Protein 5IOJ (pdb70)

InterPro domains:
  IPR015943 WD40/YVTN repeat-like-containing domain superfamily [G3DSA:2.130.10.10] (159-367)

Nearest PDB structures (foldseek):
  5hrm-assembly2_C  TM=9.995E-01  e=5.748E-103  Sphingobium sp. TCM1
  7vph-assembly2_C  TM=6.617E-01  e=6.437E-05  Homo sapiens
  7vpg-assembly1_A  TM=4.295E-01  e=3.154E-05  Homo sapiens
  3mmy-assembly4_G  TM=4.631E-01  e=4.384E-05  Homo sapiens
  7f90-assembly2_C  TM=4.553E-01  e=5.169E-05  Homo sapiens

Secondary structure (DSSP, 8-state):
-----TT-B--SSSTT---HHHHHHSGGGS-EEESEEEEEEE-TTTT--EEEEEEETTEEEEEE--TT-TTS-GGG-GGGSSTT-SEEEEE-SSTTS-EEEEEE-STTTTT-TT-EEEEEETTEEEEEEE-TTTT-TT--GGGSEEEEEEE-SSTTS-EEEEEEEESS----EEE-TTSSEEEEEE-TTTGGG---EEEEEE-SSTTS-EEEEEE-EE-TTS-EE-EEEEEEEE-TTS-EEEEEEEEETTS-S-----TT--SS--PPP--EEEEEE-HHHHTT-SS---EEEEEEETS-SSEEEEEEETTEEEEEEE----STT----EEEE-SSTTS-EEEEE---GGGSHHHHHHT-SS-GGG-TTTTTS----GGGSS--BS-S--EES-TTS--EEEEE-BTT-EEEEE-SSTTS-EEEEEEE-----S-TTT-TT--SSS--TTT---B-S--EEETTTTEEEEEETTTEEEEEEE-HHHHHHTT---/-----TT-B--SSSTT---HHHHHHSGGGS-EEESEEEEEEE-TTTT--EEEEEEETTEEEEEE--TT-SSS-GGG-GGGSSTT-SEEEEE-SSTTS-EEEEEE-STTTTT-TT-EEEEEETTEEEEEEE-TTTT-TT--GGGSEEEEEEE-SSTTS-EEEEEEEES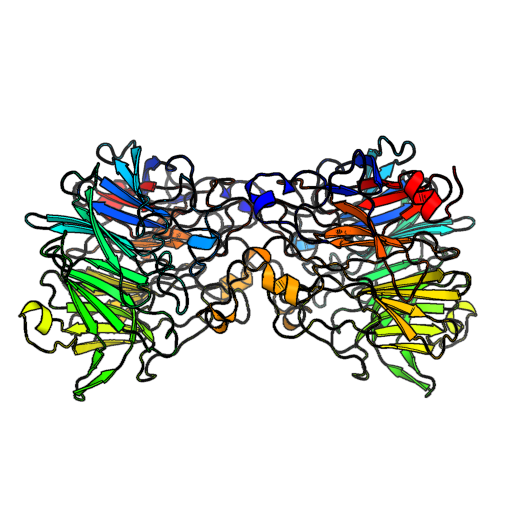S----EEE-TTSSEEEEEE-TTTGGG---EEEEEE-SSTTS-EEEEEE-EE-TTS-EE-EEEEEEEE-TTSSEEEEEEEEETTS-S---S-TT-SS-SSPPP--EEEEEE-HHHHTT-SS---EEEEEEETS-SSEEEEEEETTEEEEEEE----STT----EEEE-SSTTS-EEEEE---GGGSHHHHHHT-SS-GGG-TTTTTS----GGGSS--BS-S--EES-TTS--EEEEE-BTT-EEEEE-SSTTS-EEEEEEE-----S-TTT-TT--SSS--TTT---B-S--EEETTTTEEEEEETTTEEEEEEE-HHHHHHHTPPP-

Sequence (989 aa):
QVVIGPGDRPETGLQGQTTIEDVVSGRSKLPYHAGVRLVGRTDIWNRGGNLQLSWVDQCAYVSTFKQAGPITANSRSALFLREPAGVAVIDVRDPRAPKPVRLLRDRGSIDAVETMHAIAAPGRKVLVAGAYSGGIAGRGEEDAAWLSIYDASNCLNPKLQSEFKWPANIHMVTISPNGRRVYGTEVVVPGLGSGKGGLHVLDISDMKRPRYLGRFGVTRPNGLTAGFTPHEVSISHDERRIYAAVLASETGDVPVGASILASDGDVPVENGSVYILDNSDIVDGRSQPKMRLVGEAKQGGFHSVVPASINGVPHLVGAAELGACPGTWPRIINIADEKNPKIVGEFKLQMNIKENCDAIRFTPRKEDPYASFIPIPDITARLGAVGSHFNDVDDARNTRLGLFPFFAGGVRIVDLRDPTKPVEVGYYKPGANPDTPLSGNGLNWTGLNDQVTDGCMSHVRYVPESGHIWFACVTTGFHVVELNPDLRARLGFPTQVVIGPGDRPETGLQGQTTIEDVVSGRSKLPYHAGVRLVGRTDIWNRGGNLQLSWVDQCAYVSTFKQAGPITANSRSALFLREPAGVAVIDVRDPRAPKPVRLLRDRGSIDAVETMHAIAAPGRKVLVAGAYSGGIAGRGEEDAAWLSIYDASNCLNPKLQSEFKWPANIHMVTISPNGRRVYGTEVVPGLGSGKGGLHVLDISDMKRPRYLGRFGVTRPNGLTAGFTPHEVSISHDERRIYAAVLASETGDVPVGASILASDGDVPVENGSVYILDNSDIVDGRSQPKMRLVGEAKQGGFHSVVPASINGVPHLVGAAELGACPGTWPRIINIADEKNPKIVGEFKLQMNIKENCDAIRFTPRKEDPYASFIPIPDITARLGAVGSHFNDVDDARNTRLGLFPFFAGGVRIVDLRDPTKPVEVGYYKPGANPDTPLSGNGLNWTGLNDQVTDGCMSHVRYVPESGHIWFACVTTGFHVVELNPDLRARLGFPTV

Solvent-accessible surface area: 34000 Å² total; per-residue (Å²): 154,36,104,102,24,154,60,16,104,44,24,82,36,55,50,0,26,20,17,7,111,10,0,32,83,22,44,2,74,95,31,12,36,0,7,6,114,66,22,5,113,15,60,0,113,73,0,0,1,0,3,1,2,6,72,1,63,96,1,0,0,0,0,1,15,8,12,4,4,14,10,1,6,24,64,121,0,70,47,14,12,141,125,25,1,0,0,0,0,0,21,3,145,49,32,177,58,8,126,26,49,95,37,16,81,44,126,0,0,32,0,0,4,6,0,6,47,10,37,54,13,128,93,40,66,0,0,0,0,2,5,24,2,3,30,13,93,88,44,35,106,118,9,12,1,19,0,0,0,2,41,0,82,83,14,36,54,6,123,67,36,20,49,33,90,7,90,20,5,2,6,3,4,14,3,0,38,49,0,103,24,0,0,0,1,8,0,6,99,15,6,32,54,0,122,2,0,0,2,0,0,12,0,48,58,23,134,172,34,148,77,64,15,127,16,19,0,14,33,125,103,57,118,68,18,11,0,0,0,8,14,3,16,21,16,135,56,8,87,56,0,19,0,0,0,7,0,2,83,74,66,71,10,77,58,30,21,15,15,44,44,50,75,52,42,86,102,22,54,28,3,0,0,0,0,0,28,0,15,4,15,41,70,67,115,104,156,39,74,0,90,23,36,5,44,4,138,62,0,0,7,0,0,0,16,38,5,22,2,113,67,54,62,4,0,0,0,0,0,11,8,0,24,49,26,11,4,39,0,8,0,0,27,14,70,68,51,148,100,18,117,57,35,8,78,6,79,2,80,8,1,59,65,124,36,10,60,80,40,38,32,14,19,104,181,26,24,33,16,52,103,30,14,74,33,50,4,3,27,53,43,9,17,23,24,0,0,4,0,0,12,15,9,45,42,180,76,4,50,0,0,0,0,1,0,0,4,0,0,0,0,2,0,14,0,91,58,22,74,140,16,68,8,4,0,11,7,9,6,4,18,28,40,94,6,84,18,1,3,44,34,0,31,34,10,51,7,13,8,18,0,10,1,0,0,8,0,26,6,42,20,21,66,150,51,1,27,0,9,1,0,1,3,0,8,0,0,0,0,1,37,5,29,93,98,10,25,73,120,0,47,15,83,169,123,45,104,106,32,137,67,20,117,49,25,81,36,46,45,0,23,19,12,5,108,13,0,40,86,24,44,2,72,98,44,9,30,0,6,4,141,68,27,6,107,15,45,0,110,76,0,0,0,1,3,1,2,4,68,1,60,95,1,0,0,0,0,2,13,6,11,2,7,14,8,0,5,22,51,118,0,69,62,14,15,138,126,26,0,0,0,0,0,0,10,4,144,52,34,175,52,7,106,30,51,104,39,16,78,45,97,0,0,32,0,0,3,7,1,5,46,10,35,56,12,132,91,43,62,0,0,0,0,1,6,19,2,2,32,14,88,81,46,48,108,102,12,13,2,31,0,0,0,2,39,0,76,89,16,34,53,7,119,72,34,19,56,32,85,7,92,22,4,3,6,2,4,14,3,0,44,66,0,124,46,0,0,0,1,8,0,3,101,14,5,31,56,0,118,2,0,0,2,0,0,15,0,43,74,29,137,185,30,148,75,53,16,126,20,17,0,2,34,125,103,54,120,68,19,11,0,0,0,6,15,3,15,20,17,130,54,9,78,54,0,19,0,0,0,6,1,2,77,78,64,70,8,75,58,21,24,14,13,42,34,57,20,20,108,99,98,34,45,26,1,3,1,0,0,0,34,0,32,10,10,38,98,64,134,94,148,40,68,1,91,20,29,5,37,4,134,57,0,0,6,0,0,0,16,38,5,25,3,120,68,55,61,4,0,0,0,0,0,14,7,1,28,49,35,10,4,34,0,8,0,0,39,14,69,71,54,148,100,18,128,45,36,8,70,5,87,1,76,9,2,61,84,126,33,9,70,82,38,36,30,15,40,88,207,56,27,33,16,55,106,33,15,72,28,30,3,1,29,42,46,9,17,23,23,0,0,4,0,0,14,16,10,45,46,173,76,6,51,0,0,0,0,0,0,0,5,0,0,1,0,1,0,14,0,86,64,24,75,139,14,47,8,1,0,11,4,9,10,3,16,27,43,88,6,80,18,1,5,40,34,0,29,35,8,51,9,13,7,18,0,8,2,0,0,7,1,24,5,42,19,26,63,129,44,2,27,0,12,1,1,1,4,0,4,0,0,0,0,0,49,6,38,109,118,6,27,71,85,1,45,16,84,130,118

Structure (mmCIF, N/CA/C/O backbone):
data_5IOJ
#
_entry.id   5IOJ
#
_cell.length_a   88.309
_cell.length_b   93.923
_cell.length_c   112.494
_cell.angle_alpha   90.000
_cell.angle_beta   90.000
_cell.angle_gamma   90.000
#
_symmetry.space_group_name_H-M   'P 21 21 21'
#
loop_
_entity.id
_entity.type
_entity.pdbx_description
1 polymer 'Haloalkylphosphorus hydrolase'
2 water water
#
loop_
_atom_site.group_PDB
_atom_site.id
_atom_site.type_symbol
_atom_site.label_atom_id
_atom_site.label_alt_id
_atom_site.label_comp_id
_atom_site.label_asym_id
_atom_site.label_entity_id
_atom_site.label_seq_id
_atom_site.pdbx_PDB_ins_code
_atom_site.Cartn_x
_atom_site.Cartn_y
_atom_site.Cartn_z
_atom_site.occupancy
_atom_site.B_iso_or_equiv
_atom_site.auth_seq_id
_atom_site.auth_comp_id
_atom_site.auth_asym_id
_atom_site.auth_atom_id
_atom_site.pdbx_PDB_model_num
ATOM 1 N N . GLN A 1 88 ? 122.711 93.754 35.364 1.00 69.02 88 GLN A N 1
ATOM 2 C CA . GLN A 1 88 ? 122.307 93.032 34.164 1.00 65.92 88 GLN A CA 1
ATOM 3 C C . GLN A 1 88 ? 122.097 91.551 34.476 1.00 58.93 88 GLN A C 1
ATOM 4 O O . GLN A 1 88 ? 122.988 90.883 35.010 1.00 59.07 88 GLN A O 1
ATOM 10 N N . VAL A 1 89 ? 120.905 91.049 34.163 1.00 55.48 89 VAL A N 1
ATOM 11 C CA . VAL A 1 89 ? 120.609 89.631 34.319 1.00 52.23 89 VAL A CA 1
ATOM 12 C C . VAL A 1 89 ? 121.221 88.857 33.160 1.00 56.86 89 VAL A C 1
ATOM 13 O O . VAL A 1 89 ? 120.892 89.106 31.998 1.00 63.96 89 VAL A O 1
ATOM 17 N N . VAL A 1 90 ? 122.132 87.942 33.469 1.00 57.38 90 VAL A N 1
ATOM 18 C CA . VAL A 1 90 ? 122.655 87.033 32.451 1.00 56.86 90 VAL A CA 1
ATOM 19 C C . VAL A 1 90 ? 121.973 85.678 32.650 1.00 55.59 90 VAL A C 1
ATOM 20 O O . VAL A 1 90 ? 122.181 85.002 33.666 1.00 61.81 90 VAL A O 1
ATOM 24 N N . ILE A 1 91 ? 121.106 85.312 31.706 1.00 55.57 91 ILE A N 1
ATOM 25 C CA . ILE A 1 91 ? 120.251 84.140 31.897 1.00 55.19 91 ILE A CA 1
ATOM 26 C C . ILE A 1 91 ? 120.990 82.843 31.557 1.00 62.01 91 ILE A C 1
ATOM 27 O O . ILE A 1 91 ? 121.665 82.740 30.527 1.00 67.10 91 ILE A O 1
ATOM 32 N N . GLY A 1 92 ? 120.889 81.873 32.462 1.00 58.58 92 GLY A N 1
ATOM 33 C CA . GLY A 1 92 ? 121.604 80.620 32.330 1.00 58.81 92 GLY A CA 1
ATOM 34 C C . GLY A 1 92 ? 120.687 79.414 32.389 1.00 58.30 92 GLY A C 1
ATOM 35 O O . GLY A 1 92 ? 119.464 79.558 32.438 1.00 53.28 92 GLY A O 1
ATOM 36 N N . PRO A 1 93 ? 121.282 78.211 32.401 1.00 64.68 93 PRO A N 1
ATOM 37 C CA . PRO A 1 93 ? 120.589 76.922 32.275 1.00 65.71 93 PRO A CA 1
ATOM 38 C C . PRO A 1 93 ? 119.520 76.673 33.348 1.00 63.31 93 PRO A C 1
ATOM 39 O O . PRO A 1 93 ? 118.484 76.081 33.043 1.00 65.32 93 PRO A O 1
ATOM 43 N N . GLY A 1 94 ? 119.759 77.111 34.580 1.00 60.09 94 GLY A N 1
ATOM 44 C CA . GLY A 1 94 ? 118.781 76.900 35.634 1.00 60.74 94 GLY A CA 1
ATOM 45 C C . GLY A 1 94 ? 117.581 77.828 35.550 1.00 59.13 94 GLY A C 1
ATOM 46 O O . GLY A 1 94 ? 116.548 77.585 36.185 1.00 51.54 94 GLY A O 1
ATOM 47 N N . ASP A 1 95 ? 117.704 78.883 34.745 1.00 53.92 95 ASP A N 1
ATOM 48 C CA . ASP A 1 95 ? 116.745 79.989 34.792 1.00 47.80 95 ASP A CA 1
ATOM 49 C C . ASP A 1 95 ? 115.445 79.759 34.015 1.00 44.51 95 ASP A C 1
ATOM 50 O O . ASP A 1 95 ? 115.401 79.028 33.019 1.00 43.17 95 ASP A O 1
ATOM 55 N N . ARG A 1 96 ? 114.393 80.415 34.490 1.00 39.94 96 ARG A N 1
ATOM 56 C CA . ARG A 1 96 ? 113.098 80.416 33.839 1.00 38.74 96 ARG A CA 1
ATOM 57 C C . ARG A 1 96 ? 112.696 81.888 33.744 1.00 38.03 96 ARG A C 1
ATOM 58 O O . ARG A 1 96 ? 111.956 82.401 34.585 1.00 40.49 96 ARG A O 1
ATOM 66 N N . PRO A 1 97 ? 113.223 82.587 32.727 1.00 39.51 97 PRO A N 1
ATOM 67 C CA . PRO A 1 97 ? 113.158 84.053 32.692 1.00 42.22 97 PRO A CA 1
ATOM 68 C C . PRO A 1 97 ? 111.795 84.614 32.306 1.00 39.88 97 PRO A C 1
ATOM 69 O O . PRO A 1 97 ? 110.955 83.910 31.733 1.00 38.76 97 PRO A O 1
ATOM 73 N N . GLU A 1 98 ? 111.593 85.893 32.617 1.00 38.33 98 GLU A N 1
ATOM 74 C CA . GLU A 1 98 ? 110.411 86.631 32.177 1.00 35.88 98 GLU A CA 1
ATOM 75 C C . GLU A 1 98 ? 110.301 86.582 30.656 1.00 38.37 98 GLU A C 1
ATOM 76 O O . GLU A 1 98 ? 111.308 86.647 29.962 1.00 42.63 98 GLU A O 1
ATOM 82 N N . THR A 1 99 ? 109.079 86.450 30.144 1.00 36.12 99 THR A N 1
ATOM 83 C CA . THR A 1 99 ? 108.878 86.255 28.710 1.00 44.27 99 THR A CA 1
ATOM 84 C C . THR A 1 99 ? 108.466 87.541 27.989 1.00 43.65 99 THR A C 1
ATOM 85 O O . THR A 1 99 ? 108.437 87.581 26.749 1.00 40.55 99 THR A O 1
ATOM 89 N N . GLY A 1 100 ? 108.148 88.579 28.760 1.00 37.53 100 GLY A N 1
ATOM 90 C CA . GLY A 1 100 ? 107.741 89.857 28.195 1.00 37.66 100 GLY A CA 1
ATOM 91 C C . GLY A 1 100 ? 108.725 90.947 28.570 1.00 39.88 100 GLY A C 1
ATOM 92 O O . GLY A 1 100 ? 109.937 90.704 28.632 1.00 36.75 100 GLY A O 1
ATOM 93 N N . LEU A 1 101 ? 108.213 92.147 28.839 1.00 37.43 101 LEU A N 1
ATOM 94 C CA . LEU A 1 101 ? 109.059 93.231 29.325 1.00 33.08 101 LEU A CA 1
ATOM 95 C C . LEU A 1 101 ? 109.518 92.926 30.744 1.00 40.49 101 LEU A C 1
ATOM 96 O O . LEU A 1 101 ? 108.864 92.174 31.464 1.00 37.46 101 LEU A O 1
ATOM 101 N N . GLN A 1 102 ? 110.649 93.500 31.140 1.00 42.66 102 GLN A N 1
ATOM 102 C CA . GLN A 1 102 ? 111.140 93.346 32.508 1.00 38.42 102 GLN A CA 1
ATOM 103 C C . GLN A 1 102 ? 110.099 93.836 33.529 1.00 43.46 102 GLN A C 1
ATOM 104 O O . GLN A 1 102 ? 109.650 94.990 33.475 1.00 38.58 102 GLN A O 1
ATOM 110 N N . GLY A 1 103 ? 109.699 92.948 34.443 1.00 36.93 103 GLY A N 1
ATOM 111 C CA . GLY A 1 103 ? 108.660 93.252 35.411 1.00 36.49 103 GLY A CA 1
ATOM 112 C C . GLY A 1 103 ? 107.240 92.910 34.982 1.00 40.63 103 GLY A C 1
ATOM 113 O O . GLY A 1 103 ? 106.305 93.091 35.762 1.00 40.40 103 GLY A O 1
ATOM 114 N N . GLN A 1 104 ? 107.068 92.412 33.756 1.00 33.66 104 GLN A N 1
ATOM 115 C CA . GLN A 1 104 ? 105.726 92.195 33.204 1.00 38.20 104 GLN A CA 1
ATOM 116 C C . GLN A 1 104 ? 105.185 90.777 33.406 1.00 34.07 104 GLN A C 1
ATOM 117 O O . GLN A 1 104 ? 105.907 89.794 33.224 1.00 39.05 104 GLN A O 1
ATOM 123 N N . THR A 1 105 ? 103.900 90.683 33.749 1.00 31.97 105 THR A N 1
ATOM 124 C CA . THR A 1 105 ? 103.164 89.425 33.639 1.00 33.94 105 THR A CA 1
ATOM 125 C C . THR A 1 105 ? 102.339 89.504 32.356 1.00 34.22 105 THR A C 1
ATOM 126 O O . THR A 1 105 ? 101.436 90.332 32.251 1.00 36.81 105 THR A O 1
ATOM 130 N N . THR A 1 106 ? 102.663 88.685 31.360 1.00 33.00 106 THR A N 1
ATOM 131 C CA . THR A 1 106 ? 101.992 88.835 30.075 1.00 32.60 106 THR A CA 1
ATOM 132 C C . THR A 1 106 ? 100.624 88.172 30.072 1.00 34.62 106 THR A C 1
ATOM 133 O O . THR A 1 106 ? 100.428 87.122 30.692 1.00 34.79 106 THR A O 1
ATOM 137 N N . ILE A 1 107 ? 99.674 88.788 29.370 1.00 35.08 107 ILE A N 1
ATOM 138 C CA . ILE A 1 107 ? 98.352 88.184 29.197 1.00 33.33 107 ILE A CA 1
ATOM 139 C C . ILE A 1 107 ? 98.486 86.818 28.508 1.00 30.89 107 ILE A C 1
ATOM 140 O O . ILE A 1 107 ? 97.759 85.866 28.820 1.00 34.23 107 ILE A O 1
ATOM 145 N N . GLU A 1 108 ? 99.428 86.716 27.573 1.00 34.00 108 GLU A N 1
ATOM 146 C CA . GLU A 1 108 ? 99.748 85.444 26.943 1.00 35.98 108 GLU A CA 1
ATOM 147 C C . GLU A 1 108 ? 100.008 84.342 27.991 1.00 35.15 108 GLU A C 1
ATOM 148 O O . GLU A 1 108 ? 99.397 83.266 27.933 1.00 34.28 108 GLU A O 1
ATOM 154 N N . ASP A 1 109 ? 100.889 84.616 28.951 1.00 36.53 109 ASP A N 1
ATOM 155 C CA . ASP A 1 109 ? 101.187 83.646 30.016 1.00 35.49 109 ASP A CA 1
ATOM 156 C C . ASP A 1 109 ? 100.000 83.394 30.948 1.00 34.53 109 ASP A C 1
ATOM 157 O O . ASP A 1 109 ? 99.847 82.296 31.490 1.00 35.02 109 ASP A O 1
ATOM 162 N N . VAL A 1 110 ? 99.167 84.413 31.146 1.00 33.08 110 VAL A N 1
ATOM 163 C CA . VAL A 1 110 ? 97.971 84.266 31.978 1.00 32.67 110 VAL A CA 1
ATOM 164 C C . VAL A 1 110 ? 96.981 83.294 31.320 1.00 38.09 110 VAL A C 1
ATOM 165 O O . VAL A 1 110 ? 96.490 82.350 31.944 1.00 36.86 110 VAL A O 1
ATOM 169 N N . VAL A 1 111 ? 96.704 83.515 30.043 1.00 33.83 111 VAL A N 1
ATOM 170 C CA . VAL A 1 111 ? 95.780 82.651 29.315 1.00 36.71 111 VAL A CA 1
ATOM 171 C C . VAL A 1 111 ? 96.283 81.203 29.195 1.00 39.30 111 VAL A C 1
ATOM 172 O O . VAL A 1 111 ? 95.501 80.265 29.330 1.00 38.44 111 VAL A O 1
ATOM 176 N N . SER A 1 112 ? 97.585 81.020 28.966 1.00 34.29 112 SER A N 1
ATOM 177 C CA . SER A 1 112 ? 98.144 79.687 28.723 1.00 36.46 112 SER A CA 1
ATOM 178 C C . SER A 1 112 ? 98.318 78.899 30.006 1.00 35.89 112 SER A C 1
ATOM 179 O O . SER A 1 112 ? 98.433 77.672 29.974 1.00 38.45 112 SER A O 1
ATOM 182 N N . GLY A 1 113 ? 98.362 79.601 31.132 1.00 34.45 113 GLY A N 1
ATOM 183 C CA . GLY A 1 113 ? 98.614 78.949 32.408 1.00 35.51 113 GLY A CA 1
ATOM 184 C C . GLY A 1 113 ? 100.060 79.055 32.865 1.00 40.28 113 GLY A C 1
ATOM 185 O O . GLY A 1 113 ? 100.378 78.728 34.020 1.00 35.93 113 GLY A O 1
ATOM 186 N N . ARG A 1 114 ? 100.937 79.515 31.972 1.00 35.23 114 ARG A N 1
ATOM 187 C CA . ARG A 1 114 ? 102.356 79.687 32.309 1.00 35.56 114 ARG A CA 1
ATOM 188 C C . ARG A 1 114 ? 102.549 80.588 33.535 1.00 34.36 114 ARG A C 1
ATOM 189 O O . ARG A 1 114 ? 103.499 80.411 34.310 1.00 36.49 114 ARG A O 1
ATOM 197 N N . SER A 1 115 ? 101.636 81.540 33.736 1.00 34.31 115 SER A N 1
ATOM 198 C CA . SER A 1 115 ? 101.823 82.519 34.803 1.00 32.21 115 SER A CA 1
ATOM 199 C C . SER A 1 115 ? 101.698 81.896 36.194 1.00 35.42 115 SER A C 1
ATOM 200 O O . SER A 1 115 ? 102.080 82.516 37.186 1.00 35.03 115 SER A O 1
ATOM 203 N N . LYS A 1 116 ? 101.166 80.677 36.273 1.00 35.33 116 LYS A N 1
ATOM 204 C CA . LYS A 1 116 ? 100.971 80.030 37.576 1.00 35.37 116 LYS A CA 1
ATOM 205 C C . LYS A 1 116 ? 102.233 79.341 38.083 1.00 37.39 116 LYS A C 1
ATOM 206 O O . LYS A 1 116 ? 102.285 78.915 39.229 1.00 35.73 116 LYS A O 1
ATOM 212 N N . LEU A 1 117 ? 103.236 79.208 37.219 1.00 38.30 117 LEU A N 1
ATOM 213 C CA . LEU A 1 117 ? 104.515 78.602 37.600 1.00 37.52 117 LEU A CA 1
ATOM 214 C C . LEU A 1 117 ? 105.528 79.712 37.855 1.00 34.18 117 LEU A C 1
ATOM 215 O O . LEU A 1 117 ? 105.350 80.836 37.376 1.00 37.53 117 LEU A O 1
ATOM 220 N N . PRO A 1 118 ? 106.594 79.418 38.618 1.00 36.18 118 PRO A N 1
ATOM 221 C CA . PRO A 1 118 ? 107.555 80.478 38.940 1.00 34.24 118 PRO A CA 1
ATOM 222 C C . PRO A 1 118 ? 108.383 80.980 37.753 1.00 37.39 118 PRO A C 1
ATOM 223 O O . PRO A 1 118 ? 108.565 80.275 36.748 1.00 37.46 118 PRO A O 1
ATOM 227 N N . TYR A 1 119 ? 108.875 82.207 37.886 1.00 36.05 119 TYR A N 1
ATOM 228 C CA . TYR A 1 119 ? 109.855 82.744 36.960 1.00 38.42 119 TYR A CA 1
ATOM 229 C C . TYR A 1 119 ? 111.029 83.148 37.837 1.00 38.11 119 TYR A C 1
ATOM 230 O O . TYR A 1 119 ? 110.833 83.675 38.940 1.00 38.56 119 TYR A O 1
ATOM 239 N N . HIS A 1 120 ? 112.249 82.933 37.358 1.00 37.96 120 HIS A N 1
ATOM 240 C CA . HIS A 1 120 ? 113.412 83.240 38.191 1.00 37.50 120 HIS A CA 1
ATOM 241 C C . HIS A 1 120 ? 114.681 83.289 37.362 1.00 41.62 120 HIS A C 1
ATOM 242 O O . HIS A 1 120 ? 114.813 82.573 36.370 1.00 41.45 120 HIS A O 1
ATOM 249 N N . ALA A 1 121 ? 115.614 84.137 37.778 1.00 39.48 121 ALA A N 1
ATOM 250 C CA . ALA A 1 121 ? 116.917 84.230 37.132 1.00 40.73 121 ALA A CA 1
ATOM 251 C C . ALA A 1 121 ? 117.945 84.557 38.201 1.00 38.86 121 ALA A C 1
ATOM 252 O O . ALA A 1 121 ? 117.674 85.366 39.085 1.00 39.85 121 ALA A O 1
ATOM 254 N N . GLY A 1 122 ? 119.117 83.930 38.122 1.00 43.37 122 GLY A N 1
ATOM 255 C CA . GLY A 1 122 ? 120.208 84.246 39.032 1.00 42.28 122 GLY A CA 1
ATOM 256 C C . GLY A 1 122 ? 120.090 83.627 40.413 1.00 43.69 122 GLY A C 1
ATOM 257 O O . GLY A 1 122 ? 120.973 83.809 41.260 1.00 41.19 122 GLY A O 1
ATOM 258 N N . VAL A 1 123 ? 119.004 82.893 40.653 1.00 37.77 123 VAL A N 1
ATOM 259 C CA . VAL A 1 123 ? 118.745 82.366 41.990 1.00 42.52 123 VAL A CA 1
ATOM 260 C C . VAL A 1 123 ? 118.357 80.905 41.935 1.00 46.13 123 VAL A C 1
ATOM 261 O O . VAL A 1 123 ? 118.068 80.367 40.868 1.00 39.05 123 VAL A O 1
ATOM 265 N N . ARG A 1 124 ? 118.345 80.263 43.096 1.00 40.32 124 ARG A N 1
ATOM 266 C CA . ARG A 1 124 ? 117.713 78.956 43.196 1.00 39.71 124 ARG A CA 1
ATOM 267 C C . ARG A 1 124 ? 116.868 78.872 44.458 1.00 41.78 124 ARG A C 1
ATOM 268 O O . ARG A 1 124 ? 117.129 79.574 45.441 1.00 42.13 124 ARG A O 1
ATOM 276 N N . LEU A 1 125 ? 115.837 78.033 44.417 1.00 39.60 125 LEU A N 1
ATOM 277 C CA . LEU A 1 125 ? 114.948 77.890 45.569 1.00 35.46 125 LEU A CA 1
ATOM 278 C C . LEU A 1 125 ? 115.552 76.909 46.562 1.00 38.25 125 LEU A C 1
ATOM 279 O O . LEU A 1 125 ? 115.902 75.786 46.189 1.00 41.44 125 LEU A O 1
ATOM 284 N N . VAL A 1 126 ? 115.679 77.328 47.819 1.00 39.76 126 VAL A N 1
ATOM 285 C CA . VAL A 1 126 ? 116.192 76.448 48.868 1.00 39.51 126 VAL A CA 1
ATOM 286 C C . VAL A 1 126 ? 115.041 75.668 49.502 1.00 40.07 126 VAL A C 1
ATOM 287 O O . VAL A 1 126 ? 115.139 74.459 49.730 1.00 43.42 126 VAL A O 1
ATOM 291 N N . GLY A 1 127 ? 113.945 76.369 49.776 1.00 39.50 127 GLY A N 1
ATOM 292 C CA . GLY A 1 127 ? 112.797 75.752 50.420 1.00 40.70 127 GLY A CA 1
ATOM 293 C C . GLY A 1 127 ? 111.583 76.659 50.391 1.00 40.64 127 GLY A C 1
ATOM 294 O O . GLY A 1 127 ? 111.708 77.864 50.183 1.00 37.38 127 GLY A O 1
ATOM 295 N N . ARG A 1 128 ? 110.404 76.080 50.602 1.00 37.82 128 ARG A N 1
ATOM 296 C CA . ARG A 1 128 ? 109.158 76.833 50.511 1.00 35.08 128 ARG A CA 1
ATOM 297 C C . ARG A 1 128 ? 108.063 76.141 51.316 1.00 39.73 128 ARG A C 1
ATOM 298 O O . ARG A 1 128 ? 107.992 74.905 51.339 1.00 40.10 128 ARG A O 1
ATOM 306 N N . THR A 1 129 ? 107.209 76.933 51.965 1.00 38.41 129 THR A N 1
ATOM 307 C CA . THR A 1 129 ? 105.976 76.399 52.541 1.00 39.23 129 THR A CA 1
ATOM 308 C C . THR A 1 129 ? 104.792 77.308 52.247 1.00 40.63 129 THR A C 1
ATOM 309 O O . THR A 1 129 ? 104.885 78.539 52.406 1.00 37.62 129 THR A O 1
ATOM 313 N N . ASP A 1 130 ? 103.678 76.710 51.822 1.00 37.67 130 ASP A N 1
ATOM 314 C CA . ASP A 1 130 ? 102.470 77.498 51.574 1.00 36.53 130 ASP A CA 1
ATOM 315 C C . ASP A 1 130 ? 101.684 77.805 52.862 1.00 34.10 130 ASP A C 1
ATOM 316 O O . ASP A 1 130 ? 100.598 78.395 52.806 1.00 36.35 130 ASP A O 1
ATOM 321 N N . ILE A 1 131 ? 102.237 77.404 54.009 1.00 32.28 131 ILE A N 1
ATOM 322 C CA . ILE A 1 131 ? 101.682 77.756 55.323 1.00 33.40 131 ILE A CA 1
ATOM 323 C C . ILE A 1 131 ? 100.233 77.262 55.473 1.00 36.67 131 ILE A C 1
ATOM 324 O O . ILE A 1 131 ? 99.297 78.062 55.578 1.00 32.99 131 ILE A O 1
ATOM 329 N N . TRP A 1 132 ? 100.070 75.939 55.495 1.00 37.53 132 TRP A N 1
ATOM 330 C CA . TRP A 1 132 ? 98.753 75.300 55.483 1.00 35.97 132 TRP A CA 1
ATOM 331 C C . TRP A 1 132 ? 97.907 75.770 54.301 1.00 38.19 132 TRP A C 1
ATOM 332 O O . TRP A 1 132 ? 96.674 75.822 54.391 1.00 37.80 132 TRP A O 1
ATOM 343 N N . ASN A 1 133 ? 98.576 76.117 53.201 1.00 34.49 133 ASN A N 1
ATOM 344 C CA . ASN A 1 133 ? 97.904 76.521 51.962 1.00 35.48 133 ASN A CA 1
ATOM 345 C C . ASN A 1 133 ? 96.903 77.647 52.189 1.00 36.62 133 ASN A C 1
ATOM 346 O O . ASN A 1 133 ? 95.824 77.660 51.589 1.00 36.72 133 ASN A O 1
ATOM 351 N N . ARG A 1 134 ? 97.266 78.603 53.042 1.00 33.66 134 ARG A N 1
ATOM 352 C CA . ARG A 1 134 ? 96.277 79.519 53.597 1.00 33.03 134 ARG A CA 1
ATOM 353 C C . ARG A 1 134 ? 96.015 80.783 52.788 1.00 32.10 134 ARG A C 1
ATOM 354 O O . ARG A 1 134 ? 94.899 81.302 52.812 1.00 34.51 134 ARG A O 1
ATOM 362 N N . GLY A 1 135 ? 97.030 81.288 52.084 1.00 33.53 135 GLY A N 1
ATOM 363 C CA . GLY A 1 135 ? 96.906 82.576 51.411 1.00 31.92 135 GLY A CA 1
ATOM 364 C C . GLY A 1 135 ? 96.885 83.753 52.384 1.00 33.71 135 GLY A C 1
ATOM 365 O O . GLY A 1 135 ? 97.134 83.594 53.587 1.00 34.40 135 GLY A O 1
ATOM 366 N N . GLY A 1 136 ? 96.595 84.943 51.868 1.00 32.29 136 GLY A N 1
ATOM 367 C CA . GLY A 1 136 ? 96.481 86.137 52.695 1.00 31.59 136 GLY A CA 1
ATOM 368 C C . GLY A 1 136 ? 97.721 86.519 53.493 1.00 34.57 136 GLY A C 1
ATOM 369 O O . GLY A 1 136 ? 97.615 87.188 54.528 1.00 33.85 136 GLY A O 1
ATOM 370 N N . ASN A 1 137 ? 98.901 86.127 53.020 1.00 32.07 137 ASN A N 1
ATOM 371 C CA . ASN A 1 137 ? 100.127 86.409 53.782 1.00 30.69 137 ASN A CA 1
ATOM 372 C C . ASN A 1 137 ? 100.654 87.799 53.454 1.00 34.97 137 ASN A C 1
ATOM 373 O O . ASN A 1 137 ? 100.620 88.225 52.291 1.00 35.23 137 ASN A O 1
ATOM 378 N N . LEU A 1 138 ? 101.175 88.492 54.460 1.00 34.85 138 LEU A N 1
ATOM 379 C CA . LEU A 1 138 ? 101.706 89.835 54.223 1.00 33.22 138 LEU A CA 1
ATOM 380 C C . LEU A 1 138 ? 103.128 89.980 54.752 1.00 32.30 138 LEU A C 1
ATOM 381 O O . LEU A 1 138 ? 104.102 89.870 53.994 1.00 35.98 138 LEU A O 1
ATOM 386 N N . GLN A 1 139 ? 103.237 90.263 56.048 1.00 32.88 139 GLN A N 1
ATOM 387 C CA . GLN A 1 139 ? 104.507 90.675 56.652 1.00 36.55 139 GLN A CA 1
ATOM 388 C C . GLN A 1 139 ? 105.378 89.490 57.081 1.00 33.30 139 GLN A C 1
ATOM 389 O O . GLN A 1 139 ? 104.867 88.413 57.413 1.00 33.72 139 GLN A O 1
ATOM 395 N N . LEU A 1 140 ? 106.696 89.693 57.063 1.00 32.37 140 LEU A N 1
ATOM 396 C CA . LEU A 1 140 ? 107.642 88.692 57.559 1.00 35.15 140 LEU A CA 1
ATOM 397 C C . LEU A 1 140 ? 108.528 89.304 58.629 1.00 34.79 140 LEU A C 1
ATOM 398 O O . LEU A 1 140 ? 109.098 90.385 58.428 1.00 34.54 140 LEU A O 1
ATOM 403 N N . SER A 1 141 ? 108.646 88.605 59.755 1.00 34.80 141 SER A N 1
ATOM 404 C CA . SER A 1 141 ? 109.587 88.968 60.808 1.00 36.09 141 SER A CA 1
ATOM 405 C C . SER A 1 141 ? 110.326 87.702 61.214 1.00 39.11 141 SER A C 1
ATOM 406 O O . SER A 1 141 ? 109.943 86.600 60.811 1.00 37.64 141 SER A O 1
ATOM 409 N N . TRP A 1 142 ? 111.372 87.843 62.022 1.00 37.40 142 TRP A N 1
ATOM 410 C CA . TRP A 1 142 ? 112.202 86.687 62.335 1.00 37.15 142 TRP A CA 1
ATOM 411 C C . TRP A 1 142 ? 113.004 86.829 63.621 1.00 38.40 142 TRP A C 1
ATOM 412 O O . TRP A 1 142 ? 113.411 87.926 63.998 1.00 39.65 142 TRP A O 1
ATOM 423 N N . VAL A 1 143 ? 113.212 85.698 64.285 1.00 39.87 143 VAL A N 1
ATOM 424 C CA . VAL A 1 143 ? 114.099 85.596 65.438 1.00 37.75 143 VAL A CA 1
ATOM 425 C C . VAL A 1 143 ? 114.855 84.290 65.287 1.00 39.13 143 VAL A C 1
ATOM 426 O O . VAL A 1 143 ? 114.231 83.238 65.136 1.00 37.78 143 VAL A O 1
ATOM 430 N N . ASP A 1 144 ? 116.186 84.346 65.323 1.00 42.92 144 ASP A N 1
ATOM 431 C CA . ASP A 1 144 ? 117.002 83.138 65.145 1.00 42.59 144 ASP A CA 1
ATOM 432 C C . ASP A 1 144 ? 116.625 82.376 63.861 1.00 42.16 144 ASP A C 1
ATOM 433 O O . ASP A 1 144 ? 116.692 82.925 62.754 1.00 46.12 144 ASP A O 1
ATOM 438 N N . GLN A 1 145 ? 116.213 81.118 64.013 1.00 41.74 145 GLN A N 1
ATOM 439 C CA . GLN A 1 145 ? 115.816 80.317 62.860 1.00 47.59 145 GLN A CA 1
ATOM 440 C C . GLN A 1 145 ? 114.301 80.183 62.749 1.00 39.65 145 GLN A C 1
ATOM 441 O O . GLN A 1 145 ? 113.799 79.254 62.100 1.00 41.06 145 GLN A O 1
ATOM 447 N N . CYS A 1 146 ? 113.582 81.115 63.380 1.00 39.63 146 CYS A N 1
ATOM 448 C CA . CYS A 1 146 ? 112.118 81.187 63.275 1.00 39.05 146 CYS A CA 1
ATOM 449 C C . CYS A 1 146 ? 111.654 82.336 62.398 1.00 36.47 146 CYS A C 1
ATOM 450 O O . CYS A 1 146 ? 112.135 83.472 62.530 1.00 39.17 146 CYS A O 1
ATOM 453 N N . ALA A 1 147 ? 110.690 82.043 61.531 1.00 35.82 147 ALA A N 1
ATOM 454 C CA . ALA A 1 147 ? 110.043 83.069 60.725 1.00 40.32 147 ALA A CA 1
ATOM 455 C C . ALA A 1 147 ? 108.638 83.306 61.265 1.00 42.13 147 ALA A C 1
ATOM 456 O O . ALA A 1 147 ? 107.973 82.368 61.709 1.00 37.97 147 ALA A O 1
ATOM 458 N N . TYR A 1 148 ? 108.187 84.557 61.218 1.00 39.33 148 TYR A N 1
ATOM 459 C CA . TYR A 1 148 ? 106.811 84.885 61.565 1.00 36.75 148 TYR A CA 1
ATOM 460 C C . TYR A 1 148 ? 106.170 85.562 60.373 1.00 34.78 148 TYR A C 1
ATOM 461 O O . TYR A 1 148 ? 106.739 86.505 59.827 1.00 35.11 148 TYR A O 1
ATOM 470 N N . VAL A 1 149 ? 104.992 85.088 59.973 1.00 35.84 149 VAL A N 1
ATOM 471 C CA . VAL A 1 149 ? 104.321 85.631 58.784 1.00 34.02 149 VAL A CA 1
ATOM 472 C C . VAL A 1 149 ? 102.901 86.058 59.134 1.00 33.62 149 VAL A C 1
ATOM 473 O O . VAL A 1 149 ? 102.111 85.253 59.634 1.00 35.42 149 VAL A O 1
ATOM 477 N N . SER A 1 150 ? 102.563 87.316 58.868 1.00 32.55 150 SER A N 1
ATOM 478 C CA . SER A 1 150 ? 101.239 87.807 59.251 1.00 32.75 150 SER A CA 1
ATOM 479 C C . SER A 1 150 ? 100.224 87.552 58.139 1.00 36.31 150 SER A C 1
ATOM 480 O O . SER A 1 150 ? 100.574 87.182 57.013 1.00 33.79 150 SER A O 1
ATOM 483 N N . THR A 1 151 ? 98.953 87.755 58.468 1.00 31.39 151 THR A N 1
ATOM 484 C CA . THR A 1 151 ? 97.892 87.634 57.490 1.00 32.96 151 THR A CA 1
ATOM 485 C C . THR A 1 151 ? 97.138 88.962 57.437 1.00 32.86 151 THR A C 1
ATOM 486 O O . THR A 1 151 ? 97.237 89.773 58.364 1.00 36.42 151 THR A O 1
ATOM 490 N N . PHE A 1 152 ? 96.396 89.192 56.350 1.00 31.72 152 PHE A N 1
ATOM 491 C CA . PHE A 1 152 ? 95.533 90.374 56.268 1.00 37.03 152 PHE A CA 1
ATOM 492 C C . PHE A 1 152 ? 94.175 89.969 55.705 1.00 35.96 152 PHE A C 1
ATOM 493 O O . PHE A 1 152 ? 94.101 89.188 54.762 1.00 36.89 152 PHE A O 1
ATOM 501 N N . LYS A 1 153 ? 93.104 90.483 56.304 1.00 34.30 153 LYS A N 1
ATOM 502 C CA . LYS A 1 153 ? 91.760 89.994 55.994 1.00 34.50 153 LYS A CA 1
ATOM 503 C C . LYS A 1 153 ? 91.196 90.619 54.729 1.00 35.10 153 LYS A C 1
ATOM 504 O O . LYS A 1 153 ? 91.498 91.768 54.410 1.00 36.66 153 LYS A O 1
ATOM 510 N N . GLN A 1 154 ? 90.374 89.854 54.008 1.00 32.96 154 GLN A N 1
ATOM 511 C CA . GLN A 1 154 ? 89.775 90.340 52.768 1.00 36.96 154 GLN A CA 1
ATOM 512 C C . GLN A 1 154 ? 88.713 91.407 53.007 1.00 37.48 154 GLN A C 1
ATOM 513 O O . GLN A 1 154 ? 88.365 92.159 52.099 1.00 39.84 154 GLN A O 1
ATOM 519 N N . ALA A 1 155 ? 88.201 91.466 54.232 1.00 37.45 155 ALA A N 1
ATOM 520 C CA . ALA A 1 155 ? 87.120 92.393 54.579 1.00 37.65 155 ALA A CA 1
ATOM 521 C C . ALA A 1 155 ? 87.509 93.849 54.340 1.00 46.82 155 ALA A C 1
ATOM 522 O O . ALA A 1 155 ? 86.654 94.690 54.056 1.00 53.83 155 ALA A O 1
ATOM 524 N N . GLY A 1 156 ? 88.800 94.145 54.463 1.00 35.88 156 GLY A N 1
ATOM 525 C CA . GLY A 1 156 ? 89.298 95.481 54.163 1.00 35.92 156 GLY A CA 1
ATOM 526 C C . GLY A 1 156 ? 90.295 95.946 55.208 1.00 35.22 156 GLY A C 1
ATOM 527 O O . GLY A 1 156 ? 90.202 95.534 56.369 1.00 38.44 156 GLY A O 1
ATOM 528 N N . PRO A 1 157 ? 91.243 96.815 54.808 1.00 37.83 157 PRO A N 1
ATOM 529 C CA . PRO A 1 157 ? 92.366 97.194 55.683 1.00 38.55 157 PRO A CA 1
ATOM 530 C C . PRO A 1 157 ? 91.944 97.862 56.982 1.00 42.18 157 PRO A C 1
ATOM 531 O O . PRO A 1 157 ? 92.586 97.632 58.011 1.00 41.44 157 PRO A O 1
ATOM 535 N N . ILE A 1 158 ? 90.902 98.685 56.953 1.00 37.11 158 ILE A N 1
ATOM 536 C CA . ILE A 1 158 ? 90.479 99.342 58.200 1.00 39.06 158 ILE A CA 1
ATOM 537 C C . ILE A 1 158 ? 89.086 98.935 58.668 1.00 41.62 158 ILE A C 1
ATOM 538 O O . ILE A 1 158 ? 88.518 99.538 59.586 1.00 40.44 158 ILE A O 1
ATOM 543 N N . THR A 1 159 ? 88.543 97.906 58.029 1.00 39.41 159 THR A N 1
ATOM 544 C CA . THR A 1 159 ? 87.297 97.300 58.471 1.00 36.26 159 THR A CA 1
ATOM 545 C C . THR A 1 159 ? 87.454 96.740 59.880 1.00 37.68 159 THR A C 1
ATOM 546 O O . THR A 1 159 ? 88.495 96.166 60.214 1.00 38.35 159 THR A O 1
ATOM 550 N N . ALA A 1 160 ? 86.426 96.913 60.707 1.00 35.22 160 ALA A N 1
ATOM 551 C CA . ALA A 1 160 ? 86.459 96.424 62.085 1.00 40.09 160 ALA A CA 1
ATOM 552 C C . ALA A 1 160 ? 86.634 94.914 62.119 1.00 40.92 160 ALA A C 1
ATOM 553 O O . ALA A 1 160 ? 85.960 94.187 61.388 1.00 42.38 160 ALA A O 1
ATOM 555 N N . ASN A 1 161 ? 87.542 94.444 62.967 1.00 37.95 161 ASN A N 1
ATOM 556 C CA . ASN A 1 161 ? 87.742 93.012 63.130 1.00 38.16 161 ASN A CA 1
ATOM 557 C C . ASN A 1 161 ? 86.500 92.321 63.690 1.00 41.49 161 ASN A C 1
ATOM 558 O O . ASN A 1 161 ? 86.233 91.162 63.365 1.00 39.31 161 ASN A O 1
ATOM 563 N N . SER A 1 162 ? 85.736 93.038 64.520 1.00 38.70 162 SER A N 1
ATOM 564 C CA . SER A 1 162 ? 84.513 92.488 65.111 1.00 43.82 162 SER A CA 1
ATOM 565 C C . SER A 1 162 ? 83.441 92.169 64.066 1.00 41.77 162 SER A C 1
ATOM 566 O O . SER A 1 162 ? 82.508 91.410 64.339 1.00 46.24 162 SER A O 1
ATOM 569 N N . ARG A 1 163 ? 83.568 92.749 62.879 1.00 41.75 163 ARG A N 1
ATOM 570 C CA . ARG A 1 163 ? 82.614 92.479 61.812 1.00 43.52 163 ARG A CA 1
ATOM 571 C C . ARG A 1 163 ? 83.180 91.515 60.780 1.00 46.05 163 ARG A C 1
ATOM 572 O O . ARG A 1 163 ? 82.555 91.275 59.750 1.00 44.73 163 ARG A O 1
ATOM 580 N N . SER A 1 164 ? 84.362 90.973 61.051 1.00 42.81 164 SER A N 1
ATOM 581 C CA . SER A 1 164 ? 85.099 90.221 60.040 1.00 37.91 164 SER A CA 1
ATOM 582 C C . SER A 1 164 ? 85.339 88.781 60.479 1.00 38.49 164 SER A C 1
ATOM 583 O O . SER A 1 164 ? 86.295 88.136 60.037 1.00 36.47 164 SER A O 1
ATOM 586 N N . ALA A 1 165 ? 84.458 88.266 61.334 1.00 37.33 165 ALA A N 1
ATOM 587 C CA . ALA A 1 165 ? 84.637 86.922 61.877 1.00 37.66 165 ALA A CA 1
ATOM 588 C C . ALA A 1 165 ? 84.717 85.860 60.786 1.00 35.87 165 ALA A C 1
ATOM 589 O O . ALA A 1 165 ? 85.388 84.841 60.959 1.00 37.84 165 ALA A O 1
ATOM 591 N N . LEU A 1 166 ? 84.025 86.100 59.673 1.00 37.24 166 LEU A N 1
ATOM 592 C CA . LEU A 1 166 ? 84.050 85.187 58.535 1.00 38.56 166 LEU A CA 1
ATOM 593 C C . LEU A 1 166 ? 85.427 85.133 57.869 1.00 39.06 166 LEU A C 1
ATOM 594 O O . LEU A 1 166 ? 85.708 84.228 57.077 1.00 37.67 166 LEU A O 1
ATOM 599 N N . PHE A 1 167 ? 86.276 86.106 58.182 1.00 33.15 167 PHE A N 1
ATOM 600 C CA . PHE A 1 167 ? 87.579 86.225 57.537 1.00 33.42 167 PHE A CA 1
ATOM 601 C C . PHE A 1 167 ? 88.747 86.015 58.487 1.00 36.93 167 PHE A C 1
ATOM 602 O O . PHE A 1 167 ? 89.907 86.085 58.071 1.00 39.69 167 PHE A O 1
ATOM 610 N N . LEU A 1 168 ? 88.433 85.770 59.756 1.00 34.87 168 LEU A N 1
ATOM 611 C CA . LEU A 1 168 ? 89.445 85.672 60.811 1.00 35.60 168 LEU A CA 1
ATOM 612 C C . LEU A 1 168 ? 89.458 84.311 61.498 1.00 40.91 168 LEU A C 1
ATOM 613 O O . LEU A 1 168 ? 90.049 84.158 62.569 1.00 39.90 168 LEU A O 1
ATOM 618 N N . ARG A 1 169 ? 88.811 83.319 60.889 1.00 39.42 169 ARG A N 1
ATOM 619 C CA . ARG A 1 169 ? 88.919 81.948 61.390 1.00 37.40 169 ARG A CA 1
ATOM 620 C C . ARG A 1 169 ? 90.325 81.447 61.098 1.00 39.98 169 ARG A C 1
ATOM 621 O O . ARG A 1 169 ? 91.047 82.068 60.309 1.00 39.12 169 ARG A O 1
ATOM 629 N N . GLU A 1 170 ? 90.739 80.347 61.734 1.00 39.52 170 GLU A N 1
ATOM 630 C CA . GLU A 1 170 ? 91.949 79.682 61.261 1.00 39.12 170 GLU A CA 1
ATOM 631 C C . GLU A 1 170 ? 91.726 79.413 59.782 1.00 39.47 170 GLU A C 1
ATOM 632 O O . GLU A 1 170 ? 90.618 79.045 59.379 1.00 41.35 170 GLU A O 1
ATOM 638 N N . PRO A 1 171 ? 92.773 79.572 58.952 1.00 38.78 171 PRO A N 1
ATOM 639 C CA . PRO A 1 171 ? 94.190 79.775 59.290 1.00 42.33 171 PRO A CA 1
ATOM 640 C C . PRO A 1 171 ? 94.694 81.221 59.364 1.00 39.17 171 PRO A C 1
ATOM 641 O O . PRO A 1 171 ? 95.898 81.428 59.226 1.00 36.32 171 PRO A O 1
ATOM 645 N N . ALA A 1 172 ? 93.817 82.197 59.578 1.00 37.12 172 ALA A N 1
ATOM 646 C CA . ALA A 1 172 ? 94.273 83.572 59.806 1.00 36.15 172 ALA A CA 1
ATOM 647 C C . ALA A 1 172 ? 95.105 83.647 61.082 1.00 34.87 172 ALA A C 1
ATOM 648 O O . ALA A 1 172 ? 94.895 82.871 62.010 1.00 35.59 172 ALA A O 1
ATOM 650 N N . GLY A 1 173 ? 96.037 84.596 61.127 1.00 34.63 173 GLY A N 1
ATOM 651 C CA . GLY A 1 173 ? 96.853 84.826 62.308 1.00 35.66 173 GLY A CA 1
ATOM 652 C C . GLY A 1 173 ? 98.327 84.872 61.947 1.00 38.52 173 GLY A C 1
ATOM 653 O O . GLY A 1 173 ? 98.691 84.630 60.797 1.00 34.70 173 GLY A O 1
ATOM 654 N N . VAL A 1 174 ? 99.180 85.190 62.924 1.00 34.38 174 VAL A N 1
ATOM 655 C CA . VAL A 1 174 ? 100.628 85.164 62.694 1.00 33.63 174 VAL A CA 1
ATOM 656 C C . VAL A 1 174 ? 101.114 83.713 62.740 1.00 36.90 174 VAL A C 1
ATOM 657 O O . VAL A 1 174 ? 100.995 83.037 63.764 1.00 37.37 174 VAL A O 1
ATOM 661 N N . ALA A 1 175 ? 101.642 83.230 61.620 1.00 36.83 175 ALA A N 1
ATOM 662 C CA . ALA A 1 175 ? 102.167 81.868 61.550 1.00 33.70 175 ALA A CA 1
ATOM 663 C C . ALA A 1 175 ? 103.610 81.838 62.034 1.00 36.50 175 ALA A C 1
ATOM 664 O O . ALA A 1 175 ? 104.434 82.664 61.609 1.00 39.13 175 ALA A O 1
ATOM 666 N N . VAL A 1 176 ? 103.904 80.900 62.933 1.00 34.73 176 VAL A N 1
ATOM 667 C CA . VAL A 1 176 ? 105.267 80.653 63.385 1.00 35.28 176 VAL A CA 1
ATOM 668 C C . VAL A 1 176 ? 105.819 79.527 62.523 1.00 37.36 176 VAL A C 1
ATOM 669 O O . VAL A 1 176 ? 105.219 78.449 62.425 1.00 36.35 176 VAL A O 1
ATOM 673 N N . ILE A 1 177 ? 106.942 79.790 61.865 1.00 39.07 177 ILE A N 1
ATOM 674 C CA . ILE A 1 177 ? 107.510 78.830 60.930 1.00 41.27 177 ILE A CA 1
ATOM 675 C C . ILE A 1 177 ? 108.903 78.396 61.385 1.00 39.48 177 ILE A C 1
ATOM 676 O O . ILE A 1 177 ? 109.752 79.237 61.691 1.00 40.22 177 ILE A O 1
ATOM 681 N N . ASP A 1 178 ? 109.122 77.084 61.439 1.00 40.86 178 ASP A N 1
ATOM 682 C CA . ASP A 1 178 ? 110.409 76.515 61.840 1.00 40.16 178 ASP A CA 1
ATOM 683 C C . ASP A 1 178 ? 111.298 76.474 60.599 1.00 40.88 178 ASP A C 1
ATOM 684 O O . ASP A 1 178 ? 110.995 75.749 59.660 1.00 41.42 178 ASP A O 1
ATOM 689 N N . VAL A 1 179 ? 112.379 77.259 60.588 1.00 40.12 179 VAL A N 1
ATOM 690 C CA . VAL A 1 179 ? 113.305 77.292 59.452 1.00 41.39 179 VAL A CA 1
ATOM 691 C C . VAL A 1 179 ? 114.676 76.702 59.821 1.00 46.32 179 VAL A C 1
ATOM 692 O O . VAL A 1 179 ? 115.688 76.978 59.160 1.00 47.14 179 VAL A O 1
ATOM 696 N N . ARG A 1 180 ? 114.709 75.886 60.875 1.00 41.40 180 ARG A N 1
ATOM 697 C CA . ARG A 1 180 ? 115.950 75.217 61.272 1.00 43.91 180 ARG A CA 1
ATOM 698 C C . ARG A 1 180 ? 116.514 74.371 60.130 1.00 44.07 180 ARG A C 1
ATOM 699 O O . ARG A 1 180 ? 117.729 74.228 59.996 1.00 49.34 180 ARG A O 1
ATOM 707 N N . ASP A 1 181 ? 115.617 73.831 59.306 1.00 43.07 181 ASP A N 1
ATOM 708 C CA . ASP A 1 181 ? 115.988 73.214 58.032 1.00 38.66 181 ASP A CA 1
ATOM 709 C C . ASP A 1 181 ? 115.379 74.066 56.937 1.00 40.27 181 ASP A C 1
ATOM 710 O O . ASP A 1 181 ? 114.196 73.925 56.624 1.00 45.70 181 ASP A O 1
ATOM 715 N N . PRO A 1 182 ? 116.180 74.975 56.361 1.00 43.18 182 PRO A N 1
ATOM 716 C CA . PRO A 1 182 ? 115.646 75.882 55.343 1.00 43.24 182 PRO A CA 1
ATOM 717 C C . PRO A 1 182 ? 115.225 75.150 54.063 1.00 40.99 182 PRO A C 1
ATOM 718 O O . PRO A 1 182 ? 114.550 75.757 53.236 1.00 42.24 182 PRO A O 1
ATOM 722 N N . ARG A 1 183 ? 115.602 73.880 53.908 1.00 39.39 183 ARG A N 1
ATOM 723 C CA . ARG A 1 183 ? 115.136 73.079 52.770 1.00 43.16 183 ARG A CA 1
ATOM 724 C C . ARG A 1 183 ? 113.659 72.762 52.919 1.00 44.50 183 ARG A C 1
ATOM 725 O O . ARG A 1 183 ? 112.983 72.433 51.942 1.00 45.00 183 ARG A O 1
ATOM 733 N N . ALA A 1 184 ? 113.177 72.816 54.157 1.00 44.15 184 ALA A N 1
ATOM 734 C CA . ALA A 1 184 ? 111.813 72.402 54.463 1.00 41.26 184 ALA A CA 1
ATOM 735 C C . ALA A 1 184 ? 111.253 73.207 55.616 1.00 40.27 184 ALA A C 1
ATOM 736 O O . ALA A 1 184 ? 111.052 72.666 56.703 1.00 42.24 184 ALA A O 1
ATOM 738 N N . PRO A 1 185 ? 110.996 74.498 55.382 1.00 43.37 185 PRO A N 1
ATOM 739 C CA . PRO A 1 185 ? 110.403 75.314 56.448 1.00 43.09 185 PRO A CA 1
ATOM 740 C C . PRO A 1 185 ? 109.034 74.749 56.803 1.00 38.67 185 PRO A C 1
ATOM 741 O O . PRO A 1 185 ? 108.289 74.339 55.906 1.00 42.59 185 PRO A O 1
ATOM 745 N N . LYS A 1 186 ? 108.732 74.691 58.097 1.00 41.06 186 LYS A N 1
ATOM 746 C CA . LYS A 1 186 ? 107.540 73.999 58.579 1.00 42.17 186 LYS A CA 1
ATOM 747 C C . LYS A 1 186 ? 106.712 74.905 59.481 1.00 39.13 186 LYS A C 1
ATOM 748 O O . LYS A 1 186 ? 107.197 75.365 60.520 1.00 42.93 186 LYS A O 1
ATOM 754 N N . PRO A 1 187 ? 105.455 75.170 59.085 1.00 40.03 187 PRO A N 1
ATOM 755 C CA . PRO A 1 187 ? 104.548 75.937 59.948 1.00 42.04 187 PRO A CA 1
ATOM 756 C C . PRO A 1 187 ? 104.277 75.129 61.208 1.00 45.57 187 PRO A C 1
ATOM 757 O O . PRO A 1 187 ? 103.915 73.955 61.078 1.00 43.61 187 PRO A O 1
ATOM 761 N N . VAL A 1 188 ? 104.450 75.722 62.388 1.00 42.61 188 VAL A N 1
ATOM 762 C CA . VAL A 1 188 ? 104.241 74.991 63.643 1.00 42.11 188 VAL A CA 1
ATOM 763 C C . VAL A 1 188 ? 103.007 75.464 64.415 1.00 46.81 188 VAL A C 1
ATOM 764 O O . VAL A 1 188 ? 102.255 74.648 64.951 1.00 46.79 188 VAL A O 1
ATOM 768 N N . ARG A 1 189 ? 102.792 76.775 64.477 1.00 43.75 189 ARG A N 1
ATOM 769 C CA . ARG A 1 189 ? 101.612 77.281 65.177 1.00 39.31 189 ARG A CA 1
ATOM 770 C C . ARG A 1 189 ? 101.135 78.639 64.672 1.00 39.71 189 ARG A C 1
ATOM 771 O O . ARG A 1 189 ? 101.789 79.286 63.846 1.00 38.67 189 ARG A O 1
ATOM 779 N N . LEU A 1 190 ? 99.987 79.054 65.196 1.00 39.36 190 LEU A N 1
ATOM 780 C CA . LEU A 1 190 ? 99.288 80.239 64.735 1.00 38.70 190 LEU A CA 1
ATOM 781 C C . LEU A 1 190 ? 99.003 81.108 65.948 1.00 41.41 190 LEU A C 1
ATOM 782 O O . LEU A 1 190 ? 98.427 80.632 66.933 1.00 43.40 190 LEU A O 1
ATOM 787 N N . LEU A 1 191 ? 99.419 82.372 65.896 1.00 38.34 191 LEU A N 1
ATOM 788 C CA . LEU A 1 191 ? 99.156 83.292 66.998 1.00 37.25 191 LEU A CA 1
ATOM 789 C C . LEU A 1 191 ? 97.931 84.131 66.643 1.00 38.84 191 LEU A C 1
ATOM 790 O O . LEU A 1 191 ? 97.929 84.849 65.643 1.00 33.72 191 LEU A O 1
ATOM 795 N N . ARG A 1 192 ? 96.883 84.029 67.455 1.00 39.52 192 ARG A N 1
ATOM 796 C CA . ARG A 1 192 ? 95.605 84.634 67.098 1.00 35.88 192 ARG A CA 1
ATOM 797 C C . ARG A 1 192 ? 95.061 85.484 68.245 1.00 40.33 192 ARG A C 1
ATOM 798 O O . ARG A 1 192 ? 93.869 85.434 68.567 1.00 41.23 192 ARG A O 1
ATOM 806 N N . ASP A 1 193 ? 95.948 86.274 68.849 1.00 38.59 193 ASP A N 1
ATOM 807 C CA . ASP A 1 193 ? 95.556 87.190 69.909 1.00 37.26 193 ASP A CA 1
ATOM 808 C C . ASP A 1 193 ? 95.071 88.493 69.285 1.00 35.66 193 ASP A C 1
ATOM 809 O O . ASP A 1 193 ? 94.964 88.588 68.061 1.00 38.86 193 ASP A O 1
ATOM 814 N N . ARG A 1 194 ? 94.753 89.489 70.104 1.00 36.52 194 ARG A N 1
ATOM 815 C CA . ARG A 1 194 ? 94.106 90.687 69.563 1.00 34.59 194 ARG A CA 1
ATOM 816 C C . ARG A 1 194 ? 94.944 91.422 68.522 1.00 35.40 194 ARG A C 1
ATOM 817 O O . ARG A 1 194 ? 94.405 91.938 67.538 1.00 38.46 194 ARG A O 1
ATOM 825 N N . GLY A 1 195 ? 96.254 91.477 68.750 1.00 34.58 195 GLY A N 1
ATOM 826 C CA . GLY A 1 195 ? 97.166 92.110 67.812 1.00 35.93 195 GLY A CA 1
ATOM 827 C C . GLY A 1 195 ? 97.612 91.209 66.672 1.00 35.86 195 GLY A C 1
ATOM 828 O O . GLY A 1 195 ? 97.921 91.687 65.582 1.00 36.93 195 GLY A O 1
ATOM 829 N N . SER A 1 196 ? 97.644 89.903 66.908 1.00 36.73 196 SER A N 1
ATOM 830 C CA . SER A 1 196 ? 98.211 88.982 65.919 1.00 35.46 196 SER A CA 1
ATOM 831 C C . SER A 1 196 ? 97.206 88.336 64.962 1.00 35.99 196 SER A C 1
ATOM 832 O O . SER A 1 196 ? 97.597 87.805 63.921 1.00 35.52 196 SER A O 1
ATOM 835 N N . ILE A 1 197 ? 95.921 88.356 65.305 1.00 33.58 197 ILE A N 1
ATOM 836 C CA . ILE A 1 197 ? 94.906 87.752 64.435 1.00 34.51 197 ILE A CA 1
ATOM 837 C C . ILE A 1 197 ? 94.774 88.437 63.059 1.00 37.85 197 ILE A C 1
ATOM 838 O O . ILE A 1 197 ? 94.479 87.784 62.059 1.00 37.57 197 ILE A O 1
ATOM 843 N N . ASP A 1 198 ? 94.991 89.747 63.009 1.00 35.31 198 ASP A N 1
ATOM 844 C CA . ASP A 1 198 ? 94.963 90.478 61.743 1.00 36.35 198 ASP A CA 1
ATOM 845 C C . ASP A 1 198 ? 96.036 91.560 61.791 1.00 35.75 198 ASP A C 1
ATOM 846 O O . ASP A 1 198 ? 95.739 92.753 61.940 1.00 34.18 198 ASP A O 1
ATOM 851 N N . ALA A 1 199 ? 97.291 91.144 61.674 1.00 31.60 199 ALA A N 1
ATOM 852 C CA . ALA A 1 199 ? 98.391 92.076 61.897 1.00 32.75 199 ALA A CA 1
ATOM 853 C C . ALA A 1 199 ? 98.723 92.885 60.642 1.00 34.32 199 ALA A C 1
ATOM 854 O O . ALA A 1 199 ? 99.250 93.999 60.753 1.00 33.77 199 ALA A O 1
ATOM 856 N N . VAL A 1 200 ? 98.410 92.338 59.464 1.00 34.78 200 VAL A N 1
ATOM 857 C CA . VAL A 1 200 ? 98.691 93.022 58.196 1.00 36.05 200 VAL A CA 1
ATOM 858 C C . VAL A 1 200 ? 100.170 93.454 58.158 1.00 36.50 200 VAL A C 1
ATOM 859 O O . VAL A 1 200 ? 101.056 92.598 58.207 1.00 34.69 200 VAL A O 1
ATOM 863 N N . GLU A 1 201 ? 100.452 94.758 58.104 1.00 32.58 201 GLU A N 1
ATOM 864 C CA . GLU A 1 201 ? 101.842 95.207 58.063 1.00 33.89 201 GLU A CA 1
ATOM 865 C C . GLU A 1 201 ? 102.459 95.365 59.449 1.00 33.98 201 GLU A C 1
ATOM 866 O O . GLU A 1 201 ? 103.676 95.546 59.569 1.00 33.66 201 GLU A O 1
ATOM 872 N N . THR A 1 202 ? 101.619 95.313 60.479 1.00 32.98 202 THR A N 1
ATOM 873 C CA . THR A 1 202 ? 102.014 95.693 61.843 1.00 33.68 202 THR A CA 1
ATOM 874 C C . THR A 1 202 ? 102.612 94.531 62.631 1.00 35.66 202 THR A C 1
ATOM 875 O O . THR A 1 202 ? 101.941 93.897 63.448 1.00 33.86 202 THR A O 1
ATOM 879 N N . MET A 1 203 ? 103.885 94.254 62.386 1.00 35.87 203 MET A N 1
ATOM 880 C CA . MET A 1 203 ? 104.534 93.143 63.056 1.00 34.71 203 MET A CA 1
ATOM 881 C C . MET A 1 203 ? 106.025 93.353 62.962 1.00 36.32 203 MET A C 1
ATOM 882 O O . MET A 1 203 ? 106.535 93.726 61.899 1.00 32.23 203 MET A O 1
ATOM 887 N N . HIS A 1 204 ? 106.722 93.136 64.074 1.00 36.10 204 HIS A N 1
ATOM 888 C CA . HIS A 1 204 ? 108.177 93.221 64.072 1.00 36.79 204 HIS A CA 1
ATOM 889 C C . HIS A 1 204 ? 108.734 92.310 65.153 1.00 38.17 204 HIS A C 1
ATOM 890 O O . HIS A 1 204 ? 108.044 91.992 66.126 1.00 37.79 204 HIS A O 1
ATOM 897 N N . ALA A 1 205 ? 109.970 91.860 64.968 1.00 33.76 205 ALA A N 1
ATOM 898 C CA . ALA A 1 205 ? 110.624 91.044 65.992 1.00 38.05 205 ALA A CA 1
ATOM 899 C C . ALA A 1 205 ? 112.096 91.390 66.050 1.00 38.71 205 ALA A C 1
ATOM 900 O O . ALA A 1 205 ? 112.678 91.825 65.055 1.00 40.34 205 ALA A O 1
ATOM 902 N N . ILE A 1 206 ? 112.713 91.187 67.206 1.00 36.86 206 ILE A N 1
ATOM 903 C CA . ILE A 1 206 ? 114.135 91.460 67.311 1.00 40.43 206 ILE A CA 1
ATOM 904 C C . ILE A 1 206 ? 114.774 90.561 68.355 1.00 41.92 206 ILE A C 1
ATOM 905 O O . ILE A 1 206 ? 114.126 90.167 69.324 1.00 39.03 206 ILE A O 1
ATOM 910 N N . ALA A 1 207 ? 116.035 90.210 68.132 1.00 39.17 207 ALA A N 1
ATOM 911 C CA . ALA A 1 207 ? 116.812 89.517 69.148 1.00 44.38 207 ALA A CA 1
ATOM 912 C C . ALA A 1 207 ? 117.808 90.522 69.694 1.00 43.91 207 ALA A C 1
ATOM 913 O O . ALA A 1 207 ? 118.592 91.106 68.942 1.00 48.78 207 ALA A O 1
ATOM 915 N N . ALA A 1 208 ? 117.753 90.743 71.000 1.00 43.71 208 ALA A N 1
ATOM 916 C CA . ALA A 1 208 ? 118.582 91.739 71.657 1.00 43.58 208 ALA A CA 1
ATOM 917 C C . ALA A 1 208 ? 119.242 91.073 72.863 1.00 45.95 208 ALA A C 1
ATOM 918 O O . ALA A 1 208 ? 118.865 89.949 73.223 1.00 47.23 208 ALA A O 1
ATOM 920 N N . PRO A 1 209 ? 120.234 91.743 73.480 1.00 51.18 209 PRO A N 1
ATOM 921 C CA . PRO A 1 209 ? 120.840 91.175 74.689 1.00 47.94 209 PRO A CA 1
ATOM 922 C C . PRO A 1 209 ? 119.796 90.841 75.754 1.00 46.65 209 PRO A C 1
ATOM 923 O O . PRO A 1 209 ? 119.078 91.733 76.209 1.00 51.03 209 PRO A O 1
ATOM 927 N N . GLY A 1 210 ? 119.707 89.564 76.115 1.00 42.35 210 GLY A N 1
ATOM 928 C CA . GLY A 1 210 ? 118.795 89.105 77.148 1.00 46.83 210 GLY A CA 1
ATOM 929 C C . GLY A 1 210 ? 117.327 89.174 76.780 1.00 45.47 210 GLY A C 1
ATOM 930 O O . GLY A 1 210 ? 116.458 89.053 77.647 1.00 44.82 210 GLY A O 1
ATOM 931 N N . ARG A 1 211 ? 117.036 89.366 75.495 1.00 38.74 211 ARG A N 1
ATOM 932 C CA . ARG A 1 211 ? 115.665 89.611 75.089 1.00 42.50 211 ARG A CA 1
ATOM 933 C C . ARG A 1 211 ? 115.381 89.252 73.637 1.00 43.51 211 ARG A C 1
ATOM 934 O O . ARG A 1 211 ? 116.001 89.787 72.709 1.00 45.66 211 ARG A O 1
ATOM 942 N N . LYS A 1 212 ? 114.422 88.356 73.448 1.00 37.27 212 LYS A N 1
ATOM 943 C CA . LYS A 1 212 ? 113.894 88.084 72.115 1.00 34.85 212 LYS A CA 1
ATOM 944 C C . LYS A 1 212 ? 112.410 88.389 72.141 1.00 37.43 212 LYS A C 1
ATOM 945 O O . LYS A 1 212 ? 111.675 87.828 72.963 1.00 39.39 212 LYS A O 1
ATOM 951 N N . VAL A 1 213 ? 111.977 89.300 71.268 1.00 37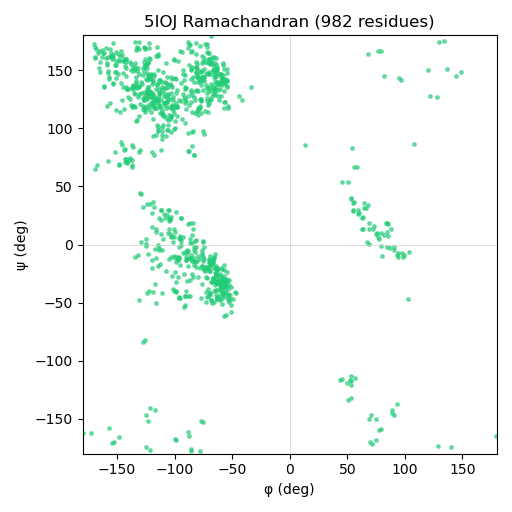.63 213 VAL A N 1
ATOM 952 C CA . VAL A 1 213 ? 110.625 89.840 71.364 1.00 34.41 213 VAL A CA 1
ATOM 953 C C . VAL A 1 213 ? 109.965 89.933 69.993 1.00 38.26 213 VAL A C 1
ATOM 954 O O . VAL A 1 213 ? 110.602 90.320 68.998 1.00 36.92 213 VAL A O 1
ATOM 958 N N . LEU A 1 214 ? 108.705 89.510 69.943 1.00 33.62 214 LEU A N 1
ATOM 959 C CA . LEU A 1 214 ? 107.873 89.638 68.753 1.00 35.19 214 LEU A CA 1
ATOM 960 C C . LEU A 1 214 ? 106.658 90.469 69.154 1.00 35.40 214 LEU A C 1
ATOM 961 O O . LEU A 1 214 ? 106.036 90.208 70.197 1.00 35.88 214 LEU A O 1
ATOM 966 N N . VAL A 1 215 ? 106.339 91.492 68.364 1.00 34.78 215 VAL A N 1
ATOM 967 C CA . VAL A 1 215 ? 105.095 92.232 68.578 1.00 31.92 215 VAL A CA 1
ATOM 968 C C . VAL A 1 215 ? 104.263 92.204 67.311 1.00 32.95 215 VAL A C 1
ATOM 969 O O . VAL A 1 215 ? 104.803 92.177 66.203 1.00 35.63 215 VAL A O 1
ATOM 973 N N . ALA A 1 216 ? 102.945 92.165 67.473 1.00 35.18 216 ALA A N 1
ATOM 974 C CA . ALA A 1 216 ? 102.037 92.206 66.325 1.00 32.78 216 ALA A CA 1
ATOM 975 C C . ALA A 1 216 ? 100.847 93.051 66.734 1.00 31.35 216 ALA A C 1
ATOM 976 O O . ALA A 1 216 ? 100.334 92.903 67.848 1.00 35.70 216 ALA A O 1
ATOM 978 N N . GLY A 1 217 ? 100.414 93.947 65.852 1.00 32.70 217 GLY A N 1
ATOM 979 C CA . GLY A 1 217 ? 99.332 94.851 66.206 1.00 35.23 217 GLY A CA 1
ATOM 980 C C . GLY A 1 217 ? 98.143 94.793 65.265 1.00 38.89 217 GLY A C 1
ATOM 981 O O . GLY A 1 217 ? 98.269 94.385 64.105 1.00 35.72 217 GLY A O 1
ATOM 982 N N . ALA A 1 218 ? 96.980 95.203 65.768 1.00 33.69 218 ALA A N 1
ATOM 983 C CA . ALA A 1 218 ? 95.782 95.304 64.939 1.00 34.37 218 ALA A CA 1
ATOM 984 C C . ALA A 1 218 ? 95.852 96.540 64.039 1.00 33.40 218 ALA A C 1
ATOM 985 O O . ALA A 1 218 ? 95.529 97.652 64.464 1.00 37.78 218 ALA A O 1
ATOM 987 N N . TYR A 1 219 ? 96.268 96.309 62.791 1.00 31.60 219 TYR A N 1
ATOM 988 C CA . TYR A 1 219 ? 96.420 97.315 61.749 1.00 35.03 219 TYR A CA 1
ATOM 989 C C . TYR A 1 219 ? 95.121 98.073 61.540 1.00 34.02 219 TYR A C 1
ATOM 990 O O . TYR A 1 219 ? 95.131 99.251 61.150 1.00 36.60 219 TYR A O 1
ATOM 999 N N . SER A 1 220 ? 94.011 97.379 61.798 1.00 34.72 220 SER A N 1
ATOM 1000 C CA . SER A 1 220 ? 92.664 97.923 61.635 1.00 40.52 220 SER A CA 1
ATOM 1001 C C . SER A 1 220 ? 92.114 98.614 62.874 1.00 40.43 220 SER A C 1
ATOM 1002 O O . SER A 1 220 ? 91.014 99.171 62.831 1.00 36.06 220 SER A O 1
ATOM 1005 N N . GLY A 1 221 ? 92.861 98.572 63.974 1.00 39.15 221 GLY A N 1
ATOM 1006 C CA . GLY A 1 221 ? 92.305 98.927 65.269 1.00 33.55 221 GLY A CA 1
ATOM 1007 C C . GLY A 1 221 ? 92.322 100.409 65.575 1.00 38.30 221 GLY A C 1
ATOM 1008 O O . GLY A 1 221 ? 93.158 101.157 65.058 1.00 37.39 221 GLY A O 1
ATOM 1009 N N . GLY A 1 222 ? 91.383 100.843 66.412 1.00 38.74 222 GLY A N 1
ATOM 1010 C CA . GLY A 1 222 ? 91.420 102.197 66.938 1.00 40.28 222 GLY A CA 1
ATOM 1011 C C . GLY A 1 222 ? 90.803 103.249 66.041 1.00 39.02 222 GLY A C 1
ATOM 1012 O O . GLY A 1 222 ? 91.087 104.439 66.208 1.00 41.02 222 GLY A O 1
ATOM 1013 N N . ILE A 1 223 ? 89.975 102.826 65.087 1.00 42.59 223 ILE A N 1
ATOM 1014 C CA . ILE A 1 223 ? 89.212 103.783 64.276 1.00 48.51 223 ILE A CA 1
ATOM 1015 C C . ILE A 1 223 ? 88.173 104.423 65.198 1.00 49.58 223 ILE A C 1
ATOM 1016 O O . ILE A 1 223 ? 87.539 103.725 65.996 1.00 49.23 223 ILE A O 1
ATOM 1021 N N . ALA A 1 224 ? 88.022 105.745 65.109 1.00 45.23 224 ALA A N 1
ATOM 1022 C CA . ALA A 1 224 ? 87.158 106.501 66.024 1.00 49.93 224 ALA A CA 1
ATOM 1023 C C . ALA A 1 224 ? 85.729 105.968 66.083 1.00 52.22 224 ALA A C 1
ATOM 1024 O O . ALA A 1 224 ? 85.138 105.657 65.050 1.00 48.91 224 ALA A O 1
ATOM 1026 N N . GLY A 1 225 ? 85.190 105.854 67.297 1.00 53.39 225 GLY A N 1
ATOM 1027 C CA . GLY A 1 225 ? 83.791 105.501 67.491 1.00 60.46 225 GLY A CA 1
ATOM 1028 C C . GLY A 1 225 ? 83.499 104.024 67.704 1.00 64.12 225 GLY A C 1
ATOM 1029 O O . GLY A 1 225 ? 82.377 103.653 68.058 1.00 66.24 225 GLY A O 1
ATOM 1030 N N . ARG A 1 226 ? 84.498 103.176 67.485 1.00 51.90 226 ARG A N 1
ATOM 1031 C CA . ARG A 1 226 ? 84.322 101.738 67.658 1.00 47.59 226 ARG A CA 1
ATOM 1032 C C . ARG A 1 226 ? 84.514 101.287 69.101 1.00 50.46 226 ARG A C 1
ATOM 1033 O O . ARG A 1 226 ? 85.023 102.038 69.927 1.00 51.81 226 ARG A O 1
ATOM 1041 N N . GLY A 1 227 ? 84.098 100.058 69.396 1.00 48.56 227 GLY A N 1
ATOM 1042 C CA . GLY A 1 227 ? 84.239 99.501 70.731 1.00 47.30 227 GLY A CA 1
ATOM 1043 C C . GLY A 1 227 ? 85.643 99.022 71.056 1.00 46.11 227 GLY A C 1
ATOM 1044 O O . GLY A 1 227 ? 86.506 98.933 70.184 1.00 42.32 227 GLY A O 1
ATOM 1045 N N . GLU A 1 228 ? 85.863 98.686 72.321 1.00 50.02 228 GLU A N 1
ATOM 1046 C CA . GLU A 1 228 ? 87.183 98.289 72.780 1.00 48.37 228 GLU A CA 1
ATOM 1047 C C . GLU A 1 228 ? 87.696 97.034 72.067 1.00 42.34 228 GLU A C 1
ATOM 1048 O O . GLU A 1 228 ? 88.903 96.877 71.872 1.00 45.93 228 GLU A O 1
ATOM 1054 N N . GLU A 1 229 ? 86.781 96.151 71.661 1.00 44.56 229 GLU A N 1
ATOM 1055 C CA . GLU A 1 229 ? 87.160 94.951 70.916 1.00 41.92 229 GLU A CA 1
ATOM 1056 C C . GLU A 1 229 ? 87.927 95.302 69.642 1.00 42.16 229 GLU A C 1
ATOM 1057 O O . GLU A 1 229 ? 88.776 94.530 69.180 1.00 47.58 229 GLU A O 1
ATOM 1063 N N . ASP A 1 230 ? 87.630 96.475 69.084 1.00 41.19 230 ASP A N 1
ATOM 1064 C CA . ASP A 1 230 ? 88.258 96.925 67.842 1.00 41.81 230 ASP A CA 1
ATOM 1065 C C . ASP A 1 230 ? 89.321 98.000 68.065 1.00 41.33 230 ASP A C 1
ATOM 1066 O O . ASP A 1 230 ? 89.655 98.754 67.153 1.00 38.20 230 ASP A O 1
ATOM 1071 N N . ALA A 1 231 ? 89.863 98.058 69.275 1.00 39.08 231 ALA A N 1
ATOM 1072 C CA . ALA A 1 231 ? 90.897 99.035 69.596 1.00 36.42 231 ALA A CA 1
ATOM 1073 C C . ALA A 1 231 ? 92.220 98.677 68.929 1.00 37.13 231 ALA A C 1
ATOM 1074 O O . ALA A 1 231 ? 92.373 97.595 68.349 1.00 37.22 231 ALA A O 1
ATOM 1076 N N . ALA A 1 232 ? 93.188 99.583 69.020 1.00 35.77 232 ALA A N 1
ATOM 1077 C CA . ALA A 1 232 ? 94.492 99.334 68.407 1.00 39.32 232 ALA A CA 1
ATOM 1078 C C . ALA A 1 232 ? 95.367 98.490 69.328 1.00 38.93 232 ALA A C 1
ATOM 1079 O O . ALA A 1 232 ? 96.277 99.003 69.980 1.00 35.34 232 ALA A O 1
ATOM 1081 N N . TRP A 1 233 ? 95.086 97.191 69.376 1.00 36.63 233 TRP A N 1
ATOM 1082 C CA . TRP A 1 233 ? 95.824 96.294 70.254 1.00 37.91 233 TRP A CA 1
ATOM 1083 C C . TRP A 1 233 ? 97.216 95.977 69.732 1.00 36.36 233 TRP A C 1
ATOM 1084 O O . TRP A 1 233 ? 97.423 95.852 68.524 1.00 37.72 233 TRP A O 1
ATOM 1095 N N . LEU A 1 234 ? 98.167 95.847 70.655 1.00 35.57 234 LEU A N 1
ATOM 1096 C CA . LEU A 1 234 ? 99.496 95.340 70.319 1.00 38.40 234 LEU A CA 1
ATOM 1097 C C . LEU A 1 234 ? 99.735 94.128 71.207 1.00 41.45 234 LEU A C 1
ATOM 1098 O O . LEU A 1 234 ? 99.760 94.252 72.428 1.00 36.38 234 LEU A O 1
ATOM 1103 N N . SER A 1 235 ? 99.875 92.954 70.595 1.00 36.51 235 SER A N 1
ATOM 1104 C CA . SER A 1 235 ? 100.226 91.750 71.336 1.00 36.66 235 SER A CA 1
ATOM 1105 C C . SER A 1 235 ? 101.741 91.630 71.427 1.00 36.19 235 SER A C 1
ATOM 1106 O O . SER A 1 235 ? 102.438 91.666 70.403 1.00 37.60 235 SER A O 1
ATOM 1109 N N . ILE A 1 236 ? 102.234 91.460 72.651 1.00 33.27 236 ILE A N 1
ATOM 1110 C CA . ILE A 1 236 ? 103.660 91.503 72.946 1.00 35.26 236 ILE A CA 1
ATOM 1111 C C . ILE A 1 236 ? 104.096 90.109 73.405 1.00 38.92 236 ILE A C 1
ATOM 1112 O O . ILE A 1 236 ? 103.562 89.576 74.377 1.00 37.66 236 ILE A O 1
ATOM 1117 N N . TYR A 1 237 ? 105.052 89.511 72.698 1.00 36.58 237 TYR A N 1
ATOM 1118 C CA . TYR A 1 237 ? 105.470 88.140 73.000 1.00 37.05 237 TYR A CA 1
ATOM 1119 C C . TYR A 1 237 ? 106.941 88.029 73.373 1.00 39.13 237 TYR A C 1
ATOM 1120 O O . TYR A 1 237 ? 107.805 88.658 72.742 1.00 38.91 237 TYR A O 1
ATOM 1129 N N . ASP A 1 238 ? 107.213 87.217 74.393 1.00 35.69 238 ASP A N 1
ATOM 1130 C CA . ASP A 1 238 ? 108.568 86.766 74.698 1.00 34.59 238 ASP A CA 1
ATOM 1131 C C . ASP A 1 238 ? 108.909 85.626 73.736 1.00 37.91 238 ASP A C 1
ATOM 1132 O O . ASP A 1 238 ? 108.335 84.532 73.824 1.00 40.53 238 ASP A O 1
ATOM 1137 N N . ALA A 1 239 ? 109.839 85.876 72.816 1.00 36.89 239 ALA A N 1
ATOM 1138 C CA . ALA A 1 239 ? 110.204 84.878 71.809 1.00 41.70 239 ALA A CA 1
ATOM 1139 C C . ALA A 1 239 ? 111.483 84.116 72.180 1.00 45.89 239 ALA A C 1
ATOM 1140 O O . ALA A 1 239 ? 112.207 83.637 71.296 1.00 40.19 239 ALA A O 1
ATOM 1142 N N . SER A 1 240 ? 111.746 84.010 73.484 1.00 44.57 240 SER A N 1
ATOM 1143 C CA . SER A 1 240 ? 112.923 83.309 74.006 1.00 46.41 240 SER A CA 1
ATOM 1144 C C . SER A 1 240 ? 113.073 81.930 73.376 1.00 43.64 240 SER A C 1
ATOM 1145 O O . SER A 1 240 ? 114.170 81.530 72.958 1.00 45.78 240 SER A O 1
ATOM 1148 N N . ASN A 1 241 ? 111.963 81.203 73.327 1.00 40.66 241 ASN A N 1
ATOM 1149 C CA . ASN A 1 241 ? 111.845 80.031 72.468 1.00 40.59 241 ASN A CA 1
ATOM 1150 C C . ASN A 1 241 ? 111.074 80.485 71.248 1.00 38.96 241 ASN A C 1
ATOM 1151 O O . ASN A 1 241 ? 109.842 80.584 71.288 1.00 39.75 241 ASN A O 1
ATOM 1156 N N . CYS A 1 242 ? 111.785 80.771 70.163 1.00 39.60 242 CYS A N 1
ATOM 1157 C CA . CYS A 1 242 ? 111.143 81.409 69.018 1.00 40.00 242 CYS A CA 1
ATOM 1158 C C . CYS A 1 242 ? 110.013 80.577 68.416 1.00 45.80 242 CYS A C 1
ATOM 1159 O O . CYS A 1 242 ? 109.093 81.132 67.805 1.00 39.33 242 CYS A O 1
ATOM 1162 N N . LEU A 1 243 ? 110.085 79.256 68.600 1.00 44.64 243 LEU A N 1
ATOM 1163 C CA . LEU A 1 243 ? 109.062 78.328 68.108 1.00 42.93 243 LEU A CA 1
ATOM 1164 C C . LEU A 1 243 ? 107.747 78.467 68.875 1.00 39.93 243 LEU A C 1
ATOM 1165 O O . LEU A 1 243 ? 106.699 78.022 68.411 1.00 42.83 243 LEU A O 1
ATOM 1170 N N . ASN A 1 244 ? 107.810 79.076 70.055 1.00 40.56 244 ASN A N 1
ATOM 1171 C CA . ASN A 1 244 ? 106.639 79.173 70.914 1.00 41.96 244 ASN A CA 1
ATOM 1172 C C . ASN A 1 244 ? 106.620 80.510 71.632 1.00 40.57 244 ASN A C 1
ATOM 1173 O O . ASN A 1 244 ? 106.856 80.568 72.843 1.00 40.04 244 ASN A O 1
ATOM 1178 N N . PRO A 1 245 ? 106.346 81.600 70.885 1.00 40.43 245 PRO A N 1
ATOM 1179 C CA . PRO A 1 245 ? 106.312 82.914 71.538 1.00 38.92 245 PRO A CA 1
ATOM 1180 C C . PRO A 1 245 ? 105.228 82.944 72.617 1.00 42.31 245 PRO A C 1
ATOM 1181 O O . PRO A 1 245 ? 104.139 82.406 72.394 1.00 41.75 245 PRO A O 1
ATOM 1185 N N . LYS A 1 246 ? 105.531 83.545 73.765 1.00 39.17 246 LYS A N 1
ATOM 1186 C CA . LYS A 1 246 ? 104.600 83.584 74.889 1.00 40.57 246 LYS A CA 1
ATOM 1187 C C . LYS A 1 246 ? 104.025 84.977 75.104 1.00 41.68 246 LYS A C 1
ATOM 1188 O O . LYS A 1 246 ? 104.772 85.923 75.368 1.00 40.36 246 LYS A O 1
ATOM 1194 N N . LEU A 1 247 ? 102.699 85.093 75.019 1.00 40.60 247 LEU A N 1
ATOM 1195 C CA . LEU A 1 247 ? 102.011 86.374 75.234 1.00 42.03 247 LEU A CA 1
ATOM 1196 C C . LEU A 1 247 ? 102.361 86.946 76.608 1.00 41.61 247 LEU A C 1
ATOM 1197 O O . LEU A 1 247 ? 102.156 86.290 77.632 1.00 43.48 247 LEU A O 1
ATOM 1202 N N . GLN A 1 248 ? 102.903 88.161 76.627 1.00 37.42 248 GLN A N 1
ATOM 1203 C CA . GLN A 1 248 ? 103.275 88.806 77.878 1.00 40.13 248 GLN A CA 1
ATOM 1204 C C . GLN A 1 248 ? 102.216 89.817 78.290 1.00 39.43 248 GLN A C 1
ATOM 1205 O O . GLN A 1 248 ? 101.877 89.930 79.469 1.00 46.02 248 GLN A O 1
ATOM 1211 N N . SER A 1 249 ? 101.691 90.545 77.309 1.00 39.97 249 SER A N 1
ATOM 1212 C CA . SER A 1 249 ? 100.675 91.557 77.570 1.00 39.97 249 SER A CA 1
ATOM 1213 C C . SER A 1 249 ? 100.042 91.981 76.263 1.00 42.90 249 SER A C 1
ATOM 1214 O O . SER A 1 249 ? 100.567 91.698 75.178 1.00 40.81 249 SER A O 1
ATOM 1217 N N . GLU A 1 250 ? 98.901 92.651 76.364 1.00 38.22 250 GLU A N 1
ATOM 1218 C CA . GLU A 1 250 ? 98.292 93.270 75.203 1.00 40.08 250 GLU A CA 1
ATOM 1219 C C . GLU A 1 250 ? 98.052 94.734 75.532 1.00 43.44 250 GLU A C 1
ATOM 1220 O O . GLU A 1 250 ? 97.288 95.057 76.444 1.00 42.80 250 GLU A O 1
ATOM 1226 N N . PHE A 1 251 ? 98.731 95.619 74.813 1.00 38.75 251 PHE A N 1
ATOM 1227 C CA . PHE A 1 251 ? 98.632 97.050 75.080 1.00 37.64 251 PHE A CA 1
ATOM 1228 C C . PHE A 1 251 ? 97.676 97.687 74.089 1.00 41.04 251 PHE A C 1
ATOM 1229 O O . PHE A 1 251 ? 97.634 97.295 72.920 1.00 42.80 251 PHE A O 1
ATOM 1237 N N . LYS A 1 252 ? 96.906 98.666 74.552 1.00 39.81 252 LYS A N 1
ATOM 1238 C CA . LYS A 1 252 ? 96.023 99.412 73.658 1.00 39.05 252 LYS A CA 1
ATOM 1239 C C . LYS A 1 252 ? 96.582 100.809 73.359 1.00 38.00 252 LYS A C 1
ATOM 1240 O O . LYS A 1 252 ? 96.624 101.670 74.259 1.00 38.77 252 LYS A O 1
ATOM 1246 N N . TRP A 1 253 ? 97.010 101.036 72.116 1.00 38.25 253 TRP A N 1
ATOM 1247 C CA . TRP A 1 253 ? 97.463 102.364 71.690 1.00 36.39 253 TRP A CA 1
ATOM 1248 C C . TRP A 1 253 ? 96.287 103.337 71.682 1.00 40.17 253 TRP A C 1
ATOM 1249 O O . TRP A 1 253 ? 95.156 102.932 71.420 1.00 38.67 253 TRP A O 1
ATOM 1260 N N . PRO A 1 254 ? 96.554 104.634 71.925 1.00 39.74 254 PRO A N 1
ATOM 1261 C CA . PRO A 1 254 ? 95.485 105.645 71.910 1.00 41.50 254 PRO A CA 1
ATOM 1262 C C . PRO A 1 254 ? 95.221 106.208 70.513 1.00 41.15 254 PRO A C 1
ATOM 1263 O O . PRO A 1 254 ? 94.610 107.274 70.373 1.00 42.21 254 PRO A O 1
ATOM 1267 N N . ALA A 1 255 ? 95.670 105.487 69.494 1.00 40.03 255 ALA A N 1
ATOM 1268 C CA . ALA A 1 255 ? 95.438 105.865 68.101 1.00 41.05 255 ALA A CA 1
ATOM 1269 C C . ALA A 1 255 ? 95.609 104.626 67.257 1.00 39.68 255 ALA A C 1
ATOM 1270 O O . ALA A 1 255 ? 96.092 103.611 67.747 1.00 37.79 255 ALA A O 1
ATOM 1272 N N . ASN A 1 256 ? 95.220 104.690 65.987 1.00 38.30 256 ASN A N 1
ATOM 1273 C CA . ASN A 1 256 ? 95.572 103.623 65.066 1.00 37.91 256 ASN A CA 1
ATOM 1274 C C . ASN A 1 256 ? 97.078 103.623 64.827 1.00 36.05 256 ASN A C 1
ATOM 1275 O O . ASN A 1 256 ? 97.658 104.665 64.490 1.00 38.07 256 ASN A O 1
ATOM 1280 N N . ILE A 1 257 ? 97.713 102.467 65.003 1.00 35.02 257 ILE A N 1
ATOM 1281 C CA . ILE A 1 257 ? 99.136 102.335 64.713 1.00 34.70 257 ILE A CA 1
ATOM 1282 C C . ILE A 1 257 ? 99.298 101.475 63.458 1.00 37.27 257 ILE A C 1
ATOM 1283 O O . ILE A 1 257 ? 98.700 100.398 63.340 1.00 35.73 257 ILE A O 1
ATOM 1288 N N . HIS A 1 258 ? 100.093 101.978 62.513 1.00 33.50 258 HIS A N 1
ATOM 1289 C CA . HIS A 1 258 ? 100.174 101.432 61.161 1.00 32.31 258 HIS A CA 1
ATOM 1290 C C . HIS A 1 258 ? 101.282 100.375 61.046 1.00 34.02 258 HIS A C 1
ATOM 1291 O O . HIS A 1 258 ? 101.041 99.241 60.604 1.00 37.54 258 HIS A O 1
ATOM 1298 N N . MET A 1 259 ? 102.498 100.746 61.439 1.00 34.87 259 MET A N 1
ATOM 1299 C CA . MET A 1 259 ? 103.612 99.798 61.483 1.00 30.84 259 MET A CA 1
ATOM 1300 C C . MET A 1 259 ? 104.433 100.004 62.752 1.00 33.51 259 MET A C 1
ATOM 1301 O O . MET A 1 259 ? 104.490 101.113 63.292 1.00 37.07 259 MET A O 1
ATOM 1306 N N . VAL A 1 260 ? 105.046 98.924 63.236 1.00 34.02 260 VAL A N 1
ATOM 1307 C CA . VAL A 1 260 ? 105.833 98.993 64.468 1.00 37.67 260 VAL A CA 1
ATOM 1308 C C . VAL A 1 260 ? 107.284 98.596 64.224 1.00 38.20 260 VAL A C 1
ATOM 1309 O O . VAL A 1 260 ? 107.572 97.744 63.380 1.00 35.14 260 VAL A O 1
ATOM 1313 N N . THR A 1 261 ? 108.193 99.227 64.955 1.00 35.90 261 THR A N 1
ATOM 1314 C CA . THR A 1 261 ? 109.603 98.855 64.905 1.00 36.17 261 THR A CA 1
ATOM 1315 C C . THR A 1 261 ? 110.148 98.816 66.334 1.00 35.89 261 THR A C 1
ATOM 1316 O O . THR A 1 261 ? 110.116 99.820 67.052 1.00 35.41 261 THR A O 1
ATOM 1320 N N . ILE A 1 262 ? 110.614 97.649 66.764 1.00 36.74 262 ILE A N 1
ATOM 1321 C CA . ILE A 1 262 ? 111.216 97.517 68.091 1.00 32.92 262 ILE A CA 1
ATOM 1322 C C . ILE A 1 262 ? 112.640 98.067 68.038 1.00 35.44 262 ILE A C 1
ATOM 1323 O O . ILE A 1 262 ? 113.348 97.892 67.041 1.00 37.95 262 ILE A O 1
ATOM 1328 N N . SER A 1 263 ? 113.045 98.762 69.096 1.00 34.68 263 SER A N 1
ATOM 1329 C CA . SER A 1 263 ? 114.400 99.292 69.183 1.00 36.81 263 SER A CA 1
ATOM 1330 C C . SER A 1 263 ? 115.417 98.155 69.244 1.00 42.47 263 SER A C 1
ATOM 1331 O O . SER A 1 263 ? 115.083 97.033 69.656 1.00 39.24 263 SER A O 1
ATOM 1334 N N . PRO A 1 264 ? 116.667 98.438 68.832 1.00 39.82 264 PRO A N 1
ATOM 1335 C CA . PRO A 1 264 ? 117.744 97.438 68.904 1.00 43.24 264 PRO A CA 1
ATOM 1336 C C . PRO A 1 264 ? 117.901 96.759 70.270 1.00 44.14 264 PRO A C 1
ATOM 1337 O O . PRO A 1 264 ? 118.221 95.568 70.309 1.00 41.98 264 PRO A O 1
ATOM 1341 N N . ASN A 1 265 ? 117.696 97.486 71.364 1.00 40.87 265 ASN A N 1
ATOM 1342 C CA . ASN A 1 265 ? 117.828 96.885 72.692 1.00 39.26 265 ASN A CA 1
ATOM 1343 C C . ASN A 1 265 ? 116.588 96.103 73.143 1.00 41.57 265 ASN A C 1
ATOM 1344 O O . ASN A 1 265 ? 116.569 95.520 74.242 1.00 40.64 265 ASN A O 1
ATOM 1349 N N . GLY A 1 266 ? 115.555 96.117 72.305 1.00 41.04 266 GLY A N 1
ATOM 1350 C CA . GLY A 1 266 ? 114.350 95.345 72.554 1.00 41.31 266 GLY A CA 1
ATOM 1351 C C . GLY A 1 266 ? 113.455 95.932 73.624 1.00 42.14 266 GLY A C 1
ATOM 1352 O O . GLY A 1 266 ? 112.484 95.298 74.039 1.00 42.20 266 GLY A O 1
ATOM 1353 N N . ARG A 1 267 ? 113.764 97.144 74.074 1.00 38.11 267 ARG A N 1
ATOM 1354 C CA . ARG A 1 267 ? 113.018 97.736 75.181 1.00 38.21 267 ARG A CA 1
ATOM 1355 C C . ARG A 1 267 ? 111.934 98.752 74.791 1.00 38.13 267 ARG A C 1
ATOM 1356 O O . ARG A 1 267 ? 111.114 99.132 75.633 1.00 40.89 267 ARG A O 1
ATOM 1364 N N . ARG A 1 268 ? 111.920 99.189 73.530 1.00 38.64 268 ARG A N 1
ATOM 1365 C CA . ARG A 1 268 ? 110.926 100.173 73.094 1.00 35.90 268 ARG A CA 1
ATOM 1366 C C . ARG A 1 268 ? 110.277 99.793 71.772 1.00 37.16 268 ARG A C 1
ATOM 1367 O O . ARG A 1 268 ? 110.932 99.212 70.894 1.00 38.23 268 ARG A O 1
ATOM 1375 N N . VAL A 1 269 ? 108.984 100.092 71.637 1.00 35.37 269 VAL A N 1
ATOM 1376 C CA . VAL A 1 269 ? 108.301 99.885 70.359 1.00 34.80 269 VAL A CA 1
ATOM 1377 C C . VAL A 1 269 ? 107.897 101.244 69.794 1.00 38.70 269 VAL A C 1
ATOM 1378 O O . VAL A 1 269 ? 107.258 102.041 70.484 1.00 38.35 269 VAL A O 1
ATOM 1382 N N . TYR A 1 270 ? 108.291 101.508 68.551 1.00 36.55 270 TYR A N 1
ATOM 1383 C CA . TYR A 1 270 ? 107.933 102.739 67.855 1.00 34.81 270 TYR A CA 1
ATOM 1384 C C . TYR A 1 270 ? 106.811 102.416 66.874 1.00 35.83 270 TYR A C 1
ATOM 1385 O O . TYR A 1 270 ? 106.980 101.578 65.980 1.00 37.36 270 TYR A O 1
ATOM 1394 N N . GLY A 1 271 ? 105.657 103.056 67.057 1.00 35.37 271 GLY A N 1
ATOM 1395 C CA . GLY A 1 271 ? 104.490 102.750 66.250 1.00 36.07 271 GLY A CA 1
ATOM 1396 C C . GLY A 1 271 ? 104.048 103.982 65.495 1.00 36.26 271 GLY A C 1
ATOM 1397 O O . GLY A 1 271 ? 103.765 105.020 66.095 1.00 35.40 271 GLY A O 1
ATOM 1398 N N . THR A 1 272 ? 103.988 103.874 64.175 1.00 35.38 272 THR A N 1
ATOM 1399 C CA . THR A 1 272 ? 103.643 105.023 63.343 1.00 34.10 272 THR A CA 1
ATOM 1400 C C . THR A 1 272 ? 102.139 105.267 63.326 1.00 33.50 272 THR A C 1
ATOM 1401 O O . THR A 1 272 ? 101.345 104.320 63.384 1.00 37.77 272 THR A O 1
ATOM 1405 N N . GLU A 1 273 ? 101.751 106.540 63.243 1.00 38.17 273 GLU A N 1
ATOM 1406 C CA . GLU A 1 273 ? 100.345 106.893 63.062 1.00 32.09 273 GLU A CA 1
ATOM 1407 C C . GLU A 1 273 ? 100.141 107.685 61.763 1.00 38.95 273 GLU A C 1
ATOM 1408 O O . GLU A 1 273 ? 100.607 108.824 61.641 1.00 36.33 273 GLU A O 1
ATOM 1414 N N A VAL A 1 274 ? 99.442 107.083 60.801 0.37 35.47 274 VAL A N 1
ATOM 1415 N N B VAL A 1 274 ? 99.451 107.068 60.809 0.63 34.36 274 VAL A N 1
ATOM 1416 C CA A VAL A 1 274 ? 99.145 107.745 59.527 0.37 37.62 274 VAL A CA 1
ATOM 1417 C CA B VAL A 1 274 ? 99.176 107.692 59.518 0.63 37.06 274 VAL A CA 1
ATOM 1418 C C A VAL A 1 274 ? 97.658 108.078 59.417 0.37 39.96 274 VAL A C 1
ATOM 1419 C C B VAL A 1 274 ? 97.675 107.996 59.349 0.63 39.96 274 VAL A C 1
ATOM 1420 O O A VAL A 1 274 ? 97.260 108.992 58.693 0.37 39.18 274 VAL A O 1
ATOM 1421 O O B VAL A 1 274 ? 97.289 108.836 58.535 0.63 40.24 274 VAL A O 1
ATOM 1428 N N . VAL A 1 275 ? 96.844 107.324 60.146 1.00 37.80 275 VAL A N 1
ATOM 1429 C CA . VAL A 1 275 ? 95.384 107.477 60.107 1.00 36.38 275 VAL A CA 1
ATOM 1430 C C . VAL A 1 275 ? 94.881 108.147 61.389 1.00 42.22 275 VAL A C 1
ATOM 1431 O O . VAL A 1 275 ? 95.328 107.787 62.483 1.00 39.60 275 VAL A O 1
ATOM 1435 N N . PRO A 1 276 ? 93.921 109.096 61.279 1.00 38.33 276 PRO A N 1
ATOM 1436 C CA . PRO A 1 276 ? 93.168 109.510 60.089 1.00 43.29 276 PRO A CA 1
ATOM 1437 C C . PRO A 1 276 ? 93.794 110.657 59.302 1.00 42.32 276 PRO A C 1
ATOM 1438 O O . PRO A 1 276 ? 93.271 110.988 58.222 1.00 37.37 276 PRO A O 1
ATOM 1442 N N . GLY A 1 277 ? 94.867 111.249 59.823 1.00 39.38 277 GLY A N 1
ATOM 1443 C CA . GLY A 1 277 ? 95.474 112.424 59.213 1.00 41.23 277 GLY A CA 1
ATOM 1444 C C . GLY A 1 277 ? 95.839 112.269 57.743 1.00 41.04 277 GLY A C 1
ATOM 1445 O O . GLY A 1 277 ? 95.527 113.142 56.925 1.00 41.37 277 GLY A O 1
ATOM 1446 N N . LEU A 1 278 ? 96.495 111.160 57.405 1.00 38.12 278 LEU A N 1
ATOM 1447 C CA . LEU A 1 278 ? 96.966 110.913 56.037 1.00 37.78 278 LEU A CA 1
ATOM 1448 C C . LEU A 1 278 ? 97.630 112.134 55.376 1.00 42.80 278 LEU A C 1
ATOM 1449 O O . LEU A 1 278 ? 98.664 112.614 55.854 1.00 38.98 278 LEU A O 1
ATOM 1454 N N . GLY A 1 279 ? 97.034 112.643 54.296 1.00 41.57 279 GLY A N 1
ATOM 1455 C CA . GLY A 1 279 ? 97.618 113.744 53.543 1.00 46.11 279 GLY A CA 1
ATOM 1456 C C . GLY A 1 279 ? 97.752 115.062 54.297 1.00 46.91 279 GLY A C 1
ATOM 1457 O O . GLY A 1 279 ? 98.541 115.931 53.917 1.00 43.85 279 GLY A O 1
ATOM 1458 N N . SER A 1 280 ? 96.983 115.225 55.368 1.00 38.51 280 SER A N 1
ATOM 1459 C CA . SER A 1 280 ? 97.064 116.446 56.167 1.00 43.03 280 SER A CA 1
ATOM 1460 C C . SER A 1 280 ? 98.362 116.469 56.977 1.00 41.44 280 SER A C 1
ATOM 1461 O O . SER A 1 280 ? 98.796 117.526 57.452 1.00 40.52 280 SER A O 1
ATOM 1464 N N . GLY A 1 281 ? 98.962 115.291 57.153 1.00 42.19 281 GLY A N 1
ATOM 1465 C CA . GLY A 1 281 ? 100.169 115.162 57.950 1.00 40.80 281 GLY A CA 1
ATOM 1466 C C . GLY A 1 281 ? 99.913 115.227 59.451 1.00 43.28 281 GLY A C 1
ATOM 1467 O O . GLY A 1 281 ? 100.854 115.305 60.242 1.00 40.95 281 GLY A O 1
ATOM 1468 N N . LYS A 1 282 ? 98.647 115.190 59.860 1.00 39.60 282 LYS A N 1
ATOM 1469 C CA . LYS A 1 282 ? 98.332 115.208 61.291 1.00 41.29 282 LYS A CA 1
ATOM 1470 C C . LYS A 1 282 ? 98.387 113.802 61.883 1.00 47.57 282 LYS A C 1
ATOM 1471 O O . LYS A 1 282 ? 97.368 113.114 61.992 1.00 55.63 282 LYS A O 1
ATOM 1477 N N . GLY A 1 283 ? 99.589 113.388 62.262 1.00 42.96 283 GLY A N 1
ATOM 1478 C CA . GLY A 1 283 ? 99.817 112.083 62.854 1.00 39.19 283 GLY A CA 1
ATOM 1479 C C . GLY A 1 283 ? 101.100 112.200 63.648 1.00 39.33 283 GLY A C 1
ATOM 1480 O O . GLY A 1 283 ? 101.511 113.298 64.008 1.00 40.29 283 GLY A O 1
ATOM 1481 N N . GLY A 1 284 ? 101.762 111.082 63.908 1.00 39.04 284 GLY A N 1
ATOM 1482 C CA . GLY A 1 284 ? 103.035 111.162 64.592 1.00 35.81 284 GLY A CA 1
ATOM 1483 C C . GLY A 1 284 ? 103.655 109.803 64.798 1.00 37.26 284 GLY A C 1
ATOM 1484 O O . GLY A 1 284 ? 103.277 108.827 64.139 1.00 35.71 284 GLY A O 1
ATOM 1485 N N . LEU A 1 285 ? 104.612 109.749 65.720 1.00 36.28 285 LEU A N 1
ATOM 1486 C CA . LEU A 1 285 ? 105.301 108.509 66.050 1.00 35.48 285 LEU A CA 1
ATOM 1487 C C . LEU A 1 285 ? 105.093 108.234 67.537 1.00 37.09 285 LEU A C 1
ATOM 1488 O O . LEU A 1 285 ? 105.483 109.040 68.395 1.00 36.09 285 LEU A O 1
ATOM 1493 N N . HIS A 1 286 ? 104.450 107.108 67.839 1.00 36.00 286 HIS A N 1
ATOM 1494 C CA . HIS A 1 286 ? 104.166 106.739 69.226 1.00 36.19 286 HIS A CA 1
ATOM 1495 C C . HIS A 1 286 ? 105.294 105.863 69.745 1.00 35.90 286 HIS A C 1
ATOM 1496 O O . HIS A 1 286 ? 105.919 105.130 68.979 1.00 35.75 286 HIS A O 1
ATOM 1503 N N . VAL A 1 287 ? 105.559 105.932 71.043 1.00 37.42 287 VAL A N 1
ATOM 1504 C CA . VAL A 1 287 ? 106.616 105.111 71.624 1.00 34.89 287 VAL A CA 1
ATOM 1505 C C . VAL A 1 287 ? 106.099 104.405 72.866 1.00 34.88 287 VAL A C 1
ATOM 1506 O O . VAL A 1 287 ? 105.513 105.034 73.748 1.00 37.93 287 VAL A O 1
ATOM 1510 N N . LEU A 1 288 ? 106.309 103.091 72.910 1.00 33.40 288 LEU A N 1
ATOM 1511 C CA . LEU A 1 288 ? 105.903 102.272 74.046 1.00 37.74 288 LEU A CA 1
ATOM 1512 C C . LEU A 1 288 ? 107.134 101.660 74.704 1.00 34.47 288 LEU A C 1
ATOM 1513 O O . LEU A 1 288 ? 107.934 100.999 74.034 1.00 41.81 288 LEU A O 1
ATOM 1518 N N . ASP A 1 289 ? 107.276 101.845 76.016 1.00 37.68 289 ASP A N 1
ATOM 1519 C CA . ASP A 1 289 ? 108.346 101.176 76.748 1.00 39.77 289 ASP A CA 1
ATOM 1520 C C . ASP A 1 289 ? 107.882 99.778 77.157 1.00 40.51 289 ASP A C 1
ATOM 1521 O O . ASP A 1 289 ? 106.865 99.630 77.840 1.00 39.25 289 ASP A O 1
ATOM 1526 N N . ILE A 1 290 ? 108.629 98.761 76.733 1.00 36.17 290 ILE A N 1
ATOM 1527 C CA . ILE A 1 290 ? 108.332 97.373 77.091 1.00 37.56 290 ILE A CA 1
ATOM 1528 C C . ILE A 1 290 ? 109.474 96.745 77.891 1.00 35.66 290 ILE A C 1
ATOM 1529 O O . ILE A 1 290 ? 109.733 95.542 77.789 1.00 36.78 290 ILE A O 1
ATOM 1534 N N . SER A 1 291 ? 110.160 97.569 78.681 1.00 35.41 291 SER A N 1
ATOM 1535 C CA . SER A 1 291 ? 111.226 97.063 79.547 1.00 39.07 291 SER A CA 1
ATOM 1536 C C . SER A 1 291 ? 110.711 95.929 80.423 1.00 39.66 291 SER A C 1
ATOM 1537 O O . SER A 1 291 ? 111.400 94.918 80.622 1.00 41.72 291 SER A O 1
ATOM 1540 N N . ASP A 1 292 ? 109.508 96.113 80.964 1.00 39.51 292 ASP A N 1
ATOM 1541 C CA . ASP A 1 292 ? 108.781 95.020 81.604 1.00 39.44 292 ASP A CA 1
ATOM 1542 C C . ASP A 1 292 ? 107.717 94.626 80.598 1.00 37.49 292 ASP A C 1
ATOM 1543 O O . ASP A 1 292 ? 106.761 95.379 80.364 1.00 40.28 292 ASP A O 1
ATOM 1548 N N . MET A 1 293 ? 107.880 93.467 79.971 1.00 39.23 293 MET A N 1
ATOM 1549 C CA . MET A 1 293 ? 106.964 93.103 78.895 1.00 41.08 293 MET A CA 1
ATOM 1550 C C . MET A 1 293 ? 105.548 92.827 79.392 1.00 40.40 293 MET A C 1
ATOM 1551 O O . MET A 1 293 ? 104.604 92.827 78.607 1.00 43.45 293 MET A O 1
ATOM 1556 N N . LYS A 1 294 ? 105.404 92.604 80.695 1.00 40.15 294 LYS A N 1
ATOM 1557 C CA . LYS A 1 294 ? 104.083 92.392 81.283 1.00 44.31 294 LYS A CA 1
ATOM 1558 C C . LYS A 1 294 ? 103.425 93.692 81.740 1.00 47.29 294 LYS A C 1
ATOM 1559 O O . LYS A 1 294 ? 102.240 93.696 82.071 1.00 46.12 294 LYS A O 1
ATOM 1565 N N . ARG A 1 295 ? 104.196 94.782 81.756 1.00 40.86 295 ARG A N 1
ATOM 1566 C CA . ARG A 1 295 ? 103.701 96.096 82.168 1.00 40.11 295 ARG A CA 1
ATOM 1567 C C . ARG A 1 295 ? 104.212 97.186 81.226 1.00 40.95 295 ARG A C 1
ATOM 1568 O O . ARG A 1 295 ? 105.091 97.972 81.599 1.00 42.34 295 ARG A O 1
ATOM 1576 N N . PRO A 1 296 ? 103.672 97.232 80.003 1.00 43.18 296 PRO A N 1
ATOM 1577 C CA . PRO A 1 296 ? 104.131 98.236 79.041 1.00 39.01 296 PRO A CA 1
ATOM 1578 C C . PRO A 1 296 ? 103.800 99.629 79.553 1.00 45.72 296 PRO A C 1
ATOM 1579 O O . PRO A 1 296 ? 102.819 99.798 80.292 1.00 43.62 296 PRO A O 1
ATOM 1583 N N . ARG A 1 297 ? 104.622 100.607 79.187 1.00 39.54 297 ARG A N 1
ATOM 1584 C CA . ARG A 1 297 ? 104.463 101.959 79.693 1.00 39.26 297 ARG A CA 1
ATOM 1585 C C . ARG A 1 297 ? 104.505 102.912 78.502 1.00 40.75 297 ARG A C 1
ATOM 1586 O O . ARG A 1 297 ? 105.544 103.063 77.853 1.00 40.92 297 ARG A O 1
ATOM 1594 N N . TYR A 1 298 ? 103.364 103.524 78.195 1.00 37.79 298 TYR A N 1
ATOM 1595 C CA . TYR A 1 298 ? 103.268 104.468 77.076 1.00 36.15 298 TYR A CA 1
ATOM 1596 C C . TYR A 1 298 ? 104.067 105.744 77.340 1.00 39.70 298 TYR A C 1
ATOM 1597 O O . TYR A 1 298 ? 103.956 106.356 78.405 1.00 43.48 298 TYR A O 1
ATOM 1606 N N . LEU A 1 299 ? 104.867 106.155 76.363 1.00 45.39 299 LEU A N 1
ATOM 1607 C CA . LEU A 1 299 ? 105.732 107.315 76.546 1.00 43.00 299 LEU A CA 1
ATOM 1608 C C . LEU A 1 299 ? 105.158 108.548 75.857 1.00 45.17 299 LEU A C 1
ATOM 1609 O O . LEU A 1 299 ? 105.412 109.679 76.274 1.00 48.34 299 LEU A O 1
ATOM 1614 N N . GLY A 1 300 ? 104.375 108.329 74.808 1.00 37.91 300 GLY A N 1
ATOM 1615 C CA . GLY A 1 300 ? 103.702 109.433 74.152 1.00 40.83 300 GLY A CA 1
ATOM 1616 C C . GLY A 1 300 ? 103.662 109.367 72.641 1.00 37.93 300 GLY A C 1
ATOM 1617 O O . GLY A 1 300 ? 104.090 108.394 72.021 1.00 39.55 300 GLY A O 1
ATOM 1618 N N . ARG A 1 301 ? 103.140 110.443 72.057 1.00 38.21 301 ARG A N 1
ATOM 1619 C CA . ARG A 1 301 ? 102.979 110.589 70.618 1.00 39.14 301 ARG A CA 1
ATOM 1620 C C . ARG A 1 301 ? 103.824 111.782 70.226 1.00 42.38 301 ARG A C 1
ATOM 1621 O O . ARG A 1 301 ? 103.629 112.883 70.753 1.00 41.36 301 ARG A O 1
ATOM 1629 N N . PHE A 1 302 ? 104.782 111.562 69.333 1.00 35.73 302 PHE A N 1
ATOM 1630 C CA . PHE A 1 302 ? 105.769 112.591 69.015 1.00 38.92 302 PHE A CA 1
ATOM 1631 C C . PHE A 1 302 ? 105.541 113.171 67.631 1.00 41.45 302 PHE A C 1
ATOM 1632 O O . PHE A 1 302 ? 105.207 112.448 66.693 1.00 40.59 302 PHE A O 1
ATOM 1640 N N . GLY A 1 303 ? 105.714 114.486 67.519 1.00 39.72 303 GLY A N 1
ATOM 1641 C CA . GLY A 1 303 ? 105.756 115.150 66.230 1.00 40.21 303 GLY A CA 1
ATOM 1642 C C . GLY A 1 303 ? 107.211 115.370 65.863 1.00 41.21 303 GLY A C 1
ATOM 1643 O O . GLY A 1 303 ? 108.102 114.806 66.500 1.00 40.43 303 GLY A O 1
ATOM 1644 N N . VAL A 1 304 ? 107.461 116.175 64.834 1.00 40.40 304 VAL A N 1
ATOM 1645 C CA . VAL A 1 304 ? 108.830 116.446 64.397 1.00 41.79 304 VAL A CA 1
ATOM 1646 C C . VAL A 1 304 ? 109.232 117.865 64.785 1.00 37.22 304 VAL A C 1
ATOM 1647 O O . VAL A 1 304 ? 108.516 118.822 64.475 1.00 38.29 304 VAL A O 1
ATOM 1651 N N . THR A 1 305 ? 110.363 118.000 65.475 1.00 36.59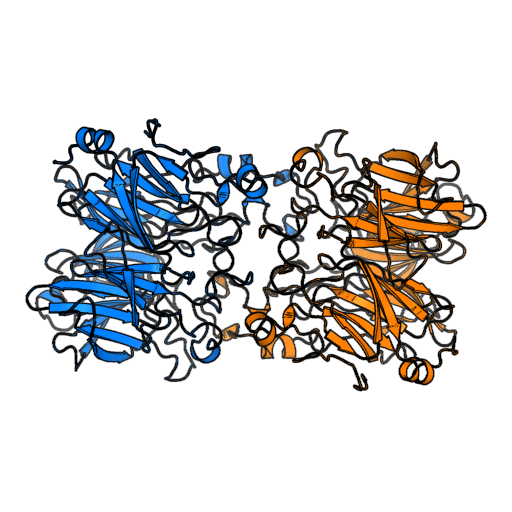 305 THR A N 1
ATOM 1652 C CA . THR A 1 305 ? 110.833 119.310 65.918 1.00 37.07 305 THR A CA 1
ATOM 1653 C C . THR A 1 305 ? 111.923 119.810 64.980 1.00 44.51 305 THR A C 1
ATOM 1654 O O . THR A 1 305 ? 112.965 119.177 64.835 1.00 41.32 305 THR A O 1
ATOM 1658 N N . ARG A 1 306 ? 111.676 120.949 64.342 1.00 42.02 306 ARG A N 1
ATOM 1659 C CA . ARG A 1 306 ? 112.600 121.484 63.347 1.00 40.40 306 ARG A CA 1
ATOM 1660 C C . ARG A 1 306 ? 113.566 122.510 63.934 1.00 41.97 306 ARG A C 1
ATOM 1661 O O . ARG A 1 306 ? 113.374 122.970 65.060 1.00 42.89 306 ARG A O 1
ATOM 1669 N N . PRO A 1 307 ? 114.630 122.860 63.183 1.00 48.08 307 PRO A N 1
ATOM 1670 C CA . PRO A 1 307 ? 115.568 123.862 63.700 1.00 45.14 307 PRO A CA 1
ATOM 1671 C C . PRO A 1 307 ? 114.926 125.215 64.046 1.00 42.60 307 PRO A C 1
ATOM 1672 O O . PRO A 1 307 ? 115.547 125.979 64.769 1.00 43.46 307 PRO A O 1
ATOM 1676 N N . ASN A 1 308 ? 113.724 125.501 63.544 1.00 41.03 308 ASN A N 1
ATOM 1677 C CA . ASN A 1 308 ? 113.040 126.747 63.901 1.00 39.39 308 ASN A CA 1
ATOM 1678 C C . ASN A 1 308 ? 112.432 126.695 65.302 1.00 41.43 308 ASN A C 1
ATOM 1679 O O . ASN A 1 308 ? 111.898 127.698 65.804 1.00 43.96 308 ASN A O 1
ATOM 1684 N N . GLY A 1 309 ? 112.523 125.526 65.933 1.00 44.28 309 GLY A N 1
ATOM 1685 C CA . GLY A 1 309 ? 112.066 125.365 67.305 1.00 43.97 309 GLY A CA 1
ATOM 1686 C C . GLY A 1 309 ? 110.641 124.857 67.380 1.00 44.61 309 GLY A C 1
ATOM 1687 O O . GLY A 1 309 ? 110.130 124.545 68.460 1.00 47.65 309 GLY A O 1
ATOM 1688 N N . LEU A 1 310 ? 109.996 124.779 66.223 1.00 39.32 310 LEU A N 1
ATOM 1689 C CA . LEU A 1 310 ? 108.590 124.398 66.140 1.00 39.69 310 LEU A CA 1
ATOM 1690 C C . LEU A 1 310 ? 108.425 122.890 65.969 1.00 44.37 310 LEU A C 1
ATOM 1691 O O . LEU A 1 310 ? 109.236 122.242 65.304 1.00 42.08 310 LEU A O 1
ATOM 1696 N N . THR A 1 311 ? 107.360 122.346 66.560 1.00 45.65 311 THR A N 1
ATOM 1697 C CA . THR A 1 311 ? 107.025 120.928 66.431 1.00 40.15 311 THR A CA 1
ATOM 1698 C C . THR A 1 311 ? 105.713 120.774 65.661 1.00 40.55 311 THR A C 1
ATOM 1699 O O . THR A 1 311 ? 104.732 121.463 65.953 1.00 42.31 311 THR A O 1
ATOM 1703 N N . ALA A 1 312 ? 105.705 119.903 64.654 1.00 37.57 312 ALA A N 1
ATOM 1704 C CA . ALA A 1 312 ? 104.506 119.669 63.854 1.00 40.61 312 ALA A CA 1
ATOM 1705 C C . ALA A 1 312 ? 104.273 118.178 63.659 1.00 41.35 312 ALA A C 1
ATOM 1706 O O . ALA A 1 312 ? 105.209 117.369 63.719 1.00 41.54 312 ALA A O 1
ATOM 1708 N N . GLY A 1 313 ? 103.025 117.812 63.400 1.00 39.14 313 GLY A N 1
ATOM 1709 C CA . GLY A 1 313 ? 102.715 116.426 63.114 1.00 39.00 313 GLY A CA 1
ATOM 1710 C C . GLY A 1 313 ? 103.298 115.969 61.795 1.00 37.62 313 GLY A C 1
ATOM 1711 O O . GLY A 1 313 ? 103.675 116.783 60.945 1.00 38.50 313 GLY A O 1
ATOM 1712 N N . PHE A 1 314 ? 103.396 114.655 61.638 1.00 37.90 314 PHE A N 1
ATOM 1713 C CA . PHE A 1 314 ? 103.742 114.055 60.357 1.00 38.16 314 PHE A CA 1
ATOM 1714 C C . PHE A 1 314 ? 103.067 112.701 60.287 1.00 37.18 314 PHE A C 1
ATOM 1715 O O . PHE A 1 314 ? 102.609 112.195 61.303 1.00 37.37 314 PHE A O 1
ATOM 1723 N N . THR A 1 315 ? 102.974 112.126 59.097 1.00 34.82 315 THR A N 1
ATOM 1724 C CA . THR A 1 315 ? 102.360 110.812 58.948 1.00 37.16 315 THR A CA 1
ATOM 1725 C C . THR A 1 315 ? 103.356 109.799 58.362 1.00 39.40 315 THR A C 1
ATOM 1726 O O . THR A 1 315 ? 103.327 109.497 57.165 1.00 37.92 315 THR A O 1
ATOM 1730 N N . PRO A 1 316 ? 104.251 109.278 59.225 1.00 36.19 316 PRO A N 1
ATOM 1731 C CA . PRO A 1 316 ? 105.245 108.282 58.827 1.00 38.23 316 PRO A CA 1
ATOM 1732 C C . PRO A 1 316 ? 104.556 106.937 58.658 1.00 40.99 316 PRO A C 1
ATOM 1733 O O . PRO A 1 316 ? 103.665 106.606 59.441 1.00 38.13 316 PRO A O 1
ATOM 1737 N N . HIS A 1 317 ? 104.953 106.170 57.656 1.00 38.24 317 HIS A N 1
ATOM 1738 C CA . HIS A 1 317 ? 104.378 104.840 57.492 1.00 34.86 317 HIS A CA 1
ATOM 1739 C C . HIS A 1 317 ? 105.177 103.801 58.250 1.00 35.18 317 HIS A C 1
ATOM 1740 O O . HIS A 1 317 ? 104.597 102.909 58.873 1.00 35.94 317 HIS A O 1
ATOM 1747 N N . GLU A 1 318 ? 106.501 103.931 58.209 1.00 35.78 318 GLU A N 1
ATOM 1748 C CA . GLU A 1 318 ? 107.382 103.028 58.945 1.00 35.85 318 GLU A CA 1
ATOM 1749 C C . GLU A 1 318 ? 108.652 103.778 59.312 1.00 36.27 318 GLU A C 1
ATOM 1750 O O . GLU A 1 318 ? 109.016 104.758 58.643 1.00 36.47 318 GLU A O 1
ATOM 1756 N N . VAL A 1 319 ? 109.316 103.333 60.378 1.00 34.31 319 VAL A N 1
ATOM 1757 C CA . VAL A 1 319 ? 110.649 103.831 60.704 1.00 33.93 319 VAL A CA 1
ATOM 1758 C C . VAL A 1 319 ? 111.649 102.693 60.812 1.00 34.39 319 VAL A C 1
ATOM 1759 O O . VAL A 1 319 ? 111.274 101.559 61.116 1.00 37.46 319 VAL A O 1
ATOM 1763 N N . SER A 1 320 ? 112.914 102.995 60.527 1.00 36.73 320 SER A N 1
ATOM 1764 C CA . SER A 1 320 ? 114.007 102.106 60.898 1.00 39.73 320 SER A CA 1
ATOM 1765 C C . SER A 1 320 ? 114.848 102.892 61.899 1.00 40.82 320 SER A C 1
ATOM 1766 O O . SER A 1 320 ? 114.727 104.115 61.987 1.00 36.39 320 SER A O 1
ATOM 1769 N N . ILE A 1 321 ? 115.686 102.196 62.657 1.00 35.86 321 ILE A N 1
ATOM 1770 C CA . ILE A 1 321 ? 116.361 102.799 63.796 1.00 37.82 321 ILE A CA 1
ATOM 1771 C C . ILE A 1 321 ? 117.841 102.442 63.760 1.00 41.07 321 ILE A C 1
ATOM 1772 O O . ILE A 1 321 ? 118.191 101.283 63.528 1.00 42.25 321 ILE A O 1
ATOM 1777 N N . SER A 1 322 ? 118.708 103.431 63.985 1.00 39.83 322 SER A N 1
ATOM 1778 C CA . SER A 1 322 ? 120.152 103.193 64.013 1.00 41.88 322 SER A CA 1
ATOM 1779 C C . SER A 1 322 ? 120.534 102.268 65.170 1.00 43.97 322 SER A C 1
ATOM 1780 O O . SER A 1 322 ? 119.778 102.126 66.133 1.00 46.49 322 SER A O 1
ATOM 1783 N N . HIS A 1 323 ? 121.712 101.651 65.078 1.00 41.63 323 HIS A N 1
ATOM 1784 C CA . HIS A 1 323 ? 122.184 100.695 66.085 1.00 45.19 323 HIS A CA 1
ATOM 1785 C C . HIS A 1 323 ? 122.151 101.211 67.533 1.00 46.18 323 HIS A C 1
ATOM 1786 O O . HIS A 1 323 ? 121.905 100.439 68.462 1.00 47.42 323 HIS A O 1
ATOM 1793 N N . ASP A 1 324 ? 122.416 102.502 67.729 1.00 43.25 324 ASP A N 1
ATOM 1794 C CA . ASP A 1 324 ? 122.440 103.072 69.078 1.00 45.08 324 ASP A CA 1
ATOM 1795 C C . ASP A 1 324 ? 121.149 103.813 69.440 1.00 45.73 324 ASP A C 1
ATOM 1796 O O . ASP A 1 324 ? 121.095 104.531 70.451 1.00 45.18 324 ASP A O 1
ATOM 1801 N N . GLU A 1 325 ? 120.133 103.651 68.595 1.00 42.37 325 GLU A N 1
ATOM 1802 C CA . GLU A 1 325 ? 118.800 104.230 68.803 1.00 44.01 325 GLU A CA 1
ATOM 1803 C C . GLU A 1 325 ? 118.757 105.771 68.689 1.00 43.86 325 GLU A C 1
ATOM 1804 O O . GLU A 1 325 ? 117.691 106.382 68.824 1.00 37.58 325 GLU A O 1
ATOM 1810 N N . ARG A 1 326 ? 119.900 106.395 68.406 1.00 40.98 326 ARG A N 1
ATOM 1811 C CA . ARG A 1 326 ? 119.967 107.856 68.356 1.00 39.46 326 ARG A CA 1
ATOM 1812 C C . ARG A 1 326 ? 119.455 108.468 67.059 1.00 41.34 326 ARG A C 1
ATOM 1813 O O . ARG A 1 326 ? 119.223 109.680 66.992 1.00 39.74 326 ARG A O 1
ATOM 1821 N N . ARG A 1 327 ? 119.286 107.642 66.028 1.00 39.40 327 ARG A N 1
ATOM 1822 C CA . ARG A 1 327 ? 118.712 108.115 64.774 1.00 42.78 327 ARG A CA 1
ATOM 1823 C C . ARG A 1 327 ? 117.490 107.296 64.398 1.00 40.64 327 ARG A C 1
ATOM 1824 O O . ARG A 1 327 ? 117.512 106.069 64.467 1.00 40.86 327 ARG A O 1
ATOM 1832 N N . ILE A 1 328 ? 116.421 107.989 64.015 1.00 39.31 328 ILE A N 1
ATOM 1833 C CA . ILE A 1 328 ? 115.241 107.338 63.461 1.00 38.64 328 ILE A CA 1
ATOM 1834 C C . ILE A 1 328 ? 115.101 107.802 62.024 1.00 37.00 328 ILE A C 1
ATOM 1835 O O . ILE A 1 328 ? 115.092 109.007 61.751 1.00 39.39 328 ILE A O 1
ATOM 1840 N N . TYR A 1 329 ? 115.029 106.845 61.103 1.00 36.93 329 TYR A N 1
ATOM 1841 C CA . TYR A 1 329 ? 114.818 107.156 59.698 1.00 37.75 329 TYR A CA 1
ATOM 1842 C C . TYR A 1 329 ? 113.363 106.855 59.372 1.00 36.46 329 TYR A C 1
ATOM 1843 O O . TYR A 1 329 ? 112.912 105.707 59.482 1.00 37.46 329 TYR A O 1
ATOM 1852 N N . ALA A 1 330 ? 112.620 107.888 58.989 1.00 38.54 330 ALA A N 1
ATOM 1853 C CA . ALA A 1 330 ? 111.179 107.749 58.795 1.00 38.05 330 ALA A CA 1
ATOM 1854 C C . ALA A 1 330 ? 110.796 107.930 57.336 1.00 42.50 330 ALA A C 1
ATOM 1855 O O . ALA A 1 330 ? 111.263 108.859 56.667 1.00 38.12 330 ALA A O 1
ATOM 1857 N N . ALA A 1 331 ? 109.948 107.027 56.851 1.00 36.79 331 ALA A N 1
ATOM 1858 C CA . ALA A 1 331 ? 109.317 107.169 55.547 1.00 37.23 331 ALA A CA 1
ATOM 1859 C C . ALA A 1 331 ? 108.002 107.899 55.795 1.00 37.42 331 ALA A C 1
ATOM 1860 O O . ALA A 1 331 ? 107.168 107.419 56.575 1.00 37.02 331 ALA A O 1
ATOM 1862 N N . VAL A 1 332 ? 107.828 109.057 55.152 1.00 39.10 332 VAL A N 1
ATOM 1863 C CA . VAL A 1 332 ? 106.767 109.998 55.529 1.00 35.81 332 VAL A CA 1
ATOM 1864 C C . VAL A 1 332 ? 105.837 110.355 54.371 1.00 38.97 332 VAL A C 1
ATOM 1865 O O . VAL A 1 332 ? 106.290 110.808 53.317 1.00 39.58 332 VAL A O 1
ATOM 1869 N N . LEU A 1 333 ? 104.535 110.159 54.577 1.00 35.29 333 LEU A N 1
ATOM 1870 C CA . LEU A 1 333 ? 103.531 110.536 53.579 1.00 32.93 333 LEU A CA 1
ATOM 1871 C C . LEU A 1 333 ? 103.347 112.059 53.483 1.00 36.18 333 LEU A C 1
ATOM 1872 O O . LEU A 1 333 ? 103.382 112.634 52.386 1.00 37.46 333 LEU A O 1
ATOM 1877 N N . ALA A 1 334 ? 103.159 112.711 54.628 1.00 37.64 334 ALA A N 1
ATOM 1878 C CA . ALA A 1 334 ? 102.923 114.153 54.635 1.00 36.33 334 ALA A CA 1
ATOM 1879 C C . ALA A 1 334 ? 103.361 114.780 55.941 1.00 42.28 334 ALA A C 1
ATOM 1880 O O . ALA A 1 334 ? 103.535 114.095 56.948 1.00 38.85 334 ALA A O 1
ATOM 1882 N N . SER A 1 335 ? 103.518 116.098 55.922 1.00 39.51 335 SER A N 1
ATOM 1883 C CA . SER A 1 335 ? 103.856 116.843 57.129 1.00 40.64 335 SER A CA 1
ATOM 1884 C C . SER A 1 335 ? 102.741 117.824 57.439 1.00 41.10 335 SER A C 1
ATOM 1885 O O . SER A 1 335 ? 102.107 118.356 56.525 1.00 40.03 335 SER A O 1
ATOM 1888 N N . GLU A 1 336 ? 102.503 118.071 58.724 1.00 40.53 336 GLU A N 1
ATOM 1889 C CA . GLU A 1 336 ? 101.480 119.030 59.126 1.00 42.83 336 GLU A CA 1
ATOM 1890 C C . GLU A 1 336 ? 101.842 120.434 58.627 1.00 45.46 336 GLU A C 1
ATOM 1891 O O . GLU A 1 336 ? 100.978 121.302 58.492 1.00 45.44 336 GLU A O 1
ATOM 1897 N N . THR A 1 337 ? 103.127 120.649 58.354 1.00 43.58 337 THR A N 1
ATOM 1898 C CA . THR A 1 337 ? 103.594 121.921 57.818 1.00 44.22 337 THR A CA 1
ATOM 1899 C C . THR A 1 337 ? 103.140 122.139 56.373 1.00 46.65 337 THR A C 1
ATOM 1900 O O . THR A 1 337 ? 103.197 123.264 55.869 1.00 48.59 337 THR A O 1
ATOM 1904 N N . GLY A 1 338 ? 102.702 121.073 55.702 1.00 43.63 338 GLY A N 1
ATOM 1905 C CA . GLY A 1 338 ? 102.210 121.184 54.331 1.00 46.44 338 GLY A CA 1
ATOM 1906 C C . GLY A 1 338 ? 103.343 121.124 53.320 1.00 45.77 338 GLY A C 1
ATOM 1907 O O . GLY A 1 338 ? 103.158 121.380 52.131 1.00 46.27 338 GLY A O 1
ATOM 1908 N N . ASP A 1 339 ? 104.512 120.755 53.828 1.00 47.02 339 ASP A N 1
ATOM 1909 C CA . ASP A 1 339 ? 105.778 120.694 53.103 1.00 51.14 339 ASP A CA 1
ATOM 1910 C C . ASP A 1 339 ? 105.820 119.606 52.008 1.00 51.19 339 ASP A C 1
ATOM 1911 O O . ASP A 1 339 ? 106.528 119.748 51.008 1.00 49.28 339 ASP A O 1
ATOM 1916 N N . VAL A 1 340 ? 105.072 118.521 52.205 1.00 44.61 340 VAL A N 1
ATOM 1917 C CA . VAL A 1 340 ? 105.206 117.308 51.377 1.00 40.55 340 VAL A CA 1
ATOM 1918 C C . VAL A 1 340 ? 103.976 117.064 50.505 1.00 43.18 340 VAL A C 1
ATOM 1919 O O . VAL A 1 340 ? 102.880 116.837 51.024 1.00 46.98 340 VAL A O 1
ATOM 1923 N N . PRO A 1 341 ? 104.158 117.091 49.165 1.00 43.39 341 PRO A N 1
ATOM 1924 C CA . PRO A 1 341 ? 103.041 116.967 48.222 1.00 45.69 341 PRO A CA 1
ATOM 1925 C C . PRO A 1 341 ? 102.423 115.576 48.302 1.00 41.81 341 PRO A C 1
ATOM 1926 O O . PRO A 1 341 ? 103.138 114.607 48.566 1.00 45.22 341 PRO A O 1
ATOM 1930 N N . VAL A 1 342 ? 101.112 115.486 48.094 1.00 42.33 342 VAL A N 1
ATOM 1931 C CA . VAL A 1 342 ? 100.400 114.213 48.175 1.00 43.19 342 VAL A CA 1
ATOM 1932 C C . VAL A 1 342 ? 99.705 113.932 46.838 1.00 50.93 342 VAL A C 1
ATOM 1933 O O . VAL A 1 342 ? 99.198 114.854 46.191 1.00 46.22 342 VAL A O 1
ATOM 1937 N N . GLY A 1 343 ? 99.686 112.666 46.418 1.00 44.92 343 GLY A N 1
ATOM 1938 C CA . GLY A 1 343 ? 99.207 112.331 45.089 1.00 43.20 343 GLY A CA 1
ATOM 1939 C C . GLY A 1 343 ? 98.085 111.308 45.023 1.00 46.97 343 GLY A C 1
ATOM 1940 O O . GLY A 1 343 ? 97.227 111.231 45.905 1.00 46.28 343 GLY A O 1
ATOM 1941 N N . ALA A 1 344 ? 98.107 110.513 43.960 1.00 43.37 344 ALA A N 1
ATOM 1942 C CA . ALA A 1 344 ? 97.027 109.585 43.641 1.00 45.76 344 ALA A CA 1
ATOM 1943 C C . ALA A 1 344 ? 96.967 108.403 44.593 1.00 44.44 344 ALA A C 1
ATOM 1944 O O . ALA A 1 344 ? 97.920 108.124 45.325 1.00 40.13 344 ALA A O 1
ATOM 1946 N N . SER A 1 345 ? 95.838 107.702 44.555 1.00 44.41 345 SER A N 1
ATOM 1947 C CA . SER A 1 345 ? 95.660 106.469 45.314 1.00 43.70 345 SER A CA 1
ATOM 1948 C C . SER A 1 345 ? 96.603 105.392 44.798 1.00 45.03 345 SER A C 1
ATOM 1949 O O . SER A 1 345 ? 96.702 105.175 43.588 1.00 40.46 345 SER A O 1
ATOM 1952 N N . ILE A 1 346 ? 97.274 104.700 45.717 1.00 44.33 346 ILE A N 1
ATOM 1953 C CA . ILE A 1 346 ? 98.195 103.626 45.342 1.00 39.34 346 ILE A CA 1
ATOM 1954 C C . ILE A 1 346 ? 97.436 102.424 44.779 1.00 42.35 346 ILE A C 1
ATOM 1955 O O . ILE A 1 346 ? 98.044 101.499 44.241 1.00 41.65 346 ILE A O 1
ATOM 1960 N N . LEU A 1 347 ? 96.108 102.440 44.908 1.00 38.14 347 LEU A N 1
ATOM 1961 C CA . LEU A 1 347 ? 95.279 101.322 44.449 1.00 40.14 347 LEU A CA 1
ATOM 1962 C C . LEU A 1 347 ? 94.392 101.653 43.244 1.00 48.32 347 LEU A C 1
ATOM 1963 O O . LEU A 1 347 ? 93.534 100.854 42.877 1.00 47.28 347 LEU A O 1
ATOM 1968 N N . ALA A 1 348 ? 94.594 102.822 42.635 1.00 45.67 348 ALA A N 1
ATOM 1969 C CA . ALA A 1 348 ? 93.820 103.218 41.445 1.00 44.04 348 ALA A CA 1
ATOM 1970 C C . ALA A 1 348 ? 94.325 102.524 40.165 1.00 59.89 348 ALA A C 1
ATOM 1971 O O . ALA A 1 348 ? 95.247 101.710 40.222 1.00 56.24 348 ALA A O 1
ATOM 1973 N N . SER A 1 349 ? 93.729 102.847 39.014 1.00 77.37 349 SER A N 1
ATOM 1974 C CA . SER A 1 349 ? 94.244 102.355 37.724 1.00 85.16 349 SER A CA 1
ATOM 1975 C C . SER A 1 349 ? 94.427 103.431 36.637 1.00 96.07 349 SER A C 1
ATOM 1976 O O . SER A 1 349 ? 95.473 103.481 35.986 1.00 99.07 349 SER A O 1
ATOM 1979 N N . ASP A 1 350 ? 93.428 104.284 36.431 1.00 104.83 350 ASP A N 1
ATOM 1980 C CA . ASP A 1 350 ? 93.595 105.398 35.495 1.00 113.45 350 ASP A CA 1
ATOM 1981 C C . ASP A 1 350 ? 93.385 106.761 36.163 1.00 117.66 350 ASP A C 1
ATOM 1982 O O . ASP A 1 350 ? 93.164 106.846 37.374 1.00 117.51 350 ASP A O 1
ATOM 1987 N N . GLY A 1 351 ? 93.458 107.820 35.361 1.00 118.32 351 GLY A N 1
ATOM 1988 C CA . GLY A 1 351 ? 93.470 109.178 35.871 1.00 115.42 351 GLY A CA 1
ATOM 1989 C C . GLY A 1 351 ? 94.892 109.693 35.809 1.00 112.87 351 GLY A C 1
ATOM 1990 O O . GLY A 1 351 ? 95.126 110.810 35.345 1.00 112.77 351 GLY A O 1
ATOM 1991 N N . ASP A 1 352 ? 95.817 108.854 36.287 1.00 109.54 352 ASP A N 1
ATOM 1992 C CA . ASP A 1 352 ? 97.278 109.039 36.222 1.00 104.85 352 ASP A CA 1
ATOM 1993 C C . ASP A 1 352 ? 97.749 110.435 35.823 1.00 101.30 352 ASP A C 1
ATOM 1994 O O . ASP A 1 352 ? 98.016 110.644 34.638 1.00 101.93 352 ASP A O 1
ATOM 1999 N N . VAL A 1 353 ? 97.882 111.396 36.748 1.00 94.95 353 VAL A N 1
ATOM 2000 C CA . VAL A 1 353 ? 97.885 111.279 38.230 1.00 83.60 353 VAL A CA 1
ATOM 2001 C C . VAL A 1 353 ? 98.886 110.285 38.866 1.00 73.01 353 VAL A C 1
ATOM 2002 O O . VAL A 1 353 ? 98.557 109.136 39.185 1.00 65.69 353 VAL A O 1
ATOM 2006 N N . PRO A 1 354 ? 100.135 110.751 39.033 1.00 68.40 354 PRO A N 1
ATOM 2007 C CA . PRO A 1 354 ? 101.230 109.987 39.641 1.00 63.91 354 PRO A CA 1
ATOM 2008 C C . PRO A 1 354 ? 100.984 109.815 41.128 1.00 56.65 354 PRO A C 1
ATOM 2009 O O . PRO A 1 354 ? 100.405 110.718 41.750 1.00 54.91 354 PRO A O 1
ATOM 2013 N N . VAL A 1 355 ? 101.403 108.694 41.705 1.00 52.24 355 VAL A N 1
ATOM 2014 C CA . VAL A 1 355 ? 101.478 108.676 43.158 1.00 47.99 355 VAL A CA 1
ATOM 2015 C C . VAL A 1 355 ? 102.773 109.388 43.550 1.00 48.08 355 VAL A C 1
ATOM 2016 O O . VAL A 1 355 ? 103.804 109.251 42.877 1.00 51.80 355 VAL A O 1
ATOM 2020 N N . GLU A 1 356 ? 102.701 110.190 44.606 1.00 43.12 356 GLU A N 1
ATOM 2021 C CA . GLU A 1 356 ? 103.857 110.962 45.057 1.00 46.99 356 GLU A CA 1
ATOM 2022 C C . GLU A 1 356 ? 104.780 110.085 45.900 1.00 43.45 356 GLU A C 1
ATOM 2023 O O . GLU A 1 356 ? 104.345 109.078 46.466 1.00 42.58 356 GLU A O 1
ATOM 2029 N N . ASN A 1 357 ? 106.052 110.463 45.985 1.00 42.26 357 ASN A N 1
ATOM 2030 C CA . ASN A 1 357 ? 107.010 109.657 46.731 1.00 41.81 357 ASN A CA 1
ATOM 2031 C C . ASN A 1 357 ? 107.136 110.011 48.200 1.00 42.83 357 ASN A C 1
ATOM 2032 O O . ASN A 1 357 ? 107.733 109.261 48.959 1.00 44.92 357 ASN A O 1
ATOM 2037 N N . GLY A 1 358 ? 106.574 111.144 48.600 1.00 40.75 358 GLY A N 1
ATOM 2038 C CA . GLY A 1 358 ? 106.641 111.553 49.989 1.00 41.90 358 GLY A CA 1
ATOM 2039 C C . GLY A 1 358 ? 108.018 112.072 50.345 1.00 50.24 358 GLY A C 1
ATOM 2040 O O . GLY A 1 358 ? 108.727 112.618 49.496 1.00 52.00 358 GLY A O 1
ATOM 2041 N N . SER A 1 359 ? 108.402 111.906 51.607 1.00 40.33 359 SER A N 1
ATOM 2042 C CA . SER A 1 359 ? 109.689 112.406 52.065 1.00 38.04 359 SER A CA 1
ATOM 2043 C C . SER A 1 359 ? 110.327 111.439 53.057 1.00 40.64 359 SER A C 1
ATOM 2044 O O . SER A 1 359 ? 109.618 110.707 53.751 1.00 42.74 359 SER A O 1
ATOM 2047 N N . VAL A 1 360 ? 111.659 111.426 53.119 1.00 35.84 360 VAL A N 1
ATOM 2048 C CA . VAL A 1 360 ? 112.366 110.684 54.171 1.00 37.56 360 VAL A CA 1
ATOM 2049 C C . VAL A 1 360 ? 112.936 111.651 55.206 1.00 41.64 360 VAL A C 1
ATOM 2050 O O . VAL A 1 360 ? 113.588 112.639 54.849 1.00 37.88 360 VAL A O 1
ATOM 2054 N N . TYR A 1 361 ? 112.661 111.391 56.486 1.00 38.89 361 TYR A N 1
ATOM 2055 C CA . TYR A 1 361 ? 113.208 112.209 57.566 1.00 41.10 361 TYR A CA 1
ATOM 2056 C C . TYR A 1 361 ? 114.349 111.491 58.270 1.00 41.59 361 TYR A C 1
ATOM 2057 O O . TYR A 1 361 ? 114.265 110.290 58.538 1.00 42.06 361 TYR A O 1
ATOM 2066 N N . ILE A 1 362 ? 115.411 112.231 58.576 1.00 37.10 362 ILE A N 1
ATOM 2067 C CA . ILE A 1 362 ? 116.404 111.750 59.520 1.00 36.16 362 ILE A CA 1
ATOM 2068 C C . ILE A 1 362 ? 116.134 112.450 60.845 1.00 41.93 362 ILE A C 1
ATOM 2069 O O . ILE A 1 362 ? 116.220 113.678 60.920 1.00 40.51 362 ILE A O 1
ATOM 2074 N N . LEU A 1 363 ? 115.796 111.674 61.877 1.00 37.01 363 LEU A N 1
ATOM 2075 C CA . LEU A 1 363 ? 115.397 112.242 63.166 1.00 39.25 363 LEU A CA 1
ATOM 2076 C C . LEU A 1 363 ? 116.411 111.955 64.270 1.00 40.48 363 LEU A C 1
ATOM 2077 O O . LEU A 1 363 ? 116.839 110.810 64.455 1.00 43.85 363 LEU A O 1
ATOM 2082 N N . ASP A 1 364 ? 116.800 113.005 64.988 1.00 38.07 364 ASP A N 1
ATOM 2083 C CA . ASP A 1 364 ? 117.644 112.862 66.176 1.00 40.73 364 ASP A CA 1
ATOM 2084 C C . ASP A 1 364 ? 116.766 112.410 67.349 1.00 39.93 364 ASP A C 1
ATOM 2085 O O . ASP A 1 364 ? 115.857 113.137 67.751 1.00 41.88 364 ASP A O 1
ATOM 2090 N N . ASN A 1 365 ? 117.048 111.215 67.881 1.00 38.45 365 ASN A N 1
ATOM 2091 C CA . ASN A 1 365 ? 116.251 110.580 68.938 1.00 34.62 365 ASN A CA 1
ATOM 2092 C C . ASN A 1 365 ? 117.060 110.486 70.234 1.00 42.63 365 ASN A C 1
ATOM 2093 O O . ASN A 1 365 ? 116.790 109.655 71.111 1.00 40.25 365 ASN A O 1
ATOM 2098 N N . SER A 1 366 ? 118.067 111.343 70.359 1.00 40.87 366 SER A N 1
ATOM 2099 C CA . SER A 1 366 ? 118.960 111.286 71.516 1.00 40.12 366 SER A CA 1
ATOM 2100 C C . SER A 1 366 ? 118.270 111.586 72.848 1.00 44.07 366 SER A C 1
ATOM 2101 O O . SER A 1 366 ? 118.711 111.104 73.895 1.00 45.23 366 SER A O 1
ATOM 2104 N N . ASP A 1 367 ? 117.203 112.381 72.818 1.00 41.75 367 ASP A N 1
ATOM 2105 C CA . ASP A 1 367 ? 116.475 112.688 74.055 1.00 44.70 367 ASP A CA 1
ATOM 2106 C C . ASP A 1 367 ? 115.907 111.426 74.711 1.00 46.04 367 ASP A C 1
ATOM 2107 O O . ASP A 1 367 ? 116.040 111.222 75.913 1.00 41.67 367 ASP A O 1
ATOM 2112 N N . ILE A 1 368 ? 115.254 110.589 73.919 1.00 41.68 368 ILE A N 1
ATOM 2113 C CA . ILE A 1 368 ? 114.727 109.337 74.443 1.00 40.57 368 ILE A CA 1
ATOM 2114 C C . ILE A 1 368 ? 115.874 108.442 74.907 1.00 42.32 368 ILE A C 1
ATOM 2115 O O . ILE A 1 368 ? 115.807 107.839 75.986 1.00 42.13 368 ILE A O 1
ATOM 2120 N N . VAL A 1 369 ? 116.933 108.365 74.099 1.00 43.49 369 VAL A N 1
ATOM 2121 C CA . VAL A 1 369 ? 118.073 107.497 74.419 1.00 42.58 369 VAL A CA 1
ATOM 2122 C C . VAL A 1 369 ? 118.708 107.911 75.746 1.00 47.77 369 VAL A C 1
ATOM 2123 O O . VAL A 1 369 ? 119.061 107.059 76.569 1.00 46.50 369 VAL A O 1
ATOM 2127 N N . ASP A 1 370 ? 118.806 109.217 75.976 1.00 43.29 370 ASP A N 1
ATOM 2128 C CA . ASP A 1 370 ? 119.445 109.719 77.192 1.00 40.50 370 ASP A CA 1
ATOM 2129 C C . ASP A 1 370 ? 118.470 110.031 78.330 1.00 46.66 370 ASP A C 1
ATOM 2130 O O . ASP A 1 370 ? 118.872 110.575 79.365 1.00 48.22 370 ASP A O 1
ATOM 2135 N N . GLY A 1 371 ? 117.203 109.674 78.143 1.00 42.08 371 GLY A N 1
ATOM 2136 C CA . GLY A 1 371 ? 116.188 109.832 79.172 1.00 44.60 371 GLY A CA 1
ATOM 2137 C C . GLY A 1 371 ? 115.908 111.270 79.557 1.00 48.05 371 GLY A C 1
ATOM 2138 O O . GLY A 1 371 ? 115.648 111.569 80.726 1.00 47.64 371 GLY A O 1
ATOM 2139 N N . ARG A 1 372 ? 115.964 112.166 78.576 1.00 45.91 372 ARG A N 1
ATOM 2140 C CA . ARG A 1 372 ? 115.678 113.569 78.830 1.00 45.28 372 ARG A CA 1
ATOM 2141 C C . ARG A 1 372 ? 114.177 113.778 78.896 1.00 45.37 372 ARG A C 1
ATOM 2142 O O . ARG A 1 372 ? 113.423 113.144 78.157 1.00 44.71 372 ARG A O 1
ATOM 2150 N N . SER A 1 373 ? 113.741 114.656 79.794 1.00 46.24 373 SER A N 1
ATOM 2151 C CA . SER A 1 373 ? 112.317 114.948 79.928 1.00 46.79 373 SER A CA 1
ATOM 2152 C C . SER A 1 373 ? 111.839 115.744 78.727 1.00 43.17 373 SER A C 1
ATOM 2153 O O . SER A 1 373 ? 112.637 116.420 78.076 1.00 42.80 373 SER A O 1
ATOM 2156 N N . GLN A 1 374 ? 110.536 115.663 78.452 1.00 39.07 374 GLN A N 1
ATOM 2157 C CA . GLN A 1 374 ? 109.921 116.276 77.270 1.00 44.20 374 GLN A CA 1
ATOM 2158 C C . GLN A 1 374 ? 110.679 116.060 75.954 1.00 45.74 374 GLN A C 1
ATOM 2159 O O . GLN A 1 374 ? 110.976 117.023 75.255 1.00 42.54 374 GLN A O 1
ATOM 2165 N N . PRO A 1 375 ? 110.983 114.800 75.595 1.00 43.25 375 PRO A N 1
ATOM 2166 C CA . PRO A 1 375 ? 111.546 114.566 74.250 1.00 46.75 375 PRO A CA 1
ATOM 2167 C C . PRO A 1 375 ? 110.415 114.720 73.210 1.00 36.08 375 PRO A C 1
ATOM 2168 O O . PRO A 1 375 ? 109.295 114.566 73.688 1.00 60.54 375 PRO A O 1
ATOM 2172 N N . LYS A 1 376 ? 110.559 115.017 71.908 1.00 61.81 376 LYS A N 1
ATOM 2173 C CA . LYS A 1 376 ? 111.671 115.603 71.120 1.00 54.78 376 LYS A CA 1
ATOM 2174 C C . LYS A 1 376 ? 112.445 114.684 70.166 1.00 39.48 376 LYS A C 1
ATOM 2175 O O . LYS A 1 376 ? 113.457 114.066 70.510 1.00 42.21 376 LYS A O 1
ATOM 2181 N N . MET A 1 377 ? 111.886 114.584 68.964 1.00 39.62 377 MET A N 1
ATOM 2182 C CA . MET A 1 377 ? 112.560 113.990 67.824 1.00 37.58 377 MET A CA 1
ATOM 2183 C C . MET A 1 377 ? 112.855 115.128 66.868 1.0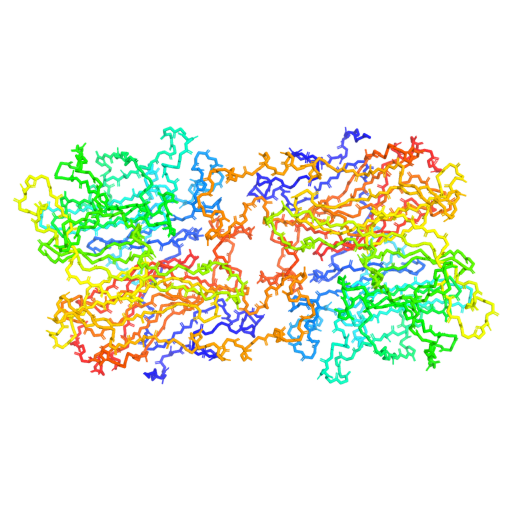0 41.36 377 MET A C 1
ATOM 2184 O O . MET A 1 377 ? 111.938 115.709 66.279 1.00 40.47 377 MET A O 1
ATOM 2189 N N . ARG A 1 378 ? 114.136 115.457 66.730 1.00 44.00 378 ARG A N 1
ATOM 2190 C CA . ARG A 1 378 ? 114.538 116.657 66.003 1.00 43.63 378 ARG A CA 1
ATOM 2191 C C . ARG A 1 378 ? 114.938 116.353 64.565 1.00 39.65 378 ARG A C 1
ATOM 2192 O O . ARG A 1 378 ? 115.694 115.411 64.314 1.00 42.07 378 ARG A O 1
ATOM 2200 N N . LEU A 1 379 ? 114.422 117.142 63.622 1.00 39.20 379 LEU A N 1
ATOM 2201 C CA . LEU A 1 379 ? 114.722 116.924 62.211 1.00 38.83 379 LEU A CA 1
ATOM 2202 C C . LEU A 1 379 ? 116.170 117.291 61.901 1.00 44.58 379 LEU A C 1
ATOM 2203 O O . LEU A 1 379 ? 116.554 118.455 61.994 1.00 42.79 379 LEU A O 1
ATOM 2208 N N . VAL A 1 380 ? 116.970 116.292 61.531 1.00 39.40 380 VAL A N 1
ATOM 2209 C CA . VAL A 1 380 ? 118.383 116.515 61.222 1.00 41.95 380 VAL A CA 1
ATOM 2210 C C . VAL A 1 380 ? 118.565 116.806 59.739 1.00 42.76 380 VAL A C 1
ATOM 2211 O O . VAL A 1 380 ? 119.308 117.717 59.349 1.00 45.90 380 VAL A O 1
ATOM 2215 N N . GLY A 1 381 ? 117.884 116.020 58.915 1.00 44.39 381 GLY A N 1
ATOM 2216 C CA . GLY A 1 381 ? 117.966 116.170 57.475 1.00 44.41 381 GLY A CA 1
ATOM 2217 C C . GLY A 1 381 ? 116.747 115.577 56.802 1.00 49.14 381 GLY A C 1
ATOM 2218 O O . GLY A 1 381 ? 116.024 114.771 57.401 1.00 44.83 381 GLY A O 1
ATOM 2219 N N . GLU A 1 382 ? 116.514 115.971 55.553 1.00 40.84 382 GLU A N 1
ATOM 2220 C CA . GLU A 1 382 ? 115.339 115.519 54.826 1.00 42.18 382 GLU A CA 1
ATOM 2221 C C . GLU A 1 382 ? 115.673 115.249 53.356 1.00 44.11 382 GLU A C 1
ATOM 2222 O O . GLU A 1 382 ? 116.348 116.049 52.698 1.00 44.88 382 GLU A O 1
ATOM 2228 N N . ALA A 1 383 ? 115.210 114.109 52.852 1.00 38.75 383 ALA A N 1
ATOM 2229 C CA . ALA A 1 383 ? 115.307 113.801 51.427 1.00 40.17 383 ALA A CA 1
ATOM 2230 C C . ALA A 1 383 ? 113.913 113.823 50.834 1.00 46.69 383 ALA A C 1
ATOM 2231 O O . ALA A 1 383 ? 113.158 112.859 50.992 1.00 45.96 383 ALA A O 1
ATOM 2233 N N . LYS A 1 384 ? 113.568 114.916 50.157 1.00 40.88 384 LYS A N 1
ATOM 2234 C CA . LYS A 1 384 ? 112.287 114.992 49.465 1.00 45.38 384 LYS A CA 1
ATOM 2235 C C . LYS A 1 384 ? 112.286 113.945 48.348 1.00 41.56 384 LYS A C 1
ATOM 2236 O O . LYS A 1 384 ? 113.332 113.685 47.747 1.00 42.71 384 LYS A O 1
ATOM 2242 N N . GLN A 1 385 ? 111.123 113.332 48.110 1.00 40.66 385 GLN A N 1
ATOM 2243 C CA . GLN A 1 385 ? 110.961 112.231 47.143 1.00 42.24 385 GLN A CA 1
ATOM 2244 C C . GLN A 1 385 ? 111.661 110.947 47.583 1.00 43.61 385 GLN A C 1
ATOM 2245 O O . GLN A 1 385 ? 111.884 110.046 46.771 1.00 39.71 385 GLN A O 1
ATOM 2251 N N . GLY A 1 386 ? 111.971 110.858 48.875 1.00 40.79 386 GLY A N 1
ATOM 2252 C CA . GLY A 1 386 ? 112.719 109.734 49.415 1.00 41.10 386 GLY A CA 1
ATOM 2253 C C . GLY A 1 386 ? 111.963 108.420 49.540 1.00 39.75 386 GLY A C 1
ATOM 2254 O O . GLY A 1 386 ? 112.576 107.347 49.563 1.00 39.22 386 GLY A O 1
ATOM 2255 N N . GLY A 1 387 ? 110.637 108.490 49.609 1.00 38.00 387 GLY A N 1
ATOM 2256 C CA . GLY A 1 387 ? 109.819 107.293 49.742 1.00 38.22 387 GLY A CA 1
ATOM 2257 C C . GLY A 1 387 ? 108.960 107.365 50.991 1.00 39.17 387 GLY A C 1
ATOM 2258 O O . GLY A 1 387 ? 109.481 107.610 52.078 1.00 38.41 387 GLY A O 1
ATOM 2259 N N . PHE A 1 388 ? 107.650 107.151 50.859 1.00 36.23 388 PHE A N 1
ATOM 2260 C CA . PHE A 1 388 ? 106.767 107.324 52.016 1.00 36.21 388 PHE A CA 1
ATOM 2261 C C . PHE A 1 388 ? 106.421 106.044 52.768 1.00 39.49 388 PHE A C 1
ATOM 2262 O O . PHE A 1 388 ? 105.871 106.107 53.865 1.00 35.36 388 PHE A O 1
ATOM 2270 N N . HIS A 1 389 ? 106.716 104.890 52.177 1.00 36.32 389 HIS A N 1
ATOM 2271 C CA . HIS A 1 389 ? 106.260 103.622 52.750 1.00 37.88 389 HIS A CA 1
ATOM 2272 C C . HIS A 1 389 ? 107.307 102.943 53.642 1.00 38.45 389 HIS A C 1
ATOM 2273 O O . HIS A 1 389 ? 106.990 102.496 54.745 1.00 36.02 389 HIS A O 1
ATOM 2280 N N . SER A 1 390 ? 108.554 102.877 53.186 1.00 35.93 390 SER A N 1
ATOM 2281 C CA . SER A 1 390 ? 109.602 102.229 53.989 1.00 34.72 390 SER A CA 1
ATOM 2282 C C . SER A 1 390 ? 110.974 102.787 53.660 1.00 38.18 390 SER A C 1
ATOM 2283 O O . SER A 1 390 ? 111.293 102.999 52.489 1.00 39.32 390 SER A O 1
ATOM 2286 N N . VAL A 1 391 ? 111.793 103.007 54.686 1.00 36.42 391 VAL A N 1
ATOM 2287 C CA . VAL A 1 391 ? 113.174 103.440 54.468 1.00 38.50 391 VAL A CA 1
ATOM 2288 C C . VAL A 1 391 ? 114.099 102.656 55.404 1.00 40.40 391 VAL A C 1
ATOM 2289 O O . VAL A 1 391 ? 113.785 102.473 56.578 1.00 39.17 391 VAL A O 1
ATOM 2293 N N . VAL A 1 392 ? 115.218 102.159 54.878 1.00 38.71 392 VAL A N 1
ATOM 2294 C CA . VAL A 1 392 ? 116.123 101.308 55.658 1.00 34.07 392 VAL A CA 1
ATOM 2295 C C . VAL A 1 392 ? 117.570 101.755 55.450 1.00 39.45 392 VAL A C 1
ATOM 2296 O O . VAL A 1 392 ? 117.902 102.325 54.404 1.00 37.17 392 VAL A O 1
ATOM 2300 N N . PRO A 1 393 ? 118.441 101.502 56.444 1.00 40.54 393 PRO A N 1
ATOM 2301 C CA . PRO A 1 393 ? 119.842 101.911 56.280 1.00 39.28 393 PRO A CA 1
ATOM 2302 C C . PRO A 1 393 ? 120.673 100.940 55.437 1.00 45.13 393 PRO A C 1
ATOM 2303 O O . PRO A 1 393 ? 120.357 99.743 55.319 1.00 38.80 393 PRO A O 1
ATOM 2307 N N . ALA A 1 394 ? 121.736 101.476 54.844 1.00 39.58 394 ALA A N 1
ATOM 2308 C CA . ALA A 1 394 ? 122.647 100.690 54.024 1.00 42.77 394 ALA A CA 1
ATOM 2309 C C . ALA A 1 394 ? 124.042 101.274 54.155 1.00 47.02 394 ALA A C 1
ATOM 2310 O O . ALA A 1 394 ? 124.200 102.438 54.532 1.00 49.07 394 ALA A O 1
ATOM 2312 N N . SER A 1 395 ? 125.052 100.471 53.850 1.00 40.85 395 SER A N 1
ATOM 2313 C CA . SER A 1 395 ? 126.428 100.962 53.848 1.00 46.72 395 SER A CA 1
ATOM 2314 C C . SER A 1 395 ? 127.070 100.483 52.558 1.00 49.60 395 SER A C 1
ATOM 2315 O O . SER A 1 395 ? 127.358 99.294 52.406 1.00 52.95 395 SER A O 1
ATOM 2318 N N . ILE A 1 396 ? 127.273 101.406 51.623 1.00 46.12 396 ILE A N 1
ATOM 2319 C CA . ILE A 1 396 ? 127.771 101.044 50.302 1.00 49.82 396 ILE A CA 1
ATOM 2320 C C . ILE A 1 396 ? 129.193 101.560 50.115 1.00 52.72 396 ILE A C 1
ATOM 2321 O O . ILE A 1 396 ? 129.417 102.774 50.050 1.00 53.11 396 ILE A O 1
ATOM 2326 N N . ASN A 1 397 ? 130.144 100.630 50.031 1.00 51.38 397 ASN A N 1
ATOM 2327 C CA . ASN A 1 397 ? 131.560 100.968 49.916 1.00 54.22 397 ASN A CA 1
ATOM 2328 C C . ASN A 1 397 ? 131.993 101.872 51.065 1.00 55.00 397 ASN A C 1
ATOM 2329 O O . ASN A 1 397 ? 132.791 102.791 50.877 1.00 61.44 397 ASN A O 1
ATOM 2334 N N . GLY A 1 398 ? 131.440 101.619 52.249 1.00 51.93 398 GLY A N 1
ATOM 2335 C CA . GLY A 1 398 ? 131.798 102.374 53.440 1.00 55.55 398 GLY A CA 1
ATOM 2336 C C . GLY A 1 398 ? 131.059 103.691 53.634 1.00 54.09 398 GLY A C 1
ATOM 2337 O O . GLY A 1 398 ? 131.269 104.382 54.630 1.00 56.84 398 GLY A O 1
ATOM 2338 N N . VAL A 1 399 ? 130.196 104.038 52.683 1.00 52.03 399 VAL A N 1
ATOM 2339 C CA . VAL A 1 399 ? 129.447 105.292 52.724 1.00 50.76 399 VAL A CA 1
ATOM 2340 C C . VAL A 1 399 ? 128.005 105.033 53.178 1.00 49.38 399 VAL A C 1
ATOM 2341 O O . VAL A 1 399 ? 127.276 104.278 52.528 1.00 45.80 399 VAL A O 1
ATOM 2345 N N . PRO A 1 400 ? 127.582 105.651 54.299 1.00 53.53 400 PRO A N 1
ATOM 2346 C CA . PRO A 1 400 ? 126.214 105.391 54.774 1.00 46.79 400 PRO A CA 1
ATOM 2347 C C . PRO A 1 400 ? 125.161 105.875 53.788 1.00 44.28 400 PRO A C 1
ATOM 2348 O O . PRO A 1 400 ? 125.273 106.976 53.236 1.00 45.13 400 PRO A O 1
ATOM 2352 N N . HIS A 1 401 ? 124.156 105.039 53.557 1.00 43.01 401 HIS A N 1
ATOM 2353 C CA . HIS A 1 401 ? 123.069 105.378 52.651 1.00 41.97 401 HIS A CA 1
ATOM 2354 C C . HIS A 1 401 ? 121.739 105.017 53.300 1.00 37.99 401 HIS A C 1
ATOM 2355 O O . HIS A 1 401 ? 121.701 104.409 54.374 1.00 41.80 401 HIS A O 1
ATOM 2362 N N . LEU A 1 402 ? 120.653 105.385 52.627 1.00 42.43 402 LEU A N 1
ATOM 2363 C CA . LEU A 1 402 ? 119.330 104.881 52.961 1.00 42.78 402 LEU A CA 1
ATOM 2364 C C . LEU A 1 402 ? 118.671 104.445 51.659 1.00 38.50 402 LEU A C 1
ATOM 2365 O O . LEU A 1 402 ? 118.956 105.004 50.592 1.00 39.96 402 LEU A O 1
ATOM 2370 N N . VAL A 1 403 ? 117.804 103.441 51.739 1.00 35.49 403 VAL A N 1
ATOM 2371 C CA . VAL A 1 403 ? 116.997 103.052 50.594 1.00 36.35 403 VAL A CA 1
ATOM 2372 C C . VAL A 1 403 ? 115.552 103.259 50.997 1.00 35.02 403 VAL A C 1
ATOM 2373 O O . VAL A 1 403 ? 115.087 102.670 51.978 1.00 38.98 403 VAL A O 1
ATOM 2377 N N . GLY A 1 404 ? 114.846 104.113 50.265 1.00 38.14 404 GLY A N 1
ATOM 2378 C CA . GLY A 1 404 ? 113.451 104.362 50.577 1.00 34.90 404 GLY A CA 1
ATOM 2379 C C . GLY A 1 404 ? 112.564 104.130 49.371 1.00 41.34 404 GLY A C 1
ATOM 2380 O O . GLY A 1 404 ? 113.034 104.127 48.224 1.00 39.52 404 GLY A O 1
ATOM 2381 N N . ALA A 1 405 ? 111.278 103.921 49.622 1.00 37.94 405 ALA A N 1
ATOM 2382 C CA . ALA A 1 405 ? 110.327 103.816 48.534 1.00 36.04 405 ALA A CA 1
ATOM 2383 C C . ALA A 1 405 ? 108.908 104.097 48.992 1.00 37.90 405 ALA A C 1
ATOM 2384 O O . ALA A 1 405 ? 108.564 103.917 50.163 1.00 38.24 405 ALA A O 1
ATOM 2386 N N . ALA A 1 406 ? 108.092 104.535 48.041 1.00 35.10 406 ALA A N 1
ATOM 2387 C CA . ALA A 1 406 ? 106.644 104.558 48.192 1.00 34.16 406 ALA A CA 1
ATOM 2388 C C . ALA A 1 406 ? 106.128 103.120 48.035 1.00 36.10 406 ALA A C 1
ATOM 2389 O O . ALA A 1 406 ? 106.851 102.167 48.322 1.00 34.99 406 ALA A O 1
ATOM 2391 N N . GLU A 1 407 ? 104.889 102.943 47.589 1.00 34.19 407 GLU A N 1
ATOM 2392 C CA . GLU A 1 407 ? 104.374 101.583 47.419 1.00 31.58 407 GLU A CA 1
ATOM 2393 C C . GLU A 1 407 ? 103.354 101.453 46.301 1.00 36.88 407 GLU A C 1
ATOM 2394 O O . GLU A 1 407 ? 102.573 102.378 46.053 1.00 36.29 407 GLU A O 1
ATOM 2400 N N . LEU A 1 408 ? 103.370 100.289 45.649 1.00 35.07 408 LEU A N 1
ATOM 2401 C CA . LEU A 1 408 ? 102.348 99.892 44.676 1.00 33.39 408 LEU A CA 1
ATOM 2402 C C . LEU A 1 408 ? 102.153 100.944 43.583 1.00 38.05 408 LEU A C 1
ATOM 2403 O O . LEU A 1 408 ? 103.126 101.429 42.992 1.00 37.95 408 LEU A O 1
ATOM 2408 N N . GLY A 1 409 ? 100.895 101.281 43.311 1.00 35.97 409 GLY A N 1
ATOM 2409 C CA . GLY A 1 409 ? 100.587 102.300 42.320 1.00 35.52 409 GLY A CA 1
ATOM 2410 C C . GLY A 1 409 ? 100.262 101.708 40.961 1.00 39.32 409 GLY A C 1
ATOM 2411 O O . GLY A 1 409 ? 100.879 100.728 40.522 1.00 35.87 409 GLY A O 1
ATOM 2412 N N . ALA A 1 410 ? 99.286 102.308 40.287 1.00 39.59 410 ALA A N 1
ATOM 2413 C CA . ALA A 1 410 ? 99.006 101.950 38.905 1.00 41.63 410 ALA A CA 1
ATOM 2414 C C . ALA A 1 410 ? 100.245 102.216 38.066 1.00 40.95 410 ALA A C 1
ATOM 2415 O O . ALA A 1 410 ? 101.005 103.157 38.339 1.00 38.37 410 ALA A O 1
ATOM 2417 N N . CYS A 1 411 ? 100.436 101.386 37.046 1.00 37.64 411 CYS A N 1
ATOM 2418 C CA . CYS A 1 411 ? 101.557 101.510 36.121 1.00 36.94 411 CYS A CA 1
ATOM 2419 C C . CYS A 1 411 ? 101.714 102.982 35.743 1.00 35.89 411 CYS A C 1
ATOM 2420 O O . CYS A 1 411 ? 100.746 103.612 35.302 1.00 41.74 411 CYS A O 1
ATOM 2423 N N . PRO A 1 412 ? 102.927 103.544 35.885 1.00 36.89 412 PRO A N 1
ATOM 2424 C CA . PRO A 1 412 ? 104.253 102.947 36.105 1.00 39.42 412 PRO A CA 1
ATOM 2425 C C . PRO A 1 412 ? 104.636 102.615 37.543 1.00 37.45 412 PRO A C 1
ATOM 2426 O O . PRO A 1 412 ? 105.823 102.360 37.800 1.00 36.06 412 PRO A O 1
ATOM 2430 N N . GLY A 1 413 ? 103.682 102.617 38.468 1.00 39.06 413 GLY A N 1
ATOM 2431 C CA . GLY A 1 413 ? 103.957 102.164 39.824 1.00 36.23 413 GLY A CA 1
ATOM 2432 C C . GLY A 1 413 ? 104.872 103.077 40.621 1.00 38.80 413 GLY A C 1
ATOM 2433 O O . GLY A 1 413 ? 104.867 104.295 40.430 1.00 37.94 413 GLY A O 1
ATOM 2434 N N . THR A 1 414 ? 105.630 102.475 41.539 1.00 36.44 414 THR A N 1
ATOM 2435 C CA . THR A 1 414 ? 106.570 103.160 42.427 1.00 37.22 414 THR A CA 1
ATOM 2436 C C . THR A 1 414 ? 107.805 102.280 42.586 1.00 34.67 414 THR A C 1
ATOM 2437 O O . THR A 1 414 ? 107.728 101.066 42.407 1.00 37.75 414 THR A O 1
ATOM 2441 N N . TRP A 1 415 ? 108.938 102.875 42.938 1.00 33.50 415 TRP A N 1
ATOM 2442 C CA . TRP A 1 415 ? 110.186 102.115 42.970 1.00 36.51 415 TRP A CA 1
ATOM 2443 C C . TRP A 1 415 ? 111.195 102.745 43.929 1.00 36.70 415 TRP A C 1
ATOM 2444 O O . TRP A 1 415 ? 111.052 103.918 44.286 1.00 39.25 415 TRP A O 1
ATOM 2455 N N . PRO A 1 416 ? 112.223 101.979 44.3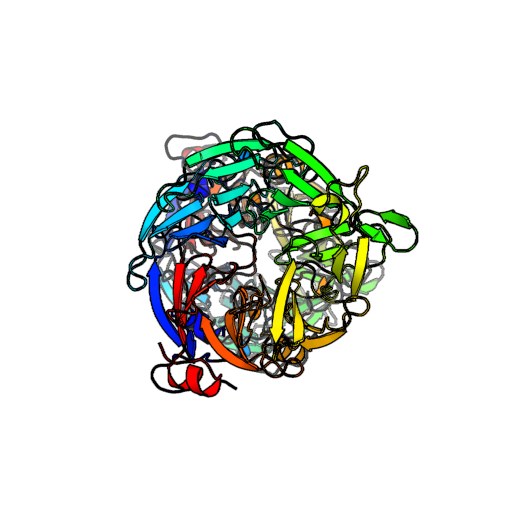44 1.00 38.90 416 PRO A N 1
ATOM 2456 C CA . PRO A 1 416 ? 113.134 102.523 45.362 1.00 37.37 416 PRO A CA 1
ATOM 2457 C C . PRO A 1 416 ? 114.108 103.588 44.854 1.00 43.87 416 PRO A C 1
ATOM 2458 O O . PRO A 1 416 ? 114.514 103.600 43.676 1.00 40.29 416 PRO A O 1
ATOM 2462 N N . ARG A 1 417 ? 114.487 104.482 45.761 1.00 39.72 417 ARG A N 1
ATOM 2463 C CA . ARG A 1 417 ? 115.547 105.434 45.479 1.00 38.62 417 ARG A CA 1
ATOM 2464 C C . ARG A 1 417 ? 116.678 105.261 46.496 1.00 42.53 417 ARG A C 1
ATOM 2465 O O . ARG A 1 417 ? 116.443 104.900 47.656 1.00 39.25 417 ARG A O 1
ATOM 2473 N N . ILE A 1 418 ? 117.906 105.492 46.039 1.00 41.31 418 ILE A N 1
ATOM 2474 C CA . ILE A 1 418 ? 119.100 105.276 46.846 1.00 39.19 418 ILE A CA 1
ATOM 2475 C C . ILE A 1 418 ? 119.561 106.635 47.360 1.00 42.89 418 ILE A C 1
ATOM 2476 O O . ILE A 1 418 ? 119.793 107.551 46.570 1.00 44.00 418 ILE A O 1
ATOM 2481 N N . ILE A 1 419 ? 119.701 106.760 48.675 1.00 40.78 419 ILE A N 1
ATOM 2482 C CA . ILE A 1 419 ? 119.913 108.065 49.293 1.00 39.30 419 ILE A CA 1
ATOM 2483 C C . ILE A 1 419 ? 121.253 108.130 50.007 1.00 42.81 419 ILE A C 1
ATOM 2484 O O . ILE A 1 419 ? 121.485 107.389 50.963 1.00 42.67 419 ILE A O 1
ATOM 2489 N N . ASN A 1 420 ? 122.133 109.018 49.548 1.00 42.90 420 ASN A N 1
ATOM 2490 C CA . ASN A 1 420 ? 123.408 109.250 50.223 1.00 42.02 420 ASN A CA 1
ATOM 2491 C C . ASN A 1 420 ? 123.184 110.102 51.465 1.00 44.03 420 ASN A C 1
ATOM 2492 O O . ASN A 1 420 ? 122.604 111.180 51.376 1.00 44.96 420 ASN A O 1
ATOM 2497 N N . ILE A 1 421 ? 123.640 109.618 52.619 1.00 42.80 421 ILE A N 1
ATOM 2498 C CA . ILE A 1 421 ? 123.501 110.356 53.876 1.00 43.88 421 ILE A CA 1
ATOM 2499 C C . ILE A 1 421 ? 124.844 110.495 54.596 1.00 44.47 421 ILE A C 1
ATOM 2500 O O . ILE A 1 421 ? 124.915 110.528 55.831 1.00 45.34 421 ILE A O 1
ATOM 2505 N N . ALA A 1 422 ? 125.912 110.587 53.810 1.00 49.41 422 ALA A N 1
ATOM 2506 C CA . ALA A 1 422 ? 127.240 110.855 54.350 1.00 49.25 422 ALA A CA 1
ATOM 2507 C C . ALA A 1 422 ? 127.222 112.162 55.139 1.00 48.81 422 ALA A C 1
ATOM 2508 O O . ALA A 1 422 ? 127.925 112.309 56.143 1.00 49.94 422 ALA A O 1
ATOM 2510 N N . ASP A 1 423 ? 126.431 113.116 54.656 1.00 46.47 423 ASP A N 1
ATOM 2511 C CA . ASP A 1 423 ? 126.113 114.320 55.420 1.00 48.88 423 ASP A CA 1
ATOM 2512 C C . ASP A 1 423 ? 124.639 114.240 55.790 1.00 47.08 423 ASP A C 1
ATOM 2513 O O . ASP A 1 423 ? 123.773 114.580 54.980 1.00 49.23 423 ASP A O 1
ATOM 2518 N N . GLU A 1 424 ? 124.354 113.795 57.013 1.00 47.40 424 GLU A N 1
ATOM 2519 C CA . GLU A 1 424 ? 122.971 113.537 57.423 1.00 46.33 424 GLU A CA 1
ATOM 2520 C C . GLU A 1 424 ? 122.106 114.802 57.440 1.00 45.80 424 GLU A C 1
ATOM 2521 O O . GLU A 1 424 ? 120.876 114.720 57.372 1.00 46.82 424 GLU A O 1
ATOM 2527 N N . LYS A 1 425 ? 122.745 115.969 57.519 1.00 47.87 425 LYS A N 1
ATOM 2528 C CA . LYS A 1 425 ? 122.004 117.221 57.456 1.00 45.87 425 LYS A CA 1
ATOM 2529 C C . LYS A 1 425 ? 121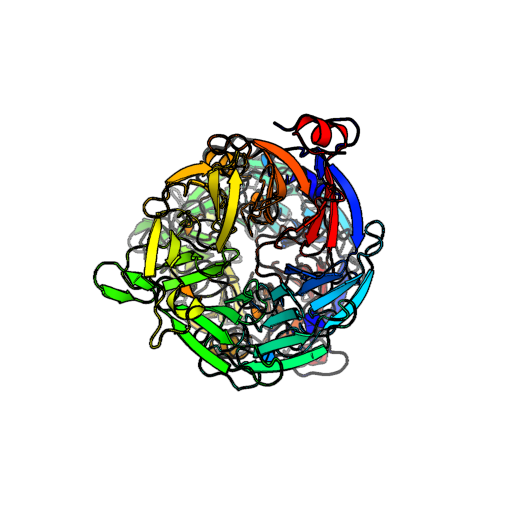.575 117.518 56.022 1.00 47.87 425 LYS A C 1
ATOM 2530 O O . LYS A 1 425 ? 120.679 118.340 55.794 1.00 48.23 425 LYS A O 1
ATOM 2536 N N . ASN A 1 426 ? 122.225 116.861 55.059 1.00 46.80 426 ASN A N 1
ATOM 2537 C CA . ASN A 1 426 ? 121.909 117.061 53.647 1.00 43.50 426 ASN A CA 1
ATOM 2538 C C . ASN A 1 426 ? 121.862 115.765 52.848 1.00 49.51 426 ASN A C 1
ATOM 2539 O O . ASN A 1 426 ? 122.706 115.531 51.977 1.00 51.85 426 ASN A O 1
ATOM 2544 N N . PRO A 1 427 ? 120.870 114.912 53.145 1.00 47.16 427 PRO A N 1
ATOM 2545 C CA . PRO A 1 427 ? 120.725 113.671 52.378 1.00 45.52 427 PRO A CA 1
ATOM 2546 C C . PRO A 1 427 ? 120.423 113.978 50.917 1.00 48.37 427 PRO A C 1
ATOM 2547 O O . PRO A 1 427 ? 119.860 115.029 50.602 1.00 55.19 427 PRO A O 1
ATOM 2551 N N . LYS A 1 428 ? 120.806 113.066 50.035 1.00 49.22 428 LYS A N 1
ATOM 2552 C CA . LYS A 1 428 ? 120.776 113.332 48.607 1.00 49.10 428 LYS A CA 1
ATOM 2553 C C . LYS A 1 428 ? 120.415 112.039 47.879 1.00 44.24 428 LYS A C 1
ATOM 2554 O O . LYS A 1 428 ? 121.070 111.009 48.076 1.00 43.31 428 LYS A O 1
ATOM 2560 N N . ILE A 1 429 ? 119.361 112.076 47.064 1.00 43.54 429 ILE A N 1
ATOM 2561 C CA . ILE A 1 429 ? 119.045 110.926 46.213 1.00 40.43 429 ILE A CA 1
ATOM 2562 C C . ILE A 1 429 ? 120.097 110.866 45.117 1.00 43.03 429 ILE A C 1
ATOM 2563 O O . ILE A 1 429 ? 120.280 111.837 44.379 1.00 45.65 429 ILE A O 1
ATOM 2568 N N . VAL A 1 430 ? 120.790 109.733 45.015 1.00 44.20 430 VAL A N 1
ATOM 2569 C CA . VAL A 1 430 ? 121.863 109.578 44.032 1.00 44.52 430 VAL A CA 1
ATOM 2570 C C . VAL A 1 430 ? 121.570 108.511 42.982 1.00 49.95 430 VAL A C 1
ATOM 2571 O O . VAL A 1 430 ? 122.286 108.408 41.983 1.00 50.43 430 VAL A O 1
ATOM 2575 N N . GLY A 1 431 ? 120.529 107.715 43.207 1.00 43.20 431 GLY A N 1
ATOM 2576 C CA . GLY A 1 431 ? 120.162 106.684 42.251 1.00 44.64 431 GLY A CA 1
ATOM 2577 C C . GLY A 1 431 ? 118.750 106.168 42.457 1.00 41.42 431 GLY A C 1
ATOM 2578 O O . GLY A 1 431 ? 118.161 106.355 43.524 1.00 43.52 431 GLY A O 1
ATOM 2579 N N . GLU A 1 432 ? 118.201 105.533 41.425 1.00 43.90 432 GLU A N 1
ATOM 2580 C CA . GLU A 1 432 ? 116.892 104.894 41.508 1.00 41.73 432 GLU A CA 1
ATOM 2581 C C . GLU A 1 432 ? 116.979 103.540 40.828 1.00 49.47 432 GLU A C 1
ATOM 2582 O O . GLU A 1 432 ? 117.740 103.375 39.872 1.00 46.98 432 GLU A O 1
ATOM 2588 N N . PHE A 1 433 ? 116.184 102.585 41.301 1.00 44.74 433 PHE A N 1
ATOM 2589 C CA . PHE A 1 433 ? 116.035 101.314 40.597 1.00 40.41 433 PHE A CA 1
ATOM 2590 C C . PHE A 1 433 ? 114.635 101.184 39.992 1.00 41.41 433 PHE A C 1
ATOM 2591 O O . PHE A 1 433 ? 113.643 101.118 40.721 1.00 43.72 433 PHE A O 1
ATOM 2599 N N . LYS A 1 434 ? 114.564 101.141 38.665 1.00 38.21 434 LYS A N 1
ATOM 2600 C CA . LYS A 1 434 ? 113.297 101.056 37.959 1.00 42.14 434 LYS A CA 1
ATOM 2601 C C . LYS A 1 434 ? 113.299 99.809 37.078 1.00 44.57 434 LYS A C 1
ATOM 2602 O O . LYS A 1 434 ? 114.342 99.428 36.541 1.00 45.29 434 LYS A O 1
ATOM 2608 N N . LEU A 1 435 ? 112.137 99.174 36.940 1.00 42.53 435 LEU A N 1
ATOM 2609 C CA . LEU A 1 435 ? 111.956 98.102 35.964 1.00 39.87 435 LEU A CA 1
ATOM 2610 C C . LEU A 1 435 ? 111.404 98.711 34.685 1.00 43.46 435 LEU A C 1
ATOM 2611 O O . LEU A 1 435 ? 110.934 99.848 34.690 1.00 39.17 435 LEU A O 1
ATOM 2616 N N . GLN A 1 436 ? 111.438 97.960 33.592 1.00 38.91 436 GLN A N 1
ATOM 2617 C CA . GLN A 1 436 ? 110.825 98.442 32.365 1.00 37.93 436 GLN A CA 1
ATOM 2618 C C . GLN A 1 436 ? 109.349 98.783 32.593 1.00 33.55 436 GLN A C 1
ATOM 2619 O O . GLN A 1 436 ? 108.833 99.753 32.023 1.00 38.27 436 GLN A O 1
ATOM 2625 N N . MET A 1 437 ? 108.673 98.016 33.449 1.00 35.24 437 MET A N 1
ATOM 2626 C CA . MET A 1 437 ? 107.262 98.290 33.738 1.00 36.81 437 MET A CA 1
ATOM 2627 C C . MET A 1 437 ? 107.044 99.502 34.650 1.00 38.77 437 MET A C 1
ATOM 2628 O O . MET A 1 437 ? 105.903 99.805 35.015 1.00 37.40 437 MET A O 1
ATOM 2633 N N . ASN A 1 438 ? 108.131 100.188 35.004 1.00 39.54 438 ASN A N 1
ATOM 2634 C CA . ASN A 1 438 ? 108.048 101.443 35.747 1.00 36.55 438 ASN A CA 1
ATOM 2635 C C . ASN A 1 438 ? 108.230 102.656 34.826 1.00 41.31 438 ASN A C 1
ATOM 2636 O O . ASN A 1 438 ? 108.435 103.785 35.292 1.00 39.75 438 ASN A O 1
ATOM 2641 N N . ILE A 1 439 ? 108.157 102.406 33.520 1.00 39.86 439 ILE A N 1
ATOM 2642 C CA . ILE A 1 439 ? 108.223 103.458 32.507 1.00 42.55 439 ILE A CA 1
ATOM 2643 C C . ILE A 1 439 ? 106.847 103.623 31.871 1.00 39.75 439 ILE A C 1
ATOM 2644 O O . ILE A 1 439 ? 106.307 102.666 31.311 1.00 39.53 439 ILE A O 1
ATOM 2649 N N . LYS A 1 440 ? 106.283 104.828 31.954 1.00 39.99 440 LYS A N 1
ATOM 2650 C CA . LYS A 1 440 ? 104.937 105.101 31.428 1.00 45.92 440 LYS A CA 1
ATOM 2651 C C . LYS A 1 440 ? 104.731 104.665 29.966 1.00 44.07 440 LYS A C 1
ATOM 2652 O O . LYS A 1 440 ? 103.692 104.083 29.641 1.00 41.80 440 LYS A O 1
ATOM 2658 N N . GLU A 1 441 ? 105.710 104.937 29.097 1.00 40.92 441 GLU A N 1
ATOM 2659 C CA . GLU A 1 441 ? 105.609 104.540 27.687 1.00 42.12 441 GLU A CA 1
ATOM 2660 C C . GLU A 1 441 ? 105.362 103.042 27.543 1.00 45.45 441 GLU A C 1
ATOM 2661 O O . GLU A 1 441 ? 104.643 102.611 26.637 1.00 42.97 441 GLU A O 1
ATOM 2667 N N . ASN A 1 442 ? 105.972 102.258 28.429 1.00 38.36 442 ASN A N 1
ATOM 2668 C CA . ASN A 1 442 ? 105.782 100.808 28.433 1.00 42.33 442 ASN A CA 1
ATOM 2669 C C . ASN A 1 442 ? 104.405 100.379 28.947 1.00 38.19 442 ASN A C 1
ATOM 2670 O O . ASN A 1 442 ? 103.798 99.463 28.391 1.00 36.11 442 ASN A O 1
ATOM 2675 N N . CYS A 1 443 ? 103.918 101.028 30.006 1.00 36.53 443 CYS A N 1
ATOM 2676 C CA . CYS A 1 443 ? 102.557 100.788 30.480 1.00 38.31 443 CYS A CA 1
ATOM 2677 C C . CYS A 1 443 ? 101.538 100.969 29.360 1.00 35.89 443 CYS A C 1
ATOM 2678 O O . CYS A 1 443 ? 100.615 100.159 29.211 1.00 37.76 443 CYS A O 1
ATOM 2681 N N . ASP A 1 444 ? 101.709 102.030 28.573 1.00 37.84 444 ASP A N 1
ATOM 2682 C CA . ASP A 1 444 ? 100.798 102.303 27.466 1.00 39.19 444 ASP A CA 1
ATOM 2683 C C . ASP A 1 444 ? 100.948 101.277 26.348 1.00 37.72 444 ASP A C 1
ATOM 2684 O O . ASP A 1 444 ? 99.965 100.801 25.792 1.00 39.57 444 ASP A O 1
ATOM 2689 N N . ALA A 1 445 ? 102.188 100.942 26.023 1.00 35.25 445 ALA A N 1
ATOM 2690 C CA . ALA A 1 445 ? 102.455 100.094 24.863 1.00 39.31 445 ALA A CA 1
ATOM 2691 C C . ALA A 1 445 ? 101.843 98.701 25.010 1.00 36.30 445 ALA A C 1
ATOM 2692 O O . ALA A 1 445 ? 101.414 98.101 24.025 1.00 37.77 445 ALA A O 1
ATOM 2694 N N . ILE A 1 446 ? 101.786 98.184 26.233 1.00 33.75 446 ILE A N 1
ATOM 2695 C CA . ILE A 1 446 ? 101.281 96.830 26.432 1.00 34.92 446 ILE A CA 1
ATOM 2696 C C . ILE A 1 446 ? 99.751 96.761 26.493 1.00 35.28 446 ILE A C 1
ATOM 2697 O O . ILE A 1 446 ? 99.180 95.671 26.564 1.00 36.45 446 ILE A O 1
ATOM 2702 N N . ARG A 1 447 ? 99.089 97.918 26.463 1.00 36.41 447 ARG A N 1
ATOM 2703 C CA . ARG A 1 447 ? 97.627 97.951 26.588 1.00 36.22 447 ARG A CA 1
ATOM 2704 C C . ARG A 1 447 ? 96.944 97.268 25.409 1.00 38.99 447 ARG A C 1
ATOM 2705 O O . ARG A 1 447 ? 97.377 97.414 24.257 1.00 38.43 447 ARG A O 1
ATOM 2713 N N . PHE A 1 448 ? 95.873 96.531 25.695 1.00 37.09 448 PHE A N 1
ATOM 2714 C CA . PHE A 1 448 ? 95.069 95.917 24.640 1.00 34.63 448 PHE A CA 1
ATOM 2715 C C . PHE A 1 448 ? 94.205 96.971 23.980 1.00 36.21 448 PHE A C 1
ATOM 2716 O O . PHE A 1 448 ? 93.944 96.908 22.773 1.00 40.91 448 PHE A O 1
ATOM 2724 N N . THR A 1 449 ? 93.758 97.943 24.768 1.00 35.78 449 THR A N 1
ATOM 2725 C CA . THR A 1 449 ? 92.990 99.046 24.198 1.00 38.20 449 THR A CA 1
ATOM 2726 C C . THR A 1 449 ? 93.683 100.390 24.416 1.00 40.60 449 THR A C 1
ATOM 2727 O O . THR A 1 449 ? 93.767 100.899 25.541 1.00 42.45 449 THR A O 1
ATOM 2731 N N . PRO A 1 450 ? 94.219 100.953 23.325 1.00 43.85 450 PRO A N 1
ATOM 2732 C CA . PRO A 1 450 ? 94.896 102.249 23.387 1.00 45.08 450 PRO A CA 1
ATOM 2733 C C . PRO A 1 450 ? 93.946 103.269 24.003 1.00 43.95 450 PRO A C 1
ATOM 2734 O O . PRO A 1 450 ? 92.764 103.266 23.653 1.00 43.62 450 PRO A O 1
ATOM 2738 N N . ARG A 1 451 ? 94.437 104.103 24.912 1.00 47.75 451 ARG A N 1
ATOM 2739 C CA . ARG A 1 451 ? 93.573 105.048 25.614 1.00 52.93 451 ARG A CA 1
ATOM 2740 C C . ARG A 1 451 ? 92.870 106.012 24.660 1.00 47.51 451 ARG A C 1
ATOM 2741 O O . ARG A 1 451 ? 91.718 106.388 24.879 1.00 50.58 451 ARG A O 1
ATOM 2749 N N . LYS A 1 452 ? 93.567 106.398 23.594 1.00 50.48 452 LYS A N 1
ATOM 2750 C CA . LYS A 1 452 ? 93.025 107.337 22.617 1.00 55.64 452 LYS A CA 1
ATOM 2751 C C . LYS A 1 452 ? 91.898 106.715 21.792 1.00 51.91 452 LYS A C 1
ATOM 2752 O O . LYS A 1 452 ? 91.177 107.416 21.078 1.00 54.73 452 LYS A O 1
ATOM 2758 N N . GLU A 1 453 ? 91.756 105.396 21.884 1.00 44.09 453 GLU A N 1
ATOM 2759 C CA . GLU A 1 453 ? 90.719 104.686 21.145 1.00 46.43 453 GLU A CA 1
ATOM 2760 C C . GLU A 1 453 ? 89.521 104.335 22.019 1.00 41.86 453 GLU A C 1
ATOM 2761 O O . GLU A 1 453 ? 88.580 103.694 21.553 1.00 50.64 453 GLU A O 1
ATOM 2767 N N . ASP A 1 454 ? 89.559 104.745 23.284 1.00 42.26 454 ASP A N 1
ATOM 2768 C CA . ASP A 1 454 ? 88.514 104.364 24.229 1.00 37.58 454 ASP A CA 1
ATOM 2769 C C . ASP A 1 454 ? 87.479 105.469 24.428 1.00 37.57 454 ASP A C 1
ATOM 2770 O O . ASP A 1 454 ? 87.710 106.422 25.176 1.00 40.59 454 ASP A O 1
ATOM 2775 N N . PRO A 1 455 ? 86.320 105.339 23.762 1.00 39.80 455 PRO A N 1
ATOM 2776 C CA . PRO A 1 455 ? 85.283 106.371 23.852 1.00 35.83 455 PRO A CA 1
ATOM 2777 C C . PRO A 1 455 ? 84.655 106.446 25.237 1.00 38.96 455 PRO A C 1
ATOM 2778 O O . PRO A 1 455 ? 84.017 107.454 25.557 1.00 42.31 455 PRO A O 1
ATOM 2782 N N . TYR A 1 456 ? 84.846 105.403 26.046 1.00 38.21 456 TYR A N 1
ATOM 2783 C CA . TYR A 1 456 ? 84.258 105.330 27.386 1.00 38.23 456 TYR A CA 1
ATOM 2784 C C . TYR A 1 456 ? 85.185 105.820 28.493 1.00 38.42 456 TYR A C 1
ATOM 2785 O O . TYR A 1 456 ? 84.822 105.761 29.665 1.00 38.22 456 TYR A O 1
ATOM 2794 N N . ALA A 1 457 ? 86.369 106.304 28.124 1.00 39.15 457 ALA A N 1
ATOM 2795 C CA . ALA A 1 457 ? 87.428 106.632 29.095 1.00 38.82 457 ALA A CA 1
ATOM 2796 C C . ALA A 1 457 ? 86.958 107.447 30.304 1.00 44.21 457 ALA A C 1
ATOM 2797 O O . ALA A 1 457 ? 87.381 107.188 31.438 1.00 42.10 457 ALA A O 1
ATOM 2799 N N . SER A 1 458 ? 86.096 108.434 30.063 1.00 40.70 458 SER A N 1
ATOM 2800 C CA . SER A 1 458 ? 85.559 109.250 31.153 1.00 40.60 458 SER A CA 1
ATOM 2801 C C . SER A 1 458 ? 84.161 108.787 31.584 1.00 41.21 458 SER A C 1
ATOM 2802 O O . SER A 1 458 ? 83.852 108.750 32.776 1.00 41.24 458 SER A O 1
ATOM 2805 N N . PHE A 1 459 ? 83.327 108.418 30.617 1.00 37.99 459 PHE A N 1
ATOM 2806 C CA . PHE A 1 459 ? 81.923 108.101 30.886 1.00 38.14 459 PHE A CA 1
ATOM 2807 C C . PHE A 1 459 ? 81.745 106.825 31.704 1.00 38.28 459 PHE A C 1
ATOM 2808 O O . PHE A 1 459 ? 80.990 106.804 32.677 1.00 37.31 459 PHE A O 1
ATOM 2816 N N . ILE A 1 460 ? 82.433 105.760 31.292 1.00 38.01 460 ILE A N 1
ATOM 2817 C CA . ILE A 1 460 ? 82.462 104.498 32.025 1.00 34.55 460 ILE A CA 1
ATOM 2818 C C . ILE A 1 460 ? 83.905 103.997 32.024 1.00 37.76 460 ILE A C 1
ATOM 2819 O O . ILE A 1 460 ? 84.306 103.225 31.147 1.00 35.13 460 ILE A O 1
ATOM 2824 N N . PRO A 1 461 ? 84.703 104.463 32.998 1.00 40.07 461 PRO A N 1
ATOM 2825 C CA . PRO A 1 461 ? 86.110 104.048 33.068 1.00 36.40 461 PRO A CA 1
ATOM 2826 C C . PRO A 1 461 ? 86.234 102.532 33.282 1.00 36.69 461 PRO A C 1
ATOM 2827 O O . PRO A 1 461 ? 85.619 101.965 34.197 1.00 36.60 461 PRO A O 1
ATOM 2831 N N . ILE A 1 462 ? 87.023 101.883 32.433 1.00 34.91 462 ILE A N 1
ATOM 2832 C CA . ILE A 1 462 ? 87.231 100.445 32.542 1.00 35.10 462 ILE A CA 1
ATOM 2833 C C . ILE A 1 462 ? 88.717 100.198 32.387 1.00 33.68 462 ILE A C 1
ATOM 2834 O O . ILE A 1 462 ? 89.292 100.523 31.337 1.00 36.43 462 ILE A O 1
ATOM 2839 N N . PRO A 1 463 ? 89.349 99.634 33.431 1.00 37.40 463 PRO A N 1
ATOM 2840 C CA . PRO A 1 463 ? 90.781 99.326 33.367 1.00 35.32 463 PRO A CA 1
ATOM 2841 C C . PRO A 1 463 ? 91.095 98.385 32.214 1.00 32.76 463 PRO A C 1
ATOM 2842 O O . PRO A 1 463 ? 90.308 97.474 31.921 1.00 35.83 463 PRO A O 1
ATOM 2846 N N . ASP A 1 464 ? 92.229 98.604 31.559 1.00 34.06 464 ASP A N 1
ATOM 2847 C CA . ASP A 1 464 ? 92.690 97.682 30.534 1.00 33.09 464 ASP A CA 1
ATOM 2848 C C . ASP A 1 464 ? 92.850 96.298 31.127 1.00 34.54 464 ASP A C 1
ATOM 2849 O O . ASP A 1 464 ? 93.065 96.156 32.331 1.00 33.82 464 ASP A O 1
ATOM 2854 N N . ILE A 1 465 ? 92.748 95.265 30.299 1.00 34.83 465 ILE A N 1
ATOM 2855 C CA . ILE A 1 465 ? 92.911 93.912 30.818 1.00 36.69 465 ILE A CA 1
ATOM 2856 C C . ILE A 1 465 ? 94.299 93.726 31.451 1.00 33.24 465 ILE A C 1
ATOM 2857 O O . ILE A 1 465 ? 94.472 92.923 32.376 1.00 35.98 465 ILE A O 1
ATOM 2862 N N . THR A 1 466 ? 95.279 94.498 30.986 1.00 37.75 466 THR A N 1
ATOM 2863 C CA . THR A 1 466 ? 96.623 94.427 31.564 1.00 36.48 466 THR A CA 1
ATOM 2864 C C . THR A 1 466 ? 96.689 94.990 32.993 1.00 35.12 466 THR A C 1
ATOM 2865 O O . THR A 1 466 ? 97.666 94.758 33.721 1.00 39.33 466 THR A O 1
ATOM 2869 N N . ALA A 1 467 ? 95.650 95.722 33.397 1.00 33.96 467 ALA A N 1
ATOM 2870 C CA . ALA A 1 467 ? 95.602 96.307 34.741 1.00 37.00 467 ALA A CA 1
ATOM 2871 C C . ALA A 1 467 ? 94.885 95.402 35.749 1.00 34.16 467 ALA A C 1
ATOM 2872 O O . ALA A 1 467 ? 94.654 95.801 36.903 1.00 37.53 467 ALA A O 1
ATOM 2874 N N . ARG A 1 468 ? 94.534 94.192 35.323 1.00 33.43 468 ARG A N 1
ATOM 2875 C CA . ARG A 1 468 ? 93.763 93.270 36.154 1.00 33.60 468 ARG A CA 1
ATOM 2876 C C . ARG A 1 468 ? 94.624 92.134 36.699 1.00 32.84 468 ARG A C 1
ATOM 2877 O O . ARG A 1 468 ? 94.134 91.022 36.916 1.00 38.23 468 ARG A O 1
ATOM 2885 N N . LEU A 1 469 ? 95.911 92.409 36.897 1.00 32.17 469 LEU A N 1
ATOM 2886 C CA . LEU A 1 469 ? 96.844 91.376 37.343 1.00 33.87 469 LEU A CA 1
ATOM 2887 C C . LEU A 1 469 ? 97.400 91.718 38.724 1.00 36.95 469 LEU A C 1
ATOM 2888 O O . LEU A 1 469 ? 97.354 90.902 39.643 1.00 38.01 469 LEU A O 1
ATOM 2893 N N . GLY A 1 470 ? 97.893 92.942 38.869 1.00 36.52 470 GLY A N 1
ATOM 2894 C CA . GLY A 1 470 ? 98.381 93.431 40.147 1.00 32.25 470 GLY A CA 1
ATOM 2895 C C . GLY A 1 470 ? 99.503 94.417 39.911 1.00 34.20 470 GLY A C 1
ATOM 2896 O O . GLY A 1 470 ? 100.255 94.283 38.942 1.00 35.70 470 GLY A O 1
ATOM 2897 N N . ALA A 1 471 ? 99.621 95.401 40.804 1.00 34.71 471 ALA A N 1
ATOM 2898 C CA . ALA A 1 471 ? 100.611 96.462 40.662 1.00 32.96 471 ALA A CA 1
ATOM 2899 C C . ALA A 1 471 ? 102.029 95.907 40.617 1.00 35.62 471 ALA A C 1
ATOM 2900 O O . ALA A 1 471 ? 102.358 94.957 41.333 1.00 37.71 471 ALA A O 1
ATOM 2902 N N . VAL A 1 472 ? 102.859 96.490 39.756 1.00 33.35 472 VAL A N 1
ATOM 2903 C CA . VAL A 1 472 ? 104.296 96.224 39.767 1.00 31.72 472 VAL A CA 1
ATOM 2904 C C . VAL A 1 472 ? 104.984 97.464 40.325 1.00 32.09 472 VAL A C 1
ATOM 2905 O O . VAL A 1 472 ? 105.258 98.433 39.600 1.00 34.85 472 VAL A O 1
ATOM 2909 N N . GLY A 1 473 ? 105.218 97.449 41.632 1.00 34.02 473 GLY A N 1
ATOM 2910 C CA . GLY A 1 473 ? 105.793 98.591 42.310 1.00 37.42 473 GLY A CA 1
ATOM 2911 C C . GLY A 1 473 ? 106.206 98.158 43.700 1.00 36.38 473 GLY A C 1
ATOM 2912 O O . GLY A 1 473 ? 105.829 97.074 44.150 1.00 34.72 473 GLY A O 1
ATOM 2913 N N . SER A 1 474 ? 106.970 98.998 44.387 1.00 33.77 474 SER A N 1
ATOM 2914 C CA . SER A 1 474 ? 107.551 98.599 45.668 1.00 33.42 474 SER A CA 1
ATOM 2915 C C . SER A 1 474 ? 106.530 98.214 46.727 1.00 33.34 474 SER A C 1
ATOM 2916 O O . SER A 1 474 ? 105.439 98.788 46.818 1.00 34.98 474 SER A O 1
ATOM 2919 N N . HIS A 1 475 ? 106.887 97.230 47.541 1.00 34.86 475 HIS A N 1
ATOM 2920 C CA . HIS A 1 475 ? 106.198 97.056 48.807 1.00 32.94 475 HIS A CA 1
ATOM 2921 C C . HIS A 1 475 ? 107.225 96.538 49.790 1.00 33.67 475 HIS A C 1
ATOM 2922 O O . HIS A 1 475 ? 107.393 95.321 49.956 1.00 35.62 475 HIS A O 1
ATOM 2929 N N . PHE A 1 476 ? 107.891 97.504 50.424 1.00 34.71 476 PHE A N 1
ATOM 2930 C CA . PHE A 1 476 ? 109.176 97.369 51.116 1.00 38.28 476 PHE A CA 1
ATOM 2931 C C . PHE A 1 476 ? 110.320 97.315 50.110 1.00 39.72 476 PHE A C 1
ATOM 2932 O O . PHE A 1 476 ? 110.101 97.163 48.906 1.00 37.45 476 PHE A O 1
ATOM 2940 N N . ASN A 1 477 ? 111.533 97.480 50.613 1.00 35.54 477 ASN A N 1
ATOM 2941 C CA . ASN A 1 477 ? 112.672 97.782 49.764 1.00 36.77 477 ASN A CA 1
ATOM 2942 C C . ASN A 1 477 ? 113.935 97.592 50.587 1.00 37.04 477 ASN A C 1
ATOM 2943 O O . ASN A 1 477 ? 114.639 98.548 50.917 1.00 38.84 477 ASN A O 1
ATOM 2948 N N . ASP A 1 478 ? 114.211 96.342 50.933 1.00 36.32 478 ASP A N 1
ATOM 2949 C CA . ASP A 1 478 ? 115.290 96.052 51.857 1.00 39.00 478 ASP A CA 1
ATOM 2950 C C . ASP A 1 478 ? 116.638 95.865 51.158 1.00 40.64 478 ASP A C 1
ATOM 2951 O O . ASP A 1 478 ? 116.726 95.896 49.921 1.00 37.28 478 ASP A O 1
ATOM 2956 N N . VAL A 1 479 ? 117.687 95.722 51.966 1.00 40.77 479 VAL A N 1
ATOM 2957 C CA . VAL A 1 479 ? 119.032 95.431 51.467 1.00 43.77 479 VAL A CA 1
ATOM 2958 C C . VAL A 1 479 ? 119.561 94.189 52.178 1.00 41.40 479 VAL A C 1
ATOM 2959 O O . VAL A 1 479 ? 118.989 93.746 53.179 1.00 37.76 479 VAL A O 1
ATOM 2963 N N . ASP A 1 480 ? 120.661 93.634 51.683 1.00 41.48 480 ASP A N 1
ATOM 2964 C CA . ASP A 1 480 ? 121.168 92.391 52.244 1.00 40.00 480 ASP A CA 1
ATOM 2965 C C . ASP A 1 480 ? 121.765 92.561 53.638 1.00 44.95 480 ASP A C 1
ATOM 2966 O O . ASP A 1 480 ? 121.493 91.770 54.543 1.00 44.56 480 ASP A O 1
ATOM 2971 N N . ASP A 1 481 ? 122.558 93.609 53.816 1.00 44.44 481 ASP A N 1
ATOM 2972 C CA . ASP A 1 481 ? 123.294 93.793 55.058 1.00 42.28 481 ASP A CA 1
ATOM 2973 C C . ASP A 1 481 ? 123.481 95.284 55.273 1.00 40.63 481 ASP A C 1
ATOM 2974 O O . ASP A 1 481 ? 124.163 95.940 54.485 1.00 43.77 481 ASP A O 1
ATOM 2979 N N . ALA A 1 482 ? 122.883 95.822 56.334 1.00 41.42 482 ALA A N 1
ATOM 2980 C CA . ALA A 1 482 ? 122.935 97.264 56.583 1.00 47.77 482 ALA A CA 1
ATOM 2981 C C . ALA A 1 482 ? 124.369 97.767 56.770 1.00 49.87 482 ALA A C 1
ATOM 2982 O O . ALA A 1 482 ? 124.684 98.916 56.437 1.00 44.57 482 ALA A O 1
ATOM 2984 N N . ARG A 1 483 ? 125.226 96.900 57.311 1.00 44.97 483 ARG A N 1
ATOM 2985 C CA . ARG A 1 483 ? 126.609 97.260 57.619 1.00 49.56 483 ARG A CA 1
ATOM 2986 C C . ARG A 1 483 ? 127.591 97.041 56.470 1.00 53.50 483 ARG A C 1
ATOM 2987 O O . ARG A 1 483 ? 128.693 97.595 56.473 1.00 50.25 483 ARG A O 1
ATOM 2995 N N . ASN A 1 484 ? 127.201 96.219 55.499 1.00 50.51 484 ASN A N 1
ATOM 2996 C CA . ASN A 1 484 ? 128.036 95.965 54.329 1.00 48.54 484 ASN A CA 1
ATOM 2997 C C . ASN A 1 484 ? 127.136 95.612 53.157 1.00 49.93 484 ASN A C 1
ATOM 2998 O O . ASN A 1 484 ? 126.957 94.441 52.825 1.00 54.25 484 ASN A O 1
ATOM 3003 N N . THR A 1 485 ? 126.558 96.637 52.542 1.00 45.69 485 THR A N 1
ATOM 3004 C CA . THR A 1 485 ? 125.527 96.430 51.534 1.00 46.71 485 THR A CA 1
ATOM 3005 C C . THR A 1 485 ? 126.127 96.079 50.176 1.00 48.32 485 THR A C 1
ATOM 3006 O O . THR A 1 485 ? 127.083 96.719 49.729 1.00 45.07 485 THR A O 1
ATOM 3010 N N . ARG A 1 486 ? 125.575 95.045 49.540 1.00 43.83 486 ARG A N 1
ATOM 3011 C CA . ARG A 1 486 ? 125.894 94.726 48.154 1.00 42.77 486 ARG A CA 1
ATOM 3012 C C . ARG A 1 486 ? 124.600 94.696 47.348 1.00 43.45 486 ARG A C 1
ATOM 3013 O O . ARG A 1 486 ? 124.539 95.220 46.233 1.00 47.06 486 ARG A O 1
ATOM 3021 N N . LEU A 1 487 ? 123.563 94.104 47.948 1.00 46.38 487 LEU A N 1
ATOM 3022 C CA . LEU A 1 487 ? 122.301 93.820 47.262 1.00 45.84 487 LEU A CA 1
ATOM 3023 C C . LEU A 1 487 ? 121.100 94.603 47.769 1.00 42.81 487 LEU A C 1
ATOM 3024 O O . LEU A 1 487 ? 120.942 94.821 48.972 1.00 43.09 487 LEU A O 1
ATOM 3029 N N . GLY A 1 488 ? 120.251 95.014 46.832 1.00 43.41 488 GLY A N 1
ATOM 3030 C CA . GLY A 1 488 ? 118.898 95.428 47.155 1.00 40.01 488 GLY A CA 1
ATOM 3031 C C . GLY A 1 488 ? 118.022 94.193 47.059 1.00 42.36 488 GLY A C 1
ATOM 3032 O O . GLY A 1 488 ? 118.152 93.405 46.110 1.00 38.36 488 GLY A O 1
ATOM 3033 N N . LEU A 1 489 ? 117.159 93.992 48.051 1.00 40.15 489 LEU A N 1
ATOM 3034 C CA . LEU A 1 489 ? 116.223 92.874 48.010 1.00 38.43 489 LEU A CA 1
ATOM 3035 C C . LEU A 1 489 ? 114.825 93.484 48.022 1.00 33.69 489 LEU A C 1
ATOM 3036 O O . LEU A 1 489 ? 114.277 93.786 49.086 1.00 37.12 489 LEU A O 1
ATOM 3041 N N . PHE A 1 490 ? 114.281 93.682 46.821 1.00 37.61 490 PHE A N 1
ATOM 3042 C CA . PHE A 1 490 ? 113.164 94.587 46.594 1.00 35.70 490 PHE A CA 1
ATOM 3043 C C . PHE A 1 490 ? 111.902 93.864 46.151 1.00 33.73 490 PHE A C 1
ATOM 3044 O O . PHE A 1 490 ? 111.774 93.505 44.981 1.00 35.24 490 PHE A O 1
ATOM 3052 N N . PRO A 1 491 ? 110.952 93.652 47.080 1.00 34.21 491 PRO A N 1
ATOM 3053 C CA . PRO A 1 491 ? 109.642 93.171 46.625 1.00 34.33 491 PRO A CA 1
ATOM 3054 C C . PRO A 1 491 ? 108.960 94.218 45.743 1.00 33.91 491 PRO A C 1
ATOM 3055 O O . PRO A 1 491 ? 108.929 95.407 46.104 1.00 34.90 491 PRO A O 1
ATOM 3059 N N . PHE A 1 492 ? 108.409 93.777 44.615 1.00 33.25 492 PHE A N 1
ATOM 3060 C CA . PHE A 1 492 ? 107.689 94.661 43.711 1.00 36.87 492 PHE A CA 1
ATOM 3061 C C . PHE A 1 492 ? 106.250 94.163 43.542 1.00 35.70 492 PHE A C 1
ATOM 3062 O O . PHE A 1 492 ? 105.680 94.267 42.456 1.00 33.30 492 PHE A O 1
ATOM 3070 N N . PHE A 1 493 ? 105.688 93.603 44.614 1.00 34.77 493 PHE A N 1
ATOM 3071 C CA . PHE A 1 493 ? 104.317 93.082 44.615 1.00 34.69 493 PHE A CA 1
ATOM 3072 C C . PHE A 1 493 ? 104.144 92.030 43.516 1.00 34.81 493 PHE A C 1
ATOM 3073 O O . PHE A 1 493 ? 104.786 90.980 43.564 1.00 35.63 493 PHE A O 1
ATOM 3081 N N . ALA A 1 494 ? 103.307 92.311 42.516 1.00 34.82 494 ALA A N 1
ATOM 3082 C CA . ALA A 1 494 ? 103.055 91.350 41.444 1.00 36.48 494 ALA A CA 1
ATOM 3083 C C . ALA A 1 494 ? 104.288 91.108 40.569 1.00 35.97 494 ALA A C 1
ATOM 3084 O O . ALA A 1 494 ? 104.341 90.130 39.816 1.00 37.05 494 ALA A O 1
ATOM 3086 N N . GLY A 1 495 ? 105.277 91.992 40.662 1.00 32.16 495 GLY A N 1
ATOM 3087 C CA . GLY A 1 495 ? 106.521 91.796 39.927 1.00 32.28 495 GLY A CA 1
ATOM 3088 C C . GLY A 1 495 ? 107.491 90.848 40.631 1.00 33.95 495 GLY A C 1
ATOM 3089 O O . GLY A 1 495 ? 108.603 90.625 40.151 1.00 37.52 495 GLY A O 1
ATOM 3090 N N . GLY A 1 496 ? 107.073 90.286 41.765 1.00 34.00 496 GLY A N 1
ATOM 3091 C CA . GLY A 1 496 ? 107.917 89.350 42.495 1.00 36.83 496 GLY A CA 1
ATOM 3092 C C . GLY A 1 496 ? 109.004 90.050 43.295 1.00 36.19 496 GLY A C 1
ATOM 3093 O O . GLY A 1 496 ? 108.889 91.243 43.584 1.00 39.36 496 GLY A O 1
ATOM 3094 N N . VAL A 1 497 ? 110.063 89.317 43.654 1.00 33.34 497 VAL A N 1
ATOM 3095 C CA . VAL A 1 497 ? 111.180 89.920 44.374 1.00 33.63 497 VAL A CA 1
ATOM 3096 C C . VAL A 1 497 ? 112.334 90.174 43.409 1.00 37.55 497 VAL A C 1
ATOM 3097 O O . VAL A 1 497 ? 112.761 89.277 42.694 1.00 36.46 497 VAL A O 1
ATOM 3101 N N . ARG A 1 498 ? 112.817 91.411 43.378 1.00 36.52 498 ARG A N 1
ATOM 3102 C CA . ARG A 1 498 ? 113.885 91.795 42.467 1.00 36.18 498 ARG A CA 1
ATOM 3103 C C . ARG A 1 498 ? 115.214 91.866 43.235 1.00 38.53 498 ARG A C 1
ATOM 3104 O O . ARG A 1 498 ? 115.266 92.399 44.354 1.00 41.74 498 ARG A O 1
ATOM 3112 N N . ILE A 1 499 ? 116.277 91.305 42.650 1.00 38.67 499 ILE A N 1
ATOM 3113 C CA . ILE A 1 499 ? 117.598 91.268 43.294 1.00 41.90 499 ILE A CA 1
ATOM 3114 C C . ILE A 1 499 ? 118.506 92.254 42.573 1.00 42.38 499 ILE A C 1
ATOM 3115 O O . ILE A 1 499 ? 118.773 92.092 41.384 1.00 40.09 499 ILE A O 1
ATOM 3120 N N . VAL A 1 500 ? 118.974 93.275 43.292 1.00 41.66 500 VAL A N 1
ATOM 3121 C CA . VAL A 1 500 ? 119.612 94.423 42.650 1.00 37.88 500 VAL A CA 1
ATOM 3122 C C . VAL A 1 500 ? 121.024 94.687 43.172 1.00 41.48 500 VAL A C 1
ATOM 3123 O O . VAL A 1 500 ? 121.228 94.797 44.380 1.00 45.69 500 VAL A O 1
ATOM 3127 N N . ASP A 1 501 ? 121.986 94.782 42.249 1.00 41.37 501 ASP A N 1
ATOM 3128 C CA . ASP A 1 501 ? 123.367 95.147 42.579 1.00 42.41 501 ASP A CA 1
ATOM 3129 C C . ASP A 1 501 ? 123.422 96.642 42.903 1.00 43.92 501 ASP A C 1
ATOM 3130 O O . ASP A 1 501 ? 123.163 97.489 42.033 1.00 41.20 501 ASP A O 1
ATOM 3135 N N . LEU A 1 502 ? 123.750 96.959 44.154 1.00 45.34 502 LEU A N 1
ATOM 3136 C CA . LEU A 1 502 ? 123.779 98.343 44.628 1.00 46.33 502 LEU A CA 1
ATOM 3137 C C . LEU A 1 502 ? 125.195 98.884 44.808 1.00 48.99 502 LEU A C 1
ATOM 3138 O O . LEU A 1 502 ? 125.385 99.960 45.389 1.00 49.47 502 LEU A O 1
ATOM 3143 N N . ARG A 1 503 ? 126.191 98.142 44.328 1.00 48.21 503 ARG A N 1
ATOM 3144 C CA . ARG A 1 503 ? 127.586 98.516 44.574 1.00 50.45 503 ARG A CA 1
ATOM 3145 C C . ARG A 1 503 ? 127.956 99.863 43.932 1.00 52.70 503 ARG A C 1
ATOM 3146 O O . ARG A 1 503 ? 128.876 100.553 44.388 1.00 52.91 503 ARG A O 1
ATOM 3154 N N . ASP A 1 504 ? 127.222 100.234 42.887 1.00 53.66 504 ASP A N 1
ATOM 3155 C CA . ASP A 1 504 ? 127.245 101.598 42.369 1.00 54.11 504 ASP A CA 1
ATOM 3156 C C . ASP A 1 504 ? 125.895 102.224 42.676 1.00 52.55 504 ASP A C 1
ATOM 3157 O O . ASP A 1 504 ? 124.950 102.079 41.899 1.00 49.78 504 ASP A O 1
ATOM 3162 N N . PRO A 1 505 ? 125.804 102.943 43.806 1.00 46.82 505 PRO A N 1
ATOM 3163 C CA . PRO A 1 505 ? 124.519 103.503 44.243 1.00 45.07 505 PRO A CA 1
ATOM 3164 C C . PRO A 1 505 ? 123.902 104.462 43.226 1.00 40.27 505 PRO A C 1
ATOM 3165 O O . PRO A 1 505 ? 122.694 104.687 43.276 1.00 47.12 505 PRO A O 1
ATOM 3169 N N . THR A 1 506 ? 124.710 105.008 42.318 1.00 44.05 506 THR A N 1
ATOM 3170 C CA . THR A 1 506 ? 124.192 105.913 41.297 1.00 42.46 506 THR A CA 1
ATOM 3171 C C . THR A 1 506 ? 123.587 105.140 40.129 1.00 46.62 506 THR A C 1
ATOM 3172 O O . THR A 1 506 ? 122.801 105.685 39.355 1.00 43.88 506 THR A O 1
ATOM 3176 N N . LYS A 1 507 ? 123.961 103.870 40.001 1.00 49.75 507 LYS A N 1
ATOM 3177 C CA . LYS A 1 507 ? 123.447 103.041 38.912 1.00 53.93 507 LYS A CA 1
ATOM 3178 C C . LYS A 1 507 ? 123.129 101.616 39.359 1.00 52.33 507 LYS A C 1
ATOM 3179 O O . LYS A 1 507 ? 123.848 100.679 39.010 1.00 52.69 507 LYS A O 1
ATOM 3185 N N . PRO A 1 508 ? 122.036 101.452 40.124 1.00 50.33 508 PRO A N 1
ATOM 3186 C CA . PRO A 1 508 ? 121.602 100.127 40.583 1.00 46.45 508 PRO A CA 1
ATOM 3187 C C . PRO A 1 508 ? 121.183 99.291 39.385 1.00 44.88 508 PRO A C 1
ATOM 3188 O O . PRO A 1 508 ? 120.504 99.814 38.495 1.00 49.37 508 PRO A O 1
ATOM 3192 N N . VAL A 1 509 ? 121.582 98.023 39.355 1.00 41.86 509 VAL A N 1
ATOM 3193 C CA . VAL A 1 509 ? 121.238 97.159 38.236 1.00 48.13 509 VAL A CA 1
ATOM 3194 C C . VAL A 1 509 ? 120.730 95.819 38.741 1.00 41.94 509 VAL A C 1
ATOM 3195 O O . VAL A 1 509 ? 121.267 95.249 39.692 1.00 46.74 509 VAL A O 1
ATOM 3199 N N . GLU A 1 510 ? 119.687 95.323 38.091 1.00 44.89 510 GLU A N 1
ATOM 3200 C CA . GLU A 1 510 ? 119.119 94.036 38.454 1.00 42.18 510 GLU A CA 1
ATOM 3201 C C . GLU A 1 510 ? 120.048 92.904 38.041 1.00 42.15 510 GLU A C 1
ATOM 3202 O O . GLU A 1 510 ? 120.581 92.903 36.921 1.00 46.10 510 GLU A O 1
ATOM 3208 N N . VAL A 1 511 ? 120.252 91.951 38.947 1.00 42.17 511 VAL A N 1
ATOM 3209 C CA . VAL A 1 511 ? 121.099 90.796 38.664 1.00 40.91 511 VAL A CA 1
ATOM 3210 C C . VAL A 1 511 ? 120.319 89.486 38.772 1.00 45.29 511 VAL A C 1
ATOM 3211 O O . VAL A 1 511 ? 120.784 88.428 38.328 1.00 44.32 511 VAL A O 1
ATOM 3215 N N . GLY A 1 512 ? 119.125 89.565 39.353 1.00 40.53 512 GLY A N 1
ATOM 3216 C CA . GLY A 1 512 ? 118.263 88.401 39.469 1.00 44.96 512 GLY A CA 1
ATOM 3217 C C . GLY A 1 512 ? 116.860 88.747 39.930 1.00 43.26 512 GLY A C 1
ATOM 3218 O O . GLY A 1 512 ? 116.587 89.892 40.298 1.00 43.16 512 GLY A O 1
ATOM 3219 N N . TYR A 1 513 ? 115.969 87.758 39.909 1.00 36.57 513 TYR A N 1
ATOM 3220 C CA . TYR A 1 513 ? 114.606 87.941 40.415 1.00 37.52 513 TYR A CA 1
ATOM 3221 C C . TYR A 1 513 ? 113.929 86.614 40.718 1.00 39.24 513 TYR A C 1
ATOM 3222 O O . TYR A 1 513 ? 114.380 85.556 40.270 1.00 38.80 513 TYR A O 1
ATOM 3231 N N . TYR A 1 514 ? 112.830 86.682 41.460 1.00 34.69 514 TYR A N 1
ATOM 3232 C CA . TYR A 1 514 ? 112.003 85.509 41.711 1.00 36.49 514 TYR A CA 1
ATOM 3233 C C . TYR A 1 514 ? 110.532 85.901 41.754 1.00 35.10 514 TYR A C 1
ATOM 3234 O O . TYR A 1 514 ? 110.108 86.673 42.609 1.00 39.69 514 TYR A O 1
ATOM 3243 N N . LYS A 1 515 ? 109.762 85.373 40.808 1.00 33.07 515 LYS A N 1
ATOM 3244 C CA . LYS A 1 515 ? 108.321 85.567 40.789 1.00 32.61 515 LYS A CA 1
ATOM 3245 C C . LYS A 1 515 ? 107.728 84.199 41.085 1.00 37.54 515 LYS A C 1
ATOM 3246 O O . LYS A 1 515 ? 108.031 83.224 40.404 1.00 38.23 515 LYS A O 1
ATOM 3252 N N . PRO A 1 516 ? 106.883 84.117 42.113 1.00 34.99 516 PRO A N 1
ATOM 3253 C CA . PRO A 1 516 ? 106.631 82.788 42.676 1.00 33.56 516 PRO A CA 1
ATOM 3254 C C . PRO A 1 516 ? 105.521 81.978 42.011 1.00 40.24 516 PRO A C 1
ATOM 3255 O O . PRO A 1 516 ? 105.227 80.883 42.507 1.00 37.54 516 PRO A O 1
ATOM 3259 N N . GLY A 1 517 ? 104.930 82.485 40.928 1.00 36.27 517 GLY A N 1
ATOM 3260 C CA . GLY A 1 517 ? 103.840 81.783 40.267 1.00 34.93 517 GLY A CA 1
ATOM 3261 C C . GLY A 1 517 ? 102.476 82.152 40.837 1.00 36.86 517 GLY A C 1
ATOM 3262 O O . GLY A 1 517 ? 102.221 83.308 41.183 1.00 37.48 517 GLY A O 1
ATOM 3263 N N . ALA A 1 518 ? 101.589 81.168 40.930 1.00 33.14 518 ALA A N 1
ATOM 3264 C CA . ALA A 1 518 ? 100.267 81.408 41.492 1.00 36.76 518 ALA A CA 1
ATOM 3265 C C . ALA A 1 518 ? 99.834 80.270 42.409 1.00 36.67 518 ALA A C 1
ATOM 3266 O O . ALA A 1 518 ? 100.325 79.138 42.302 1.00 35.31 518 ALA A O 1
ATOM 3268 N N . ASN A 1 519 ? 98.917 80.592 43.315 1.00 32.51 519 ASN A N 1
ATOM 3269 C CA . ASN A 1 519 ? 98.277 79.604 44.182 1.00 37.32 519 ASN A CA 1
ATOM 3270 C C . ASN A 1 519 ? 96.803 79.967 44.390 1.00 33.43 519 ASN A C 1
ATOM 3271 O O . ASN A 1 519 ? 96.440 80.578 45.403 1.00 39.14 519 ASN A O 1
ATOM 3276 N N . PRO A 1 520 ? 95.951 79.599 43.419 1.00 37.01 520 PRO A N 1
ATOM 3277 C CA . PRO A 1 520 ? 94.535 79.996 43.438 1.00 35.37 520 PRO A CA 1
ATOM 3278 C C . PRO A 1 520 ? 93.728 79.287 44.530 1.00 35.42 520 PRO A C 1
ATOM 3279 O O . PRO A 1 520 ? 94.160 78.251 45.033 1.00 37.75 520 PRO A O 1
ATOM 3283 N N . ASP A 1 521 ? 92.585 79.871 44.891 1.00 38.59 521 ASP A N 1
ATOM 3284 C CA . ASP A 1 521 ? 91.589 79.225 45.752 1.00 39.30 521 ASP A CA 1
ATOM 3285 C C . ASP A 1 521 ? 92.030 78.924 47.193 1.00 34.71 521 ASP A C 1
ATOM 3286 O O . ASP A 1 521 ? 91.573 77.957 47.807 1.00 36.90 521 ASP A O 1
ATOM 3291 N N . THR A 1 522 ? 92.898 79.766 47.738 1.00 35.44 522 THR A N 1
ATOM 3292 C CA . THR A 1 522 ? 93.222 79.674 49.157 1.00 34.93 522 THR A CA 1
ATOM 3293 C C . THR A 1 522 ? 92.066 80.263 49.954 1.00 36.89 522 THR A C 1
ATOM 3294 O O . THR A 1 522 ? 91.303 81.091 49.428 1.00 36.48 522 THR A O 1
ATOM 3298 N N . PRO A 1 523 ? 91.929 79.857 51.229 1.00 34.67 523 PRO A N 1
ATOM 3299 C CA . PRO A 1 523 ? 90.823 80.411 52.022 1.00 35.66 523 PRO A CA 1
ATOM 3300 C C . PRO A 1 523 ? 90.957 81.904 52.310 1.00 36.34 523 PRO A C 1
ATOM 3301 O O . PRO A 1 523 ? 89.930 82.562 52.471 1.00 37.95 523 PRO A O 1
ATOM 3305 N N . LEU A 1 524 ? 92.178 82.436 52.381 1.00 32.25 524 LEU A N 1
ATOM 3306 C CA . LEU A 1 524 ? 92.342 83.857 52.713 1.00 32.11 524 LEU A CA 1
ATOM 3307 C C . LEU A 1 524 ? 92.499 84.810 51.516 1.00 33.48 524 LEU A C 1
ATOM 3308 O O . LEU A 1 524 ? 92.429 86.030 51.689 1.00 34.93 524 LEU A O 1
ATOM 3313 N N . SER A 1 525 ? 92.718 84.275 50.317 1.00 35.86 525 SER A N 1
ATOM 3314 C CA . SER A 1 525 ? 92.868 85.129 49.132 1.00 33.96 525 SER A CA 1
ATOM 3315 C C . SER A 1 525 ? 91.904 84.779 48.010 1.00 36.45 525 SER A C 1
ATOM 3316 O O . SER A 1 525 ? 91.921 85.423 46.956 1.00 38.65 525 SER A O 1
ATOM 3319 N N . GLY A 1 526 ? 91.066 83.770 48.236 1.00 35.55 526 GLY A N 1
ATOM 3320 C CA . GLY A 1 526 ? 90.162 83.293 47.195 1.00 38.93 526 GLY A CA 1
ATOM 3321 C C . GLY A 1 526 ? 88.817 84.002 47.117 1.00 41.88 526 GLY A C 1
ATOM 3322 O O . GLY A 1 526 ? 88.644 85.090 47.668 1.00 36.89 526 GLY A O 1
ATOM 3323 N N . ASN A 1 527 ? 87.874 83.388 46.400 1.00 36.03 527 ASN A N 1
ATOM 3324 C CA . ASN A 1 527 ? 86.500 83.883 46.294 1.00 35.07 527 ASN A CA 1
ATOM 3325 C C . ASN A 1 527 ? 86.335 85.239 45.625 1.00 34.62 527 ASN A C 1
ATOM 3326 O O . ASN A 1 527 ? 85.259 85.846 45.710 1.00 35.45 527 ASN A O 1
ATOM 3331 N N . GLY A 1 528 ? 87.392 85.709 44.961 1.00 34.87 528 GLY A N 1
ATOM 3332 C CA . GLY A 1 528 ? 87.368 86.993 44.279 1.00 37.38 528 GLY A CA 1
ATOM 3333 C C . GLY A 1 528 ? 87.069 88.178 45.185 1.00 40.05 528 GLY A C 1
ATOM 3334 O O . GLY A 1 528 ? 86.501 89.177 44.733 1.00 36.27 528 GLY A O 1
ATOM 3335 N N . LEU A 1 529 ? 87.462 88.076 46.457 1.00 35.44 529 LEU A N 1
ATOM 3336 C CA . LEU A 1 529 ? 87.143 89.100 47.452 1.00 33.38 529 LEU A CA 1
ATOM 3337 C C . LEU A 1 529 ? 88.323 90.008 47.805 1.00 38.53 529 LEU A C 1
ATOM 3338 O O . LEU A 1 529 ? 88.232 90.800 48.745 1.00 37.57 529 LEU A O 1
ATOM 3343 N N . ASN A 1 530 ? 89.423 89.902 47.059 1.00 35.38 530 ASN A N 1
ATOM 3344 C CA . ASN A 1 530 ? 90.591 90.749 47.316 1.00 40.17 530 ASN A CA 1
ATOM 3345 C C . ASN A 1 530 ? 90.352 92.244 47.085 1.00 42.19 530 ASN A C 1
ATOM 3346 O O . ASN A 1 530 ? 89.565 92.635 46.210 1.00 40.42 530 ASN A O 1
ATOM 3351 N N . TRP A 1 531 ? 91.057 93.078 47.848 1.00 35.53 531 TRP A N 1
ATOM 3352 C CA . TRP A 1 531 ? 90.942 94.529 47.678 1.00 34.60 531 TRP A CA 1
ATOM 3353 C C . TRP A 1 531 ? 92.223 95.181 47.160 1.00 36.64 531 TRP A C 1
ATOM 3354 O O . TRP A 1 531 ? 92.253 96.381 46.881 1.00 38.83 531 TRP A O 1
ATOM 3365 N N . THR A 1 532 ? 93.277 94.384 47.022 1.00 38.94 532 THR A N 1
ATOM 3366 C CA . THR A 1 532 ? 94.598 94.916 46.694 1.00 38.61 532 THR A CA 1
ATOM 3367 C C . THR A 1 532 ? 94.838 95.068 45.204 1.00 36.19 532 THR A C 1
ATOM 3368 O O . THR A 1 532 ? 95.830 95.676 44.803 1.00 36.01 532 THR A O 1
ATOM 3372 N N . GLY A 1 533 ? 93.955 94.496 44.386 1.00 35.41 533 GLY A N 1
ATOM 3373 C CA . GLY A 1 533 ? 94.159 94.477 42.946 1.00 37.81 533 GLY A CA 1
ATOM 3374 C C . GLY A 1 533 ? 94.922 93.253 42.465 1.00 37.25 533 GLY A C 1
ATOM 3375 O O . GLY A 1 533 ? 95.096 93.042 41.255 1.00 34.11 533 GLY A O 1
ATOM 3376 N N . LEU A 1 534 ? 95.384 92.435 43.407 1.00 36.59 534 LEU A N 1
ATOM 3377 C CA . LEU A 1 534 ? 96.134 91.225 43.047 1.00 30.70 534 LEU A CA 1
ATOM 3378 C C . LEU A 1 534 ? 95.214 90.116 42.554 1.00 34.93 534 LEU A C 1
ATOM 3379 O O . LEU A 1 534 ? 94.301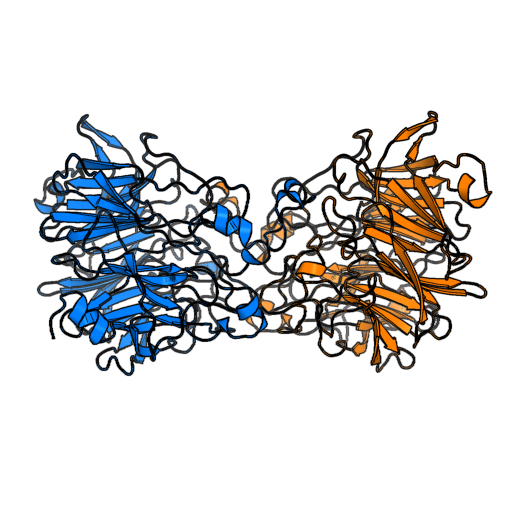 89.687 43.265 1.00 39.77 534 LEU A O 1
ATOM 3384 N N . ASN A 1 535 ? 95.474 89.637 41.341 1.00 32.78 535 ASN A N 1
ATOM 3385 C CA . ASN A 1 535 ? 94.671 88.569 40.754 1.00 35.57 535 ASN A CA 1
ATOM 3386 C C . ASN A 1 535 ? 95.174 87.203 41.223 1.00 36.88 535 ASN A C 1
ATOM 3387 O O . ASN A 1 535 ? 96.111 86.656 40.649 1.00 34.98 535 ASN A O 1
ATOM 3392 N N . ASP A 1 536 ? 94.550 86.641 42.257 1.00 34.19 536 ASP A N 1
ATOM 3393 C CA . ASP A 1 536 ? 95.078 85.415 42.857 1.00 33.93 536 ASP A CA 1
ATOM 3394 C C . ASP A 1 536 ? 94.776 84.209 41.985 1.00 32.31 536 ASP A C 1
ATOM 3395 O O . ASP A 1 536 ? 95.278 83.109 42.241 1.00 32.03 536 ASP A O 1
ATOM 3400 N N . GLN A 1 537 ? 93.957 84.396 40.954 1.00 34.88 537 GLN A N 1
ATOM 3401 C CA . GLN A 1 537 ? 93.665 83.289 40.055 1.00 32.88 537 GLN A CA 1
ATOM 3402 C C . GLN A 1 537 ? 94.854 82.934 39.177 1.00 34.80 537 GLN A C 1
ATOM 3403 O O . GLN A 1 537 ? 94.995 81.782 38.761 1.00 36.78 537 GLN A O 1
ATOM 3409 N N . VAL A 1 538 ? 95.706 83.916 38.884 1.00 32.33 538 VAL A N 1
ATOM 3410 C CA . VAL A 1 538 ? 96.708 83.741 37.824 1.00 32.90 538 VAL A CA 1
ATOM 3411 C C . VAL A 1 538 ? 98.114 84.206 38.175 1.00 33.19 538 VAL A C 1
ATOM 3412 O O . VAL A 1 538 ? 99.061 83.926 37.436 1.00 34.16 538 VAL A O 1
ATOM 3416 N N . THR A 1 539 ? 98.260 84.916 39.289 1.00 33.11 539 THR A N 1
ATOM 3417 C CA . THR A 1 539 ? 99.582 85.378 39.683 1.00 33.14 539 THR A CA 1
ATOM 3418 C C . THR A 1 539 ? 99.663 85.539 41.201 1.00 37.02 539 THR A C 1
ATOM 3419 O O . THR A 1 539 ? 98.773 85.084 41.935 1.00 37.23 539 THR A O 1
ATOM 3423 N N . ASP A 1 540 ? 100.736 86.153 41.684 1.00 34.57 540 ASP A N 1
ATOM 3424 C CA . ASP A 1 540 ? 100.865 86.373 43.109 1.00 32.94 540 ASP A CA 1
ATOM 3425 C C . ASP A 1 540 ? 101.700 87.615 43.326 1.00 39.89 540 ASP A C 1
ATOM 3426 O O . ASP A 1 540 ? 102.356 88.109 42.401 1.00 36.50 540 ASP A O 1
ATOM 3431 N N . GLY A 1 541 ? 101.673 88.125 44.547 1.00 37.32 541 GLY A N 1
ATOM 3432 C CA . GLY A 1 541 ? 102.436 89.314 44.871 1.00 37.55 541 GLY A CA 1
ATOM 3433 C C . GLY A 1 541 ? 103.246 89.114 46.135 1.00 35.17 541 GLY A C 1
ATOM 3434 O O . GLY A 1 541 ? 102.825 88.400 47.046 1.00 35.76 541 GLY A O 1
ATOM 3435 N N . CYS A 1 542 ? 104.420 89.732 46.189 1.00 35.13 542 CYS A N 1
ATOM 3436 C CA . CYS A 1 542 ? 105.251 89.649 47.381 1.00 36.69 542 CYS A CA 1
ATOM 3437 C C . CYS A 1 542 ? 105.257 91.008 48.083 1.00 37.97 542 CYS A C 1
ATOM 3438 O O . CYS A 1 542 ? 105.523 92.038 47.452 1.00 35.12 542 CYS A O 1
ATOM 3441 N N . MET A 1 543 ? 104.943 91.004 49.381 1.00 34.17 543 MET A N 1
ATOM 3442 C CA . MET A 1 543 ? 104.677 92.231 50.135 1.00 37.14 543 MET A CA 1
ATOM 3443 C C . MET A 1 543 ? 105.470 92.321 51.427 1.00 35.33 543 MET A C 1
ATOM 3444 O O . MET A 1 543 ? 105.285 93.268 52.180 1.00 34.36 543 MET A O 1
ATOM 3449 N N . SER A 1 544 ? 106.323 91.341 51.711 1.00 34.59 544 SER A N 1
ATOM 3450 C CA . SER A 1 544 ? 106.973 91.278 53.023 1.00 33.53 544 SER A CA 1
ATOM 3451 C C . SER A 1 544 ? 108.368 91.885 53.037 1.00 33.80 544 SER A C 1
ATOM 3452 O O . SER A 1 544 ? 109.026 92.000 51.997 1.00 32.62 544 SER A O 1
ATOM 3455 N N . HIS A 1 545 ? 108.815 92.270 54.229 1.00 32.50 545 HIS A N 1
ATOM 3456 C CA . HIS A 1 545 ? 110.223 92.542 54.468 1.00 32.84 545 HIS A CA 1
ATOM 3457 C C . HIS A 1 545 ? 111.034 91.305 54.106 1.00 38.13 545 HIS A C 1
ATOM 3458 O O . HIS A 1 545 ? 110.529 90.177 54.184 1.00 36.92 545 HIS A O 1
ATOM 3465 N N . VAL A 1 546 ? 112.282 91.522 53.697 1.00 34.01 546 VAL A N 1
ATOM 3466 C CA . VAL A 1 546 ? 113.135 90.435 53.217 1.00 35.57 546 VAL A CA 1
ATOM 3467 C C . VAL A 1 546 ? 114.334 90.280 54.153 1.00 39.49 546 VAL A C 1
ATOM 3468 O O . VAL A 1 546 ? 114.960 91.275 54.542 1.00 38.31 546 VAL A O 1
ATOM 3472 N N . ARG A 1 547 ? 114.636 89.039 54.539 1.00 35.54 547 ARG A N 1
ATOM 3473 C CA . ARG A 1 547 ? 115.817 88.756 55.356 1.00 39.99 547 ARG A CA 1
ATOM 3474 C C . ARG A 1 547 ? 116.965 88.271 54.477 1.00 42.93 547 ARG A C 1
ATOM 3475 O O . ARG A 1 547 ? 116.743 87.543 53.505 1.00 38.24 547 ARG A O 1
ATOM 3483 N N . TYR A 1 548 ? 118.186 88.684 54.806 1.00 39.07 548 TYR A N 1
ATOM 3484 C CA . TYR A 1 548 ? 119.375 88.036 54.257 1.00 36.89 548 TYR A CA 1
ATOM 3485 C C . TYR A 1 548 ? 120.206 87.464 55.405 1.00 43.25 548 TYR A C 1
ATOM 3486 O O . TYR A 1 548 ? 120.482 88.161 56.390 1.00 43.65 548 TYR A O 1
ATOM 3495 N N . VAL A 1 549 ? 120.587 86.195 55.282 1.00 42.05 549 VAL A N 1
ATOM 3496 C CA . VAL A 1 549 ? 121.416 85.529 56.289 1.00 42.36 549 VAL A CA 1
ATOM 3497 C C . VAL A 1 549 ? 122.835 85.388 55.733 1.00 44.85 549 VAL A C 1
ATOM 3498 O O . VAL A 1 549 ? 123.074 84.576 54.842 1.00 43.89 549 VAL A O 1
ATOM 3502 N N . PRO A 1 550 ? 123.781 86.194 56.248 1.00 49.30 550 PRO A N 1
ATOM 3503 C CA . PRO A 1 550 ? 125.104 86.236 55.607 1.00 48.66 550 PRO A CA 1
ATOM 3504 C C . PRO A 1 550 ? 125.913 84.937 55.719 1.00 47.66 550 PRO A C 1
ATOM 3505 O O . PRO A 1 550 ? 126.697 84.652 54.818 1.00 51.75 550 PRO A O 1
ATOM 3509 N N . GLU A 1 551 ? 125.709 84.158 56.777 1.00 47.13 551 GLU A N 1
ATOM 3510 C CA . GLU A 1 551 ? 126.481 82.929 56.979 1.00 51.13 551 GLU A CA 1
ATOM 3511 C C . GLU A 1 551 ? 126.108 81.814 56.001 1.00 47.30 551 GLU A C 1
ATOM 3512 O O . GLU A 1 551 ? 126.889 80.887 55.786 1.00 52.11 551 GLU A O 1
ATOM 3518 N N . SER A 1 552 ? 124.918 81.901 55.416 1.00 45.08 552 SER A N 1
ATOM 3519 C CA . SER A 1 552 ? 124.442 80.877 54.484 1.00 49.78 552 SER A CA 1
ATOM 3520 C C . SER A 1 552 ? 124.175 81.448 53.103 1.00 52.13 552 SER A C 1
ATOM 3521 O O . SER A 1 552 ? 124.109 80.708 52.110 1.00 53.53 552 SER A O 1
ATOM 3524 N N . GLY A 1 553 ? 124.001 82.763 53.032 1.00 45.75 553 GLY A N 1
ATOM 3525 C CA . GLY A 1 553 ? 123.627 83.398 51.780 1.00 38.02 553 GLY A CA 1
ATOM 3526 C C . GLY A 1 553 ? 122.139 83.245 51.495 1.00 44.05 553 GLY A C 1
ATOM 3527 O O . GLY A 1 553 ? 121.673 83.558 50.397 1.00 42.43 553 GLY A O 1
ATOM 3528 N N . HIS A 1 554 ? 121.387 82.770 52.485 1.00 39.28 554 HIS A N 1
ATOM 3529 C CA . HIS A 1 554 ? 119.949 82.562 52.297 1.00 42.25 554 HIS A CA 1
ATOM 3530 C C . HIS A 1 554 ? 119.160 83.875 52.342 1.00 40.45 554 HIS A C 1
ATOM 3531 O O . HIS A 1 554 ? 119.529 84.812 53.053 1.00 41.45 554 HIS A O 1
ATOM 3538 N N . ILE A 1 555 ? 118.058 83.908 51.594 1.00 41.51 555 ILE A N 1
ATOM 3539 C CA . ILE A 1 555 ? 117.185 85.074 51.482 1.00 38.60 555 ILE A CA 1
ATOM 3540 C C . ILE A 1 555 ? 115.758 84.624 51.807 1.00 39.73 555 ILE A C 1
ATOM 3541 O O . ILE A 1 555 ? 115.258 83.696 51.176 1.00 38.45 555 ILE A O 1
ATOM 3546 N N . TRP A 1 556 ? 115.112 85.264 52.785 1.00 38.18 556 TRP A N 1
ATOM 3547 C CA . TRP A 1 556 ? 113.761 84.877 53.207 1.00 33.79 556 TRP A CA 1
ATOM 3548 C C . TRP A 1 556 ? 112.752 85.930 52.777 1.00 35.05 556 TRP A C 1
ATOM 3549 O O . TRP A 1 556 ? 112.984 87.122 52.975 1.00 37.21 556 TRP A O 1
ATOM 3560 N N . PHE A 1 557 ? 111.617 85.511 52.221 1.00 34.03 557 PHE A N 1
ATOM 3561 C CA . PHE A 1 557 ? 110.527 86.458 51.983 1.00 35.45 557 PHE A CA 1
ATOM 3562 C C . PHE A 1 557 ? 109.193 85.730 51.970 1.00 38.48 557 PHE A C 1
ATOM 3563 O O . PHE A 1 557 ? 109.149 84.515 51.780 1.00 37.27 557 PHE A O 1
ATOM 3571 N N . ALA A 1 558 ? 108.105 86.468 52.169 1.00 35.18 558 ALA A N 1
ATOM 3572 C CA . ALA A 1 558 ? 106.773 85.881 52.007 1.00 36.67 558 ALA A CA 1
ATOM 3573 C C . ALA A 1 558 ? 106.028 86.526 50.838 1.00 35.34 558 ALA A C 1
ATOM 3574 O O . ALA A 1 558 ? 106.244 87.701 50.511 1.00 34.33 558 ALA A O 1
ATOM 3576 N N . CYS A 1 559 ? 105.158 85.743 50.207 1.00 35.08 559 CYS A N 1
ATOM 3577 C CA . CYS A 1 559 ? 104.292 86.239 49.142 1.00 36.14 559 CYS A CA 1
ATOM 3578 C C . CYS A 1 559 ? 102.853 85.879 49.502 1.00 37.99 559 CYS A C 1
ATOM 3579 O O . CYS A 1 559 ? 102.625 84.936 50.274 1.00 34.98 559 CYS A O 1
ATOM 3582 N N . VAL A 1 560 ? 101.887 86.620 48.952 1.00 34.77 560 VAL A N 1
ATOM 3583 C CA . VAL A 1 560 ? 100.506 86.552 49.447 1.00 31.34 560 VAL A CA 1
ATOM 3584 C C . VAL A 1 560 ? 99.905 85.139 49.464 1.00 32.18 560 VAL A C 1
ATOM 3585 O O . VAL A 1 560 ? 99.547 84.637 50.525 1.00 33.45 560 VAL A O 1
ATOM 3589 N N . THR A 1 561 ? 99.806 84.482 48.310 1.00 31.45 561 THR A N 1
ATOM 3590 C CA . THR A 1 561 ? 99.155 83.167 48.283 1.00 36.42 561 THR A CA 1
ATOM 3591 C C . THR A 1 561 ? 100.139 82.015 48.340 1.00 38.50 561 THR A C 1
ATOM 3592 O O . THR A 1 561 ? 99.838 80.929 48.828 1.00 35.43 561 THR A O 1
ATOM 3596 N N . THR A 1 562 ? 101.334 82.262 47.843 1.00 32.90 562 THR A N 1
ATOM 3597 C CA . THR A 1 562 ? 102.281 81.191 47.644 1.00 31.47 562 THR A CA 1
ATOM 3598 C C . THR A 1 562 ? 103.165 80.988 48.919 1.00 34.83 562 THR A C 1
ATOM 3599 O O . THR A 1 562 ? 103.819 79.951 49.098 1.00 35.89 562 THR A O 1
ATOM 3603 N N . GLY A 1 563 ? 103.130 81.948 49.843 1.00 35.80 563 GLY A N 1
ATOM 3604 C CA . GLY A 1 563 ? 103.669 81.716 51.184 1.00 35.62 563 GLY A CA 1
ATOM 3605 C C . GLY A 1 563 ? 105.132 82.062 51.418 1.00 36.89 563 GLY A C 1
ATOM 3606 O O . GLY A 1 563 ? 105.651 83.000 50.809 1.00 37.06 563 GLY A O 1
ATOM 3607 N N . PHE A 1 564 ? 105.794 81.293 52.290 1.00 35.29 564 PHE A N 1
ATOM 3608 C CA . PHE A 1 564 ? 107.155 81.595 52.738 1.00 34.03 564 PHE A CA 1
ATOM 3609 C C . PHE A 1 564 ? 108.246 80.913 51.905 1.00 38.16 564 PHE A C 1
ATOM 3610 O O . PHE A 1 564 ? 108.204 79.698 51.680 1.00 38.03 564 PHE A O 1
ATOM 3618 N N . HIS A 1 565 ? 109.222 81.699 51.451 1.00 33.19 565 HIS A N 1
ATOM 3619 C CA . HIS A 1 565 ? 110.281 81.187 50.586 1.00 36.08 565 HIS A CA 1
ATOM 3620 C C . HIS A 1 565 ? 111.660 81.420 51.170 1.00 36.37 565 HIS A C 1
ATOM 3621 O O . HIS A 1 565 ? 111.918 82.459 51.783 1.00 35.13 565 HIS A O 1
ATOM 3628 N N . VAL A 1 566 ? 112.545 80.456 50.952 1.00 35.99 566 VAL A N 1
ATOM 3629 C CA . VAL A 1 566 ? 113.970 80.655 51.164 1.00 36.52 566 VAL A CA 1
ATOM 3630 C C . VAL A 1 566 ? 114.624 80.441 49.801 1.00 35.30 566 VAL A C 1
ATOM 3631 O O . VAL A 1 566 ? 114.488 79.369 49.201 1.00 36.51 566 VAL A O 1
ATOM 3635 N N . VAL A 1 567 ? 115.302 81.468 49.290 1.00 34.62 567 VAL A N 1
ATOM 3636 C CA . VAL A 1 567 ? 116.057 81.329 48.041 1.00 36.15 567 VAL A CA 1
ATOM 3637 C C . VAL A 1 567 ? 117.518 81.683 48.293 1.00 36.46 567 VAL A C 1
ATOM 3638 O O . VAL A 1 567 ? 117.877 82.134 49.383 1.00 39.98 567 VAL A O 1
ATOM 3642 N N . GLU A 1 568 ? 118.369 81.473 47.295 1.00 38.47 568 GLU A N 1
ATOM 3643 C CA . GLU A 1 568 ? 119.761 81.910 47.404 1.00 39.00 568 GLU A CA 1
ATOM 3644 C C . GLU A 1 568 ? 120.270 82.300 46.022 1.00 41.30 568 GLU A C 1
ATOM 3645 O O . GLU A 1 568 ? 119.668 81.940 45.012 1.00 39.75 568 GLU A O 1
ATOM 3651 N N . LEU A 1 569 ? 121.364 83.052 45.970 1.00 38.44 569 LEU A N 1
ATOM 3652 C CA . LEU A 1 569 ? 121.955 83.401 44.687 1.00 41.45 569 LEU A CA 1
ATOM 3653 C C . LEU A 1 569 ? 122.634 82.170 44.112 1.00 43.92 569 LEU A C 1
ATOM 3654 O O . LEU A 1 569 ? 123.149 81.336 44.864 1.00 44.44 569 LEU A O 1
ATOM 3659 N N . ASN A 1 570 ? 122.628 82.048 42.785 1.00 46.02 570 ASN A N 1
ATOM 3660 C CA . ASN A 1 570 ? 123.465 81.051 42.130 1.00 50.13 570 ASN A CA 1
ATOM 3661 C C . ASN A 1 570 ? 124.906 81.245 42.563 1.00 52.16 570 ASN A C 1
ATOM 3662 O O . ASN A 1 570 ? 125.357 82.386 42.707 1.00 49.16 570 ASN A O 1
ATOM 3667 N N . PRO A 1 571 ? 125.631 80.131 42.783 1.00 61.42 571 PRO A N 1
ATOM 3668 C CA . PRO A 1 571 ? 127.014 80.164 43.278 1.00 67.40 571 PRO A CA 1
ATOM 3669 C C . PRO A 1 571 ? 127.910 81.006 42.378 1.00 72.66 571 PRO A C 1
ATOM 3670 O O . PRO A 1 571 ? 128.761 81.746 42.876 1.00 77.87 571 PRO A O 1
ATOM 3674 N N . ASP A 1 572 ? 127.709 80.885 41.068 1.00 73.60 572 ASP A N 1
ATOM 3675 C CA . ASP A 1 572 ? 128.409 81.703 40.078 1.00 74.84 572 ASP A CA 1
ATOM 3676 C C . ASP A 1 572 ? 128.199 83.203 40.312 1.00 69.34 572 ASP A C 1
ATOM 3677 O O . ASP A 1 572 ? 129.157 83.942 40.556 1.00 69.27 572 ASP A O 1
ATOM 3682 N N . LEU A 1 573 ? 126.943 83.642 40.230 1.00 61.46 573 LEU A N 1
ATOM 3683 C CA . LEU A 1 573 ? 126.574 85.039 40.471 1.00 55.07 573 LEU A CA 1
ATOM 3684 C C . LEU A 1 573 ? 127.085 85.538 41.821 1.00 55.71 573 LEU A C 1
ATOM 3685 O O . LEU A 1 573 ? 127.502 86.694 41.962 1.00 55.95 573 LEU A O 1
ATOM 3690 N N . ARG A 1 574 ? 127.031 84.659 42.815 1.00 49.12 574 ARG A N 1
ATOM 3691 C CA . ARG A 1 574 ? 127.416 85.011 44.175 1.00 52.31 574 ARG A CA 1
ATOM 3692 C C . ARG A 1 574 ? 128.912 85.287 44.266 1.00 60.79 574 ARG A C 1
ATOM 3693 O O . ARG A 1 574 ? 129.334 86.322 44.787 1.00 60.67 574 ARG A O 1
ATOM 3701 N N . ALA A 1 575 ? 129.708 84.356 43.745 1.00 69.25 575 ALA A N 1
ATOM 3702 C CA . ALA A 1 575 ? 131.163 84.496 43.725 1.00 72.65 575 ALA A CA 1
ATOM 3703 C C . ALA A 1 575 ? 131.578 85.758 42.972 1.00 67.05 575 ALA A C 1
ATOM 3704 O O . ALA A 1 575 ? 132.474 86.490 43.406 1.00 61.99 575 ALA A O 1
ATOM 3706 N N . ARG A 1 576 ? 130.912 85.995 41.843 1.00 62.94 576 ARG A N 1
ATOM 3707 C CA . ARG A 1 576 ? 131.151 87.163 40.992 1.00 65.26 576 ARG A CA 1
ATOM 3708 C C . ARG A 1 576 ? 130.914 88.508 41.696 1.00 66.46 576 ARG A C 1
ATOM 3709 O O . ARG A 1 576 ? 131.611 89.493 41.437 1.00 64.24 576 ARG A O 1
ATOM 3717 N N . LEU A 1 577 ? 129.929 88.530 42.590 1.00 64.82 577 LEU A N 1
ATOM 3718 C CA . LEU A 1 577 ? 129.441 89.759 43.212 1.00 61.56 577 LEU A CA 1
ATOM 3719 C C . LEU A 1 577 ? 130.304 90.221 44.395 1.00 59.71 577 LEU A C 1
ATOM 3720 O O . LEU A 1 577 ? 130.084 91.304 44.957 1.00 61.74 577 LEU A O 1
ATOM 3725 N N . GLY A 1 578 ? 131.274 89.397 44.782 1.00 54.23 578 GLY A N 1
ATOM 3726 C CA . GLY A 1 578 ? 132.162 89.747 45.879 1.00 56.78 578 GLY A CA 1
ATOM 3727 C C . GLY A 1 578 ? 131.853 89.037 47.188 1.00 60.08 578 GLY A C 1
ATOM 3728 O O . GLY A 1 578 ? 132.607 89.150 48.158 1.00 64.02 578 GLY A O 1
ATOM 3729 N N . PHE A 1 579 ? 130.746 88.302 47.220 1.00 60.47 579 PHE A N 1
ATOM 3730 C CA . PHE A 1 579 ? 130.367 87.547 48.410 1.00 57.15 579 PHE A CA 1
ATOM 3731 C C . PHE A 1 579 ? 131.376 86.446 48.731 1.00 60.51 579 PHE A C 1
ATOM 3732 O O . PHE A 1 579 ? 131.974 85.860 47.826 1.00 63.13 579 PHE A O 1
ATOM 3740 N N . PRO A 1 580 ? 131.569 86.171 50.033 1.00 62.59 580 PRO A N 1
ATOM 3741 C CA . PRO A 1 580 ? 132.363 85.052 50.562 1.00 64.27 580 PRO A CA 1
ATOM 3742 C C . PRO A 1 580 ? 131.736 83.678 50.298 1.00 67.75 580 PRO A C 1
ATOM 3743 O O . PRO A 1 580 ? 130.648 83.608 49.721 1.00 68.29 580 PRO A O 1
ATOM 3747 N N . THR A 1 581 ? 132.416 82.623 50.754 1.00 70.66 581 THR A N 1
ATOM 3748 C CA . THR A 1 581 ? 132.136 81.224 50.398 1.00 71.07 581 THR A CA 1
ATOM 3749 C C . THR A 1 581 ? 132.531 80.944 48.950 1.00 73.84 581 THR A C 1
ATOM 3750 O O . THR A 1 581 ? 133.712 80.989 48.604 1.00 73.93 581 THR A O 1
ATOM 3754 N N . GLN B 1 88 ? 54.456 90.168 46.289 1.00 57.44 88 GLN B N 1
ATOM 3755 C CA . GLN B 1 88 ? 54.518 89.254 47.421 1.00 63.47 88 GLN B CA 1
ATOM 3756 C C . GLN B 1 88 ? 54.850 87.837 46.954 1.00 57.89 88 GLN B C 1
ATOM 3757 O O . GLN B 1 88 ? 54.085 87.221 46.209 1.00 53.82 88 GLN B O 1
ATOM 3763 N N . VAL B 1 89 ? 55.998 87.331 47.394 1.00 55.10 89 VAL B N 1
ATOM 3764 C CA . VAL B 1 89 ? 56.394 85.958 47.103 1.00 51.33 89 VAL B CA 1
ATOM 3765 C C . VAL B 1 89 ? 55.822 85.018 48.162 1.00 55.45 89 VAL B C 1
ATOM 3766 O O . VAL B 1 89 ? 56.101 85.178 49.352 1.00 59.05 89 VAL B O 1
ATOM 3770 N N . VAL B 1 90 ? 55.004 84.060 47.737 1.00 57.04 90 VAL B N 1
ATOM 3771 C CA . VAL B 1 90 ? 54.506 83.042 48.659 1.00 63.44 90 VAL B CA 1
ATOM 3772 C C . VAL B 1 90 ? 55.430 81.821 48.609 1.00 64.32 90 VAL B C 1
ATOM 3773 O O . VAL B 1 90 ? 55.484 81.096 47.612 1.00 65.36 90 VAL B O 1
ATOM 3777 N N . ILE B 1 91 ? 56.195 81.629 49.678 1.00 58.75 91 ILE B N 1
ATOM 3778 C CA . ILE B 1 91 ? 57.148 80.530 49.735 1.00 60.52 91 ILE B CA 1
ATOM 3779 C C . ILE B 1 91 ? 56.409 79.227 50.028 1.00 63.42 91 ILE B C 1
ATOM 3780 O O . ILE B 1 91 ? 55.484 79.199 50.842 1.00 60.93 91 ILE B O 1
ATOM 3785 N N . GLY B 1 92 ? 56.790 78.169 49.318 1.00 65.01 92 GLY B N 1
ATOM 3786 C CA . GLY B 1 92 ? 56.269 76.837 49.559 1.00 66.54 92 GLY B CA 1
ATOM 3787 C C . GLY B 1 92 ? 57.334 75.806 49.236 1.00 66.34 92 GLY B C 1
ATOM 3788 O O . GLY B 1 92 ? 58.513 76.143 49.108 1.00 63.77 92 GLY B O 1
ATOM 3789 N N . PRO B 1 93 ? 56.932 74.535 49.118 1.00 70.52 93 PRO B N 1
ATOM 3790 C CA . PRO B 1 93 ? 57.865 73.517 48.631 1.00 75.59 93 PRO B CA 1
ATOM 3791 C C . PRO B 1 93 ? 57.854 73.534 47.106 1.00 75.29 93 PRO B C 1
ATOM 3792 O O . PRO B 1 93 ? 56.808 73.825 46.522 1.00 77.50 93 PRO B O 1
ATOM 3796 N N . GLY B 1 94 ? 58.994 73.302 46.463 1.00 71.14 94 GLY B N 1
ATOM 3797 C CA . GLY B 1 94 ? 60.287 73.279 47.112 1.00 62.43 94 GLY B CA 1
ATOM 3798 C C . GLY B 1 94 ? 61.049 74.491 46.599 1.00 56.75 94 GLY B C 1
ATOM 3799 O O . GLY B 1 94 ? 61.849 74.412 45.657 1.00 56.19 94 GLY B O 1
ATOM 3800 N N . ASP B 1 95 ? 60.753 75.640 47.189 1.00 42.13 95 ASP B N 1
ATOM 3801 C CA . ASP B 1 95 ? 61.519 76.846 46.918 1.00 40.55 95 ASP B CA 1
ATOM 3802 C C . ASP B 1 95 ? 62.871 76.763 47.618 1.00 45.59 95 ASP B C 1
ATOM 3803 O O . ASP B 1 95 ? 63.064 75.970 48.545 1.00 46.14 95 ASP B O 1
ATOM 3808 N N . ARG B 1 96 ? 63.811 77.577 47.154 1.00 37.44 96 ARG B N 1
ATOM 3809 C CA . ARG B 1 96 ? 65.100 77.722 47.805 1.00 37.89 96 ARG B CA 1
ATOM 3810 C C . ARG B 1 96 ? 65.318 79.222 47.929 1.00 40.64 96 ARG B C 1
ATOM 3811 O O . ARG B 1 96 ? 66.031 79.831 47.127 1.00 40.63 96 ARG B O 1
ATOM 3819 N N . PRO B 1 97 ? 64.675 79.832 48.929 1.00 38.09 97 PRO B N 1
ATOM 3820 C CA . PRO B 1 97 ? 64.574 81.297 48.956 1.00 35.43 97 PRO B CA 1
ATOM 3821 C C . PRO B 1 97 ? 65.867 82.028 49.269 1.00 37.18 97 PRO B C 1
ATOM 3822 O O . PRO B 1 97 ? 66.822 81.480 49.858 1.00 36.50 97 PRO B O 1
ATOM 3826 N N . GLU B 1 98 ? 65.884 83.295 48.866 1.00 35.52 98 GLU B N 1
ATOM 3827 C CA . GLU B 1 98 ? 66.965 84.197 49.227 1.00 30.29 98 GLU B CA 1
ATOM 3828 C C . GLU B 1 98 ? 67.131 84.218 50.733 1.00 33.22 98 GLU B C 1
ATOM 3829 O O . GLU B 1 98 ? 66.164 84.074 51.483 1.00 35.89 98 GLU B O 1
ATOM 3835 N N . THR B 1 99 ? 68.371 84.409 51.166 1.00 34.31 99 THR B N 1
ATOM 3836 C CA . THR B 1 99 ? 68.711 84.282 52.574 1.00 36.70 99 THR B CA 1
ATOM 3837 C C . THR B 1 99 ? 68.924 85.639 53.233 1.00 38.80 99 THR B C 1
ATOM 3838 O O . THR B 1 99 ? 69.007 85.723 54.460 1.00 36.31 99 THR B O 1
ATOM 3842 N N . GLY B 1 100 ? 69.024 86.697 52.428 1.00 36.66 100 GLY B N 1
ATOM 3843 C CA . GLY B 1 100 ? 69.203 88.038 52.977 1.00 36.83 100 GLY B CA 1
ATOM 3844 C C . GLY B 1 100 ? 68.082 88.972 52.539 1.00 34.53 100 GLY B C 1
ATOM 3845 O O . GLY B 1 100 ? 66.917 88.572 52.488 1.00 34.88 100 GLY B O 1
ATOM 3846 N N . LEU B 1 101 ? 68.425 90.218 52.235 1.00 35.59 101 LEU B N 1
ATOM 3847 C CA . LEU B 1 101 ? 67.447 91.159 51.699 1.00 31.43 101 LEU B CA 1
ATOM 3848 C C . LEU B 1 101 ? 67.032 90.697 50.305 1.00 32.53 101 LEU B C 1
ATOM 3849 O O . LEU B 1 101 ? 67.760 89.956 49.634 1.00 33.33 101 LEU B O 1
ATOM 3854 N N . GLN B 1 102 ? 65.842 91.107 49.882 1.00 30.77 102 GLN B N 1
ATOM 3855 C CA . GLN B 1 102 ? 65.409 90.821 48.517 1.00 31.02 102 GLN B CA 1
ATOM 3856 C C . GLN B 1 102 ? 66.408 91.385 47.496 1.00 35.75 102 GLN B C 1
ATOM 3857 O O . GLN B 1 102 ? 66.650 92.597 47.439 1.00 34.23 102 GLN B O 1
ATOM 3863 N N . GLY B 1 103 ? 67.016 90.501 46.705 1.00 32.79 103 GLY B N 1
ATOM 3864 C CA . GLY B 1 103 ? 67.998 90.930 45.723 1.00 32.13 103 GLY B CA 1
ATOM 3865 C C . GLY B 1 103 ? 69.448 90.765 46.145 1.00 35.74 103 GLY B C 1
ATOM 3866 O O . GLY B 1 103 ? 70.353 90.916 45.318 1.00 39.18 103 GLY B O 1
ATOM 3867 N N . GLN B 1 104 ? 69.679 90.435 47.415 1.00 32.12 104 GLN B N 1
ATOM 3868 C CA . GLN B 1 104 ? 71.031 90.436 47.972 1.00 31.20 104 GLN B CA 1
ATOM 3869 C C . GLN B 1 104 ? 71.743 89.091 47.863 1.00 36.09 104 GLN B C 1
ATOM 3870 O O . GLN B 1 104 ? 71.136 88.041 48.061 1.00 36.09 104 GLN B O 1
ATOM 3876 N N . THR B 1 105 ? 73.041 89.134 47.576 1.00 33.42 105 THR B N 1
ATOM 3877 C CA . THR B 1 105 ? 73.900 87.967 47.776 1.00 32.19 105 THR B CA 1
ATOM 3878 C C . THR B 1 105 ? 74.703 88.206 49.054 1.00 29.99 105 THR B C 1
ATOM 3879 O O . THR B 1 105 ? 75.552 89.096 49.096 1.00 35.26 105 THR B O 1
ATOM 3883 N N . THR B 1 106 ? 74.412 87.444 50.102 1.00 32.60 106 THR B N 1
ATOM 3884 C CA . THR B 1 106 ? 75.065 87.678 51.386 1.00 32.66 106 THR B CA 1
ATOM 3885 C C . THR B 1 106 ? 76.504 87.187 51.374 1.00 34.74 106 THR B C 1
ATOM 3886 O O . THR B 1 106 ? 76.813 86.171 50.747 1.00 34.71 106 THR B O 1
ATOM 3890 N N . ILE B 1 107 ? 77.378 87.918 52.062 1.00 35.43 107 ILE B N 1
ATOM 3891 C CA . ILE B 1 107 ? 78.757 87.479 52.240 1.00 33.31 107 ILE B CA 1
ATOM 3892 C C . ILE B 1 107 ? 78.773 86.143 52.987 1.00 29.72 107 ILE B C 1
ATOM 3893 O O . ILE B 1 107 ? 79.629 85.286 52.724 1.00 32.97 107 ILE B O 1
ATOM 3898 N N . GLU B 1 108 ? 77.812 85.943 53.900 1.00 31.68 108 GLU B N 1
ATOM 3899 C CA . GLU B 1 108 ? 77.673 84.647 54.574 1.00 32.23 108 GLU B CA 1
ATOM 3900 C C . GLU B 1 108 ? 77.579 83.487 53.571 1.00 34.64 108 GLU B C 1
ATOM 3901 O O . GLU B 1 108 ? 78.297 82.484 53.697 1.00 37.10 108 GLU B O 1
ATOM 3907 N N . ASP B 1 109 ? 76.708 83.630 52.578 1.00 36.67 109 ASP B N 1
ATOM 3908 C CA . ASP B 1 109 ? 76.543 82.599 51.546 1.00 35.40 109 ASP B CA 1
ATOM 3909 C C . ASP B 1 109 ? 77.760 82.481 50.641 1.00 35.78 109 ASP B C 1
ATOM 3910 O O . ASP B 1 109 ? 78.055 81.395 50.138 1.00 32.81 109 ASP B O 1
ATOM 3915 N N . VAL B 1 110 ? 78.447 83.597 50.419 1.00 33.41 110 VAL B N 1
ATOM 3916 C CA . VAL B 1 110 ? 79.689 83.590 49.638 1.00 32.41 110 VAL B CA 1
ATOM 3917 C C . VAL B 1 110 ? 80.751 82.747 50.353 1.00 36.99 110 VAL B C 1
ATOM 3918 O O . VAL B 1 110 ? 81.389 81.874 49.753 1.00 37.29 110 VAL B O 1
ATOM 3922 N N . VAL B 1 111 ? 80.902 82.975 51.654 1.00 33.84 111 VAL B N 1
ATOM 3923 C CA . VAL B 1 111 ? 81.904 82.260 52.429 1.00 38.35 111 VAL B CA 1
ATOM 3924 C C . VAL B 1 111 ? 81.569 80.772 52.593 1.00 36.62 111 VAL B C 1
ATOM 3925 O O . VAL B 1 111 ? 82.456 79.930 52.482 1.00 38.19 111 VAL B O 1
ATOM 3929 N N . SER B 1 112 ? 80.300 80.448 52.846 1.00 36.62 112 SER B N 1
ATOM 3930 C CA . SER B 1 112 ? 79.886 79.062 53.116 1.00 37.18 112 SER B CA 1
ATOM 3931 C C . SER B 1 112 ? 79.862 78.222 51.843 1.00 37.42 112 SER B C 1
ATOM 3932 O O . SER B 1 112 ? 79.876 76.984 51.899 1.00 39.85 112 SER B O 1
ATOM 3935 N N . GLY B 1 113 ? 79.779 78.895 50.700 1.00 36.24 113 GLY B N 1
ATOM 3936 C CA . GLY B 1 113 ? 79.627 78.213 49.426 1.00 34.91 113 GLY B CA 1
ATOM 3937 C C . GLY B 1 113 ? 78.184 78.152 48.956 1.00 37.25 113 GLY B C 1
ATOM 3938 O O . GLY B 1 113 ? 77.921 77.725 47.835 1.00 35.18 113 GLY B O 1
ATOM 3939 N N . ARG B 1 114 ? 77.246 78.570 49.804 1.00 33.07 114 ARG B N 1
ATOM 3940 C CA . ARG B 1 114 ? 75.822 78.505 49.456 1.00 32.07 114 ARG B CA 1
ATOM 3941 C C . ARG B 1 114 ? 75.528 79.319 48.187 1.00 32.61 114 ARG B C 1
ATOM 3942 O O . ARG B 1 114 ? 74.638 78.973 47.397 1.00 33.71 114 ARG B O 1
ATOM 3950 N N . SER B 1 115 ? 76.306 80.378 47.974 1.00 31.56 115 SER B N 1
ATOM 3951 C CA . SER B 1 115 ? 76.056 81.295 46.865 1.00 31.71 115 SER B CA 1
ATOM 3952 C C . SER B 1 115 ? 76.289 80.652 45.499 1.00 37.87 115 SER B C 1
ATOM 3953 O O . SER B 1 115 ? 75.812 81.174 44.483 1.00 35.69 115 SER B O 1
ATOM 3956 N N . LYS B 1 116 ? 76.993 79.517 45.470 1.00 33.44 116 LYS B N 1
ATOM 3957 C CA . LYS B 1 116 ? 77.242 78.809 44.200 1.00 34.88 116 LYS B CA 1
ATOM 3958 C C . LYS B 1 116 ? 76.053 77.968 43.724 1.00 35.85 116 LYS B C 1
ATOM 3959 O O . LYS B 1 116 ? 76.048 77.454 42.600 1.00 34.18 116 LYS B O 1
ATOM 3965 N N . LEU B 1 117 ? 75.045 77.816 44.582 1.00 34.83 117 LEU B N 1
ATOM 3966 C CA . LEU B 1 117 ? 73.875 77.003 44.253 1.00 35.51 117 LEU B CA 1
ATOM 3967 C C . LEU B 1 117 ? 72.675 77.913 43.990 1.00 36.21 117 LEU B C 1
ATOM 3968 O O . LEU B 1 117 ? 72.636 79.050 44.481 1.00 34.20 117 LEU B O 1
ATOM 3973 N N . PRO B 1 118 ? 71.688 77.421 43.218 1.00 35.64 118 PRO B N 1
ATOM 3974 C CA . PRO B 1 118 ? 70.555 78.268 42.822 1.00 35.74 118 PRO B CA 1
ATOM 3975 C C . PRO B 1 118 ? 69.687 78.741 43.987 1.00 34.80 118 PRO B C 1
ATOM 3976 O O . PRO B 1 118 ? 69.635 78.096 45.040 1.00 34.57 118 PRO B O 1
ATOM 3980 N N . TYR B 1 119 ? 69.023 79.875 43.779 1.00 35.09 119 TYR B N 1
ATOM 3981 C CA . TYR B 1 119 ? 67.986 80.346 44.684 1.00 37.52 119 TYR B CA 1
ATOM 3982 C C . TYR B 1 119 ? 66.758 80.551 43.827 1.00 36.57 119 TYR B C 1
ATOM 3983 O O . TYR B 1 119 ? 66.861 81.002 42.681 1.00 39.32 119 TYR B O 1
ATOM 3992 N N . HIS B 1 120 ? 65.588 80.231 44.360 1.00 36.00 120 HIS B N 1
ATOM 3993 C CA . HIS B 1 120 ? 64.371 80.414 43.575 1.00 35.38 120 HIS B CA 1
ATOM 3994 C C . HIS B 1 120 ? 63.112 80.338 44.419 1.00 40.71 120 HIS B C 1
ATOM 3995 O O . HIS B 1 120 ? 63.080 79.673 45.455 1.00 39.75 120 HIS B O 1
ATOM 4002 N N . ALA B 1 121 ? 62.074 81.028 43.956 1.00 37.64 121 ALA B N 1
ATOM 4003 C CA . ALA B 1 121 ? 60.757 80.966 44.575 1.00 40.05 121 ALA B CA 1
ATOM 4004 C C . ALA B 1 121 ? 59.721 81.227 43.503 1.00 37.04 121 ALA B C 1
ATOM 4005 O O . ALA B 1 121 ? 59.955 82.032 42.591 1.00 40.58 121 ALA B O 1
ATOM 4007 N N . GLY B 1 122 ? 58.590 80.534 43.588 1.00 39.33 122 GLY B N 1
ATOM 4008 C CA . GLY B 1 122 ? 57.499 80.747 42.657 1.00 44.43 122 GLY B CA 1
ATOM 4009 C C . GLY B 1 122 ? 57.693 80.047 41.324 1.00 49.32 122 GLY B C 1
ATOM 4010 O O . GLY B 1 122 ? 56.774 79.989 40.507 1.00 46.16 122 GLY B O 1
ATOM 4011 N N . VAL B 1 123 ? 58.892 79.519 41.093 1.00 47.89 123 VAL B N 1
ATOM 4012 C CA . VAL B 1 123 ? 59.194 78.879 39.818 1.00 51.56 123 VAL B CA 1
ATOM 4013 C C . VAL B 1 123 ? 59.827 77.517 40.010 1.00 57.36 123 VAL B C 1
ATOM 4014 O O . VAL B 1 123 ? 60.135 77.106 41.132 1.00 55.92 123 VAL B O 1
ATOM 4018 N N . ARG B 1 124 ? 60.020 76.816 38.901 1.00 52.49 124 ARG B N 1
ATOM 4019 C CA . ARG B 1 124 ? 60.821 75.605 38.924 1.00 50.75 124 ARG B CA 1
ATOM 4020 C C . ARG B 1 124 ? 61.648 75.510 37.654 1.00 46.00 124 ARG B C 1
ATOM 4021 O O . ARG B 1 124 ? 61.215 75.947 36.578 1.00 43.61 124 ARG B O 1
ATOM 4029 N N . LEU B 1 125 ? 62.857 74.973 37.794 1.00 42.35 125 LEU B N 1
ATOM 4030 C CA . LEU B 1 125 ? 63.734 74.766 36.646 1.00 36.35 125 LEU B CA 1
ATOM 4031 C C . LEU B 1 125 ? 63.203 73.629 35.791 1.00 41.21 125 LEU B C 1
ATOM 4032 O O . LEU B 1 125 ? 62.955 72.530 36.299 1.00 42.77 125 LEU B O 1
ATOM 4037 N N . VAL B 1 126 ? 63.015 73.899 34.501 1.00 39.98 126 VAL B N 1
ATOM 4038 C CA . VAL B 1 126 ? 62.585 72.877 33.542 1.00 39.39 126 VAL B CA 1
ATOM 4039 C C . VAL B 1 126 ? 63.799 72.207 32.917 1.00 35.29 126 VAL B C 1
ATOM 4040 O O . VAL B 1 126 ? 63.853 70.983 32.794 1.00 40.96 126 VAL B O 1
ATOM 4044 N N . GLY B 1 127 ? 64.785 73.014 32.540 1.00 36.19 127 GLY B N 1
ATOM 4045 C CA . GLY B 1 127 ? 65.971 72.487 31.881 1.00 35.85 127 GLY B CA 1
ATOM 4046 C C . GLY B 1 127 ? 67.054 73.540 31.781 1.00 39.62 127 GLY B C 1
ATOM 4047 O O . GLY B 1 127 ? 66.776 74.733 31.894 1.00 39.62 127 GLY B O 1
ATOM 4048 N N . ARG B 1 128 ? 68.292 73.100 31.576 1.00 39.41 128 ARG B N 1
ATOM 4049 C CA . ARG B 1 128 ? 69.432 74.006 31.567 1.00 38.67 128 ARG B CA 1
ATOM 4050 C C . ARG B 1 128 ? 70.590 73.400 30.789 1.00 43.75 128 ARG B C 1
ATOM 4051 O O . ARG B 1 128 ? 70.793 72.179 30.817 1.00 39.79 128 ARG B O 1
ATOM 4059 N N . THR B 1 129 ? 71.331 74.248 30.078 1.00 37.32 129 THR B N 1
ATOM 4060 C CA . THR B 1 129 ? 72.633 73.861 29.548 1.00 34.56 129 THR B CA 1
ATOM 4061 C C . THR B 1 129 ? 73.677 74.935 29.822 1.00 36.40 129 THR B C 1
ATOM 4062 O O . THR B 1 129 ? 73.404 76.131 29.655 1.00 35.55 129 THR B O 1
ATOM 4066 N N . ASP B 1 130 ? 74.866 74.507 30.241 1.00 35.05 130 ASP B N 1
ATOM 4067 C CA . ASP B 1 130 ? 75.966 75.442 30.470 1.00 33.54 130 ASP B CA 1
ATOM 4068 C C . ASP B 1 130 ? 76.727 75.742 29.172 1.00 33.72 130 ASP B C 1
ATOM 4069 O O . ASP B 1 130 ? 77.767 76.408 29.191 1.00 35.08 130 ASP B O 1
ATOM 4074 N N . ILE B 1 131 ? 76.187 75.273 28.047 1.00 33.68 131 ILE B N 1
ATOM 4075 C CA . ILE B 1 131 ? 76.718 75.618 26.725 1.00 35.07 131 ILE B CA 1
ATOM 4076 C C . ILE B 1 131 ? 78.208 75.263 26.592 1.00 35.56 131 ILE B C 1
ATOM 4077 O O . ILE B 1 131 ? 79.066 76.145 26.476 1.00 34.36 131 ILE B O 1
ATOM 4082 N N . TRP B 1 132 ? 78.505 73.959 26.614 1.00 34.73 132 TRP B N 1
ATOM 4083 C CA . TRP B 1 132 ? 79.888 73.468 26.611 1.00 33.81 132 TRP B CA 1
ATOM 4084 C C . TRP B 1 132 ? 80.699 74.079 27.749 1.00 37.62 132 TRP B C 1
ATOM 4085 O O . TRP B 1 132 ? 81.915 74.259 27.626 1.00 36.92 132 TRP B O 1
ATOM 4096 N N . ASN B 1 133 ? 80.017 74.411 28.843 1.00 36.40 133 ASN B N 1
ATOM 4097 C CA . ASN B 1 133 ? 80.673 74.934 30.043 1.00 36.13 133 ASN B CA 1
ATOM 4098 C C . ASN B 1 133 ? 81.543 76.159 29.752 1.00 34.44 133 ASN B C 1
ATOM 4099 O O . ASN B 1 133 ? 82.595 76.368 30.380 1.00 35.75 133 ASN B O 1
ATOM 4104 N N . ARG B 1 134 ? 81.088 76.996 28.823 1.00 34.05 134 ARG B N 1
ATOM 4105 C CA . ARG B 1 134 ? 81.966 78.010 28.247 1.00 31.75 134 ARG B CA 1
ATOM 4106 C C . ARG B 1 134 ? 82.060 79.334 29.007 1.00 31.97 134 ARG B C 1
ATOM 4107 O O . ARG B 1 134 ? 83.097 80.000 28.945 1.00 32.83 134 ARG B O 1
ATOM 4115 N N . GLY B 1 135 ? 80.990 79.733 29.696 1.00 32.08 135 GLY B N 1
ATOM 4116 C CA . GLY B 1 135 ? 80.936 81.059 30.307 1.00 30.88 135 GLY B CA 1
ATOM 4117 C C . GLY B 1 135 ? 80.837 82.181 29.278 1.00 37.85 135 GLY B C 1
ATOM 4118 O O . GLY B 1 135 ? 80.622 81.927 28.083 1.00 34.38 135 GLY B O 1
ATOM 4119 N N . GLY B 1 136 ? 80.991 83.426 29.732 1.00 30.78 136 GLY B N 1
ATOM 4120 C CA . GLY B 1 136 ? 80.996 84.574 28.829 1.00 35.12 136 GLY B CA 1
ATOM 4121 C C . GLY B 1 136 ? 79.711 84.813 28.046 1.00 33.69 136 GLY B C 1
ATOM 4122 O O . GLY B 1 136 ? 79.732 85.457 26.985 1.00 32.53 136 GLY B O 1
ATOM 4123 N N . ASN B 1 137 ? 78.585 84.299 28.546 1.00 32.48 137 ASN B N 1
ATOM 4124 C CA . ASN B 1 137 ? 77.313 84.435 27.813 1.00 28.48 137 ASN B CA 1
ATOM 4125 C C . ASN B 1 137 ? 76.627 85.772 28.069 1.00 34.32 137 ASN B C 1
ATOM 4126 O O . ASN B 1 137 ? 76.600 86.239 29.195 1.00 33.05 137 ASN B O 1
ATOM 4131 N N . LEU B 1 138 ? 76.047 86.375 27.034 1.00 33.44 138 LEU B N 1
ATOM 4132 C CA . LEU B 1 138 ? 75.323 87.627 27.240 1.00 30.70 138 LEU B CA 1
ATOM 4133 C C . LEU B 1 138 ? 73.893 87.574 26.710 1.00 32.93 138 LEU B C 1
ATOM 4134 O O . LEU B 1 138 ? 72.953 87.357 27.471 1.00 33.76 138 LEU B O 1
ATOM 4139 N N . GLN B 1 139 ? 73.741 87.788 25.405 1.00 31.93 139 GLN B N 1
ATOM 4140 C CA . GLN B 1 139 ? 72.427 88.023 24.803 1.00 30.95 139 GLN B CA 1
ATOM 4141 C C . GLN B 1 139 ? 71.694 86.728 24.439 1.00 31.23 139 GLN B C 1
ATOM 4142 O O . GLN B 1 139 ? 72.324 85.708 24.144 1.00 30.60 139 GLN B O 1
ATOM 4148 N N . LEU B 1 140 ? 70.363 86.772 24.484 1.00 29.33 140 LEU B N 1
ATOM 4149 C CA . LEU B 1 140 ? 69.525 85.652 24.072 1.00 31.52 140 LEU B CA 1
ATOM 4150 C C . LEU B 1 140 ? 68.548 86.123 23.003 1.00 33.24 140 LEU B C 1
ATOM 4151 O O . LEU B 1 140 ? 67.828 87.115 23.206 1.00 32.46 140 LEU B O 1
ATOM 4156 N N . SER B 1 141 ? 68.540 85.420 21.870 1.00 30.19 141 SER B N 1
ATOM 4157 C CA . SER B 1 141 ? 67.535 85.596 20.815 1.00 34.47 141 SER B CA 1
ATOM 4158 C C . SER B 1 141 ? 66.926 84.229 20.510 1.00 33.39 141 SER B C 1
ATOM 4159 O O . SER B 1 141 ? 67.418 83.196 20.989 1.00 33.63 141 SER B O 1
ATOM 4162 N N . TRP B 1 142 ? 65.856 84.198 19.723 1.00 34.23 142 TRP B N 1
ATOM 4163 C CA . TRP B 1 142 ? 65.185 82.920 19.484 1.00 37.96 142 TRP B CA 1
ATOM 4164 C C . TRP B 1 142 ? 64.355 82.905 18.212 1.00 38.35 142 TRP B C 1
ATOM 4165 O O . TRP B 1 142 ? 63.834 83.943 17.791 1.00 37.22 142 TRP B O 1
ATOM 4176 N N . VAL B 1 143 ? 64.264 81.720 17.605 1.00 36.58 143 VAL B N 1
ATOM 4177 C CA . VAL B 1 143 ? 63.380 81.454 16.465 1.00 35.30 143 VAL B CA 1
ATOM 4178 C C . VAL B 1 143 ? 62.802 80.058 16.691 1.00 39.02 143 VAL B C 1
ATOM 4179 O O . VAL B 1 143 ? 63.559 79.107 16.928 1.00 39.30 143 VAL B O 1
ATOM 4183 N N . ASP B 1 144 ? 61.476 79.938 16.648 1.00 42.43 144 ASP B N 1
ATOM 4184 C CA . ASP B 1 144 ? 60.805 78.655 16.889 1.00 41.21 144 ASP B CA 1
ATOM 4185 C C . ASP B 1 144 ? 61.304 77.968 18.168 1.00 41.35 144 ASP B C 1
ATOM 4186 O O . ASP B 1 144 ? 61.192 78.531 19.260 1.00 38.84 144 ASP B O 1
ATOM 4191 N N . GLN B 1 145 ? 61.869 76.766 18.049 1.00 39.17 145 GLN B N 1
ATOM 4192 C CA . GLN B 1 145 ? 62.350 76.075 19.250 1.00 39.61 145 GLN B CA 1
ATOM 4193 C C . GLN B 1 145 ? 63.868 76.136 19.386 1.00 41.00 145 GLN B C 1
ATOM 4194 O O . GLN B 1 145 ? 64.482 75.311 20.085 1.00 37.73 145 GLN B O 1
ATOM 4200 N N . CYS B 1 146 ? 64.467 77.127 18.732 1.00 36.63 146 CYS B N 1
ATOM 4201 C CA . CYS B 1 146 ? 65.909 77.348 18.815 1.00 34.51 146 CYS B CA 1
ATOM 4202 C C . CYS B 1 146 ? 66.211 78.588 19.649 1.00 36.64 146 CYS B C 1
ATOM 4203 O O . CYS B 1 146 ? 65.545 79.622 19.499 1.00 36.09 146 CYS B O 1
ATOM 4206 N N . ALA B 1 147 ? 67.235 78.496 20.491 1.00 36.29 147 ALA B N 1
ATOM 4207 C CA . ALA B 1 147 ? 67.745 79.680 21.179 1.00 30.41 147 ALA B CA 1
ATOM 4208 C C . ALA B 1 147 ? 69.116 80.038 20.633 1.00 31.38 147 ALA B C 1
ATOM 4209 O O . ALA B 1 147 ? 69.885 79.164 20.206 1.00 34.74 147 ALA B O 1
ATOM 4211 N N . TYR B 1 148 ? 69.428 81.327 20.639 1.00 32.19 148 TYR B N 1
ATOM 4212 C CA . TYR B 1 148 ? 70.758 81.763 20.241 1.00 31.05 148 TYR B CA 1
ATOM 4213 C C . TYR B 1 148 ? 71.328 82.574 21.381 1.00 31.87 148 TYR B C 1
ATOM 4214 O O . TYR B 1 148 ? 70.656 83.466 21.912 1.00 32.48 148 TYR B O 1
ATOM 4223 N N . VAL B 1 149 ? 72.558 82.255 21.773 1.00 33.01 149 VAL B N 1
ATOM 4224 C CA . VAL B 1 149 ? 73.177 82.921 22.917 1.00 28.51 149 VAL B CA 1
ATOM 4225 C C . VAL B 1 149 ? 74.528 83.476 22.505 1.00 30.91 149 VAL B C 1
ATOM 4226 O O . VAL B 1 149 ? 75.391 82.740 22.009 1.00 33.58 149 VAL B O 1
ATOM 4230 N N . SER B 1 150 ? 74.717 84.777 22.717 1.00 30.79 150 SER B N 1
ATOM 4231 C CA . SER B 1 150 ? 75.952 85.429 22.312 1.00 30.44 150 SER B CA 1
ATOM 4232 C C . SER B 1 150 ? 77.003 85.330 23.400 1.00 33.97 150 SER B C 1
ATOM 4233 O O . SER B 1 150 ? 76.750 84.911 24.541 1.00 32.18 150 SER B O 1
ATOM 4236 N N . THR B 1 151 ? 78.192 85.769 23.032 1.00 31.01 151 THR B N 1
ATOM 4237 C CA . THR B 1 151 ? 79.338 85.679 23.900 1.00 32.99 151 THR B CA 1
ATOM 4238 C C . THR B 1 151 ? 79.939 87.103 23.981 1.00 32.53 151 THR B C 1
ATOM 4239 O O . THR B 1 151 ? 79.740 87.912 23.070 1.00 32.75 151 THR B O 1
ATOM 4243 N N . PHE B 1 152 ? 80.607 87.457 25.081 1.00 29.19 152 PHE B N 1
ATOM 4244 C CA . PHE B 1 152 ? 81.365 88.723 25.125 1.00 35.08 152 PHE B CA 1
ATOM 4245 C C . PHE B 1 152 ? 82.787 88.503 25.656 1.00 36.17 152 PHE B C 1
ATOM 4246 O O . PHE B 1 152 ? 82.978 87.760 26.620 1.00 32.55 152 PHE B O 1
ATOM 4254 N N . LYS B 1 153 ? 83.781 89.123 25.014 1.00 30.58 153 LYS B N 1
ATOM 4255 C CA . LYS B 1 153 ? 85.193 88.851 25.341 1.00 30.48 153 LYS B CA 1
ATOM 4256 C C . LYS B 1 153 ? 85.695 89.595 26.588 1.00 31.61 153 LYS B C 1
ATOM 4257 O O . LYS B 1 153 ? 85.315 90.745 26.850 1.00 35.42 153 LYS B O 1
ATOM 4263 N N . GLN B 1 154 ? 86.559 88.937 27.359 1.00 32.57 154 GLN B N 1
ATOM 4264 C CA . GLN B 1 154 ? 87.130 89.579 28.538 1.00 31.87 154 GLN B CA 1
ATOM 4265 C C . GLN B 1 154 ? 88.054 90.750 28.217 1.00 38.35 154 GLN B C 1
ATOM 4266 O O . GLN B 1 154 ? 88.290 91.608 29.068 1.00 38.73 154 GLN B O 1
ATOM 4272 N N . ALA B 1 155 ? 88.558 90.802 26.987 1.00 39.65 155 ALA B N 1
ATOM 4273 C CA . ALA B 1 155 ? 89.512 91.844 26.601 1.00 37.03 155 ALA B CA 1
ATOM 4274 C C . ALA B 1 155 ? 88.932 93.262 26.616 1.00 42.29 155 ALA B C 1
ATOM 4275 O O . ALA B 1 155 ? 89.668 94.237 26.431 1.00 47.24 155 ALA B O 1
ATOM 4277 N N . GLY B 1 156 ? 87.619 93.379 26.808 1.00 36.75 156 GLY B N 1
ATOM 4278 C CA . GLY B 1 156 ? 86.988 94.686 26.954 1.00 34.54 156 GLY B CA 1
ATOM 4279 C C . GLY B 1 156 ? 85.938 94.923 25.884 1.00 32.02 156 GLY B C 1
ATOM 4280 O O . GLY B 1 156 ? 86.075 94.410 24.767 1.00 34.00 156 GLY B O 1
ATOM 4281 N N . PRO B 1 157 ? 84.902 95.724 26.207 1.00 36.21 157 PRO B N 1
ATOM 4282 C CA . PRO B 1 157 ? 83.733 95.888 25.326 1.00 34.21 157 PRO B CA 1
ATOM 4283 C C . PRO B 1 157 ? 84.076 96.513 23.982 1.00 34.85 157 PRO B C 1
ATOM 4284 O O . PRO B 1 157 ? 83.443 96.182 22.967 1.00 34.46 157 PRO B O 1
ATOM 4288 N N . ILE B 1 158 ? 85.082 97.386 23.986 1.00 34.16 158 ILE B N 1
ATOM 4289 C CA . ILE B 1 158 ? 85.402 98.238 22.838 1.00 39.03 158 ILE B CA 1
ATOM 4290 C C . ILE B 1 158 ? 86.763 97.864 22.223 1.00 38.08 158 ILE B C 1
ATOM 4291 O O . ILE B 1 158 ? 87.190 98.409 21.201 1.00 37.57 158 ILE B O 1
ATOM 4296 N N . THR B 1 159 ? 87.431 96.903 22.848 1.00 34.51 159 THR B N 1
ATOM 4297 C CA . THR B 1 159 ? 88.720 96.415 22.365 1.00 35.64 159 THR B CA 1
ATOM 4298 C C . THR B 1 159 ? 88.603 95.794 20.982 1.00 33.02 159 THR B C 1
ATOM 4299 O O . THR B 1 159 ? 87.660 95.043 20.711 1.00 35.80 159 THR B O 1
ATOM 4303 N N . ALA B 1 160 ? 89.573 96.085 20.117 1.00 36.24 160 ALA B N 1
ATOM 4304 C CA . ALA B 1 160 ? 89.594 95.516 18.766 1.00 35.31 160 ALA B CA 1
ATOM 4305 C C . ALA B 1 160 ? 89.592 93.988 18.793 1.00 39.64 160 ALA B C 1
ATOM 4306 O O . ALA B 1 160 ? 90.375 93.370 19.519 1.00 34.55 160 ALA B O 1
ATOM 4308 N N . ASN B 1 161 ? 88.729 93.368 17.990 1.00 33.82 161 ASN B N 1
ATOM 4309 C CA . ASN B 1 161 ? 88.727 91.921 17.914 1.00 31.03 161 ASN B CA 1
ATOM 4310 C C . ASN B 1 161 ? 90.044 91.355 17.374 1.00 36.08 161 ASN B C 1
ATOM 4311 O O . ASN B 1 161 ? 90.460 90.268 17.764 1.00 36.79 161 ASN B O 1
ATOM 4316 N N . SER B 1 162 ? 90.708 92.106 16.495 1.00 38.08 162 SER B N 1
ATOM 4317 C CA . SER B 1 162 ? 91.975 91.657 15.913 1.00 36.81 162 SER B CA 1
ATOM 4318 C C . SER B 1 162 ? 93.066 91.484 16.979 1.00 41.61 162 SER B C 1
ATOM 4319 O O . SER B 1 162 ? 94.036 90.748 16.772 1.00 42.89 162 SER B O 1
ATOM 4322 N N . ARG B 1 163 ? 92.900 92.153 18.116 1.00 37.33 163 ARG B N 1
ATOM 4323 C CA . ARG B 1 163 ? 93.887 92.097 19.194 1.00 40.31 163 ARG B CA 1
ATOM 4324 C C . ARG B 1 163 ? 93.508 91.061 20.243 1.00 39.22 163 ARG B C 1
ATOM 4325 O O . ARG B 1 163 ? 94.249 90.847 21.212 1.00 37.08 163 ARG B O 1
ATOM 4333 N N . SER B 1 164 ? 92.353 90.431 20.046 1.00 39.78 164 SER B N 1
ATOM 4334 C CA . SER B 1 164 ? 91.753 89.574 21.059 1.00 35.64 164 SER B CA 1
ATOM 4335 C C . SER B 1 164 ? 91.728 88.092 20.693 1.00 31.47 164 SER B C 1
ATOM 4336 O O . SER B 1 164 ? 90.839 87.352 21.131 1.00 36.00 164 SER B O 1
ATOM 4339 N N . ALA B 1 165 ? 92.700 87.641 19.899 1.00 34.79 165 ALA B N 1
ATOM 4340 C CA . ALA B 1 165 ? 92.723 86.246 19.466 1.00 38.13 165 ALA B CA 1
ATOM 4341 C C . ALA B 1 165 ? 92.688 85.281 20.655 1.00 37.13 165 ALA B C 1
ATOM 4342 O O . ALA B 1 165 ? 92.065 84.218 20.587 1.00 38.61 165 ALA B O 1
ATOM 4344 N N . LEU B 1 166 ? 93.347 85.665 21.745 1.00 39.97 166 LEU B N 1
ATOM 4345 C CA . LEU B 1 166 ? 93.418 84.825 22.934 1.00 36.81 166 LEU B CA 1
ATOM 4346 C C . LEU B 1 166 ? 92.060 84.645 23.616 1.00 35.90 166 LEU B C 1
ATOM 4347 O O . LEU B 1 166 ? 91.914 83.785 24.497 1.00 38.51 166 LEU B O 1
ATOM 4352 N N . PHE B 1 167 ? 91.085 85.469 23.234 1.00 34.05 167 PHE B N 1
ATOM 4353 C CA . PHE B 1 167 ? 89.770 85.485 23.887 1.00 33.71 167 PHE B CA 1
ATOM 4354 C C . PHE B 1 167 ? 88.653 85.085 22.938 1.00 36.81 167 PHE B C 1
ATOM 4355 O O . PHE B 1 167 ? 87.501 84.978 23.344 1.00 36.46 167 PHE B O 1
ATOM 4363 N N . LEU B 1 168 ? 89.004 84.870 21.674 1.00 32.99 168 LEU B N 1
ATOM 4364 C CA . LEU B 1 168 ? 88.012 84.602 20.636 1.00 35.22 168 LEU B CA 1
ATOM 4365 C C . LEU B 1 168 ? 88.134 83.212 20.009 1.00 41.25 168 LEU B C 1
ATOM 4366 O O . LEU B 1 168 ? 87.537 82.936 18.969 1.00 37.55 168 LEU B O 1
ATOM 4371 N N . ARG B 1 169 ? 88.902 82.329 20.638 1.00 38.03 169 ARG B N 1
ATOM 4372 C CA . ARG B 1 169 ? 88.939 80.942 20.196 1.00 37.98 169 ARG B CA 1
ATOM 4373 C C . ARG B 1 169 ? 87.608 80.296 20.576 1.00 37.38 169 ARG B C 1
ATOM 4374 O O . ARG B 1 169 ? 86.845 80.865 21.372 1.00 38.88 169 ARG B O 1
ATOM 4382 N N . GLU B 1 170 ? 87.313 79.125 20.011 1.00 35.55 170 GLU B N 1
ATOM 4383 C CA . GLU B 1 170 ? 86.164 78.366 20.488 1.00 36.72 170 GLU B CA 1
ATOM 4384 C C . GLU B 1 170 ? 86.394 78.174 21.978 1.00 41.46 170 GLU B C 1
ATOM 4385 O O . GLU B 1 170 ? 87.534 77.963 22.402 1.00 39.79 170 GLU B O 1
ATOM 4391 N N . PRO B 1 171 ? 85.324 78.229 22.787 1.00 40.62 171 PRO B N 1
ATOM 4392 C CA . PRO B 1 171 ? 83.892 78.257 22.440 1.00 38.49 171 PRO B CA 1
ATOM 4393 C C . PRO B 1 171 ? 83.230 79.645 22.335 1.00 34.01 171 PRO B C 1
ATOM 4394 O O . PRO B 1 171 ? 82.005 79.736 22.454 1.00 35.74 171 PRO B O 1
ATOM 4398 N N . ALA B 1 172 ? 84.006 80.698 22.104 1.00 35.68 172 ALA B N 1
ATOM 4399 C CA . ALA B 1 172 ? 83.416 82.014 21.826 1.00 32.10 172 ALA B CA 1
ATOM 4400 C C . ALA B 1 172 ? 82.546 81.941 20.567 1.00 37.65 172 ALA B C 1
ATOM 4401 O O . ALA B 1 172 ? 82.836 81.176 19.651 1.00 33.22 172 ALA B O 1
ATOM 4403 N N . GLY B 1 173 ? 81.471 82.724 20.525 1.00 33.15 173 GLY B N 1
ATOM 4404 C CA . GLY B 1 173 ? 80.627 82.783 19.337 1.00 34.61 173 GLY B CA 1
ATOM 4405 C C . GLY B 1 173 ? 79.157 82.701 19.706 1.00 36.03 173 GLY B C 1
ATOM 4406 O O . GLY B 1 173 ? 78.804 82.505 20.875 1.00 34.03 173 GLY B O 1
ATOM 4407 N N . VAL B 1 174 ? 78.283 82.850 18.717 1.00 31.87 174 VAL B N 1
ATOM 4408 C CA . VAL B 1 174 ? 76.858 82.676 18.974 1.00 31.07 174 VAL B CA 1
ATOM 4409 C C . VAL B 1 174 ? 76.527 81.185 19.001 1.00 32.09 174 VAL B C 1
ATOM 4410 O O . VAL B 1 174 ? 76.704 80.471 17.999 1.00 34.55 174 VAL B O 1
ATOM 4414 N N . ALA B 1 175 ? 76.061 80.705 20.156 1.00 33.24 175 ALA B N 1
ATOM 4415 C CA . ALA B 1 175 ? 75.706 79.299 20.296 1.00 32.87 175 ALA B CA 1
ATOM 4416 C C . ALA B 1 175 ? 74.278 79.072 19.825 1.00 35.75 175 ALA B C 1
ATOM 4417 O O . ALA B 1 175 ? 73.373 79.819 20.199 1.00 37.70 175 ALA B O 1
ATOM 4419 N N . VAL B 1 176 ? 74.085 78.042 19.002 1.00 33.27 176 VAL B N 1
ATOM 4420 C CA . VAL B 1 176 ? 72.756 77.634 18.586 1.00 31.49 176 VAL B CA 1
ATOM 4421 C C . VAL B 1 176 ? 72.324 76.504 19.498 1.00 35.17 176 VAL B C 1
ATOM 4422 O O . VAL B 1 176 ? 73.031 75.501 19.630 1.00 36.00 176 VAL B O 1
ATOM 4426 N N . ILE B 1 177 ? 71.177 76.670 20.149 1.00 36.26 177 ILE B N 1
ATOM 4427 C CA . ILE B 1 177 ? 70.729 75.696 21.127 1.00 35.78 177 ILE B CA 1
ATOM 4428 C C . ILE B 1 177 ? 69.384 75.117 20.734 1.00 33.75 177 ILE B C 1
ATOM 4429 O O . ILE B 1 177 ? 68.434 75.856 20.455 1.00 34.02 177 ILE B O 1
ATOM 4434 N N . ASP B 1 178 ? 69.322 73.787 20.686 1.00 36.19 178 ASP B N 1
ATOM 4435 C CA . ASP B 1 178 ? 68.099 73.074 20.351 1.00 37.53 178 ASP B CA 1
ATOM 4436 C C . ASP B 1 178 ? 67.236 72.965 21.601 1.00 39.32 178 ASP B C 1
ATOM 4437 O O . ASP B 1 178 ? 67.616 72.269 22.549 1.00 37.27 178 ASP B O 1
ATOM 4442 N N . VAL B 1 179 ? 66.085 73.638 21.613 1.00 37.44 179 VAL B N 1
ATOM 4443 C CA . VAL B 1 179 ? 65.180 73.555 22.766 1.00 39.99 179 VAL B CA 1
ATOM 4444 C C . VAL B 1 179 ? 63.903 72.765 22.444 1.00 41.46 179 VAL B C 1
ATOM 4445 O O . VAL B 1 179 ? 62.850 72.969 23.061 1.00 39.32 179 VAL B O 1
ATOM 4449 N N . ARG B 1 180 ? 63.992 71.852 21.480 1.00 38.52 180 ARG B N 1
ATOM 4450 C CA . ARG B 1 180 ? 62.843 70.994 21.171 1.00 39.98 180 ARG B CA 1
ATOM 4451 C C . ARG B 1 180 ? 62.385 70.172 22.382 1.00 43.20 180 ARG B C 1
ATOM 4452 O O . ARG B 1 180 ? 61.190 69.897 22.545 1.00 44.13 180 ARG B O 1
ATOM 4460 N N . ASP B 1 181 ? 63.336 69.797 23.231 1.00 40.40 181 ASP B N 1
ATOM 4461 C CA . ASP B 1 181 ? 63.010 69.243 24.546 1.00 35.60 181 ASP B CA 1
ATOM 4462 C C . ASP B 1 181 ? 63.513 70.208 25.608 1.00 36.14 181 ASP B C 1
ATOM 4463 O O . ASP B 1 181 ? 64.704 70.216 25.943 1.00 42.26 181 ASP B O 1
ATOM 4468 N N . PRO B 1 182 ? 62.609 71.050 26.132 1.00 41.70 182 PRO B N 1
ATOM 4469 C CA . PRO B 1 182 ? 63.064 72.060 27.100 1.00 40.80 182 PRO B CA 1
ATOM 4470 C C . PRO B 1 182 ? 63.584 71.472 28.410 1.00 39.07 182 PRO B C 1
ATOM 4471 O O . PRO B 1 182 ? 64.175 72.208 29.195 1.00 42.65 182 PRO B O 1
ATOM 4475 N N . ARG B 1 183 ? 63.380 70.175 28.641 1.00 38.79 183 ARG B N 1
ATOM 4476 C CA . ARG B 1 183 ? 63.940 69.520 29.818 1.00 40.54 183 ARG B CA 1
ATOM 4477 C C . ARG B 1 183 ? 65.429 69.268 29.635 1.00 42.58 183 ARG B C 1
ATOM 4478 O O . ARG B 1 183 ? 66.164 69.044 30.606 1.00 40.09 183 ARG B O 1
ATOM 4486 N N . ALA B 1 184 ? 65.863 69.306 28.378 1.00 41.12 184 ALA B N 1
ATOM 4487 C CA . ALA B 1 184 ? 67.239 68.991 28.022 1.00 40.60 184 ALA B CA 1
ATOM 4488 C C . ALA B 1 184 ? 67.670 69.798 26.806 1.00 40.17 184 ALA B C 1
ATOM 4489 O O . ALA B 1 184 ? 67.874 69.236 25.725 1.00 40.05 184 ALA B O 1
ATOM 4491 N N . PRO B 1 185 ? 67.807 71.122 26.975 1.00 37.96 185 PRO B N 1
ATOM 4492 C CA . PRO B 1 185 ? 68.265 71.942 25.846 1.00 37.70 185 PRO B CA 1
ATOM 4493 C C . PRO B 1 185 ? 69.699 71.564 25.510 1.00 40.10 185 PRO B C 1
ATOM 4494 O O . PRO B 1 185 ? 70.472 71.258 26.427 1.00 39.98 185 PRO B O 1
ATOM 4498 N N . LYS B 1 186 ? 70.050 71.577 24.226 1.00 38.31 186 LYS B N 1
ATOM 4499 C CA . LYS B 1 186 ? 71.360 71.102 23.789 1.00 40.47 186 LYS B CA 1
ATOM 4500 C C . LYS B 1 186 ? 72.029 72.091 22.854 1.00 36.08 186 LYS B C 1
ATOM 4501 O O . LYS B 1 186 ? 71.441 72.461 21.838 1.00 42.64 186 LYS B O 1
ATOM 4507 N N . PRO B 1 187 ? 73.274 72.490 23.173 1.00 39.83 187 PRO B N 1
ATOM 4508 C CA . PRO B 1 187 ? 74.036 73.332 22.239 1.00 38.63 187 PRO B CA 1
ATOM 4509 C C . PRO B 1 187 ? 74.453 72.485 21.038 1.00 40.89 187 PRO B C 1
ATOM 4510 O O . PRO B 1 187 ? 74.969 71.383 21.220 1.00 43.74 187 PRO B O 1
ATOM 4514 N N . VAL B 1 188 ? 74.213 72.968 19.825 1.00 38.68 188 VAL B N 1
ATOM 4515 C CA . VAL B 1 188 ? 74.486 72.140 18.655 1.00 40.65 188 VAL B CA 1
ATOM 4516 C C . VAL B 1 188 ? 75.561 72.708 17.730 1.00 41.85 188 VAL B C 1
ATOM 4517 O O . VAL B 1 188 ? 76.317 71.951 17.125 1.00 47.84 188 VAL B O 1
ATOM 4521 N N . ARG B 1 189 ? 75.634 74.029 17.609 1.00 38.94 189 ARG B N 1
ATOM 4522 C CA . ARG B 1 189 ? 76.667 74.624 16.755 1.00 39.55 189 ARG B CA 1
ATOM 4523 C C . ARG B 1 189 ? 76.981 76.055 17.162 1.00 36.70 189 ARG B C 1
ATOM 4524 O O . ARG B 1 189 ? 76.267 76.653 17.965 1.00 37.66 189 ARG B O 1
ATOM 4532 N N . LEU B 1 190 ? 78.066 76.577 16.608 1.00 36.95 190 LEU B N 1
ATOM 4533 C CA . LEU B 1 190 ? 78.621 77.843 17.041 1.00 36.35 190 LEU B CA 1
ATOM 4534 C C . LEU B 1 190 ? 78.830 78.716 15.809 1.00 37.27 190 LEU B C 1
ATOM 4535 O O . LEU B 1 190 ? 79.400 78.267 14.813 1.00 41.21 190 LEU B O 1
ATOM 4540 N N . LEU B 1 191 ? 78.348 79.955 15.862 1.00 34.83 191 LEU B N 1
ATOM 4541 C CA . LEU B 1 191 ? 78.502 80.871 14.735 1.00 36.44 191 LEU B CA 1
ATOM 4542 C C . LEU B 1 191 ? 79.635 81.845 15.051 1.00 34.60 191 LEU B C 1
ATOM 4543 O O . LEU B 1 191 ? 79.560 82.594 16.016 1.00 36.84 191 LEU B O 1
ATOM 4548 N N . ARG B 1 192 ? 80.682 81.823 14.228 1.00 33.88 192 ARG B N 1
ATOM 4549 C CA . ARG B 1 192 ? 81.902 82.574 14.513 1.00 31.12 192 ARG B CA 1
ATOM 4550 C C . ARG B 1 192 ? 82.323 83.414 13.311 1.00 35.02 192 ARG B C 1
ATOM 4551 O O . ARG B 1 192 ? 83.507 83.481 12.950 1.00 37.80 192 ARG B O 1
ATOM 4559 N N . ASP B 1 193 ? 81.338 84.061 12.699 1.00 33.14 193 ASP B N 1
ATOM 4560 C CA . ASP B 1 193 ? 81.599 84.982 11.603 1.00 33.00 193 ASP B CA 1
ATOM 4561 C C . ASP B 1 193 ? 81.919 86.362 12.155 1.00 34.63 193 ASP B C 1
ATOM 4562 O O . ASP B 1 193 ? 81.987 86.544 13.369 1.00 35.51 193 ASP B O 1
ATOM 4567 N N . ARG B 1 194 ? 82.139 87.341 11.284 1.00 34.39 194 ARG B N 1
ATOM 4568 C CA . ARG B 1 194 ? 82.660 88.618 11.767 1.00 34.04 194 ARG B CA 1
ATOM 4569 C C . ARG B 1 194 ? 81.757 89.312 12.792 1.00 34.27 194 ARG B C 1
ATOM 4570 O O . ARG B 1 194 ? 82.241 89.996 13.707 1.00 33.19 194 ARG B O 1
ATOM 4578 N N . GLY B 1 195 ? 80.450 89.121 12.640 1.00 31.03 195 GLY B N 1
ATOM 4579 C CA . GLY B 1 195 ? 79.478 89.750 13.511 1.00 32.78 195 GLY B CA 1
ATOM 4580 C C . GLY B 1 195 ? 79.112 88.881 14.701 1.00 34.09 195 GLY B C 1
ATOM 4581 O O . GLY B 1 195 ? 78.688 89.394 15.741 1.00 33.17 195 GLY B O 1
ATOM 4582 N N . SER B 1 196 ? 79.267 87.569 14.559 1.00 31.96 196 SER B N 1
ATOM 4583 C CA . SER B 1 196 ? 78.787 86.646 15.579 1.00 31.72 196 SER B CA 1
ATOM 4584 C C . SER B 1 196 ? 79.891 86.179 16.530 1.00 33.33 196 SER B C 1
ATOM 4585 O O . SER B 1 196 ? 79.601 85.626 17.591 1.00 35.21 196 SER B O 1
ATOM 4588 N N . ILE B 1 197 ? 81.154 86.385 16.162 1.00 32.88 197 ILE B N 1
ATOM 4589 C CA . ILE B 1 197 ? 82.233 85.883 17.022 1.00 31.84 197 ILE B CA 1
ATOM 4590 C C . ILE B 1 197 ? 82.292 86.621 18.375 1.00 35.75 197 ILE B C 1
ATOM 4591 O O . ILE B 1 197 ? 82.640 86.029 19.401 1.00 33.98 197 ILE B O 1
ATOM 4596 N N . ASP B 1 198 ? 81.938 87.904 18.383 1.00 32.35 198 ASP B N 1
ATOM 4597 C CA . ASP B 1 198 ? 81.872 88.673 19.631 1.00 32.17 198 ASP B CA 1
ATOM 4598 C C . ASP B 1 198 ? 80.683 89.620 19.547 1.00 33.27 198 ASP B C 1
ATOM 4599 O O . ASP B 1 198 ? 80.856 90.834 19.376 1.00 33.88 198 ASP B O 1
ATOM 4604 N N . ALA B 1 199 ? 79.476 89.068 19.661 1.00 31.05 199 ALA B N 1
ATOM 4605 C CA . ALA B 1 199 ? 78.260 89.861 19.452 1.00 33.38 199 ALA B CA 1
ATOM 4606 C C . ALA B 1 199 ? 77.873 90.720 20.656 1.00 32.24 199 ALA B C 1
ATOM 4607 O O . ALA B 1 199 ? 77.243 91.776 20.490 1.00 33.21 199 ALA B O 1
ATOM 4609 N N . VAL B 1 200 ? 78.246 90.265 21.856 1.00 31.18 200 VAL B N 1
ATOM 4610 C CA . VAL B 1 200 ? 77.923 90.973 23.096 1.00 29.41 200 VAL B CA 1
ATOM 4611 C C . VAL B 1 200 ? 76.405 91.235 23.146 1.00 29.83 200 VAL B C 1
ATOM 4612 O O . VAL B 1 200 ? 75.624 90.280 23.147 1.00 31.92 200 VAL B O 1
ATOM 4616 N N . GLU B 1 201 ? 75.978 92.498 23.157 1.00 29.22 201 GLU B N 1
ATOM 4617 C CA . GLU B 1 201 ? 74.546 92.787 23.219 1.00 31.24 201 GLU B CA 1
ATOM 4618 C C . GLU B 1 201 ? 73.895 92.790 21.842 1.00 30.99 201 GLU B C 1
ATOM 4619 O O . GLU B 1 201 ? 72.661 92.794 21.739 1.00 32.34 201 GLU B O 1
ATOM 4625 N N . THR B 1 202 ? 74.725 92.796 20.797 1.00 30.16 202 THR B N 1
ATOM 4626 C CA . THR B 1 202 ? 74.270 93.053 19.421 1.00 29.95 202 THR B CA 1
ATOM 4627 C C . THR B 1 202 ? 73.803 91.791 18.694 1.00 32.03 202 THR B C 1
ATOM 4628 O O . THR B 1 202 ? 74.528 91.203 17.880 1.00 31.13 202 THR B O 1
ATOM 4632 N N . MET B 1 203 ? 72.576 91.378 18.979 1.00 30.48 203 MET B N 1
ATOM 4633 C CA . MET B 1 203 ? 72.034 90.183 18.347 1.00 29.09 203 MET B CA 1
ATOM 4634 C C . MET B 1 203 ? 70.531 90.233 18.484 1.00 32.43 203 MET B C 1
ATOM 4635 O O . MET B 1 203 ? 70.017 90.589 19.545 1.00 31.91 203 MET B O 1
ATOM 4640 N N . HIS B 1 204 ? 69.829 89.897 17.408 1.00 32.66 204 HIS B N 1
ATOM 4641 C CA . HIS B 1 204 ? 68.377 89.802 17.457 1.00 31.62 204 HIS B CA 1
ATOM 4642 C C . HIS B 1 204 ? 67.922 88.785 16.432 1.00 31.05 204 HIS B C 1
ATOM 4643 O O . HIS B 1 204 ? 68.646 88.477 15.487 1.00 34.71 204 HIS B O 1
ATOM 4650 N N . ALA B 1 205 ? 66.724 88.244 16.628 1.00 33.16 205 ALA B N 1
ATOM 4651 C CA . ALA B 1 205 ? 66.168 87.285 15.678 1.00 33.89 205 ALA B CA 1
ATOM 4652 C C . ALA B 1 205 ? 64.659 87.478 15.588 1.00 34.58 205 ALA B C 1
ATOM 4653 O O . ALA B 1 205 ? 64.012 87.842 16.574 1.00 38.89 205 ALA B O 1
ATOM 4655 N N . ILE B 1 206 ? 64.100 87.221 14.408 1.00 34.04 206 ILE B N 1
ATOM 4656 C CA . ILE B 1 206 ? 62.690 87.460 14.156 1.00 34.95 206 ILE B CA 1
ATOM 4657 C C . ILE B 1 206 ? 62.145 86.320 13.289 1.00 39.43 206 ILE B C 1
ATOM 4658 O O . ILE B 1 206 ? 62.788 85.907 12.325 1.00 36.16 206 ILE B O 1
ATOM 4663 N N . ALA B 1 207 ? 60.982 85.789 13.661 1.00 41.58 207 ALA B N 1
ATOM 4664 C CA . ALA B 1 207 ? 60.254 84.879 12.779 1.00 44.89 207 ALA B CA 1
ATOM 4665 C C . ALA B 1 207 ? 59.061 85.649 12.257 1.00 46.67 207 ALA B C 1
ATOM 4666 O O . ALA B 1 207 ? 58.125 85.951 13.006 1.00 50.58 207 ALA B O 1
ATOM 4668 N N . ALA B 1 208 ? 59.123 85.989 10.975 1.00 40.67 208 ALA B N 1
ATOM 4669 C CA . ALA B 1 208 ? 58.097 86.773 10.300 1.00 45.19 208 ALA B CA 1
ATOM 4670 C C . ALA B 1 208 ? 57.438 85.923 9.218 1.00 46.23 208 ALA B C 1
ATOM 4671 O O . ALA B 1 208 ? 57.928 84.831 8.909 1.00 45.16 208 ALA B O 1
ATOM 4673 N N . PRO B 1 209 ? 56.326 86.414 8.635 1.00 56.31 209 PRO B N 1
ATOM 4674 C CA . PRO B 1 209 ? 55.743 85.714 7.487 1.00 59.60 209 PRO B CA 1
ATOM 4675 C C . PRO B 1 209 ? 56.755 85.477 6.368 1.00 59.40 209 PRO B C 1
ATOM 4676 O O . PRO B 1 209 ? 57.293 86.439 5.800 1.00 59.78 209 PRO B O 1
ATOM 4680 N N . GLY B 1 210 ? 57.007 84.203 6.073 1.00 48.55 210 GLY B N 1
ATOM 4681 C CA . GLY B 1 210 ? 57.878 83.802 4.981 1.00 48.46 210 GLY B CA 1
ATOM 4682 C C . GLY B 1 210 ? 59.349 84.028 5.267 1.00 46.12 210 GLY B C 1
ATOM 4683 O O . GLY B 1 210 ? 60.189 83.977 4.364 1.00 42.50 210 GLY B O 1
ATOM 4684 N N . ARG B 1 211 ? 59.674 84.242 6.536 1.00 45.43 211 ARG B N 1
ATOM 4685 C CA . ARG B 1 211 ? 60.953 84.828 6.857 1.00 41.53 211 ARG B CA 1
ATOM 4686 C C . ARG B 1 211 ? 61.410 84.563 8.290 1.00 40.86 211 ARG B C 1
ATOM 4687 O O . ARG B 1 211 ? 60.745 84.973 9.237 1.00 48.37 211 ARG B O 1
ATOM 4695 N N . LYS B 1 212 ? 62.549 83.892 8.448 1.00 35.99 212 LYS B N 1
ATOM 4696 C CA . LYS B 1 212 ? 63.161 83.720 9.769 1.00 31.53 212 LYS B CA 1
ATOM 4697 C C . LYS B 1 212 ? 64.615 84.210 9.708 1.00 37.04 212 LYS B C 1
ATOM 4698 O O . LYS B 1 212 ? 65.425 83.675 8.940 1.00 38.79 212 LYS B O 1
ATOM 4704 N N . VAL B 1 213 ? 64.932 85.244 10.494 1.00 34.70 213 VAL B N 1
ATOM 4705 C CA . VAL B 1 213 ? 66.203 85.964 10.356 1.00 31.92 213 VAL B CA 1
ATOM 4706 C C . VAL B 1 213 ? 66.904 86.063 11.703 1.00 32.96 213 VAL B C 1
ATOM 4707 O O . VAL B 1 213 ? 66.267 86.347 12.723 1.00 34.62 213 VAL B O 1
ATOM 4711 N N . LEU B 1 214 ? 68.218 85.854 11.699 1.00 30.26 214 LEU B N 1
ATOM 4712 C CA . LEU B 1 214 ? 69.048 86.066 12.882 1.00 31.21 214 LEU B CA 1
ATOM 4713 C C . LEU B 1 214 ? 70.156 87.011 12.445 1.00 34.11 214 LEU B C 1
ATOM 4714 O O . LEU B 1 214 ? 70.794 86.779 11.415 1.00 35.34 214 LEU B O 1
ATOM 4719 N N . VAL B 1 215 ? 70.361 88.096 13.185 1.00 33.22 215 VAL B N 1
ATOM 4720 C CA . VAL B 1 215 ? 71.504 88.971 12.906 1.00 30.25 215 VAL B CA 1
ATOM 4721 C C . VAL B 1 215 ? 72.347 89.104 14.163 1.00 32.05 215 VAL B C 1
ATOM 4722 O O . VAL B 1 215 ? 71.826 89.056 15.277 1.00 32.50 215 VAL B O 1
ATOM 4726 N N . ALA B 1 216 ? 73.654 89.247 13.972 1.00 30.01 216 ALA B N 1
ATOM 4727 C CA . ALA B 1 216 ? 74.585 89.409 15.086 1.00 32.64 216 ALA B CA 1
ATOM 4728 C C . ALA B 1 216 ? 75.689 90.353 14.632 1.00 34.26 216 ALA B C 1
ATOM 4729 O O . ALA B 1 216 ? 76.202 90.222 13.507 1.00 35.41 216 ALA B O 1
ATOM 4731 N N . GLY B 1 217 ? 76.049 91.313 15.486 1.00 31.87 217 GLY B N 1
ATOM 4732 C CA . GLY B 1 217 ? 76.967 92.359 15.068 1.00 33.00 217 GLY B CA 1
ATOM 4733 C C . GLY B 1 217 ? 78.171 92.503 15.975 1.00 34.50 217 GLY B C 1
ATOM 4734 O O . GLY B 1 217 ? 78.120 92.154 17.151 1.00 33.16 217 GLY B O 1
ATOM 4735 N N . ALA B 1 218 ? 79.260 93.025 15.423 1.00 31.57 218 ALA B N 1
ATOM 4736 C CA . ALA B 1 218 ? 80.462 93.299 16.214 1.00 30.68 218 ALA B CA 1
ATOM 4737 C C . ALA B 1 218 ? 80.308 94.531 17.109 1.00 28.92 218 ALA B C 1
ATOM 4738 O O . ALA B 1 218 ? 80.559 95.654 16.694 1.00 33.00 218 ALA B O 1
ATOM 4740 N N . TYR B 1 219 ? 79.923 94.294 18.362 1.00 30.06 219 TYR B N 1
ATOM 4741 C CA . TYR B 1 219 ? 79.696 95.332 19.360 1.00 31.41 219 TYR B CA 1
ATOM 4742 C C . TYR B 1 219 ? 80.881 96.269 19.509 1.00 30.97 219 TYR B C 1
ATOM 4743 O O . TYR B 1 219 ? 80.711 97.450 19.841 1.00 34.37 219 TYR B O 1
ATOM 4752 N N . SER B 1 220 ? 82.082 95.739 19.276 1.00 32.20 220 SER B N 1
ATOM 4753 C CA . SER B 1 220 ? 83.310 96.522 19.412 1.00 35.48 220 SER B CA 1
ATOM 4754 C C . SER B 1 220 ? 83.772 97.133 18.097 1.00 33.95 220 SER B C 1
ATOM 4755 O O . SER B 1 220 ? 84.793 97.837 18.050 1.00 33.09 220 SER B O 1
ATOM 4758 N N . GLY B 1 221 ? 83.021 96.881 17.030 1.00 32.00 221 GLY B N 1
ATOM 4759 C CA . GLY B 1 221 ? 83.465 97.234 15.688 1.00 34.53 221 GLY B CA 1
ATOM 4760 C C . GLY B 1 221 ? 83.275 98.692 15.291 1.00 37.45 221 GLY B C 1
ATOM 4761 O O . GLY B 1 221 ? 82.375 99.385 15.780 1.00 35.39 221 GLY B O 1
ATOM 4762 N N . GLY B 1 222 ? 84.140 99.167 14.401 1.00 35.36 222 GLY B N 1
ATOM 4763 C CA . GLY B 1 222 ? 83.966 100.491 13.832 1.00 39.76 222 GLY B CA 1
ATOM 4764 C C . GLY B 1 222 ? 84.499 101.636 14.673 1.00 38.18 222 GLY B C 1
ATOM 4765 O O . GLY B 1 222 ? 84.116 102.791 14.474 1.00 38.27 222 GLY B O 1
ATOM 4766 N N . ILE B 1 223 ? 85.384 101.323 15.613 1.00 36.84 223 ILE B N 1
ATOM 4767 C CA . ILE B 1 223 ? 86.064 102.367 16.367 1.00 36.95 223 ILE B CA 1
ATOM 4768 C C . ILE B 1 223 ? 87.049 103.076 15.452 1.00 40.95 223 ILE B C 1
ATOM 4769 O O . ILE B 1 223 ? 87.770 102.425 14.686 1.00 40.03 223 ILE B O 1
ATOM 4774 N N . ALA B 1 224 ? 87.060 104.408 15.509 1.00 42.10 224 ALA B N 1
ATOM 4775 C CA . ALA B 1 224 ? 87.894 105.226 14.626 1.00 45.36 224 ALA B CA 1
ATOM 4776 C C . ALA B 1 224 ? 89.373 104.869 14.727 1.00 47.38 224 ALA B C 1
ATOM 4777 O O . ALA B 1 224 ? 89.879 104.601 15.817 1.00 46.64 224 ALA B O 1
ATOM 4779 N N . GLY B 1 225 ? 90.060 104.864 13.587 1.00 54.84 225 GLY B N 1
ATOM 4780 C CA . GLY B 1 225 ? 91.491 104.612 13.560 1.00 53.34 225 GLY B CA 1
ATOM 4781 C C . GLY B 1 225 ? 91.863 103.146 13.458 1.00 56.14 225 GLY B C 1
ATOM 4782 O O . GLY B 1 225 ? 93.020 102.780 13.684 1.00 63.61 225 GLY B O 1
ATOM 4783 N N . ARG B 1 226 ? 90.891 102.301 13.124 1.00 44.12 226 ARG B N 1
ATOM 4784 C CA . ARG B 1 226 ? 91.153 100.869 13.020 1.00 42.32 226 ARG B CA 1
ATOM 4785 C C . ARG B 1 226 ? 91.006 100.340 11.606 1.00 43.83 226 ARG B C 1
ATOM 4786 O O . ARG B 1 226 ? 90.437 101.003 10.737 1.00 52.56 226 ARG B O 1
ATOM 4794 N N . GLY B 1 227 ? 91.538 99.145 11.381 1.00 43.54 227 GLY B N 1
ATOM 4795 C CA . GLY B 1 227 ? 91.493 98.529 10.071 1.00 48.58 227 GLY B CA 1
ATOM 4796 C C . GLY B 1 227 ? 90.166 97.855 9.783 1.00 49.83 227 GLY B C 1
ATOM 4797 O O . GLY B 1 227 ? 89.306 97.734 10.658 1.00 44.21 227 GLY B O 1
ATOM 4798 N N . GLU B 1 228 ? 90.004 97.395 8.548 1.00 43.36 228 GLU B N 1
ATOM 4799 C CA . GLU B 1 228 ? 88.731 96.836 8.121 1.00 44.08 228 GLU B CA 1
ATOM 4800 C C . GLU B 1 228 ? 88.349 95.570 8.885 1.00 42.09 228 GLU B C 1
ATOM 4801 O O . GLU B 1 228 ? 87.162 95.267 9.031 1.00 41.50 228 GLU B O 1
ATOM 4807 N N . GLU B 1 229 ? 89.343 94.832 9.377 1.00 43.03 229 GLU B N 1
ATOM 4808 C CA . GLU B 1 229 ? 89.059 93.630 10.154 1.00 40.60 229 GLU B CA 1
ATOM 4809 C C . GLU B 1 229 ? 88.204 93.968 11.375 1.00 39.44 229 GLU B C 1
ATOM 4810 O O . GLU B 1 229 ? 87.381 93.156 11.809 1.00 42.30 229 GLU B O 1
ATOM 4816 N N . ASP B 1 230 ? 88.393 95.172 11.910 1.00 39.72 230 ASP B N 1
ATOM 4817 C CA . ASP B 1 230 ? 87.729 95.592 13.138 1.00 38.21 230 ASP B CA 1
ATOM 4818 C C . ASP B 1 230 ? 86.560 96.541 12.886 1.00 33.54 230 ASP B C 1
ATOM 4819 O O . ASP B 1 230 ? 86.165 97.303 13.773 1.00 36.44 230 ASP B O 1
ATOM 4824 N N . ALA B 1 231 ? 85.996 96.480 11.680 1.00 36.14 231 ALA B N 1
ATOM 4825 C CA . ALA B 1 231 ? 84.864 97.334 11.332 1.00 34.88 231 ALA B CA 1
ATOM 4826 C C . ALA B 1 231 ? 83.577 96.869 12.010 1.00 34.06 231 ALA B C 1
ATOM 4827 O O . ALA B 1 231 ? 83.535 95.816 12.670 1.00 34.68 231 ALA B O 1
ATOM 4829 N N . ALA B 1 232 ? 82.524 97.664 11.874 1.00 35.75 232 ALA B N 1
ATOM 4830 C CA . ALA B 1 232 ? 81.270 97.338 12.542 1.00 33.12 232 ALA B CA 1
ATOM 4831 C C . ALA B 1 232 ? 80.482 96.345 11.692 1.00 36.28 232 ALA B C 1
ATOM 4832 O O . ALA B 1 232 ? 79.520 96.714 11.007 1.00 36.84 232 ALA B O 1
ATOM 4834 N N . TRP B 1 233 ? 80.904 95.082 11.728 1.00 32.84 233 TRP B N 1
ATOM 4835 C CA . TRP B 1 233 ? 80.276 94.049 10.906 1.00 35.85 233 TRP B CA 1
ATOM 4836 C C . TRP B 1 233 ? 78.938 93.599 11.453 1.00 34.00 233 TRP B C 1
ATOM 4837 O O . TRP B 1 233 ? 78.748 93.511 12.667 1.00 34.45 233 TRP B O 1
ATOM 4848 N N . LEU B 1 234 ? 78.015 93.299 10.543 1.00 32.51 234 LEU B N 1
ATOM 4849 C CA . LEU B 1 234 ? 76.756 92.669 10.926 1.00 29.43 234 LEU B CA 1
ATOM 4850 C C . LEU B 1 234 ? 76.609 91.397 10.093 1.00 32.81 234 LEU B C 1
ATOM 4851 O O . LEU B 1 234 ? 76.549 91.463 8.865 1.00 34.20 234 LEU B O 1
ATOM 4856 N N . SER B 1 235 ? 76.565 90.247 10.766 1.00 32.52 235 SER B N 1
ATOM 4857 C CA . SER B 1 235 ? 76.376 88.967 10.093 1.00 32.79 235 SER B CA 1
ATOM 4858 C C . SER B 1 235 ? 74.886 88.680 10.032 1.00 31.86 235 SER B C 1
ATOM 4859 O O . SER B 1 235 ? 74.199 88.660 11.072 1.00 33.50 235 SER B O 1
ATOM 4862 N N . ILE B 1 236 ? 74.403 88.431 8.819 1.00 32.70 236 ILE B N 1
ATOM 4863 C CA . ILE B 1 236 ? 72.982 88.238 8.568 1.00 34.20 236 ILE B CA 1
ATOM 4864 C C . ILE B 1 236 ? 72.722 86.793 8.138 1.00 36.61 236 ILE B C 1
ATOM 4865 O O . ILE B 1 236 ? 73.261 86.330 7.125 1.00 35.79 236 ILE B O 1
ATOM 4870 N N . TYR B 1 237 ? 71.902 86.092 8.919 1.00 32.57 237 TYR B N 1
ATOM 4871 C CA . TYR B 1 237 ? 71.625 84.674 8.719 1.00 36.29 237 TYR B CA 1
ATOM 4872 C C . TYR B 1 237 ? 70.178 84.385 8.354 1.00 37.11 237 TYR B C 1
ATOM 4873 O O . TYR B 1 237 ? 69.246 84.935 8.956 1.00 35.52 237 TYR B O 1
ATOM 4882 N N . ASP B 1 238 ? 70.000 83.491 7.387 1.00 33.31 238 ASP B N 1
ATOM 4883 C CA . ASP B 1 238 ? 68.703 82.880 7.129 1.00 36.84 238 ASP B CA 1
ATOM 4884 C C . ASP B 1 238 ? 68.518 81.775 8.169 1.00 36.73 238 ASP B C 1
ATOM 4885 O O . ASP B 1 238 ? 69.281 80.797 8.183 1.00 34.58 238 ASP B O 1
ATOM 4890 N N . ALA B 1 239 ? 67.513 81.930 9.033 1.00 36.09 239 ALA B N 1
ATOM 4891 C CA . ALA B 1 239 ? 67.263 80.981 10.114 1.00 35.24 239 ALA B CA 1
ATOM 4892 C C . ALA B 1 239 ? 66.041 80.105 9.852 1.00 35.83 239 ALA B C 1
ATOM 4893 O O . ALA B 1 239 ? 65.420 79.601 10.796 1.00 38.55 239 ALA B O 1
ATOM 4895 N N . SER B 1 240 ? 65.697 79.913 8.580 1.00 37.47 240 SER B N 1
ATOM 4896 C CA . SER B 1 240 ? 64.518 79.119 8.226 1.00 39.42 240 SER B CA 1
ATOM 4897 C C . SER B 1 240 ? 64.621 77.699 8.785 1.00 38.56 240 SER B C 1
ATOM 4898 O O . SER B 1 240 ? 63.617 77.105 9.193 1.00 44.38 240 SER B O 1
ATOM 4901 N N . ASN B 1 241 ? 65.838 77.160 8.797 1.00 38.64 241 ASN B N 1
ATOM 4902 C CA . ASN B 1 241 ? 66.135 75.970 9.591 1.00 38.00 241 ASN B CA 1
ATOM 4903 C C . ASN B 1 241 ? 66.882 76.490 10.802 1.00 35.11 241 ASN B C 1
ATOM 4904 O O . ASN B 1 241 ? 68.103 76.722 10.746 1.00 37.49 241 ASN B O 1
ATOM 4909 N N . CYS B 1 242 ? 66.157 76.696 11.892 1.00 35.64 242 CYS B N 1
ATOM 4910 C CA . CYS B 1 242 ? 66.716 77.473 12.996 1.00 36.98 242 CYS B CA 1
ATOM 4911 C C . CYS B 1 242 ? 67.936 76.830 13.653 1.00 39.66 242 CYS B C 1
ATOM 4912 O O . CYS B 1 242 ? 68.765 77.533 14.239 1.00 38.55 242 CYS B O 1
ATOM 4915 N N . LEU B 1 243 ? 68.046 75.503 13.562 1.00 39.23 243 LEU B N 1
ATOM 4916 C CA . LEU B 1 243 ? 69.188 74.788 14.127 1.00 38.78 243 LEU B CA 1
ATOM 4917 C C . LEU B 1 243 ? 70.457 74.974 13.292 1.00 38.76 243 LEU B C 1
ATOM 4918 O O . LEU B 1 243 ? 71.561 74.628 13.727 1.00 36.85 243 LEU B O 1
ATOM 4923 N N . ASN B 1 244 ? 70.299 75.510 12.088 1.00 39.74 244 ASN B N 1
ATOM 4924 C CA . ASN B 1 244 ? 71.436 75.679 11.186 1.00 36.37 244 ASN B CA 1
ATOM 4925 C C . ASN B 1 244 ? 71.358 76.986 10.407 1.00 33.75 244 ASN B C 1
ATOM 4926 O O . ASN B 1 244 ? 71.117 76.984 9.191 1.00 36.39 244 ASN B O 1
ATOM 4931 N N . PRO B 1 245 ? 71.555 78.114 11.106 1.00 34.82 245 PRO B N 1
ATOM 4932 C CA . PRO B 1 245 ? 71.457 79.419 10.446 1.00 32.17 245 PRO B CA 1
ATOM 4933 C C . PRO B 1 245 ? 72.511 79.543 9.363 1.00 36.28 245 PRO B C 1
ATOM 4934 O O . PRO B 1 245 ? 73.675 79.195 9.601 1.00 36.11 245 PRO B O 1
ATOM 4938 N N . LYS B 1 246 ? 72.107 80.010 8.184 1.00 37.95 246 LYS B N 1
ATOM 4939 C CA . LYS B 1 246 ? 73.026 80.101 7.054 1.00 33.61 246 LYS B CA 1
ATOM 4940 C C . LYS B 1 246 ? 73.402 81.548 6.779 1.00 35.19 246 LYS B C 1
ATOM 4941 O O . LYS B 1 246 ? 72.530 82.386 6.527 1.00 36.36 246 LYS B O 1
ATOM 4947 N N . LEU B 1 247 ? 74.701 81.840 6.813 1.00 32.87 247 LEU B N 1
ATOM 4948 C CA . LEU B 1 247 ? 75.179 83.204 6.560 1.00 34.43 247 LEU B CA 1
ATOM 4949 C C . LEU B 1 247 ? 74.813 83.687 5.153 1.00 36.25 247 LEU B C 1
ATOM 4950 O O . LEU B 1 247 ? 75.152 83.030 4.148 1.00 34.96 247 LEU B O 1
ATOM 4955 N N . GLN B 1 248 ? 74.121 84.827 5.083 1.00 33.64 248 GLN B N 1
ATOM 4956 C CA . GLN B 1 248 ? 73.688 85.393 3.801 1.00 36.97 248 GLN B CA 1
ATOM 4957 C C . GLN B 1 248 ? 74.619 86.500 3.330 1.00 37.88 248 GLN B C 1
ATOM 4958 O O . GLN B 1 248 ? 74.922 86.611 2.135 1.00 38.29 248 GLN B O 1
ATOM 4964 N N . SER B 1 249 ? 75.050 87.336 4.267 1.00 33.60 249 SER B N 1
ATOM 4965 C CA . SER B 1 249 ? 75.956 88.424 3.937 1.00 35.29 249 SER B CA 1
ATOM 4966 C C . SER B 1 249 ? 76.540 88.985 5.218 1.00 34.62 249 SER B C 1
ATOM 4967 O O . SER B 1 249 ? 76.070 88.690 6.311 1.00 35.72 249 SER B O 1
ATOM 4970 N N . GLU B 1 250 ? 77.588 89.783 5.069 1.00 33.07 250 GLU B N 1
ATOM 4971 C CA . GLU B 1 250 ? 78.152 90.511 6.183 1.00 32.80 250 GLU B CA 1
ATOM 4972 C C . GLU B 1 250 ? 78.217 91.960 5.753 1.00 32.65 250 GLU B C 1
ATOM 4973 O O . GLU B 1 250 ? 78.889 92.293 4.771 1.00 36.88 250 GLU B O 1
ATOM 4979 N N . PHE B 1 251 ? 77.470 92.803 6.453 1.00 33.18 251 PHE B N 1
ATOM 4980 C CA . PHE B 1 251 ? 77.371 94.209 6.101 1.00 31.87 251 PHE B CA 1
ATOM 4981 C C . PHE B 1 251 ? 78.237 95.025 7.049 1.00 37.41 251 PHE B C 1
ATOM 4982 O O . PHE B 1 251 ? 78.324 94.725 8.238 1.00 38.96 251 PHE B O 1
ATOM 4990 N N . LYS B 1 252 ? 78.883 96.053 6.518 1.00 38.61 252 LYS B N 1
ATOM 4991 C CA . LYS B 1 252 ? 79.674 96.945 7.353 1.00 36.23 252 LYS B CA 1
ATOM 4992 C C . LYS B 1 252 ? 78.928 98.255 7.608 1.00 34.04 252 LYS B C 1
ATOM 4993 O O . LYS B 1 252 ? 78.774 99.066 6.681 1.00 35.33 252 LYS B O 1
ATOM 4999 N N . TRP B 1 253 ? 78.468 98.480 8.842 1.00 34.01 253 TRP B N 1
ATOM 5000 C CA . TRP B 1 253 ? 77.882 99.779 9.183 1.00 33.30 253 TRP B CA 1
ATOM 5001 C C . TRP B 1 253 ? 78.955 100.871 9.136 1.00 37.18 253 TRP B C 1
ATOM 5002 O O . TRP B 1 253 ? 80.121 100.609 9.446 1.00 37.42 253 TRP B O 1
ATOM 5013 N N . PRO B 1 254 ? 78.552 102.115 8.819 1.00 37.35 254 PRO B N 1
ATOM 5014 C CA . PRO B 1 254 ? 79.497 103.245 8.785 1.00 34.09 254 PRO B CA 1
ATOM 5015 C C . PRO B 1 254 ? 79.735 103.887 10.157 1.00 37.97 254 PRO B C 1
ATOM 5016 O O . PRO B 1 254 ? 80.230 105.011 10.221 1.00 38.34 254 PRO B O 1
ATOM 5020 N N . ALA B 1 255 ? 79.408 103.167 11.224 1.00 34.40 255 ALA B N 1
ATOM 5021 C CA . ALA B 1 255 ? 79.604 103.634 12.593 1.00 35.38 255 ALA B CA 1
ATOM 5022 C C . ALA B 1 255 ? 79.532 102.423 13.504 1.00 36.73 255 ALA B C 1
ATOM 5023 O O . ALA B 1 255 ? 79.105 101.355 13.072 1.00 33.97 255 ALA B O 1
ATOM 5025 N N . ASN B 1 256 ? 79.934 102.585 14.764 1.00 33.13 256 ASN B N 1
ATOM 5026 C CA . ASN B 1 256 ? 79.722 101.538 15.753 1.00 31.44 256 ASN B CA 1
ATOM 5027 C C . ASN B 1 256 ? 78.234 101.396 16.038 1.00 34.52 256 ASN B C 1
ATOM 5028 O O . ASN B 1 256 ? 77.560 102.385 16.369 1.00 34.33 256 ASN B O 1
ATOM 5033 N N . ILE B 1 257 ? 77.718 100.179 15.881 1.00 35.00 257 ILE B N 1
ATOM 5034 C CA . ILE B 1 257 ? 76.326 99.887 16.221 1.00 33.19 257 ILE B CA 1
ATOM 5035 C C . ILE B 1 257 ? 76.272 99.086 17.515 1.00 33.27 257 ILE B C 1
ATOM 5036 O O . ILE B 1 257 ? 76.960 98.077 17.678 1.00 34.49 257 ILE B O 1
ATOM 5041 N N . HIS B 1 258 ? 75.455 99.561 18.443 1.00 31.06 258 HIS B N 1
ATOM 5042 C CA . HIS B 1 258 ? 75.468 99.067 19.805 1.00 30.31 258 HIS B CA 1
ATOM 5043 C C . HIS B 1 258 ? 74.480 97.905 19.997 1.00 31.52 258 HIS B C 1
ATOM 5044 O O . HIS B 1 258 ? 74.833 96.826 20.524 1.00 31.31 258 HIS B O 1
ATOM 5051 N N . MET B 1 259 ? 73.233 98.128 19.591 1.00 30.80 259 MET B N 1
ATOM 5052 C CA . MET B 1 259 ? 72.234 97.057 19.610 1.00 31.18 259 MET B CA 1
ATOM 5053 C C . MET B 1 259 ? 71.402 97.100 18.344 1.00 32.32 259 MET B C 1
ATOM 5054 O O . MET B 1 259 ? 71.289 98.153 17.687 1.00 33.32 259 MET B O 1
ATOM 5059 N N . VAL B 1 260 ? 70.832 95.954 17.987 1.00 32.37 260 VAL B N 1
ATOM 5060 C CA . VAL B 1 260 ? 70.043 95.859 16.758 1.00 32.14 260 VAL B CA 1
ATOM 5061 C C . VAL B 1 260 ? 68.666 95.282 17.036 1.00 31.89 260 VAL B C 1
ATOM 5062 O O . VAL B 1 260 ? 68.501 94.407 17.896 1.00 32.86 260 VAL B O 1
ATOM 5066 N N . THR B 1 261 ? 67.688 95.765 16.285 1.00 31.60 261 THR B N 1
ATOM 5067 C CA . THR B 1 261 ? 66.330 95.259 16.392 1.00 30.53 261 THR B CA 1
ATOM 5068 C C . THR B 1 261 ? 65.805 95.102 14.994 1.00 33.96 261 THR B C 1
ATOM 5069 O O . THR B 1 261 ? 65.740 96.079 14.231 1.00 34.25 261 THR B O 1
ATOM 5073 N N . ILE B 1 262 ? 65.471 93.863 14.637 1.00 33.44 262 ILE B N 1
ATOM 5074 C CA . ILE B 1 262 ? 64.861 93.574 13.335 1.00 32.38 262 ILE B CA 1
ATOM 5075 C C . ILE B 1 262 ? 63.392 93.979 13.412 1.00 32.73 262 ILE B C 1
ATOM 5076 O O . ILE B 1 262 ? 62.753 93.820 14.467 1.00 36.49 262 ILE B O 1
ATOM 5081 N N . SER B 1 263 ? 62.872 94.516 12.307 1.00 32.35 263 SER B N 1
ATOM 5082 C CA . SER B 1 263 ? 61.484 94.948 12.231 1.00 31.50 263 SER B CA 1
ATOM 5083 C C . SER B 1 263 ? 60.587 93.720 12.263 1.00 37.15 263 SER B C 1
ATOM 5084 O O . SER B 1 263 ? 61.038 92.619 11.935 1.00 34.28 263 SER B O 1
ATOM 5087 N N . PRO B 1 264 ? 59.319 93.893 12.679 1.00 35.85 264 PRO B N 1
ATOM 5088 C CA . PRO B 1 264 ? 58.404 92.747 12.773 1.00 37.86 264 PRO B CA 1
ATOM 5089 C C . PRO B 1 264 ? 58.273 91.947 11.479 1.00 38.03 264 PRO B C 1
ATOM 5090 O O . PRO B 1 264 ? 58.080 90.727 11.554 1.00 40.65 264 PRO B O 1
ATOM 5094 N N . ASN B 1 265 ? 58.382 92.603 10.326 1.00 35.77 265 ASN B N 1
ATOM 5095 C CA . ASN B 1 265 ? 58.271 91.899 9.040 1.00 35.11 265 ASN B CA 1
ATOM 5096 C C . ASN B 1 265 ? 59.593 91.315 8.541 1.00 33.97 265 ASN B C 1
ATOM 5097 O O . ASN B 1 265 ? 59.659 90.738 7.444 1.00 34.88 265 ASN B O 1
ATOM 5102 N N . GLY B 1 266 ? 60.642 91.490 9.345 1.00 35.98 266 GLY B N 1
ATOM 5103 C CA . GLY B 1 266 ? 61.936 90.877 9.079 1.00 34.31 266 GLY B CA 1
ATOM 5104 C C . GLY B 1 266 ? 62.705 91.489 7.925 1.00 37.49 266 GLY B C 1
ATOM 5105 O O . GLY B 1 266 ? 63.701 90.914 7.451 1.00 35.78 266 GLY B O 1
ATOM 5106 N N . ARG B 1 267 ? 62.264 92.656 7.460 1.00 34.15 267 ARG B N 1
ATOM 5107 C CA . ARG B 1 267 ? 62.903 93.260 6.299 1.00 33.09 267 ARG B CA 1
ATOM 5108 C C . ARG B 1 267 ? 63.846 94.430 6.593 1.00 34.24 267 ARG B C 1
ATOM 5109 O O . ARG B 1 267 ? 64.565 94.878 5.692 1.00 34.08 267 ARG B O 1
ATOM 5117 N N . ARG B 1 268 ? 63.841 94.940 7.822 1.00 35.34 268 ARG B N 1
ATOM 5118 C CA . ARG B 1 268 ? 64.752 96.028 8.175 1.00 36.73 268 ARG B CA 1
ATOM 5119 C C . ARG B 1 268 ? 65.445 95.779 9.511 1.00 33.65 268 ARG B C 1
ATOM 5120 O O . ARG B 1 268 ? 64.898 95.112 10.407 1.00 34.50 268 ARG B O 1
ATOM 5128 N N . VAL B 1 269 ? 66.656 96.315 9.646 1.00 31.50 269 VAL B N 1
ATOM 5129 C CA . VAL B 1 269 ? 67.361 96.226 10.927 1.00 28.70 269 VAL B CA 1
ATOM 5130 C C . VAL B 1 269 ? 67.635 97.643 11.410 1.00 30.13 269 VAL B C 1
ATOM 5131 O O . VAL B 1 269 ? 68.181 98.460 10.660 1.00 32.98 269 VAL B O 1
ATOM 5135 N N . TYR B 1 270 ? 67.233 97.934 12.639 1.00 31.94 270 TYR B N 1
ATOM 5136 C CA . TYR B 1 270 ? 67.462 99.245 13.231 1.00 31.55 270 TYR B CA 1
ATOM 5137 C C . TYR B 1 270 ? 68.599 99.094 14.236 1.00 32.99 270 TYR B C 1
ATOM 5138 O O . TYR B 1 270 ? 68.487 98.330 15.201 1.00 34.81 270 TYR B O 1
ATOM 5147 N N . GLY B 1 271 ? 69.701 99.801 13.989 1.00 29.23 271 GLY B N 1
ATOM 5148 C CA . GLY B 1 271 ? 70.894 99.671 14.816 1.00 31.98 271 GLY B CA 1
ATOM 5149 C C . GLY B 1 271 ? 71.234 100.978 15.494 1.00 34.06 271 GLY B C 1
ATOM 5150 O O . GLY B 1 271 ? 71.394 101.997 14.832 1.00 32.61 271 GLY B O 1
ATOM 5151 N N . THR B 1 272 ? 71.348 100.958 16.812 1.00 35.42 272 THR B N 1
ATOM 5152 C CA . THR B 1 272 ? 71.579 102.188 17.563 1.00 30.67 272 THR B CA 1
ATOM 5153 C C . THR B 1 272 ? 73.047 102.577 17.537 1.00 31.27 272 THR B C 1
ATOM 5154 O O . THR B 1 272 ? 73.924 101.709 17.507 1.00 35.00 272 THR B O 1
ATOM 5158 N N . GLU B 1 273 ? 73.316 103.881 17.555 1.00 30.89 273 GLU B N 1
ATOM 5159 C CA . GLU B 1 273 ? 74.691 104.358 17.660 1.00 31.34 273 GLU B CA 1
ATOM 5160 C C . GLU B 1 273 ? 74.813 105.219 18.911 1.00 32.37 273 GLU B C 1
ATOM 5161 O O . GLU B 1 273 ? 74.190 106.292 18.999 1.00 34.10 273 GLU B O 1
ATOM 5167 N N . VAL B 1 274 ? 75.597 104.735 19.874 1.00 31.71 274 VAL B N 1
ATOM 5168 C CA . VAL B 1 274 ? 75.840 105.470 21.125 1.00 34.28 274 VAL B CA 1
ATOM 5169 C C . VAL B 1 274 ? 77.292 105.903 21.274 1.00 36.95 274 VAL B C 1
ATOM 5170 O O . VAL B 1 274 ? 77.604 106.789 22.063 1.00 34.78 274 VAL B O 1
ATOM 5174 N N . VAL B 1 275 ? 78.172 105.268 20.510 1.00 35.31 275 VAL B N 1
ATOM 5175 C CA . VAL B 1 275 ? 79.604 105.544 20.567 1.00 34.01 275 VAL B CA 1
ATOM 5176 C C . VAL B 1 275 ? 79.961 106.227 19.254 1.00 37.21 275 VAL B C 1
ATOM 5177 O O . VAL B 1 275 ? 79.459 105.832 18.208 1.00 37.53 275 VAL B O 1
ATOM 5181 N N . PRO B 1 276 ? 80.826 107.261 19.290 1.00 33.19 276 PRO B N 1
ATOM 5182 C CA . PRO B 1 276 ? 81.547 107.800 20.453 1.00 35.93 276 PRO B CA 1
ATOM 5183 C C . PRO B 1 276 ? 80.789 108.870 21.228 1.00 37.76 276 PRO B C 1
ATOM 5184 O O . PRO B 1 276 ? 81.301 109.333 22.257 1.00 38.18 276 PRO B O 1
ATOM 5188 N N . GLY B 1 277 ? 79.625 109.290 20.738 1.00 34.01 277 GLY B N 1
ATOM 5189 C CA . GLY B 1 277 ? 78.951 110.453 21.292 1.00 37.01 277 GLY B CA 1
ATOM 5190 C C . GLY B 1 277 ? 78.610 110.326 22.767 1.00 36.19 277 GLY B C 1
ATOM 5191 O O . GLY B 1 277 ? 78.870 111.250 23.558 1.00 39.23 277 GLY B O 1
ATOM 5192 N N . LEU B 1 278 ? 78.035 109.183 23.134 1.00 35.11 278 LEU B N 1
ATOM 5193 C CA . LEU B 1 278 ? 77.605 108.925 24.507 1.00 34.89 278 LEU B CA 1
ATOM 5194 C C . LEU B 1 278 ? 76.851 110.098 25.137 1.00 37.61 278 LEU B C 1
ATOM 5195 O O . LEU B 1 278 ? 75.770 110.464 24.664 1.00 34.08 278 LEU B O 1
ATOM 5200 N N . GLY B 1 279 ? 77.424 110.685 26.193 1.00 36.44 279 GLY B N 1
ATOM 5201 C CA . GLY B 1 279 ? 76.769 111.749 26.937 1.00 37.60 279 GLY B CA 1
ATOM 5202 C C . GLY B 1 279 ? 76.510 113.032 26.166 1.00 38.78 279 GLY B C 1
ATOM 5203 O O . GLY B 1 279 ? 75.653 113.826 26.559 1.00 38.07 279 GLY B O 1
ATOM 5204 N N . SER B 1 280 ? 77.239 113.246 25.070 1.00 37.68 280 SER B N 1
ATOM 5205 C CA . SER B 1 280 ? 77.020 114.423 24.230 1.00 38.41 280 SER B CA 1
ATOM 5206 C C . SER B 1 280 ? 75.708 114.326 23.468 1.00 37.89 280 SER B C 1
ATOM 5207 O O . SER B 1 280 ? 75.184 115.336 22.984 1.00 39.39 280 SER B O 1
ATOM 5210 N N . GLY B 1 281 ? 75.195 113.105 23.335 1.00 36.23 281 GLY B N 1
ATOM 5211 C CA . GLY B 1 281 ? 74.002 112.860 22.536 1.00 37.07 281 GLY B CA 1
ATOM 5212 C C . GLY B 1 281 ? 74.233 112.860 21.033 1.00 40.47 281 GLY B C 1
ATOM 5213 O O . GLY B 1 281 ? 73.268 112.792 20.261 1.00 35.62 281 GLY B O 1
ATOM 5214 N N . LYS B 1 282 ? 75.492 112.941 20.598 1.00 35.96 282 LYS B N 1
ATOM 5215 C CA . LYS B 1 282 ? 75.783 112.943 19.157 1.00 35.04 282 LYS B CA 1
ATOM 5216 C C . LYS B 1 282 ? 75.841 111.508 18.673 1.00 42.61 282 LYS B C 1
ATOM 5217 O O . LYS B 1 282 ? 76.865 110.838 18.808 1.00 51.39 282 LYS B O 1
ATOM 5223 N N . GLY B 1 283 ? 74.733 111.044 18.110 1.00 40.52 283 GLY B N 1
ATOM 5224 C CA . GLY B 1 283 ? 74.598 109.662 17.690 1.00 36.07 283 GLY B CA 1
ATOM 5225 C C . GLY B 1 283 ? 73.289 109.603 16.936 1.00 35.16 283 GLY B C 1
ATOM 5226 O O . GLY B 1 283 ? 72.749 110.642 16.548 1.00 35.48 283 GLY B O 1
ATOM 5227 N N . GLY B 1 284 ? 72.749 108.408 16.754 1.00 34.18 284 GLY B N 1
ATOM 5228 C CA . GLY B 1 284 ? 71.501 108.307 16.028 1.00 33.74 284 GLY B CA 1
ATOM 5229 C C . GLY B 1 284 ? 71.035 106.883 15.883 1.00 34.25 284 GLY B C 1
ATOM 5230 O O . GLY B 1 284 ? 71.523 105.984 16.565 1.00 33.30 284 GLY B O 1
ATOM 5231 N N . LEU B 1 285 ? 70.084 106.677 14.979 1.00 33.41 285 LEU B N 1
ATOM 5232 C CA . LEU B 1 285 ? 69.546 105.349 14.755 1.00 32.14 285 LEU B CA 1
ATOM 5233 C C . LEU B 1 285 ? 69.753 105.028 13.289 1.00 30.86 285 LEU B C 1
ATOM 5234 O O . LEU B 1 285 ? 69.256 105.747 12.419 1.00 35.52 285 LEU B O 1
ATOM 5239 N N . HIS B 1 286 ? 70.494 103.956 13.022 1.00 33.57 286 HIS B N 1
ATOM 5240 C CA . HIS B 1 286 ? 70.789 103.541 11.649 1.00 34.26 286 HIS B CA 1
ATOM 5241 C C . HIS B 1 286 ? 69.765 102.527 11.173 1.00 33.82 286 HIS B C 1
ATOM 5242 O O . HIS B 1 286 ? 69.265 101.728 11.957 1.00 33.63 286 HIS B O 1
ATOM 5249 N N . VAL B 1 287 ? 69.459 102.554 9.882 1.00 33.16 287 VAL B N 1
ATOM 5250 C CA . VAL B 1 287 ? 68.508 101.596 9.319 1.00 30.84 287 VAL B CA 1
ATOM 5251 C C . VAL B 1 287 ? 69.082 100.849 8.123 1.00 32.80 287 VAL B C 1
ATOM 5252 O O . VAL B 1 287 ? 69.628 101.450 7.193 1.00 32.67 287 VAL B O 1
ATOM 5256 N N . LEU B 1 288 ? 68.944 99.527 8.150 1.00 36.69 288 LEU B N 1
ATOM 5257 C CA . LEU B 1 288 ? 69.440 98.694 7.058 1.00 35.19 288 LEU B CA 1
ATOM 5258 C C . LEU B 1 288 ? 68.285 97.888 6.465 1.00 34.45 288 LEU B C 1
ATOM 5259 O O . LEU B 1 288 ? 67.526 97.238 7.192 1.00 35.07 288 LEU B O 1
ATOM 5264 N N . ASP B 1 289 ? 68.147 97.938 5.149 1.00 33.73 289 ASP B N 1
ATOM 5265 C CA . ASP B 1 289 ? 67.112 97.169 4.480 1.00 30.91 289 ASP B CA 1
ATOM 5266 C C . ASP B 1 289 ? 67.676 95.793 4.116 1.00 35.36 289 ASP B C 1
ATOM 5267 O O . ASP B 1 289 ? 68.620 95.682 3.326 1.00 36.70 289 ASP B O 1
ATOM 5272 N N . ILE B 1 290 ? 67.097 94.747 4.703 1.00 33.69 290 ILE B N 1
ATOM 5273 C CA . ILE B 1 290 ? 67.551 93.385 4.439 1.00 35.80 290 ILE B CA 1
ATOM 5274 C C . ILE B 1 290 ? 66.523 92.567 3.663 1.00 36.09 290 ILE B C 1
ATOM 5275 O O . ILE B 1 290 ? 66.458 91.344 3.801 1.00 34.51 290 ILE B O 1
ATOM 5280 N N . SER B 1 291 ? 65.735 93.250 2.839 1.00 34.53 291 SER B N 1
ATOM 5281 C CA . SER B 1 291 ? 64.739 92.581 2.004 1.00 34.41 291 SER B CA 1
ATOM 5282 C C . SER B 1 291 ? 65.414 91.483 1.203 1.00 37.36 291 SER B C 1
ATOM 5283 O O . SER B 1 291 ? 64.917 90.350 1.108 1.00 37.10 291 SER B O 1
ATOM 5286 N N . ASP B 1 292 ? 66.555 91.834 0.622 1.00 33.13 292 ASP B N 1
ATOM 5287 C CA . ASP B 1 292 ? 67.437 90.842 0.027 1.00 33.74 292 ASP B CA 1
ATOM 5288 C C . ASP B 1 292 ? 68.537 90.608 1.066 1.00 31.12 292 ASP B C 1
ATOM 5289 O O . ASP B 1 292 ? 69.403 91.469 1.260 1.00 36.24 292 ASP B O 1
ATOM 5294 N N . MET B 1 293 ? 68.492 89.465 1.749 1.00 32.17 293 MET B N 1
ATOM 5295 C CA . MET B 1 293 ? 69.447 89.202 2.815 1.00 32.90 293 MET B CA 1
ATOM 5296 C C . MET B 1 293 ? 70.883 89.087 2.316 1.00 33.01 293 MET B C 1
ATOM 5297 O O . MET B 1 293 ? 71.825 89.314 3.080 1.00 34.73 293 MET B O 1
ATOM 5302 N N . LYS B 1 294 ? 71.051 88.738 1.042 1.00 34.27 294 LYS B N 1
ATOM 5303 C CA . LYS B 1 294 ? 72.388 88.608 0.471 1.00 36.86 294 LYS B CA 1
ATOM 5304 C C . LYS B 1 294 ? 72.927 89.945 -0.006 1.00 37.50 294 LYS B C 1
ATOM 5305 O O . LYS B 1 294 ? 74.120 90.072 -0.291 1.00 38.24 294 LYS B O 1
ATOM 5311 N N . ARG B 1 295 ? 72.044 90.934 -0.120 1.00 34.01 295 ARG B N 1
ATOM 5312 C CA . ARG B 1 295 ? 72.425 92.258 -0.625 1.00 31.69 295 ARG B CA 1
ATOM 5313 C C . ARG B 1 295 ? 71.707 93.356 0.153 1.00 37.84 295 ARG B C 1
ATOM 5314 O O . ARG B 1 295 ? 70.810 94.020 -0.390 1.00 39.70 295 ARG B O 1
ATOM 5322 N N . PRO B 1 296 ? 72.102 93.552 1.424 1.00 36.60 296 PRO B N 1
ATOM 5323 C CA . PRO B 1 296 ? 71.475 94.572 2.278 1.00 33.96 296 PRO B CA 1
ATOM 5324 C C . PRO B 1 296 ? 71.756 95.970 1.752 1.00 39.36 296 PRO B C 1
ATOM 5325 O O . PRO B 1 296 ? 72.762 96.184 1.060 1.00 41.01 296 PRO B O 1
ATOM 5329 N N . ARG B 1 297 ? 70.859 96.903 2.049 1.00 36.51 297 ARG B N 1
ATOM 5330 C CA . ARG B 1 297 ? 70.958 98.248 1.499 1.00 36.78 297 ARG B CA 1
ATOM 5331 C C . ARG B 1 297 ? 70.836 99.241 2.632 1.00 34.61 297 ARG B C 1
ATOM 5332 O O . ARG B 1 297 ? 69.836 99.260 3.353 1.00 36.11 297 ARG B O 1
ATOM 5340 N N . TYR B 1 298 ? 71.859 100.068 2.801 1.00 34.98 298 TYR B N 1
ATOM 5341 C CA . TYR B 1 298 ? 71.876 101.008 3.918 1.00 34.24 298 TYR B CA 1
ATOM 5342 C C . TYR B 1 298 ? 70.917 102.160 3.622 1.00 34.48 298 TYR B C 1
ATOM 5343 O O . TYR B 1 298 ? 70.925 102.716 2.520 1.00 37.73 298 TYR B O 1
ATOM 5352 N N . LEU B 1 299 ? 70.084 102.505 4.600 1.00 35.52 299 LEU B N 1
ATOM 5353 C CA . LEU B 1 299 ? 69.082 103.549 4.427 1.00 36.75 299 LEU B CA 1
ATOM 5354 C C . LEU B 1 299 ? 69.541 104.876 5.026 1.00 41.19 299 LEU B C 1
ATOM 5355 O O . LEU B 1 299 ? 69.077 105.943 4.624 1.00 47.11 299 LEU B O 1
ATOM 5360 N N . GLY B 1 300 ? 70.453 104.811 5.987 1.00 37.28 300 GLY B N 1
ATOM 5361 C CA . GLY B 1 300 ? 71.017 106.028 6.529 1.00 35.83 300 GLY B CA 1
ATOM 5362 C C . GLY B 1 300 ? 70.956 106.081 8.034 1.00 36.22 300 GLY B C 1
ATOM 5363 O O . GLY B 1 300 ? 70.561 105.115 8.693 1.00 33.10 300 GLY B O 1
ATOM 5364 N N . ARG B 1 301 ? 71.344 107.235 8.567 1.00 34.71 301 ARG B N 1
ATOM 5365 C CA . ARG B 1 301 ? 71.445 107.442 10.004 1.00 32.44 301 ARG B CA 1
ATOM 5366 C C . ARG B 1 301 ? 70.490 108.556 10.394 1.00 33.66 301 ARG B C 1
ATOM 5367 O O . ARG B 1 301 ? 70.525 109.643 9.799 1.00 35.94 301 ARG B O 1
ATOM 5375 N N . PHE B 1 302 ? 69.630 108.299 11.379 1.00 35.14 302 PHE B N 1
ATOM 5376 C CA . PHE B 1 302 ? 68.563 109.248 11.712 1.00 36.70 302 PHE B CA 1
ATOM 5377 C C . PHE B 1 302 ? 68.733 109.871 13.084 1.00 32.19 302 PHE B C 1
ATOM 5378 O O . PHE B 1 302 ? 69.124 109.193 14.025 1.00 35.33 302 PHE B O 1
ATOM 5386 N N . GLY B 1 303 ? 68.440 111.167 13.179 1.00 33.71 303 GLY B N 1
ATOM 5387 C CA . GLY B 1 303 ? 68.330 111.837 14.468 1.00 37.23 303 GLY B CA 1
ATOM 5388 C C . GLY B 1 303 ? 66.862 111.965 14.837 1.00 36.44 303 GLY B C 1
ATOM 5389 O O . GLY B 1 303 ? 66.012 111.327 14.216 1.00 35.89 303 GLY B O 1
ATOM 5390 N N . VAL B 1 304 ? 66.555 112.772 15.846 1.00 36.08 304 VAL B N 1
ATOM 5391 C CA . VAL B 1 304 ? 65.173 112.931 16.284 1.00 35.85 304 VAL B CA 1
ATOM 5392 C C . VAL B 1 304 ? 64.645 114.288 15.857 1.00 38.26 304 VAL B C 1
ATOM 5393 O O . VAL B 1 304 ? 65.223 115.324 16.198 1.00 38.46 304 VAL B O 1
ATOM 5397 N N . THR B 1 305 ? 63.553 114.285 15.097 1.00 32.39 305 THR B N 1
ATOM 5398 C CA . THR B 1 305 ? 62.966 115.528 14.647 1.00 34.93 305 THR B CA 1
ATOM 5399 C C . THR B 1 305 ? 61.798 115.883 15.560 1.00 38.10 305 THR B C 1
ATOM 5400 O O . THR B 1 305 ? 60.852 115.111 15.712 1.00 36.00 305 THR B O 1
ATOM 5404 N N . ARG B 1 306 ? 61.878 117.049 16.182 1.00 37.78 306 ARG B N 1
ATOM 5405 C CA . ARG B 1 306 ? 60.843 117.476 17.107 1.00 41.89 306 ARG B CA 1
ATOM 5406 C C . ARG B 1 306 ? 59.709 118.171 16.357 1.00 46.29 306 ARG B C 1
ATOM 5407 O O . ARG B 1 306 ? 59.856 118.491 15.171 1.00 44.20 306 ARG B O 1
ATOM 5415 N N . PRO B 1 307 ? 58.554 118.364 17.020 1.00 45.18 307 PRO B N 1
ATOM 5416 C CA . PRO B 1 307 ? 57.439 119.047 16.355 1.00 48.39 307 PRO B CA 1
ATOM 5417 C C . PRO B 1 307 ? 57.831 120.415 15.800 1.00 49.08 307 PRO B C 1
ATOM 5418 O O . PRO B 1 307 ? 57.192 120.895 14.862 1.00 51.32 307 PRO B O 1
ATOM 5422 N N . ASN B 1 308 ? 58.872 121.023 16.364 1.00 45.30 308 ASN B N 1
ATOM 5423 C CA . ASN B 1 308 ? 59.341 122.328 15.896 1.00 48.23 308 ASN B CA 1
ATOM 5424 C C . ASN B 1 308 ? 60.105 122.281 14.569 1.00 48.74 308 ASN B C 1
ATOM 5425 O O . ASN B 1 308 ? 60.514 123.323 14.053 1.00 48.51 308 ASN B O 1
ATOM 5430 N N . GLY B 1 309 ? 60.297 121.078 14.023 1.00 42.23 309 GLY B N 1
ATOM 5431 C CA . GLY B 1 309 ? 60.934 120.917 12.726 1.00 45.72 309 GLY B CA 1
ATOM 5432 C C . GLY B 1 309 ? 62.436 120.689 12.783 1.00 44.63 309 GLY B C 1
ATOM 5433 O O . GLY B 1 309 ? 63.067 120.380 11.764 1.00 46.07 309 GLY B O 1
ATOM 5434 N N . LEU B 1 310 ? 63.016 120.843 13.970 1.00 40.69 310 LEU B N 1
ATOM 5435 C CA . LEU B 1 310 ? 64.465 120.700 14.125 1.00 41.88 310 LEU B CA 1
ATOM 5436 C C . LEU B 1 310 ? 64.900 119.279 14.469 1.00 41.23 310 LEU B C 1
ATOM 5437 O O . LEU B 1 310 ? 64.310 118.627 15.333 1.00 42.29 310 LEU B O 1
ATOM 5442 N N . THR B 1 311 ? 65.949 118.815 13.794 1.00 40.22 311 THR B N 1
ATOM 5443 C CA . THR B 1 311 ? 66.491 117.480 14.022 1.00 39.95 311 THR B CA 1
ATOM 5444 C C . THR B 1 311 ? 67.807 117.581 14.783 1.00 41.78 311 THR B C 1
ATOM 5445 O O . THR B 1 311 ? 68.633 118.452 14.504 1.00 43.62 311 THR B O 1
ATOM 5449 N N . ALA B 1 312 ? 67.996 116.703 15.758 1.00 41.49 312 ALA B N 1
ATOM 5450 C CA . ALA B 1 312 ? 69.239 116.686 16.503 1.00 35.42 312 ALA B CA 1
ATOM 5451 C C . ALA B 1 312 ? 69.599 115.252 16.806 1.00 36.23 312 ALA B C 1
ATOM 5452 O O . ALA B 1 312 ? 68.726 114.373 16.822 1.00 36.31 312 ALA B O 1
ATOM 5454 N N . GLY B 1 313 ? 70.875 115.013 17.094 1.00 37.68 313 GLY B N 1
ATOM 5455 C CA . GLY B 1 313 ? 71.316 113.674 17.423 1.00 33.05 313 GLY B CA 1
ATOM 5456 C C . GLY B 1 313 ? 70.766 113.173 18.741 1.00 36.20 313 GLY B C 1
ATOM 5457 O O . GLY B 1 313 ? 70.352 113.960 19.606 1.00 36.28 313 GLY B O 1
ATOM 5458 N N . PHE B 1 314 ? 70.754 111.855 18.895 1.00 33.60 314 PHE B N 1
ATOM 5459 C CA . PHE B 1 314 ? 70.504 111.245 20.194 1.00 36.76 314 PHE B CA 1
ATOM 5460 C C . PHE B 1 314 ? 71.332 109.974 20.315 1.00 33.70 314 PHE B C 1
ATOM 5461 O O . PHE B 1 314 ? 71.841 109.472 19.318 1.00 34.05 314 PHE B O 1
ATOM 5469 N N . THR B 1 315 ? 71.503 109.473 21.530 1.00 33.81 315 THR B N 1
ATOM 5470 C CA . THR B 1 315 ? 72.269 108.249 21.714 1.00 31.57 315 THR B CA 1
ATOM 5471 C C . THR B 1 315 ? 71.407 107.134 22.309 1.00 32.32 315 THR B C 1
ATOM 5472 O O . THR B 1 315 ? 71.496 106.818 23.501 1.00 35.74 315 THR B O 1
ATOM 5476 N N . PRO B 1 316 ? 70.560 106.520 21.460 1.00 32.86 316 PRO B N 1
ATOM 5477 C CA . PRO B 1 316 ? 69.689 105.448 21.940 1.00 36.44 316 PRO B CA 1
ATOM 5478 C C . PRO B 1 316 ? 70.498 104.184 22.168 1.00 36.18 316 PRO B C 1
ATOM 5479 O O . PRO B 1 316 ? 71.375 103.880 21.374 1.00 34.48 316 PRO B O 1
ATOM 5483 N N . HIS B 1 317 ? 70.215 103.442 23.228 1.00 31.88 317 HIS B N 1
ATOM 5484 C CA . HIS B 1 317 ? 70.925 102.186 23.424 1.00 30.20 317 HIS B CA 1
ATOM 5485 C C . HIS B 1 317 ? 70.290 100.995 22.721 1.00 32.46 317 HIS B C 1
ATOM 5486 O O . HIS B 1 317 ? 70.998 100.183 22.116 1.00 33.07 317 HIS B O 1
ATOM 5493 N N . GLU B 1 318 ? 68.967 100.892 22.830 1.00 32.81 318 GLU B N 1
ATOM 5494 C CA . GLU B 1 318 ? 68.199 99.884 22.105 1.00 33.90 318 GLU B CA 1
ATOM 5495 C C . GLU B 1 318 ? 66.862 100.496 21.706 1.00 34.89 318 GLU B C 1
ATOM 5496 O O . GLU B 1 318 ? 66.412 101.470 22.326 1.00 34.81 318 GLU B O 1
ATOM 5502 N N . VAL B 1 319 ? 66.218 99.931 20.691 1.00 31.60 319 VAL B N 1
ATOM 5503 C CA . VAL B 1 319 ? 64.823 100.284 20.415 1.00 32.50 319 VAL B CA 1
ATOM 5504 C C . VAL B 1 319 ? 63.926 99.047 20.359 1.00 33.64 319 VAL B C 1
ATOM 5505 O O . VAL B 1 319 ? 64.401 97.942 20.082 1.00 34.27 319 VAL B O 1
ATOM 5509 N N . SER B 1 320 ? 62.638 99.239 20.644 1.00 34.44 320 SER B N 1
ATOM 5510 C CA . SER B 1 320 ? 61.629 98.243 20.311 1.00 34.07 320 SER B CA 1
ATOM 5511 C C . SER B 1 320 ? 60.720 98.853 19.260 1.00 33.61 320 SER B C 1
ATOM 5512 O O . SER B 1 320 ? 60.713 100.078 19.071 1.00 33.80 320 SER B O 1
ATOM 5515 N N . ILE B 1 321 ? 59.968 98.013 18.558 1.00 35.16 321 ILE B N 1
ATOM 5516 C CA . ILE B 1 321 ? 59.215 98.482 17.404 1.00 33.90 321 ILE B CA 1
ATOM 5517 C C . ILE B 1 321 ? 57.776 97.993 17.492 1.00 35.97 321 ILE B C 1
ATOM 5518 O O . ILE B 1 321 ? 57.530 96.825 17.827 1.00 36.07 321 ILE B O 1
ATOM 5523 N N . SER B 1 322 ? 56.828 98.884 17.207 1.00 35.21 322 SER B N 1
ATOM 5524 C CA . SER B 1 322 ? 55.415 98.509 17.241 1.00 37.23 322 SER B CA 1
ATOM 5525 C C . SER B 1 322 ? 55.123 97.487 16.149 1.00 36.92 322 SER B C 1
ATOM 5526 O O . SER B 1 322 ? 55.890 97.353 15.187 1.00 38.70 322 SER B O 1
ATOM 5529 N N . HIS B 1 323 ? 54.007 96.775 16.288 1.00 40.06 323 HIS B N 1
ATOM 5530 C CA . HIS B 1 323 ? 53.649 95.711 15.337 1.00 44.03 323 HIS B CA 1
ATOM 5531 C C . HIS B 1 323 ? 53.609 96.162 13.873 1.00 44.46 323 HIS B C 1
ATOM 5532 O O . HIS B 1 323 ? 53.873 95.356 12.964 1.00 41.02 323 HIS B O 1
ATOM 5539 N N . ASP B 1 324 ? 53.262 97.431 13.638 1.00 40.18 324 ASP B N 1
ATOM 5540 C CA . ASP B 1 324 ? 53.107 97.952 12.272 1.00 45.02 324 ASP B CA 1
ATOM 5541 C C . ASP B 1 324 ? 54.323 98.748 11.799 1.00 40.29 324 ASP B C 1
ATOM 5542 O O . ASP B 1 324 ? 54.290 99.359 10.725 1.00 40.61 324 ASP B O 1
ATOM 5547 N N . GLU B 1 325 ? 55.376 98.742 12.618 1.00 37.46 325 GLU B N 1
ATOM 5548 C CA . GLU B 1 325 ? 56.621 99.482 12.360 1.00 34.15 325 GLU B CA 1
ATOM 5549 C C . GLU B 1 325 ? 56.487 101.019 12.409 1.00 37.90 325 GLU B C 1
ATOM 5550 O O . GLU B 1 325 ? 57.469 101.741 12.190 1.00 40.00 325 GLU B O 1
ATOM 5556 N N . ARG B 1 326 ? 55.288 101.519 12.715 1.00 36.77 326 ARG B N 1
ATOM 5557 C CA . ARG B 1 326 ? 55.038 102.968 12.699 1.00 38.19 326 ARG B CA 1
ATOM 5558 C C . ARG B 1 326 ? 55.469 103.692 13.970 1.00 40.18 326 ARG B C 1
ATOM 5559 O O . ARG B 1 326 ? 55.531 104.927 13.993 1.00 36.78 326 ARG B O 1
ATOM 5567 N N . ARG B 1 327 ? 55.742 102.934 15.028 1.00 37.00 327 ARG B N 1
ATOM 5568 C CA . ARG B 1 327 ? 56.300 103.523 16.241 1.00 34.94 327 ARG B CA 1
ATOM 5569 C C . ARG B 1 327 ? 57.611 102.851 16.614 1.00 36.91 327 ARG B C 1
ATOM 5570 O O . ARG B 1 327 ? 57.732 101.620 16.578 1.00 38.14 327 ARG B O 1
ATOM 5578 N N . ILE B 1 328 ? 58.595 103.674 16.967 1.00 34.69 328 ILE B N 1
ATOM 5579 C CA . ILE B 1 328 ? 59.845 103.179 17.525 1.00 34.51 328 ILE B CA 1
ATOM 5580 C C . ILE B 1 328 ? 59.935 103.693 18.959 1.00 36.51 328 ILE B C 1
ATOM 5581 O O . ILE B 1 328 ? 59.805 104.895 19.209 1.00 34.49 328 ILE B O 1
ATOM 5586 N N . TYR B 1 329 ? 60.111 102.773 19.905 1.00 31.64 329 TYR B N 1
ATOM 5587 C CA . TYR B 1 329 ? 60.284 103.138 21.303 1.00 36.78 329 TYR B CA 1
ATOM 5588 C C . TYR B 1 329 ? 61.771 103.044 21.614 1.00 35.54 329 TYR B C 1
ATOM 5589 O O . TYR B 1 329 ? 62.354 101.959 21.539 1.00 34.26 329 TYR B O 1
ATOM 5598 N N . ALA B 1 330 ? 62.385 104.183 21.936 1.00 34.31 330 ALA B N 1
ATOM 5599 C CA . ALA B 1 330 ? 63.837 104.254 22.107 1.00 32.20 330 ALA B CA 1
ATOM 5600 C C . ALA B 1 330 ? 64.236 104.550 23.545 1.00 34.09 330 ALA B C 1
ATOM 5601 O O . ALA B 1 330 ? 63.718 105.485 24.159 1.00 37.33 330 ALA B O 1
ATOM 5603 N N . ALA B 1 331 ? 65.154 103.744 24.079 1.00 32.83 331 ALA B N 1
ATOM 5604 C CA . ALA B 1 331 ? 65.756 104.015 25.380 1.00 33.22 331 ALA B CA 1
ATOM 5605 C C . ALA B 1 331 ? 66.989 104.866 25.081 1.00 33.67 331 ALA B C 1
ATOM 5606 O O . ALA B 1 331 ? 67.855 104.457 24.291 1.00 32.41 331 ALA B O 1
ATOM 5608 N N . VAL B 1 332 ? 67.053 106.053 25.686 1.00 31.99 332 VAL B N 1
ATOM 5609 C CA . VAL B 1 332 ? 67.985 107.089 25.244 1.00 33.34 332 VAL B CA 1
ATOM 5610 C C . VAL B 1 332 ? 68.901 107.603 26.360 1.00 38.68 332 VAL B C 1
ATOM 5611 O O . VAL B 1 332 ? 68.432 108.053 27.414 1.00 35.86 332 VAL B O 1
ATOM 5615 N N . LEU B 1 333 ? 70.210 107.560 26.116 1.00 34.32 333 LEU B N 1
ATOM 5616 C CA . LEU B 1 333 ? 71.176 108.057 27.103 1.00 31.29 333 LEU B CA 1
ATOM 5617 C C . LEU B 1 333 ? 71.239 109.589 27.096 1.00 33.64 333 LEU B C 1
ATOM 5618 O O . LEU B 1 333 ? 71.212 110.231 28.154 1.00 33.90 333 LEU B O 1
ATOM 5623 N N . ALA B 1 334 ? 71.308 110.179 25.911 1.00 34.77 334 ALA B N 1
ATOM 5624 C CA . ALA B 1 334 ? 71.432 111.630 25.829 1.00 34.47 334 ALA B CA 1
ATOM 5625 C C . ALA B 1 334 ? 70.896 112.177 24.522 1.00 38.12 334 ALA B C 1
ATOM 5626 O O . ALA B 1 334 ? 70.729 111.445 23.542 1.00 37.07 334 ALA B O 1
ATOM 5628 N N . SER B 1 335 ? 70.643 113.479 24.518 1.00 35.82 335 SER B N 1
ATOM 5629 C CA . SER B 1 335 ? 70.181 114.175 23.333 1.00 34.70 335 SER B CA 1
ATOM 5630 C C . SER B 1 335 ? 71.197 115.255 23.017 1.00 37.92 335 SER B C 1
ATOM 5631 O O . SER B 1 335 ? 71.733 115.883 23.931 1.00 38.58 335 SER B O 1
ATOM 5634 N N . GLU B 1 336 ? 71.451 115.479 21.732 1.00 35.06 336 GLU B N 1
ATOM 5635 C CA . GLU B 1 336 ? 72.353 116.552 21.309 1.00 36.11 336 GLU B CA 1
ATOM 5636 C C . GLU B 1 336 ? 71.885 117.934 21.796 1.00 40.60 336 GLU B C 1
ATOM 5637 O O . GLU B 1 336 ? 72.680 118.872 21.893 1.00 45.05 336 GLU B O 1
ATOM 5643 N N . THR B 1 337 ? 70.597 118.064 22.116 1.00 40.46 337 THR B N 1
ATOM 5644 C CA . THR B 1 337 ? 70.073 119.329 22.639 1.00 41.52 337 THR B CA 1
ATOM 5645 C C . THR B 1 337 ? 70.453 119.566 24.097 1.00 42.69 337 THR B C 1
ATOM 5646 O O . THR B 1 337 ? 70.243 120.668 24.618 1.00 43.40 337 THR B O 1
ATOM 5650 N N . GLY B 1 338 ? 70.988 118.539 24.762 1.00 40.83 338 GLY B N 1
ATOM 5651 C CA . GLY B 1 338 ? 71.420 118.656 26.150 1.00 44.42 338 GLY B CA 1
ATOM 5652 C C . GLY B 1 338 ? 70.285 118.419 27.133 1.00 44.58 338 GLY B C 1
ATOM 5653 O O . GLY B 1 338 ? 70.439 118.587 28.349 1.00 45.21 338 GLY B O 1
ATOM 5654 N N . ASP B 1 339 ? 69.155 118.004 26.568 1.00 42.75 339 ASP B N 1
ATOM 5655 C CA . ASP B 1 339 ? 67.864 117.823 27.234 1.00 45.33 339 ASP B CA 1
ATOM 5656 C C . ASP B 1 339 ? 67.845 116.743 28.306 1.00 43.95 339 ASP B C 1
ATOM 5657 O O . ASP B 1 339 ? 67.007 116.770 29.204 1.00 41.12 339 ASP B O 1
ATOM 5662 N N . VAL B 1 340 ? 68.741 115.767 28.189 1.00 43.33 340 VAL B N 1
ATOM 5663 C CA . VAL B 1 340 ? 68.677 114.579 29.030 1.00 41.97 340 VAL B CA 1
ATOM 5664 C C . VAL B 1 340 ? 69.877 114.550 29.975 1.00 35.29 340 VAL B C 1
ATOM 5665 O O . VAL B 1 340 ? 71.012 114.422 29.514 1.00 37.07 340 VAL B O 1
ATOM 5669 N N . PRO B 1 341 ? 69.632 114.688 31.296 1.00 38.24 341 PRO B N 1
ATOM 5670 C CA . PRO B 1 341 ? 70.723 114.647 32.282 1.00 37.45 341 PRO B CA 1
ATOM 5671 C C . PRO B 1 341 ? 71.517 113.352 32.188 1.00 36.12 341 PRO B C 1
ATOM 5672 O O . PRO B 1 341 ? 70.911 112.281 32.028 1.00 37.00 341 PRO B O 1
ATOM 5676 N N . VAL B 1 342 ? 72.843 113.447 32.302 1.00 32.83 342 VAL B N 1
ATOM 5677 C CA . VAL B 1 342 ? 73.722 112.275 32.228 1.00 33.18 342 VAL B CA 1
ATOM 5678 C C . VAL B 1 342 ? 74.462 112.171 33.556 1.00 39.02 342 VAL B C 1
ATOM 5679 O O . VAL B 1 342 ? 74.864 113.189 34.116 1.00 42.25 342 VAL B O 1
ATOM 5683 N N . GLY B 1 343 ? 74.634 110.955 34.070 1.00 37.32 343 GLY B N 1
ATOM 5684 C CA . GLY B 1 343 ? 75.178 110.783 35.409 1.00 35.39 343 GLY B CA 1
ATOM 5685 C C . GLY B 1 343 ? 76.427 109.916 35.470 1.00 40.48 343 GLY B C 1
ATOM 5686 O O . GLY B 1 343 ? 77.193 109.851 34.508 1.00 37.47 343 GLY B O 1
ATOM 5687 N N . ALA B 1 344 ? 76.626 109.258 36.611 1.00 39.43 344 ALA B N 1
ATOM 5688 C CA . ALA B 1 344 ? 77.851 108.504 36.896 1.00 38.88 344 ALA B CA 1
ATOM 5689 C C . ALA B 1 344 ? 77.976 107.217 36.101 1.00 37.76 344 ALA B C 1
ATOM 5690 O O . ALA B 1 344 ? 77.018 106.764 35.462 1.00 34.30 344 ALA B O 1
ATOM 5692 N N . SER B 1 345 ? 79.164 106.619 36.176 1.00 35.36 345 SER B N 1
ATOM 5693 C CA . SER B 1 345 ? 79.448 105.339 35.526 1.00 36.51 345 SER B CA 1
ATOM 5694 C C . SER B 1 345 ? 78.632 104.204 36.120 1.00 35.00 345 SER B C 1
ATOM 5695 O O . SER B 1 345 ? 78.627 103.998 37.335 1.00 38.24 345 SER B O 1
ATOM 5698 N N . ILE B 1 346 ? 77.964 103.445 35.252 1.00 32.52 346 ILE B N 1
ATOM 5699 C CA . ILE B 1 346 ? 77.209 102.263 35.689 1.00 33.24 346 ILE B CA 1
ATOM 5700 C C . ILE B 1 346 ? 78.101 101.150 36.239 1.00 36.48 346 ILE B C 1
ATOM 5701 O O . ILE B 1 346 ? 77.602 100.195 36.826 1.00 36.02 346 ILE B O 1
ATOM 5706 N N . LEU B 1 347 ? 79.413 101.272 36.045 1.00 36.64 347 LEU B N 1
ATOM 5707 C CA . LEU B 1 347 ? 80.355 100.254 36.506 1.00 39.06 347 LEU B CA 1
ATOM 5708 C C . LEU B 1 347 ? 81.215 100.730 37.669 1.00 43.26 347 LEU B C 1
ATOM 5709 O O . LEU B 1 347 ? 82.120 100.025 38.115 1.00 44.92 347 LEU B O 1
ATOM 5714 N N . ALA B 1 348 ? 80.943 101.930 38.161 1.00 36.41 348 ALA B N 1
ATOM 5715 C CA . ALA B 1 348 ? 81.677 102.430 39.318 1.00 43.95 348 ALA B CA 1
ATOM 5716 C C . ALA B 1 348 ? 81.266 101.621 40.538 1.00 54.94 348 ALA B C 1
ATOM 5717 O O . ALA B 1 348 ? 80.079 101.510 40.828 1.00 52.70 348 ALA B O 1
ATOM 5719 N N . SER B 1 349 ? 82.244 101.028 41.220 1.00 74.29 349 SER B N 1
ATOM 5720 C CA . SER B 1 349 ? 82.012 100.419 42.525 1.00 91.24 349 SER B CA 1
ATOM 5721 C C . SER B 1 349 ? 82.074 101.557 43.531 1.00 92.27 349 SER B C 1
ATOM 5722 O O . SER B 1 349 ? 83.079 102.267 43.577 1.00 97.39 349 SER B O 1
ATOM 5725 N N . ASP B 1 350 ? 81.002 101.712 44.315 1.00 84.92 350 ASP B N 1
ATOM 5726 C CA . ASP B 1 350 ? 80.692 102.915 45.114 1.00 80.33 350 ASP B CA 1
ATOM 5727 C C . ASP B 1 350 ? 80.022 104.016 44.280 1.00 79.15 350 ASP B C 1
ATOM 5728 O O . ASP B 1 350 ? 80.331 104.193 43.102 1.00 78.62 350 ASP B O 1
ATOM 5733 N N . GLY B 1 351 ? 79.100 104.742 44.908 1.00 78.01 351 GLY B N 1
ATOM 5734 C CA . GLY B 1 351 ? 78.585 106.003 44.392 1.00 82.47 351 GLY B CA 1
ATOM 5735 C C . GLY B 1 351 ? 78.565 106.949 45.584 1.00 87.11 351 GLY B C 1
ATOM 5736 O O . GLY B 1 351 ? 78.029 106.543 46.612 1.00 86.22 351 GLY B O 1
ATOM 5737 N N . ASP B 1 352 ? 79.090 108.182 45.519 1.00 95.53 352 ASP B N 1
ATOM 5738 C CA . ASP B 1 352 ? 79.443 108.991 44.334 1.00 102.82 352 ASP B CA 1
ATOM 5739 C C . ASP B 1 352 ? 78.201 109.422 43.557 1.00 101.09 352 ASP B C 1
ATOM 5740 O O . ASP B 1 352 ? 77.113 108.883 43.780 1.00 103.23 352 ASP B O 1
ATOM 5745 N N . VAL B 1 353 ? 78.384 110.418 42.685 1.00 92.44 353 VAL B N 1
ATOM 5746 C CA . VAL B 1 353 ? 77.337 110.971 41.815 1.00 81.82 353 VAL B CA 1
ATOM 5747 C C . VAL B 1 353 ? 76.325 109.912 41.370 1.00 69.99 353 VAL B C 1
ATOM 5748 O O . VAL B 1 353 ? 76.703 108.786 41.045 1.00 67.47 353 VAL B O 1
ATOM 5752 N N . PRO B 1 354 ? 75.026 110.251 41.413 1.00 60.21 354 PRO B N 1
ATOM 5753 C CA . PRO B 1 354 ? 73.996 109.279 41.019 1.00 54.57 354 PRO B CA 1
ATOM 5754 C C . PRO B 1 354 ? 74.069 108.847 39.551 1.00 51.31 354 PRO B C 1
ATOM 5755 O O . PRO B 1 354 ? 74.519 109.618 38.687 1.00 45.50 354 PRO B O 1
ATOM 5759 N N . VAL B 1 355 ? 73.645 107.612 39.286 1.00 47.19 355 VAL B N 1
ATOM 5760 C CA . VAL B 1 355 ? 73.426 107.146 37.914 1.00 51.25 355 VAL B CA 1
ATOM 5761 C C . VAL B 1 355 ? 72.078 107.670 37.428 1.00 46.39 355 VAL B C 1
ATOM 5762 O O . VAL B 1 355 ? 71.072 107.562 38.132 1.00 46.95 355 VAL B O 1
ATOM 5766 N N . GLU B 1 356 ? 72.062 108.246 36.232 1.00 38.69 356 GLU B N 1
ATOM 5767 C CA . GLU B 1 356 ? 70.838 108.799 35.666 1.00 35.76 356 GLU B CA 1
ATOM 5768 C C . GLU B 1 356 ? 70.071 107.732 34.910 1.00 37.42 356 GLU B C 1
ATOM 5769 O O . GLU B 1 356 ? 70.667 106.765 34.416 1.00 37.73 356 GLU B O 1
ATOM 5775 N N . ASN B 1 357 ? 68.755 107.912 34.798 1.00 35.48 357 ASN B N 1
ATOM 5776 C CA . ASN B 1 357 ? 67.937 106.927 34.097 1.00 38.20 357 ASN B CA 1
ATOM 5777 C C . ASN B 1 357 ? 67.779 107.174 32.609 1.00 39.37 357 ASN B C 1
ATOM 5778 O O . ASN B 1 357 ? 67.332 106.292 31.887 1.00 40.94 357 ASN B O 1
ATOM 5783 N N . GLY B 1 358 ? 68.141 108.362 32.139 1.00 35.75 358 GLY B N 1
ATOM 5784 C CA . GLY B 1 358 ? 68.004 108.656 30.722 1.00 37.80 358 GLY B CA 1
ATOM 5785 C C . GLY B 1 358 ? 66.540 108.892 30.385 1.00 45.12 358 GLY B C 1
ATOM 5786 O O . GLY B 1 358 ? 65.716 109.028 31.281 1.00 44.46 358 GLY B O 1
ATOM 5787 N N . SER B 1 359 ? 66.206 108.935 29.101 1.00 32.18 359 SER B N 1
ATOM 5788 C CA . SER B 1 359 ? 64.830 109.195 28.670 1.00 32.80 359 SER B CA 1
ATOM 5789 C C . SER B 1 359 ? 64.322 108.116 27.735 1.00 37.00 359 SER B C 1
ATOM 5790 O O . SER B 1 359 ? 65.104 107.499 27.017 1.00 35.06 359 SER B O 1
ATOM 5793 N N . VAL B 1 360 ? 63.007 107.917 27.725 1.00 32.51 360 VAL B N 1
ATOM 5794 C CA . VAL B 1 360 ? 62.380 107.089 26.688 1.00 31.59 360 VAL B CA 1
ATOM 5795 C C . VAL B 1 360 ? 61.714 108.007 25.655 1.00 36.75 360 VAL B C 1
ATOM 5796 O O . VAL B 1 360 ? 60.992 108.946 26.027 1.00 36.36 360 VAL B O 1
ATOM 5800 N N . TYR B 1 361 ? 61.985 107.759 24.369 1.00 35.10 361 TYR B N 1
ATOM 5801 C CA . TYR B 1 361 ? 61.356 108.499 23.272 1.00 32.68 361 TYR B CA 1
ATOM 5802 C C . TYR B 1 361 ? 60.332 107.632 22.544 1.00 34.97 361 TYR B C 1
ATOM 5803 O O . TYR B 1 361 ? 60.612 106.479 22.212 1.00 39.01 361 TYR B O 1
ATOM 5812 N N . ILE B 1 362 ? 59.159 108.191 22.264 1.00 32.77 362 ILE B N 1
ATOM 5813 C CA . ILE B 1 362 ? 58.245 107.549 21.319 1.00 33.26 362 ILE B CA 1
ATOM 5814 C C . ILE B 1 362 ? 58.437 108.240 19.974 1.00 35.97 362 ILE B C 1
ATOM 5815 O O . ILE B 1 362 ? 58.220 109.445 19.856 1.00 38.05 362 ILE B O 1
ATOM 5820 N N . LEU B 1 363 ? 58.859 107.482 18.969 1.00 34.01 363 LEU B N 1
ATOM 5821 C CA . LEU B 1 363 ? 59.158 108.065 17.663 1.00 33.17 363 LEU B CA 1
ATOM 5822 C C . LEU B 1 363 ? 58.149 107.620 16.609 1.00 35.82 363 LEU B C 1
ATOM 5823 O O . LEU B 1 363 ? 57.835 106.435 16.505 1.00 36.82 363 LEU B O 1
ATOM 5828 N N . ASP B 1 364 ? 57.654 108.581 15.835 1.00 34.54 364 ASP B N 1
ATOM 5829 C CA . ASP B 1 364 ? 56.793 108.304 14.683 1.00 35.99 364 ASP B CA 1
ATOM 5830 C C . ASP B 1 364 ? 57.671 107.901 13.502 1.00 37.72 364 ASP B C 1
ATOM 5831 O O . ASP B 1 364 ? 58.439 108.717 13.003 1.00 39.32 364 ASP B O 1
ATOM 5836 N N . ASN B 1 365 ? 57.536 106.654 13.046 1.00 34.21 365 ASN B N 1
ATOM 5837 C CA . ASN B 1 365 ? 58.391 106.103 11.995 1.00 35.43 365 ASN B CA 1
ATOM 5838 C C . ASN B 1 365 ? 57.605 105.951 10.699 1.00 35.89 365 ASN B C 1
ATOM 5839 O O . ASN B 1 365 ? 57.960 105.146 9.827 1.00 37.41 365 ASN B O 1
ATOM 5844 N N . SER B 1 366 ? 56.528 106.727 10.573 1.00 38.28 366 SER B N 1
ATOM 5845 C CA . SER B 1 366 ? 55.668 106.643 9.396 1.00 39.07 366 SER B CA 1
ATOM 5846 C C . SER B 1 366 ? 56.387 106.981 8.095 1.00 37.16 366 SER B C 1
ATOM 5847 O O . SER B 1 366 ? 56.060 106.401 7.062 1.00 39.54 366 SER B O 1
ATOM 5850 N N . ASP B 1 367 ? 57.350 107.908 8.128 1.00 37.39 367 ASP B N 1
ATOM 5851 C CA . ASP B 1 367 ? 58.034 108.289 6.881 1.00 37.48 367 ASP B CA 1
ATOM 5852 C C . ASP B 1 367 ? 58.721 107.088 6.222 1.00 40.21 367 ASP B C 1
ATOM 5853 O O . ASP B 1 367 ? 58.530 106.831 5.038 1.00 41.99 367 ASP B O 1
ATOM 5858 N N . ILE B 1 368 ? 59.523 106.359 6.991 1.00 38.33 368 ILE B N 1
ATOM 5859 C CA . ILE B 1 368 ? 60.206 105.176 6.470 1.00 33.19 368 ILE B CA 1
ATOM 5860 C C . ILE B 1 368 ? 59.201 104.109 6.038 1.00 38.75 368 ILE B C 1
ATOM 5861 O O . ILE B 1 368 ? 59.311 103.550 4.938 1.00 41.81 368 ILE B O 1
ATOM 5866 N N . VAL B 1 369 ? 58.215 103.840 6.891 1.00 38.77 369 VAL B N 1
ATOM 5867 C CA . VAL B 1 369 ? 57.232 102.793 6.608 1.00 39.77 369 VAL B CA 1
ATOM 5868 C C . VAL B 1 369 ? 56.509 103.061 5.284 1.00 40.86 369 VAL B C 1
ATOM 5869 O O . VAL B 1 369 ? 56.307 102.141 4.475 1.00 42.41 369 VAL B O 1
ATOM 5873 N N . ASP B 1 370 ? 56.154 104.320 5.046 1.00 40.13 370 ASP B N 1
ATOM 5874 C CA . ASP B 1 370 ? 55.377 104.674 3.853 1.00 38.67 370 ASP B CA 1
ATOM 5875 C C . ASP B 1 370 ? 56.227 105.152 2.682 1.00 44.70 370 ASP B C 1
ATOM 5876 O O . ASP B 1 370 ? 55.690 105.587 1.656 1.00 43.71 370 ASP B O 1
ATOM 5881 N N . GLY B 1 371 ? 57.548 105.096 2.835 1.00 50.46 371 GLY B N 1
ATOM 5882 C CA . GLY B 1 371 ? 58.452 105.474 1.756 1.00 46.70 371 GLY B CA 1
ATOM 5883 C C . GLY B 1 371 ? 58.464 106.949 1.392 1.00 47.29 371 GLY B C 1
ATOM 5884 O O . GLY B 1 371 ? 58.639 107.303 0.217 1.00 47.90 371 GLY B O 1
ATOM 5885 N N . ARG B 1 372 ? 58.285 107.822 2.386 1.00 41.01 372 ARG B N 1
ATOM 5886 C CA . ARG B 1 372 ? 58.395 109.251 2.137 1.00 39.87 372 ARG B CA 1
ATOM 5887 C C . ARG B 1 372 ? 59.829 109.657 1.822 1.00 42.33 372 ARG B C 1
ATOM 5888 O O . ARG B 1 372 ? 60.776 109.196 2.466 1.00 43.60 372 ARG B O 1
ATOM 5896 N N . SER B 1 373 ? 59.969 110.530 0.830 1.00 45.97 373 SER B N 1
ATOM 5897 C CA . SER B 1 373 ? 61.239 111.173 0.521 1.00 50.22 373 SER B CA 1
ATOM 5898 C C . SER B 1 373 ? 61.767 111.963 1.729 1.00 46.67 373 SER B C 1
ATOM 5899 O O . SER B 1 373 ? 60.991 112.555 2.482 1.00 52.11 373 SER B O 1
ATOM 5902 N N . GLN B 1 374 ? 63.084 111.949 1.920 1.00 46.98 374 GLN B N 1
ATOM 5903 C CA . GLN B 1 374 ? 63.712 112.624 3.057 1.00 51.57 374 GLN B CA 1
ATOM 5904 C C . GLN B 1 374 ? 63.088 112.268 4.402 1.00 46.46 374 GLN B C 1
ATOM 5905 O O . GLN B 1 374 ? 62.715 113.165 5.169 1.00 48.35 374 GLN B O 1
ATOM 5911 N N . PRO B 1 375 ? 62.998 110.966 4.708 1.00 44.17 375 PRO B N 1
ATOM 5912 C CA . PRO B 1 375 ? 62.215 110.559 5.880 1.00 36.38 375 PRO B CA 1
ATOM 5913 C C . PRO B 1 375 ? 62.790 111.064 7.186 1.00 42.14 375 PRO B C 1
ATOM 5914 O O . PRO B 1 375 ? 64.010 111.183 7.326 1.00 44.53 375 PRO B O 1
ATOM 5918 N N . LYS B 1 376 ? 61.905 111.315 8.147 1.00 39.76 376 LYS B N 1
ATOM 5919 C CA . LYS B 1 376 ? 62.315 111.714 9.481 1.00 39.42 376 LYS B CA 1
ATOM 5920 C C . LYS B 1 376 ? 61.778 110.730 10.511 1.00 40.94 376 LYS B C 1
ATOM 5921 O O . LYS B 1 376 ? 60.826 109.980 10.250 1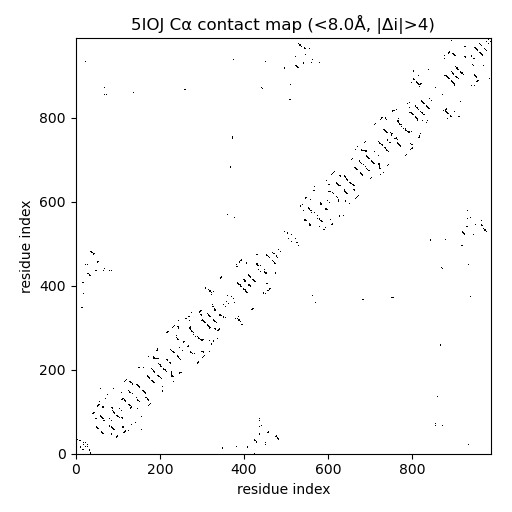.00 38.62 376 LYS B O 1
ATOM 5927 N N . MET B 1 377 ? 62.403 110.723 11.678 1.00 35.13 377 MET B N 1
ATOM 5928 C CA . MET B 1 377 ? 61.834 110.035 12.824 1.00 32.46 377 MET B CA 1
ATOM 5929 C C . MET B 1 377 ? 61.393 111.124 13.788 1.00 37.59 377 MET B C 1
ATOM 5930 O O . MET B 1 377 ? 62.225 111.847 14.335 1.00 40.48 377 MET B O 1
ATOM 5935 N N . ARG B 1 378 ? 60.080 111.257 13.963 1.00 36.49 378 ARG B N 1
ATOM 5936 C CA . ARG B 1 378 ? 59.515 112.405 14.667 1.00 36.98 378 ARG B CA 1
ATOM 5937 C C . ARG B 1 378 ? 59.176 112.082 16.111 1.00 38.36 378 ARG B C 1
ATOM 5938 O O . ARG B 1 378 ? 58.526 111.074 16.397 1.00 39.93 378 ARG B O 1
ATOM 5946 N N . LEU B 1 379 ? 59.625 112.939 17.023 1.00 37.37 379 LEU B N 1
ATOM 5947 C CA . LEU B 1 379 ? 59.335 112.742 18.434 1.00 34.95 379 LEU B CA 1
ATOM 5948 C C . LEU B 1 379 ? 57.862 113.007 18.732 1.00 40.33 379 LEU B C 1
ATOM 5949 O O . LEU B 1 379 ? 57.359 114.118 18.514 1.00 41.81 379 LEU B O 1
ATOM 5954 N N . VAL B 1 380 ? 57.182 111.986 19.247 1.00 39.23 380 VAL B N 1
ATOM 5955 C CA . VAL B 1 380 ? 55.758 112.083 19.581 1.00 37.81 380 VAL B CA 1
ATOM 5956 C C . VAL B 1 380 ? 55.576 112.414 21.062 1.00 40.36 380 VAL B C 1
ATOM 5957 O O . VAL B 1 380 ? 54.775 113.288 21.428 1.00 42.29 380 VAL B O 1
ATOM 5961 N N . GLY B 1 381 ? 56.341 111.721 21.903 1.00 38.91 381 GLY B N 1
ATOM 5962 C CA . GLY B 1 381 ? 56.315 111.948 23.341 1.00 36.24 381 GLY B CA 1
ATOM 5963 C C . GLY B 1 381 ? 57.624 111.515 23.964 1.00 39.67 381 GLY B C 1
ATOM 5964 O O . GLY B 1 381 ? 58.401 110.762 23.355 1.00 37.88 381 GLY B O 1
ATOM 5965 N N . GLU B 1 382 ? 57.879 112.000 25.174 1.00 38.00 382 GLU B N 1
ATOM 5966 C CA . GLU B 1 382 ? 59.088 111.650 25.899 1.00 38.20 382 GLU B CA 1
ATOM 5967 C C . GLU B 1 382 ? 58.729 111.308 27.337 1.00 41.32 382 GLU B C 1
ATOM 5968 O O . GLU B 1 382 ? 57.936 112.013 27.967 1.00 37.27 382 GLU B O 1
ATOM 5974 N N . ALA B 1 383 ? 59.298 110.222 27.857 1.00 37.63 383 ALA B N 1
ATOM 5975 C CA . ALA B 1 383 ? 59.189 109.916 29.280 1.00 37.63 383 ALA B CA 1
ATOM 5976 C C . ALA B 1 383 ? 60.527 110.214 29.935 1.00 39.16 383 ALA B C 1
ATOM 5977 O O . ALA B 1 383 ? 61.480 109.433 29.806 1.00 37.48 383 ALA B O 1
ATOM 5979 N N . LYS B 1 384 ? 60.611 111.342 30.631 1.00 38.14 384 LYS B N 1
ATOM 5980 C CA . LYS B 1 384 ? 61.850 111.682 31.319 1.00 38.87 384 LYS B CA 1
ATOM 5981 C C . LYS B 1 384 ? 62.116 110.639 32.384 1.00 37.57 384 LYS B C 1
ATOM 5982 O O . LYS B 1 384 ? 61.184 110.181 33.048 1.00 39.46 384 LYS B O 1
ATOM 5988 N N . GLN B 1 385 ? 63.383 110.248 32.522 1.00 34.99 385 GLN B N 1
ATOM 5989 C CA . GLN B 1 385 ? 63.789 109.200 33.467 1.00 32.85 385 GLN B CA 1
ATOM 5990 C C . GLN B 1 385 ? 63.183 107.836 33.141 1.00 35.44 385 GLN B C 1
ATOM 5991 O O . GLN B 1 385 ? 63.085 106.980 34.005 1.00 36.81 385 GLN B O 1
ATOM 5997 N N . GLY B 1 386 ? 62.810 107.629 31.882 1.00 35.37 386 GLY B N 1
ATOM 5998 C CA . GLY B 1 386 ? 62.184 106.382 31.480 1.00 37.42 386 GLY B CA 1
ATOM 5999 C C . GLY B 1 386 ? 63.099 105.168 31.358 1.00 35.72 386 GLY B C 1
ATOM 6000 O O . GLY B 1 386 ? 62.629 104.030 31.411 1.00 34.83 386 GLY B O 1
ATOM 6001 N N . GLY B 1 387 ? 64.398 105.389 31.173 1.00 33.55 387 GLY B N 1
ATOM 6002 C CA . GLY B 1 387 ? 65.313 104.271 31.013 1.00 33.00 387 GLY B CA 1
ATOM 6003 C C . GLY B 1 387 ? 66.161 104.427 29.766 1.00 32.74 387 GLY B C 1
ATOM 6004 O O . GLY B 1 387 ? 65.618 104.632 28.675 1.00 36.29 387 GLY B O 1
ATOM 6005 N N . PHE B 1 388 ? 67.486 104.339 29.911 1.00 32.94 388 PHE B N 1
ATOM 6006 C CA . PHE B 1 388 ? 68.370 104.547 28.749 1.00 31.51 388 PHE B CA 1
ATOM 6007 C C . PHE B 1 388 ? 68.839 103.280 28.053 1.00 31.07 388 PHE B C 1
ATOM 6008 O O . PHE B 1 388 ? 69.366 103.354 26.953 1.00 33.35 388 PHE B O 1
ATOM 6016 N N . HIS B 1 389 ? 68.653 102.125 28.681 1.00 30.65 389 HIS B N 1
ATOM 6017 C CA . HIS B 1 389 ? 69.245 100.888 28.162 1.00 30.54 389 HIS B CA 1
ATOM 6018 C C . HIS B 1 389 ? 68.280 100.066 27.304 1.00 32.41 389 HIS B C 1
ATOM 6019 O O . HIS B 1 389 ? 68.640 99.585 26.215 1.00 31.22 389 HIS B O 1
ATOM 6026 N N . SER B 1 390 ? 67.053 99.900 27.780 1.00 31.02 390 SER B N 1
ATOM 6027 C CA . SER B 1 390 ? 66.070 99.089 27.052 1.00 32.77 390 SER B CA 1
ATOM 6028 C C . SER B 1 390 ? 64.652 99.536 27.366 1.00 31.33 390 SER B C 1
ATOM 6029 O O . SER B 1 390 ? 64.328 99.823 28.520 1.00 33.26 390 SER B O 1
ATOM 6032 N N . VAL B 1 391 ? 63.801 99.579 26.343 1.00 32.44 391 VAL B N 1
ATOM 6033 C CA . VAL B 1 391 ? 62.384 99.870 26.572 1.00 33.74 391 VAL B CA 1
ATOM 6034 C C . VAL B 1 391 ? 61.517 98.984 25.670 1.00 35.33 391 VAL B C 1
ATOM 6035 O O . VAL B 1 391 ? 61.813 98.812 24.487 1.00 34.54 391 VAL B O 1
ATOM 6039 N N . VAL B 1 392 ? 60.474 98.382 26.244 1.00 32.78 392 VAL B N 1
ATOM 6040 C CA . VAL B 1 392 ? 59.642 97.410 25.518 1.00 30.50 392 VAL B CA 1
ATOM 6041 C C . VAL B 1 392 ? 58.153 97.713 25.701 1.00 32.39 392 VAL B C 1
ATOM 6042 O O . VAL B 1 392 ? 57.753 98.286 26.709 1.00 35.14 392 VAL B O 1
ATOM 6046 N N . PRO B 1 393 ? 57.324 97.337 24.708 1.00 33.85 393 PRO B N 1
ATOM 6047 C CA . PRO B 1 393 ? 55.885 97.598 24.836 1.00 32.97 393 PRO B CA 1
ATOM 6048 C C . PRO B 1 393 ? 55.172 96.562 25.691 1.00 34.79 393 PRO B C 1
ATOM 6049 O O . PRO B 1 393 ? 55.619 95.414 25.795 1.00 36.44 393 PRO B O 1
ATOM 6053 N N . ALA B 1 394 ? 54.068 96.987 26.303 1.00 36.69 394 ALA B N 1
ATOM 6054 C CA . ALA B 1 394 ? 53.252 96.130 27.153 1.00 35.66 394 ALA B CA 1
ATOM 6055 C C . ALA B 1 394 ? 51.796 96.577 27.039 1.00 40.87 394 ALA B C 1
ATOM 6056 O O . ALA B 1 394 ? 51.513 97.721 26.660 1.00 42.14 394 ALA B O 1
ATOM 6058 N N . SER B 1 395 ? 50.872 95.677 27.359 1.00 39.00 395 SER B N 1
ATOM 6059 C CA . SER B 1 395 ? 49.451 96.019 27.347 1.00 36.79 395 SER B CA 1
ATOM 6060 C C . SER B 1 395 ? 48.866 95.473 28.636 1.00 41.14 395 SER B C 1
ATOM 6061 O O . SER B 1 395 ? 48.708 94.258 28.783 1.00 44.80 395 SER B O 1
ATOM 6064 N N . ILE B 1 396 ? 48.566 96.366 29.573 1.00 36.39 396 ILE B N 1
ATOM 6065 C CA . ILE B 1 396 ? 48.134 95.952 30.905 1.00 36.05 396 ILE B CA 1
ATOM 6066 C C . ILE B 1 396 ? 46.671 96.308 31.097 1.00 40.61 396 ILE B C 1
ATOM 6067 O O . ILE B 1 396 ? 46.310 97.492 31.130 1.00 43.87 396 ILE B O 1
ATOM 6072 N N . ASN B 1 397 ? 45.832 95.281 31.211 1.00 39.39 397 ASN B N 1
ATOM 6073 C CA . ASN B 1 397 ? 44.382 95.471 31.240 1.00 48.14 397 ASN B CA 1
ATOM 6074 C C . ASN B 1 397 ? 43.898 96.288 30.040 1.00 45.38 397 ASN B C 1
ATOM 6075 O O . ASN B 1 397 ? 43.031 97.152 30.172 1.00 45.42 397 ASN B O 1
ATOM 6080 N N . GLY B 1 398 ? 44.490 96.024 28.877 1.00 46.66 398 GLY B N 1
ATOM 6081 C CA . GLY B 1 398 ? 44.093 96.676 27.642 1.00 51.65 398 GLY B CA 1
ATOM 6082 C C . GLY B 1 398 ? 44.603 98.098 27.467 1.00 50.40 398 GLY B C 1
ATOM 6083 O O . GLY B 1 398 ? 44.260 98.767 26.495 1.00 50.52 398 GLY B O 1
ATOM 6084 N N . VAL B 1 399 ? 45.422 98.564 28.403 1.00 42.96 399 VAL B N 1
ATOM 6085 C CA . VAL B 1 399 ? 45.970 99.917 28.336 1.00 41.04 399 VAL B CA 1
ATOM 6086 C C . VAL B 1 399 ? 47.449 99.882 27.927 1.00 40.95 399 VAL B C 1
ATOM 6087 O O . VAL B 1 399 ? 48.254 99.225 28.581 1.00 44.18 399 VAL B O 1
ATOM 6091 N N . PRO B 1 400 ? 47.814 100.612 26.861 1.00 42.28 400 PRO B N 1
ATOM 6092 C CA . PRO B 1 400 ? 49.187 100.497 26.353 1.00 39.57 400 PRO B CA 1
ATOM 6093 C C . PRO B 1 400 ? 50.202 101.115 27.301 1.00 35.81 400 PRO B C 1
ATOM 6094 O O . PRO B 1 400 ? 49.996 102.230 27.801 1.00 37.62 400 PRO B O 1
ATOM 6098 N N . HIS B 1 401 ? 51.265 100.363 27.572 1.00 37.90 401 HIS B N 1
ATOM 6099 C CA . HIS B 1 401 ? 52.345 100.811 28.442 1.00 38.13 401 HIS B CA 1
ATOM 6100 C C . HIS B 1 401 ? 53.691 100.527 27.787 1.00 37.78 401 HIS B C 1
ATOM 6101 O O . HIS B 1 401 ? 53.767 99.823 26.777 1.00 40.47 401 HIS B O 1
ATOM 6108 N N . LEU B 1 402 ? 54.745 101.081 28.376 1.00 36.96 402 LEU B N 1
ATOM 6109 C CA . LEU B 1 402 ? 56.118 100.693 28.070 1.00 35.82 402 LEU B CA 1
ATOM 6110 C C . LEU B 1 402 ? 56.810 100.343 29.382 1.00 33.89 402 LEU B C 1
ATOM 6111 O O . LEU B 1 402 ? 56.470 100.895 30.429 1.00 37.18 402 LEU B O 1
ATOM 6116 N N . VAL B 1 403 ? 57.774 99.423 29.337 1.00 33.60 403 VAL B N 1
ATOM 6117 C CA . VAL B 1 403 ? 58.631 99.160 30.488 1.00 36.55 403 VAL B CA 1
ATOM 6118 C C . VAL B 1 403 ? 60.051 99.522 30.083 1.00 32.48 403 VAL B C 1
ATOM 6119 O O . VAL B 1 403 ? 60.603 98.930 29.144 1.00 32.07 403 VAL B O 1
ATOM 6123 N N . GLY B 1 404 ? 60.630 100.511 30.763 1.00 35.02 404 GLY B N 1
ATOM 6124 C CA . GLY B 1 404 ? 61.976 100.949 30.439 1.00 34.09 404 GLY B CA 1
ATOM 6125 C C . GLY B 1 404 ? 62.910 100.867 31.629 1.00 34.19 404 GLY B C 1
ATOM 6126 O O . GLY B 1 404 ? 62.470 100.884 32.782 1.00 33.36 404 GLY B O 1
ATOM 6127 N N . ALA B 1 405 ? 64.206 100.768 31.357 1.00 32.69 405 ALA B N 1
ATOM 6128 C CA . ALA B 1 405 ? 65.190 100.832 32.426 1.00 32.89 405 ALA B CA 1
ATOM 6129 C C . ALA B 1 405 ? 66.561 101.223 31.903 1.00 34.35 405 ALA B C 1
ATOM 6130 O O . ALA B 1 405 ? 66.880 101.039 30.723 1.00 34.61 405 ALA B O 1
ATOM 6132 N N . ALA B 1 406 ? 67.349 101.782 32.816 1.00 33.05 406 ALA B N 1
ATOM 6133 C CA . ALA B 1 406 ? 68.784 101.955 32.661 1.00 34.05 406 ALA B CA 1
ATOM 6134 C C . ALA B 1 406 ? 69.443 100.590 32.903 1.00 32.70 406 ALA B C 1
ATOM 6135 O O . ALA B 1 406 ? 68.816 99.548 32.687 1.00 31.50 406 ALA B O 1
ATOM 6137 N N . GLU B 1 407 ? 70.686 100.572 33.382 1.00 30.73 407 GLU B N 1
ATOM 6138 C CA . GLU B 1 407 ? 71.368 99.292 33.607 1.00 29.90 407 GLU B CA 1
ATOM 6139 C C . GLU B 1 407 ? 72.398 99.358 34.713 1.00 31.40 407 GLU B C 1
ATOM 6140 O O . GLU B 1 407 ? 73.024 100.395 34.926 1.00 31.80 407 GLU B O 1
ATOM 6146 N N . LEU B 1 408 ? 72.552 98.226 35.397 1.00 31.21 408 LEU B N 1
ATOM 6147 C CA . LEU B 1 408 ? 73.599 98.020 36.400 1.00 32.98 408 LEU B CA 1
ATOM 6148 C C . LEU B 1 408 ? 73.641 99.156 37.434 1.00 32.87 408 LEU B C 1
ATOM 6149 O O . LEU B 1 408 ? 72.588 99.547 37.956 1.00 32.00 408 LEU B O 1
ATOM 6154 N N . GLY B 1 409 ? 74.835 99.674 37.736 1.00 31.06 409 GLY B N 1
ATOM 6155 C CA . GLY B 1 409 ? 74.987 100.751 38.704 1.00 34.82 409 GLY B CA 1
ATOM 6156 C C . GLY B 1 409 ? 75.324 100.263 40.103 1.00 40.49 409 GLY B C 1
ATOM 6157 O O . GLY B 1 409 ? 74.840 99.218 40.549 1.00 34.68 409 GLY B O 1
ATOM 6158 N N . ALA B 1 410 ? 76.174 101.014 40.801 1.00 37.28 410 ALA B N 1
ATOM 6159 C CA . ALA B 1 410 ? 76.467 100.719 42.197 1.00 35.36 410 ALA B CA 1
ATOM 6160 C C . ALA B 1 410 ? 75.182 100.837 43.010 1.00 34.56 410 ALA B C 1
ATOM 6161 O O . ALA B 1 410 ? 74.329 101.666 42.697 1.00 32.88 410 ALA B O 1
ATOM 6163 N N . CYS B 1 411 ? 75.056 100.003 44.044 1.00 35.36 411 CYS B N 1
ATOM 6164 C CA . CYS B 1 411 ? 73.910 100.029 44.959 1.00 32.56 411 CYS B CA 1
ATOM 6165 C C . CYS B 1 411 ? 73.530 101.477 45.273 1.00 36.12 411 CYS B C 1
ATOM 6166 O O . CYS B 1 411 ? 74.375 102.254 45.740 1.00 37.81 411 CYS B O 1
ATOM 6169 N N . PRO B 1 412 ? 72.258 101.858 45.035 1.00 33.52 412 PRO B N 1
ATOM 6170 C CA . PRO B 1 412 ? 71.063 101.037 44.772 1.00 32.31 412 PRO B CA 1
ATOM 6171 C C . PRO B 1 412 ? 70.780 100.661 43.320 1.00 32.48 412 PRO B C 1
ATOM 6172 O O . PRO B 1 412 ? 69.654 100.269 43.006 1.00 35.03 412 PRO B O 1
ATOM 6176 N N . GLY B 1 413 ? 71.764 100.767 42.440 1.00 31.80 413 GLY B N 1
ATOM 6177 C CA . GLY B 1 413 ? 71.604 100.223 41.103 1.00 32.83 413 GLY B CA 1
ATOM 6178 C C . GLY B 1 413 ? 70.617 100.997 40.242 1.00 35.72 413 GLY B C 1
ATOM 6179 O O . GLY B 1 413 ? 70.502 102.226 40.352 1.00 34.70 413 GLY B O 1
ATOM 6180 N N . THR B 1 414 ? 69.926 100.266 39.367 1.00 33.77 414 THR B N 1
ATOM 6181 C CA . THR B 1 414 ? 68.905 100.815 38.476 1.00 32.93 414 THR B CA 1
ATOM 6182 C C . THR B 1 414 ? 67.792 99.790 38.382 1.00 30.37 414 THR B C 1
ATOM 6183 O O . THR B 1 414 ? 68.008 98.614 38.665 1.00 31.05 414 THR B O 1
ATOM 6187 N N . TRP B 1 415 ? 66.603 100.218 37.976 1.00 32.39 415 TRP B N 1
ATOM 6188 C CA . TRP B 1 415 ? 65.446 99.323 38.036 1.00 31.22 415 TRP B CA 1
ATOM 6189 C C . TRP B 1 415 ? 64.367 99.837 37.089 1.00 29.87 415 TRP B C 1
ATOM 6190 O O . TRP B 1 415 ? 64.392 101.016 36.685 1.00 31.41 415 TRP B O 1
ATOM 6201 N N . PRO B 1 416 ? 63.422 98.957 36.704 1.00 30.76 416 PRO B N 1
ATOM 6202 C CA . PRO B 1 416 ? 62.444 99.326 35.672 1.00 32.64 416 PRO B CA 1
ATOM 6203 C C . PRO B 1 416 ? 61.402 100.331 36.118 1.00 36.40 416 PRO B C 1
ATOM 6204 O O . PRO B 1 416 ? 60.988 100.362 37.291 1.00 36.38 416 PRO B O 1
ATOM 6208 N N . ARG B 1 417 ? 60.970 101.154 35.167 1.00 32.23 417 ARG B N 1
ATOM 6209 C CA . ARG B 1 417 ? 59.832 102.020 35.415 1.00 36.75 417 ARG B CA 1
ATOM 6210 C C . ARG B 1 417 ? 58.703 101.701 34.435 1.00 38.02 417 ARG B C 1
ATOM 6211 O O . ARG B 1 417 ? 58.941 101.358 33.273 1.00 33.55 417 ARG B O 1
ATOM 6219 N N . ILE B 1 418 ? 57.478 101.753 34.946 1.00 37.44 418 ILE B N 1
ATOM 6220 C CA . ILE B 1 418 ? 56.302 101.361 34.191 1.00 34.87 418 ILE B CA 1
ATOM 6221 C C . ILE B 1 418 ? 55.672 102.625 33.642 1.00 38.15 418 ILE B C 1
ATOM 6222 O O . ILE B 1 418 ? 55.269 103.504 34.402 1.00 38.80 418 ILE B O 1
ATOM 6227 N N . ILE B 1 419 ? 55.599 102.717 32.320 1.00 35.47 419 ILE B N 1
ATOM 6228 C CA . ILE B 1 419 ? 55.188 103.953 31.673 1.00 37.21 419 ILE B CA 1
ATOM 6229 C C . ILE B 1 419 ? 53.848 103.812 30.965 1.00 39.06 419 ILE B C 1
ATOM 6230 O O . ILE B 1 419 ? 53.704 103.011 30.043 1.00 37.12 419 ILE B O 1
ATOM 6235 N N . ASN B 1 420 ? 52.873 104.606 31.392 1.00 37.86 420 ASN B N 1
ATOM 6236 C CA . ASN B 1 420 ? 51.576 104.658 30.726 1.00 35.45 420 ASN B CA 1
ATOM 6237 C C . ASN B 1 420 ? 51.689 105.481 29.442 1.00 37.53 420 ASN B C 1
ATOM 6238 O O . ASN B 1 420 ? 52.125 106.631 29.484 1.00 38.21 420 ASN B O 1
ATOM 6243 N N . ILE B 1 421 ? 51.303 104.897 28.308 1.00 36.25 421 ILE B N 1
ATOM 6244 C CA . ILE B 1 421 ? 51.328 105.615 27.031 1.00 38.87 421 ILE B CA 1
ATOM 6245 C C . ILE B 1 421 ? 49.959 105.627 26.337 1.00 41.08 421 ILE B C 1
ATOM 6246 O O . ILE B 1 421 ? 49.870 105.587 25.111 1.00 42.28 421 ILE B O 1
ATOM 6251 N N . ALA B 1 422 ? 48.894 105.701 27.138 1.00 41.75 422 ALA B N 1
ATOM 6252 C CA . ALA B 1 422 ? 47.533 105.811 26.608 1.00 43.37 422 ALA B CA 1
ATOM 6253 C C . ALA B 1 422 ? 47.412 107.062 25.745 1.00 43.45 422 ALA B C 1
ATOM 6254 O O . ALA B 1 422 ? 46.732 107.069 24.715 1.00 49.77 422 ALA B O 1
ATOM 6256 N N . ASP B 1 423 ? 48.059 108.130 26.204 1.00 42.92 423 ASP B N 1
ATOM 6257 C CA . ASP B 1 423 ? 48.266 109.326 25.402 1.00 43.51 423 ASP B CA 1
ATOM 6258 C C . ASP B 1 423 ? 49.740 109.333 25.013 1.00 40.42 423 ASP B C 1
ATOM 6259 O O . ASP B 1 423 ? 50.589 109.742 25.810 1.00 42.30 423 ASP B O 1
ATOM 6264 N N . GLU B 1 424 ? 50.048 108.874 23.801 1.00 40.09 424 GLU B N 1
ATOM 6265 C CA . GLU B 1 424 ? 51.445 108.740 23.391 1.00 39.10 424 GLU B CA 1
ATOM 6266 C C . GLU B 1 424 ? 52.167 110.092 23.343 1.00 41.97 424 GLU B C 1
ATOM 6267 O O . GLU B 1 424 ? 53.397 110.146 23.391 1.00 41.42 424 GLU B O 1
ATOM 6273 N N . LYS B 1 425 ? 51.409 111.184 23.259 1.00 38.46 425 LYS B N 1
ATOM 6274 C CA . LYS B 1 425 ? 52.015 112.513 23.322 1.00 40.08 425 LYS B CA 1
ATOM 6275 C C . LYS B 1 425 ? 52.449 112.882 24.733 1.00 46.10 425 LYS B C 1
ATOM 6276 O O . LYS B 1 425 ? 53.283 113.775 24.931 1.00 44.31 425 LYS B O 1
ATOM 6282 N N . ASN B 1 426 ? 51.887 112.189 25.717 1.00 42.05 426 ASN B N 1
ATOM 6283 C CA . ASN B 1 426 ? 52.221 112.462 27.104 1.00 45.00 426 ASN B CA 1
ATOM 6284 C C . ASN B 1 426 ? 52.425 111.195 27.924 1.00 46.16 426 ASN B C 1
ATOM 6285 O O . ASN B 1 426 ? 51.628 110.896 28.824 1.00 45.00 426 ASN B O 1
ATOM 6290 N N . PRO B 1 427 ? 53.509 110.458 27.630 1.00 42.11 427 PRO B N 1
ATOM 6291 C CA . PRO B 1 427 ? 53.881 109.275 28.416 1.00 37.81 427 PRO B CA 1
ATOM 6292 C C . PRO B 1 427 ? 54.038 109.648 29.888 1.00 44.55 427 PRO B C 1
ATOM 6293 O O . PRO B 1 427 ? 54.573 110.715 30.181 1.00 45.32 427 PRO B O 1
ATOM 6297 N N . LYS B 1 428 ? 53.589 108.791 30.800 1.00 38.64 428 LYS B N 1
ATOM 6298 C CA . LYS B 1 428 ? 53.721 109.085 32.219 1.00 42.67 428 LYS B CA 1
ATOM 6299 C C . LYS B 1 428 ? 54.241 107.868 32.982 1.00 41.17 428 LYS B C 1
ATOM 6300 O O . LYS B 1 428 ? 53.715 106.765 32.830 1.00 42.21 428 LYS B O 1
ATOM 6306 N N . ILE B 1 429 ? 55.276 108.057 33.796 1.00 42.97 429 ILE B N 1
ATOM 6307 C CA . ILE B 1 429 ? 55.707 106.980 34.681 1.00 37.00 429 ILE B CA 1
ATOM 6308 C C . ILE B 1 429 ? 54.656 106.799 35.766 1.00 39.71 429 ILE B C 1
ATOM 6309 O O . ILE B 1 429 ? 54.350 107.743 36.507 1.00 42.51 429 ILE B O 1
ATOM 6314 N N . VAL B 1 430 ? 54.097 105.591 35.859 1.00 38.54 430 VAL B N 1
ATOM 6315 C CA . VAL B 1 430 ? 53.020 105.337 36.824 1.00 37.40 430 VAL B CA 1
ATOM 6316 C C . VAL B 1 430 ? 53.439 104.374 37.928 1.00 37.58 430 VAL B C 1
ATOM 6317 O O . VAL B 1 430 ? 52.788 104.297 38.973 1.00 39.87 430 VAL B O 1
ATOM 6321 N N . GLY B 1 431 ? 54.531 103.649 37.707 1.00 37.28 431 GLY B N 1
ATOM 6322 C CA . GLY B 1 431 ? 55.046 102.751 38.733 1.00 33.90 431 GLY B CA 1
ATOM 6323 C C . GLY B 1 431 ? 56.534 102.485 38.560 1.00 39.75 431 GLY B C 1
ATOM 6324 O O . GLY B 1 431 ? 57.107 102.764 37.502 1.00 38.93 431 GLY B O 1
ATOM 6325 N N . GLU B 1 432 ? 57.160 101.951 39.603 1.00 37.41 432 GLU B N 1
ATOM 6326 C CA . GLU B 1 432 ? 58.560 101.528 39.537 1.00 38.69 432 GLU B CA 1
ATOM 6327 C C . GLU B 1 432 ? 58.672 100.176 40.218 1.00 37.98 432 GLU B C 1
ATOM 6328 O O . GLU B 1 432 ? 58.068 99.973 41.269 1.00 40.33 432 GLU B O 1
ATOM 6334 N N . PHE B 1 433 ? 59.421 99.243 39.631 1.00 33.93 433 PHE B N 1
ATOM 6335 C CA . PHE B 1 433 ? 59.715 98.008 40.354 1.00 33.18 433 PHE B CA 1
ATOM 6336 C C . PHE B 1 433 ? 61.085 98.029 41.019 1.00 36.92 433 PHE B C 1
ATOM 6337 O O . PHE B 1 433 ? 62.107 97.966 40.331 1.00 37.81 433 PHE B O 1
ATOM 6345 N N . LYS B 1 434 ? 61.106 98.076 42.355 1.00 34.44 434 LYS B N 1
ATOM 6346 C CA . LYS B 1 434 ? 62.367 98.062 43.082 1.00 31.18 434 LYS B CA 1
ATOM 6347 C C . LYS B 1 434 ? 62.513 96.811 43.924 1.00 33.66 434 LYS B C 1
ATOM 6348 O O . LYS B 1 434 ? 61.565 96.398 44.606 1.00 35.15 434 LYS B O 1
ATOM 6354 N N . LEU B 1 435 ? 63.716 96.242 43.926 1.00 34.71 435 LEU B N 1
ATOM 6355 C CA . LEU B 1 435 ? 64.080 95.252 44.932 1.00 31.04 435 LEU B CA 1
ATOM 6356 C C . LEU B 1 435 ? 64.506 95.984 46.201 1.00 34.58 435 LEU B C 1
ATOM 6357 O O . LEU B 1 435 ? 64.796 97.181 46.165 1.00 34.34 435 LEU B O 1
ATOM 6362 N N . GLN B 1 436 ? 64.563 95.276 47.325 1.00 34.22 436 GLN B N 1
ATOM 6363 C CA . GLN B 1 436 ? 65.115 95.881 48.528 1.00 31.38 436 GLN B CA 1
ATOM 6364 C C . GLN B 1 436 ? 66.535 96.395 48.284 1.00 30.66 436 GLN B C 1
ATOM 6365 O O . GLN B 1 436 ? 66.949 97.401 48.875 1.00 33.29 436 GLN B O 1
ATOM 6371 N N . MET B 1 437 ? 67.278 95.716 47.406 1.00 33.24 437 MET B N 1
ATOM 6372 C CA . MET B 1 437 ? 68.646 96.135 47.111 1.00 35.78 437 MET B CA 1
ATOM 6373 C C . MET B 1 437 ? 68.686 97.380 46.214 1.00 34.96 437 MET B C 1
ATOM 6374 O O . MET B 1 437 ? 69.765 97.836 45.840 1.00 34.93 437 MET B O 1
ATOM 6379 N N . ASN B 1 438 ? 67.512 97.916 45.871 1.00 32.80 438 ASN B N 1
ATOM 6380 C CA . ASN B 1 438 ? 67.428 99.172 45.128 1.00 31.15 438 ASN B CA 1
ATOM 6381 C C . ASN B 1 438 ? 66.998 100.322 46.019 1.00 37.28 438 ASN B C 1
ATOM 6382 O O . ASN B 1 438 ? 66.519 101.348 45.535 1.00 34.83 438 ASN B O 1
ATOM 6387 N N . ILE B 1 439 ? 67.173 100.139 47.327 1.00 33.83 439 ILE B N 1
ATOM 6388 C CA . ILE B 1 439 ? 66.901 101.177 48.308 1.00 33.05 439 ILE B CA 1
ATOM 6389 C C . ILE B 1 439 ? 68.231 101.548 48.948 1.00 33.82 439 ILE B C 1
ATOM 6390 O O . ILE B 1 439 ? 68.929 100.681 49.482 1.00 31.52 439 ILE B O 1
ATOM 6395 N N . LYS B 1 440 ? 68.592 102.827 48.898 1.00 33.92 440 LYS B N 1
ATOM 6396 C CA . LYS B 1 440 ? 69.907 103.266 49.372 1.00 35.22 440 LYS B CA 1
ATOM 6397 C C . LYS B 1 440 ? 70.153 102.912 50.835 1.00 34.23 440 LYS B C 1
ATOM 6398 O O . LYS B 1 440 ? 71.248 102.448 51.188 1.00 34.54 440 LYS B O 1
ATOM 6404 N N . GLU B 1 441 ? 69.145 103.117 51.690 1.00 32.70 441 GLU B N 1
ATOM 6405 C CA . GLU B 1 441 ? 69.297 102.813 53.113 1.00 38.64 441 GLU B CA 1
ATOM 6406 C C . GLU B 1 441 ? 69.652 101.345 53.345 1.00 37.71 441 GLU B C 1
ATOM 6407 O O . GLU B 1 441 ? 70.449 101.022 54.248 1.00 35.55 441 GLU B O 1
ATOM 6413 N N . ASN B 1 442 ? 69.080 100.465 52.524 1.00 35.21 442 ASN B N 1
ATOM 6414 C CA . ASN B 1 442 ? 69.399 99.039 52.608 1.00 36.28 442 ASN B CA 1
ATOM 6415 C C . ASN B 1 442 ? 70.824 98.747 52.147 1.00 34.33 442 ASN B C 1
ATOM 6416 O O . ASN B 1 442 ? 71.521 97.945 52.762 1.00 37.24 442 ASN B O 1
ATOM 6421 N N . CYS B 1 443 ? 71.249 99.392 51.064 1.00 31.58 443 CYS B N 1
ATOM 6422 C CA . CYS B 1 443 ? 72.647 99.332 50.639 1.00 33.19 443 CYS B CA 1
ATOM 6423 C C . CYS B 1 443 ? 73.586 99.696 51.784 1.00 30.59 443 CYS B C 1
ATOM 6424 O O . CYS B 1 443 ? 74.592 99.017 52.015 1.00 35.50 443 CYS B O 1
ATOM 6427 N N . ASP B 1 444 ? 73.270 100.784 52.483 1.00 32.32 444 ASP B N 1
ATOM 6428 C CA . ASP B 1 444 ? 74.117 101.230 53.589 1.00 31.19 444 ASP B CA 1
ATOM 6429 C C . ASP B 1 444 ? 74.117 100.228 54.732 1.00 33.14 444 ASP B C 1
ATOM 6430 O O . ASP B 1 444 ? 75.151 99.983 55.357 1.00 37.51 444 ASP B O 1
ATOM 6435 N N . ALA B 1 445 ? 72.948 99.660 55.013 1.00 29.18 445 ALA B N 1
ATOM 6436 C CA . ALA B 1 445 ? 72.778 98.791 56.184 1.00 35.93 445 ALA B CA 1
ATOM 6437 C C . ALA B 1 445 ? 73.664 97.553 56.132 1.00 39.66 445 ALA B C 1
ATOM 6438 O O . ALA B 1 445 ? 74.089 97.040 57.182 1.00 38.86 445 ALA B O 1
ATOM 6440 N N . ILE B 1 446 ? 73.941 97.070 54.924 1.00 34.92 446 ILE B N 1
ATOM 6441 C CA . ILE B 1 446 ? 74.677 95.815 54.769 1.00 35.04 446 ILE B CA 1
ATOM 6442 C C . ILE B 1 446 ? 76.189 96.023 54.641 1.00 40.62 446 ILE B C 1
ATOM 6443 O O . ILE B 1 446 ? 76.945 95.048 54.623 1.00 38.78 446 ILE B O 1
ATOM 6448 N N . ARG B 1 447 ? 76.633 97.274 54.527 1.00 38.56 447 ARG B N 1
ATOM 6449 C CA . ARG B 1 447 ? 78.066 97.549 54.371 1.00 35.56 447 ARG B CA 1
ATOM 6450 C C . ARG B 1 447 ? 78.876 97.007 55.555 1.00 34.83 447 ARG B C 1
ATOM 6451 O O . ARG B 1 447 ? 78.463 97.136 56.721 1.00 38.42 447 ARG B O 1
ATOM 6459 N N . PHE B 1 448 ? 80.022 96.394 55.265 1.00 35.25 448 PHE B N 1
ATOM 6460 C CA . PHE B 1 448 ? 80.914 95.961 56.344 1.00 37.85 448 PHE B CA 1
ATOM 6461 C C . PHE B 1 448 ? 81.553 97.175 56.994 1.00 40.15 448 PHE B C 1
ATOM 6462 O O . PHE B 1 448 ? 81.735 97.216 58.215 1.00 44.73 448 PHE B O 1
ATOM 6470 N N . THR B 1 449 ? 81.902 98.163 56.175 1.00 41.51 449 THR B N 1
ATOM 6471 C CA . THR B 1 449 ? 82.516 99.376 56.712 1.00 44.42 449 THR B CA 1
ATOM 6472 C C . THR B 1 449 ? 81.766 100.641 56.280 1.00 42.90 449 THR B C 1
ATOM 6473 O O . THR B 1 449 ? 81.693 100.958 55.088 1.00 45.50 449 THR B O 1
ATOM 6477 N N . PRO B 1 450 ? 81.161 101.341 57.255 1.00 49.93 450 PRO B N 1
ATOM 6478 C CA . PRO B 1 450 ? 80.452 102.601 56.986 1.00 47.49 450 PRO B CA 1
ATOM 6479 C C . PRO B 1 450 ? 81.366 103.620 56.305 1.00 47.80 450 PRO B C 1
ATOM 6480 O O . PRO B 1 450 ? 82.542 103.730 56.667 1.00 45.74 450 PRO B O 1
ATOM 6484 N N . ARG B 1 451 ? 80.844 104.350 55.323 1.00 43.73 451 ARG B N 1
ATOM 6485 C CA . ARG B 1 451 ? 81.652 105.339 54.620 1.00 48.17 451 ARG B CA 1
ATOM 6486 C C . ARG B 1 451 ? 82.194 106.405 55.571 1.00 46.37 451 ARG B C 1
ATOM 6487 O O . ARG B 1 451 ? 83.299 106.916 55.371 1.00 50.39 451 ARG B O 1
ATOM 6495 N N . LYS B 1 452 ? 81.421 106.728 56.609 1.00 46.75 452 LYS B N 1
ATOM 6496 C CA . LYS B 1 452 ? 81.834 107.737 57.585 1.00 49.15 452 LYS B CA 1
ATOM 6497 C C . LYS B 1 452 ? 83.003 107.277 58.455 1.00 51.30 452 LYS B C 1
ATOM 6498 O O . LYS B 1 452 ? 83.725 108.099 59.022 1.00 54.45 452 LYS B O 1
ATOM 6504 N N . GLU B 1 453 ? 83.186 105.967 58.573 1.00 47.89 453 GLU B N 1
ATOM 6505 C CA . GLU B 1 453 ? 84.281 105.438 59.382 1.00 45.23 453 GLU B CA 1
ATOM 6506 C C . GLU B 1 453 ? 85.574 105.265 58.586 1.00 44.59 453 GLU B C 1
ATOM 6507 O O . GLU B 1 453 ? 86.621 104.962 59.154 1.00 52.37 453 GLU B O 1
ATOM 6513 N N . ASP B 1 454 ? 85.500 105.455 57.275 1.00 40.62 454 ASP B N 1
ATOM 6514 C CA . ASP B 1 454 ? 86.638 105.157 56.414 1.00 41.47 454 ASP B CA 1
ATOM 6515 C C . ASP B 1 454 ? 87.547 106.366 56.219 1.00 41.25 454 ASP B C 1
ATOM 6516 O O . ASP B 1 454 ? 87.217 107.282 55.460 1.00 43.76 454 ASP B O 1
ATOM 6521 N N . PRO B 1 455 ? 88.715 106.367 56.886 1.00 39.04 455 PRO B N 1
ATOM 6522 C CA . PRO B 1 455 ? 89.610 107.522 56.758 1.00 40.35 455 PRO B CA 1
ATOM 6523 C C . PRO B 1 455 ? 90.240 107.600 55.370 1.00 42.99 455 PRO B C 1
ATOM 6524 O O . PRO B 1 455 ? 90.795 108.643 55.007 1.00 43.93 455 PRO B O 1
ATOM 6528 N N . TYR B 1 456 ? 90.136 106.514 54.603 1.00 45.88 456 TYR B N 1
ATOM 6529 C CA . TYR B 1 456 ? 90.698 106.456 53.258 1.00 46.83 456 TYR B CA 1
ATOM 6530 C C . TYR B 1 456 ? 89.686 106.778 52.164 1.00 49.78 456 TYR B C 1
ATOM 6531 O O . TYR B 1 456 ? 90.007 106.646 50.990 1.00 44.44 456 TYR B O 1
ATOM 6540 N N . ALA B 1 457 ? 88.475 107.183 52.545 1.00 48.97 457 ALA B N 1
ATOM 6541 C CA . ALA B 1 457 ? 87.370 107.333 51.585 1.00 48.04 457 ALA B CA 1
ATOM 6542 C C . ALA B 1 457 ? 87.735 108.102 50.317 1.00 49.15 457 ALA B C 1
ATOM 6543 O O . ALA B 1 457 ? 87.307 107.736 49.222 1.00 50.10 457 ALA B O 1
ATOM 6545 N N . SER B 1 458 ? 88.511 109.170 50.467 1.00 45.86 458 SER B N 1
ATOM 6546 C CA . SER B 1 458 ? 88.968 109.932 49.308 1.00 46.84 458 SER B CA 1
ATOM 6547 C C . SER B 1 458 ? 90.420 109.590 48.939 1.00 49.69 458 SER B C 1
ATOM 6548 O O . SER B 1 458 ? 90.750 109.494 47.759 1.00 47.30 458 SER B O 1
ATOM 6551 N N . PHE B 1 459 ? 91.277 109.382 49.943 1.00 43.38 459 PHE B N 1
ATOM 6552 C CA . PHE B 1 459 ? 92.716 109.187 49.703 1.00 39.92 459 PHE B CA 1
ATOM 6553 C C . PHE B 1 459 ? 93.056 107.871 48.987 1.00 45.24 459 PHE B C 1
ATOM 6554 O O . PHE B 1 459 ? 93.840 107.857 48.039 1.00 46.34 459 PHE B O 1
ATOM 6562 N N . ILE B 1 460 ? 92.489 106.765 49.461 1.00 40.58 460 ILE B N 1
ATOM 6563 C CA . ILE B 1 460 ? 92.622 105.475 48.777 1.00 40.48 460 ILE B CA 1
ATOM 6564 C C . ILE B 1 460 ? 91.255 104.792 48.770 1.00 43.55 460 ILE B C 1
ATOM 6565 O O . ILE B 1 460 ? 90.950 103.980 49.657 1.00 41.44 460 ILE B O 1
ATOM 6570 N N . PRO B 1 461 ? 90.409 105.142 47.788 1.00 41.24 461 PRO B N 1
ATOM 6571 C CA . PRO B 1 461 ? 89.080 104.528 47.685 1.00 43.98 461 PRO B CA 1
ATOM 6572 C C . PRO B 1 461 ? 89.174 103.013 47.522 1.00 39.29 461 PRO B C 1
ATOM 6573 O O . PRO B 1 461 ? 89.886 102.534 46.638 1.00 44.33 461 PRO B O 1
ATOM 6577 N N . ILE B 1 462 ? 88.454 102.286 48.373 1.00 40.67 462 ILE B N 1
ATOM 6578 C CA . ILE B 1 462 ? 88.406 100.830 48.347 1.00 39.05 462 ILE B CA 1
ATOM 6579 C C . ILE B 1 462 ? 86.955 100.425 48.496 1.00 37.38 462 ILE B C 1
ATOM 6580 O O . ILE B 1 462 ? 86.317 100.777 49.494 1.00 37.58 462 ILE B O 1
ATOM 6585 N N . PRO B 1 463 ? 86.413 99.714 47.491 1.00 42.14 463 PRO B N 1
ATOM 6586 C CA . PRO B 1 463 ? 85.010 99.300 47.555 1.00 40.20 463 PRO B CA 1
ATOM 6587 C C . PRO B 1 463 ? 84.756 98.404 48.759 1.00 43.64 463 PRO B C 1
ATOM 6588 O O . PRO B 1 463 ? 85.591 97.543 49.075 1.00 39.56 463 PRO B O 1
ATOM 6592 N N . ASP B 1 464 ? 83.625 98.606 49.426 1.00 35.30 464 ASP B N 1
ATOM 6593 C CA . ASP B 1 464 ? 83.201 97.693 50.473 1.00 33.44 464 ASP B CA 1
ATOM 6594 C C . ASP B 1 464 ? 83.158 96.281 49.909 1.00 34.98 464 ASP B C 1
ATOM 6595 O O . ASP B 1 464 ? 82.927 96.082 48.705 1.00 36.87 464 ASP B O 1
ATOM 6600 N N . ILE B 1 465 ? 83.374 95.293 50.768 1.00 35.30 465 ILE B N 1
ATOM 6601 C CA . ILE B 1 465 ? 83.381 93.914 50.295 1.00 35.05 465 ILE B CA 1
ATOM 6602 C C . ILE B 1 465 ? 82.023 93.528 49.694 1.00 33.15 465 ILE B C 1
ATOM 6603 O O . ILE B 1 465 ? 81.947 92.673 48.817 1.00 36.00 465 ILE B O 1
ATOM 6608 N N . THR B 1 466 ? 80.957 94.183 50.149 1.00 35.54 466 THR B N 1
ATOM 6609 C CA . THR B 1 466 ? 79.620 93.915 49.610 1.00 38.42 466 THR B CA 1
ATOM 6610 C C . THR B 1 466 ? 79.486 94.385 48.156 1.00 39.97 466 THR B C 1
ATOM 6611 O O . THR B 1 466 ? 78.560 93.979 47.447 1.00 40.23 466 THR B O 1
ATOM 6615 N N . ALA B 1 467 ? 80.422 95.225 47.716 1.00 36.69 467 ALA B N 1
ATOM 6616 C CA . ALA B 1 467 ? 80.414 95.769 46.354 1.00 40.15 467 ALA B CA 1
ATOM 6617 C C . ALA B 1 467 ? 81.288 94.959 45.399 1.00 42.67 467 ALA B C 1
ATOM 6618 O O . ALA B 1 467 ? 81.464 95.322 44.226 1.00 41.25 467 ALA B O 1
ATOM 6620 N N . ARG B 1 468 ? 81.823 93.846 45.891 1.00 34.38 468 ARG B N 1
ATOM 6621 C CA . ARG B 1 468 ? 82.746 93.041 45.101 1.00 35.28 468 ARG B CA 1
ATOM 6622 C C . ARG B 1 468 ? 82.094 91.770 44.577 1.00 36.42 468 ARG B C 1
ATOM 6623 O O . ARG B 1 468 ? 82.775 90.759 44.392 1.00 38.37 468 ARG B O 1
ATOM 6631 N N . LEU B 1 469 ? 80.782 91.812 44.332 1.00 32.59 469 LEU B N 1
ATOM 6632 C CA . LEU B 1 469 ? 80.064 90.611 43.911 1.00 31.48 469 LEU B CA 1
ATOM 6633 C C . LEU B 1 469 ? 79.437 90.774 42.534 1.00 31.66 469 LEU B C 1
ATOM 6634 O O . LEU B 1 469 ? 79.470 89.852 41.719 1.00 35.69 469 LEU B O 1
ATOM 6639 N N . GLY B 1 470 ? 78.868 91.948 42.279 1.00 33.67 470 GLY B N 1
ATOM 6640 C CA . GLY B 1 470 ? 78.214 92.217 41.002 1.00 34.85 470 GLY B CA 1
ATOM 6641 C C . GLY B 1 470 ? 77.005 93.101 41.232 1.00 33.68 470 GLY B C 1
ATOM 6642 O O . GLY B 1 470 ? 76.330 92.983 42.261 1.00 34.20 470 GLY B O 1
ATOM 6643 N N . ALA B 1 471 ? 76.725 93.992 40.282 1.00 32.19 471 ALA B N 1
ATOM 6644 C CA . ALA B 1 471 ? 75.642 94.948 40.450 1.00 32.76 471 ALA B CA 1
ATOM 6645 C C . ALA B 1 471 ? 74.300 94.231 40.531 1.00 30.79 471 ALA B C 1
ATOM 6646 O O . ALA B 1 471 ? 74.072 93.224 39.858 1.00 33.34 471 ALA B O 1
ATOM 6648 N N . VAL B 1 472 ? 73.403 94.765 41.344 1.00 30.82 472 VAL B N 1
ATOM 6649 C CA . VAL B 1 472 ? 72.015 94.312 41.366 1.00 29.81 472 VAL B CA 1
ATOM 6650 C C . VAL B 1 472 ? 71.201 95.465 40.794 1.00 29.03 472 VAL B C 1
ATOM 6651 O O . VAL B 1 472 ? 70.802 96.397 41.505 1.00 32.91 472 VAL B O 1
ATOM 6655 N N . GLY B 1 473 ? 71.023 95.418 39.478 1.00 29.73 473 GLY B N 1
ATOM 6656 C CA . GLY B 1 473 ? 70.338 96.468 38.754 1.00 30.03 473 GLY B CA 1
ATOM 6657 C C . GLY B 1 473 ? 69.934 95.901 37.409 1.00 32.72 473 GLY B C 1
ATOM 6658 O O . GLY B 1 473 ? 70.437 94.862 36.992 1.00 30.37 473 GLY B O 1
ATOM 6659 N N . SER B 1 474 ? 69.033 96.579 36.716 1.00 29.99 474 SER B N 1
ATOM 6660 C CA . SER B 1 474 ? 68.503 96.024 35.466 1.00 30.00 474 SER B CA 1
ATOM 6661 C C . SER B 1 474 ? 69.552 95.715 34.406 1.00 29.07 474 SER B C 1
ATOM 6662 O O . SER B 1 474 ? 70.556 96.409 34.262 1.00 32.37 474 SER B O 1
ATOM 6665 N N . HIS B 1 475 ? 69.306 94.658 33.647 1.00 29.78 475 HIS B N 1
ATOM 6666 C CA . HIS B 1 475 ? 70.014 94.510 32.391 1.00 29.50 475 HIS B CA 1
ATOM 6667 C C . HIS B 1 475 ? 69.066 93.846 31.412 1.00 30.43 475 HIS B C 1
ATOM 6668 O O . HIS B 1 475 ? 69.074 92.620 31.245 1.00 33.08 475 HIS B O 1
ATOM 6675 N N . PHE B 1 476 ? 68.274 94.709 30.774 1.00 30.32 476 PHE B N 1
ATOM 6676 C CA . PHE B 1 476 ? 67.013 94.388 30.092 1.00 30.85 476 PHE B CA 1
ATOM 6677 C C . PHE B 1 476 ? 65.883 94.252 31.103 1.00 35.29 476 PHE B C 1
ATOM 6678 O O . PHE B 1 476 ? 66.115 94.240 32.312 1.00 32.60 476 PHE B O 1
ATOM 6686 N N . ASN B 1 477 ? 64.659 94.237 30.597 1.00 30.82 477 ASN B N 1
ATOM 6687 C CA . ASN B 1 477 ? 63.484 94.468 31.420 1.00 29.31 477 ASN B CA 1
ATOM 6688 C C . ASN B 1 477 ? 62.248 94.128 30.621 1.00 33.88 477 ASN B C 1
ATOM 6689 O O . ASN B 1 477 ? 61.435 95.004 30.304 1.00 35.60 477 ASN B O 1
ATOM 6694 N N . ASP B 1 478 ? 62.118 92.846 30.288 1.00 32.32 478 ASP B N 1
ATOM 6695 C CA . ASP B 1 478 ? 61.081 92.389 29.370 1.00 35.09 478 ASP B CA 1
ATOM 6696 C C . ASP B 1 478 ? 59.756 92.092 30.062 1.00 34.98 478 ASP B C 1
ATOM 6697 O O . ASP B 1 478 ? 59.658 92.122 31.303 1.00 34.93 478 ASP B O 1
ATOM 6702 N N . VAL B 1 479 ? 58.732 91.840 29.254 1.00 35.92 479 VAL B N 1
ATOM 6703 C CA . VAL B 1 479 ? 57.444 91.374 29.769 1.00 37.23 479 VAL B CA 1
ATOM 6704 C C . VAL B 1 479 ? 57.087 90.027 29.124 1.00 38.08 479 VAL B C 1
ATOM 6705 O O . VAL B 1 479 ? 57.732 89.599 28.163 1.00 38.29 479 VAL B O 1
ATOM 6709 N N . ASP B 1 480 ? 56.064 89.360 29.647 1.00 36.48 480 ASP B N 1
ATOM 6710 C CA . ASP B 1 480 ? 55.691 88.041 29.136 1.00 33.03 480 ASP B CA 1
ATOM 6711 C C . ASP B 1 480 ? 55.044 88.115 27.756 1.00 38.88 480 ASP B C 1
ATOM 6712 O O . ASP B 1 480 ? 55.381 87.331 26.876 1.00 39.65 480 ASP B O 1
ATOM 6717 N N . ASP B 1 481 ? 54.122 89.058 27.575 1.00 39.03 481 ASP B N 1
ATOM 6718 C CA . ASP B 1 481 ? 53.400 89.198 26.314 1.00 39.81 481 ASP B CA 1
ATOM 6719 C C . ASP B 1 481 ? 53.075 90.671 26.078 1.00 35.52 481 ASP B C 1
ATOM 6720 O O . ASP B 1 481 ? 52.281 91.258 26.819 1.00 39.77 481 ASP B O 1
ATOM 6725 N N . ALA B 1 482 ? 53.676 91.269 25.047 1.00 39.56 482 ALA B N 1
ATOM 6726 C CA . ALA B 1 482 ? 53.466 92.696 24.751 1.00 35.28 482 ALA B CA 1
ATOM 6727 C C . ALA B 1 482 ? 51.991 93.060 24.540 1.00 41.21 482 ALA B C 1
ATOM 6728 O O . ALA B 1 482 ? 51.594 94.206 24.757 1.00 43.83 482 ALA B O 1
ATOM 6730 N N . ARG B 1 483 ? 51.194 92.086 24.104 1.00 40.75 483 ARG B N 1
ATOM 6731 C CA . ARG B 1 483 ? 49.792 92.327 23.756 1.00 45.86 483 ARG B CA 1
ATOM 6732 C C . ARG B 1 483 ? 48.829 91.960 24.875 1.00 44.39 483 ARG B C 1
ATOM 6733 O O . ARG B 1 483 ? 47.642 92.296 24.818 1.00 42.90 483 ARG B O 1
ATOM 6741 N N . ASN B 1 484 ? 49.345 91.276 25.890 1.00 41.72 484 ASN B N 1
ATOM 6742 C CA . ASN B 1 484 ? 48.525 90.776 26.980 1.00 47.14 484 ASN B CA 1
ATOM 6743 C C . ASN B 1 484 ? 49.418 90.555 28.195 1.00 46.63 484 ASN B C 1
ATOM 6744 O O . ASN B 1 484 ? 49.716 89.417 28.572 1.00 46.27 484 ASN B O 1
ATOM 6749 N N . THR B 1 485 ? 49.844 91.658 28.803 1.00 39.98 485 THR B N 1
ATOM 6750 C CA . THR B 1 485 ? 50.905 91.627 29.809 1.00 40.98 485 THR B CA 1
ATOM 6751 C C . THR B 1 485 ? 50.405 91.318 31.217 1.00 40.27 485 THR B C 1
ATOM 6752 O O . THR B 1 485 ? 49.478 91.962 31.713 1.00 40.87 485 THR B O 1
ATOM 6756 N N . ARG B 1 486 ? 51.032 90.340 31.870 1.00 38.72 486 ARG B N 1
ATOM 6757 C CA . ARG B 1 486 ? 50.774 90.095 33.288 1.00 38.37 486 ARG B CA 1
ATOM 6758 C C . ARG B 1 486 ? 52.075 90.193 34.085 1.00 41.97 486 ARG B C 1
ATOM 6759 O O . ARG B 1 486 ? 52.104 90.730 35.197 1.00 44.61 486 ARG B O 1
ATOM 6767 N N . LEU B 1 487 ? 53.148 89.665 33.502 1.00 38.01 487 LEU B N 1
ATOM 6768 C CA . LEU B 1 487 ? 54.420 89.532 34.205 1.00 37.22 487 LEU B CA 1
ATOM 6769 C C . LEU B 1 487 ? 55.505 90.439 33.634 1.00 36.18 487 LEU B C 1
ATOM 6770 O O . LEU B 1 487 ? 55.590 90.638 32.423 1.00 37.45 487 LEU B O 1
ATOM 6775 N N . GLY B 1 488 ? 56.320 90.992 34.530 1.00 38.09 488 GLY B N 1
ATOM 6776 C CA . GLY B 1 488 ? 57.602 91.558 34.152 1.00 33.55 488 GLY B CA 1
ATOM 6777 C C . GLY B 1 488 ? 58.616 90.438 34.294 1.00 38.69 488 GLY B C 1
ATOM 6778 O O . GLY B 1 488 ? 58.599 89.704 35.284 1.00 38.22 488 GLY B O 1
ATOM 6779 N N . LEU B 1 489 ? 59.469 90.274 33.292 1.00 34.11 489 LEU B N 1
ATOM 6780 C CA . LEU B 1 489 ? 60.519 89.270 33.357 1.00 28.89 489 LEU B CA 1
ATOM 6781 C C . LEU B 1 489 ? 61.828 90.050 33.328 1.00 34.49 489 LEU B C 1
ATOM 6782 O O . LEU B 1 489 ? 62.324 90.400 32.258 1.00 34.63 489 LEU B O 1
ATOM 6787 N N . PHE B 1 490 ? 62.366 90.330 34.517 1.00 34.53 490 PHE B N 1
ATOM 6788 C CA . PHE B 1 490 ? 63.383 91.365 34.695 1.00 33.37 490 PHE B CA 1
ATOM 6789 C C . PHE B 1 490 ? 64.739 90.806 35.150 1.00 35.35 490 PHE B C 1
ATOM 6790 O O . PHE B 1 490 ? 64.918 90.486 36.324 1.00 35.55 490 PHE B O 1
ATOM 6798 N N . PRO B 1 491 ? 65.706 90.698 34.224 1.00 33.82 491 PRO B N 1
ATOM 6799 C CA . PRO B 1 491 ? 67.071 90.360 34.647 1.00 33.81 491 PRO B CA 1
ATOM 6800 C C . PRO B 1 491 ? 67.649 91.486 35.504 1.00 33.94 491 PRO B C 1
ATOM 6801 O O . PRO B 1 491 ? 67.558 92.652 35.114 1.00 32.92 491 PRO B O 1
ATOM 6805 N N . PHE B 1 492 ? 68.216 91.151 36.660 1.00 34.98 492 PHE B N 1
ATOM 6806 C CA . PHE B 1 492 ? 68.841 92.156 37.524 1.00 30.15 492 PHE B CA 1
ATOM 6807 C C . PHE B 1 492 ? 70.342 91.882 37.718 1.00 31.15 492 PHE B C 1
ATOM 6808 O O . PHE B 1 492 ? 70.891 92.103 38.810 1.00 31.08 492 PHE B O 1
ATOM 6816 N N . PHE B 1 493 ? 70.987 91.405 36.652 1.00 31.77 493 PHE B N 1
ATOM 6817 C CA . PHE B 1 493 ? 72.413 91.068 36.657 1.00 32.03 493 PHE B CA 1
ATOM 6818 C C . PHE B 1 493 ? 72.718 90.100 37.813 1.00 31.75 493 PHE B C 1
ATOM 6819 O O . PHE B 1 493 ? 72.251 88.972 37.800 1.00 31.39 493 PHE B O 1
ATOM 6827 N N . ALA B 1 494 ? 73.476 90.526 38.820 1.00 33.77 494 ALA B N 1
ATOM 6828 C CA . ALA B 1 494 ? 73.830 89.608 39.909 1.00 33.61 494 ALA B CA 1
ATOM 6829 C C . ALA B 1 494 ? 72.630 89.210 40.772 1.00 32.20 494 ALA B C 1
ATOM 6830 O O . ALA B 1 494 ? 72.713 88.273 41.584 1.00 34.96 494 ALA B O 1
ATOM 6832 N N . GLY B 1 495 ? 71.522 89.932 40.614 1.00 31.90 495 GLY B N 1
ATOM 6833 C CA . GLY B 1 495 ? 70.310 89.633 41.360 1.00 31.94 495 GLY B CA 1
ATOM 6834 C C . GLY B 1 495 ? 69.469 88.555 40.685 1.00 33.99 495 GLY B C 1
ATOM 6835 O O . GLY B 1 495 ? 68.397 88.200 41.170 1.00 34.97 495 GLY B O 1
ATOM 6836 N N . GLY B 1 496 ? 69.947 88.031 39.564 1.00 35.03 496 GLY B N 1
ATOM 6837 C CA . GLY B 1 496 ? 69.230 86.968 38.879 1.00 35.26 496 GLY B CA 1
ATOM 6838 C C . GLY B 1 496 ? 68.070 87.497 38.054 1.00 35.62 496 GLY B C 1
ATOM 6839 O O . GLY B 1 496 ? 68.044 88.673 37.691 1.00 38.10 496 GLY B O 1
ATOM 6840 N N . VAL B 1 497 ? 67.105 86.627 37.756 1.00 33.67 497 VAL B N 1
ATOM 6841 C CA . VAL B 1 497 ? 65.924 87.045 37.011 1.00 31.56 497 VAL B CA 1
ATOM 6842 C C . VAL B 1 497 ? 64.736 87.175 37.954 1.00 36.26 497 VAL B C 1
ATOM 6843 O O . VAL B 1 497 ? 64.405 86.242 38.704 1.00 35.26 497 VAL B O 1
ATOM 6847 N N . ARG B 1 498 ? 64.119 88.353 37.934 1.00 32.58 498 ARG B N 1
ATOM 6848 C CA . ARG B 1 498 ? 63.033 88.685 38.852 1.00 35.43 498 ARG B CA 1
ATOM 6849 C C . ARG B 1 498 ? 61.705 88.599 38.115 1.00 36.83 498 ARG B C 1
ATOM 6850 O O . ARG B 1 498 ? 61.585 89.056 36.975 1.00 38.00 498 ARG B O 1
ATOM 6858 N N . ILE B 1 499 ? 60.704 88.010 38.760 1.00 36.80 499 ILE B N 1
ATOM 6859 C CA . ILE B 1 499 ? 59.414 87.802 38.105 1.00 31.76 499 ILE B CA 1
ATOM 6860 C C . ILE B 1 499 ? 58.347 88.624 38.818 1.00 38.33 499 ILE B C 1
ATOM 6861 O O . ILE B 1 499 ? 58.081 88.430 40.010 1.00 36.15 499 ILE B O 1
ATOM 6866 N N . VAL B 1 500 ? 57.761 89.562 38.082 1.00 34.90 500 VAL B N 1
ATOM 6867 C CA . VAL B 1 500 ? 57.018 90.657 38.703 1.00 37.35 500 VAL B CA 1
ATOM 6868 C C . VAL B 1 500 ? 55.578 90.745 38.219 1.00 39.08 500 VAL B C 1
ATOM 6869 O O . VAL B 1 500 ? 55.318 90.734 37.016 1.00 36.80 500 VAL B O 1
ATOM 6873 N N . ASP B 1 501 ? 54.645 90.832 39.162 1.00 36.02 501 ASP B N 1
ATOM 6874 C CA . ASP B 1 501 ? 53.231 91.004 38.828 1.00 33.37 501 ASP B CA 1
ATOM 6875 C C . ASP B 1 501 ? 53.004 92.461 38.432 1.00 35.40 501 ASP B C 1
ATOM 6876 O O . ASP B 1 501 ? 53.132 93.363 39.267 1.00 39.99 501 ASP B O 1
ATOM 6881 N N . LEU B 1 502 ? 52.680 92.684 37.159 1.00 37.75 502 LEU B N 1
ATOM 6882 C CA . LEU B 1 502 ? 52.498 94.032 36.628 1.00 37.04 502 LEU B CA 1
ATOM 6883 C C . LEU B 1 502 ? 51.030 94.434 36.476 1.00 39.17 502 LEU B C 1
ATOM 6884 O O . LEU B 1 502 ? 50.732 95.493 35.910 1.00 42.49 502 LEU B O 1
ATOM 6889 N N . ARG B 1 503 ? 50.115 93.597 36.966 1.00 41.74 503 ARG B N 1
ATOM 6890 C CA . ARG B 1 503 ? 48.680 93.827 36.747 1.00 47.04 503 ARG B CA 1
ATOM 6891 C C . ARG B 1 503 ? 48.151 95.161 37.304 1.00 49.56 503 ARG B C 1
ATOM 6892 O O . ARG B 1 503 ? 47.205 95.740 36.756 1.00 48.76 503 ARG B O 1
ATOM 6900 N N . ASP B 1 504 ? 48.752 95.635 38.392 1.00 46.48 504 ASP B N 1
ATOM 6901 C CA . ASP B 1 504 ? 48.570 97.018 38.828 1.00 41.47 504 ASP B CA 1
ATOM 6902 C C . ASP B 1 504 ? 49.845 97.779 38.490 1.00 40.64 504 ASP B C 1
ATOM 6903 O O . ASP B 1 504 ? 50.822 97.728 39.238 1.00 44.54 504 ASP B O 1
ATOM 6908 N N . PRO B 1 505 ? 49.833 98.497 37.358 1.00 42.04 505 PRO B N 1
ATOM 6909 C CA . PRO B 1 505 ? 51.015 99.213 36.861 1.00 42.79 505 PRO B CA 1
ATOM 6910 C C . PRO B 1 505 ? 51.576 100.224 37.857 1.00 43.15 505 PRO B C 1
ATOM 6911 O O . PRO B 1 505 ? 52.752 100.577 37.760 1.00 41.87 505 PRO B O 1
ATOM 6915 N N . THR B 1 506 ? 50.759 100.679 38.802 1.00 44.89 506 THR B N 1
ATOM 6916 C CA . THR B 1 506 ? 51.227 101.624 39.818 1.00 44.83 506 THR B CA 1
ATOM 6917 C C . THR B 1 506 ? 51.933 100.937 40.984 1.00 46.47 506 THR B C 1
ATOM 6918 O O . THR B 1 506 ? 52.647 101.588 41.762 1.00 44.69 506 THR B O 1
ATOM 6922 N N . LYS B 1 507 ? 51.714 99.630 41.127 1.00 42.85 507 LYS B N 1
ATOM 6923 C CA . LYS B 1 507 ? 52.368 98.860 42.187 1.00 43.93 507 LYS B CA 1
ATOM 6924 C C . LYS B 1 507 ? 52.836 97.510 41.662 1.00 45.72 507 LYS B C 1
ATOM 6925 O O . LYS B 1 507 ? 52.223 96.477 41.948 1.00 46.49 507 LYS B O 1
ATOM 6931 N N . PRO B 1 508 ? 53.926 97.513 40.881 1.00 40.51 508 PRO B N 1
ATOM 6932 C CA . PRO B 1 508 ? 54.492 96.216 40.496 1.00 41.98 508 PRO B CA 1
ATOM 6933 C C . PRO B 1 508 ? 55.040 95.524 41.738 1.00 43.88 508 PRO B C 1
ATOM 6934 O O . PRO B 1 508 ? 55.686 96.181 42.567 1.00 45.20 508 PRO B O 1
ATOM 6938 N N . VAL B 1 509 ? 54.748 94.235 41.889 1.00 38.30 509 VAL B N 1
ATOM 6939 C CA . VAL B 1 509 ? 55.220 93.472 43.037 1.00 40.79 509 VAL B CA 1
ATOM 6940 C C . VAL B 1 509 ? 55.797 92.132 42.605 1.00 38.41 509 VAL B C 1
ATOM 6941 O O . VAL B 1 509 ? 55.256 91.461 41.724 1.00 36.63 509 VAL B O 1
ATOM 6945 N N . GLU B 1 510 ? 56.881 91.732 43.256 1.00 36.97 510 GLU B N 1
ATOM 6946 C CA . GLU B 1 510 ? 57.529 90.470 42.921 1.00 40.19 510 GLU B CA 1
ATOM 6947 C C . GLU B 1 510 ? 56.728 89.254 43.387 1.00 37.49 510 GLU B C 1
ATOM 6948 O O . GLU B 1 510 ? 56.218 89.226 44.515 1.00 38.23 510 GLU B O 1
ATOM 6954 N N . VAL B 1 511 ? 56.633 88.243 42.527 1.00 36.23 511 VAL B N 1
ATOM 6955 C CA . VAL B 1 511 ? 55.945 86.994 42.865 1.00 38.21 511 VAL B CA 1
ATOM 6956 C C . VAL B 1 511 ? 56.864 85.786 42.694 1.00 40.97 511 VAL B C 1
ATOM 6957 O O . VAL B 1 511 ? 56.502 84.661 43.056 1.00 43.43 511 VAL B O 1
ATOM 6961 N N . GLY B 1 512 ? 58.041 86.009 42.118 1.00 39.26 512 GLY B N 1
ATOM 6962 C CA . GLY B 1 512 ? 59.003 84.930 41.959 1.00 37.61 512 GLY B CA 1
ATOM 6963 C C . GLY B 1 512 ? 60.374 85.407 41.525 1.00 40.49 512 GLY B C 1
ATOM 6964 O O . GLY B 1 512 ? 60.534 86.576 41.177 1.00 37.97 512 GLY B O 1
ATOM 6965 N N . TYR B 1 513 ? 61.361 84.510 41.552 1.00 35.54 513 TYR B N 1
ATOM 6966 C CA . TYR B 1 513 ? 62.718 84.835 41.099 1.00 35.73 513 TYR B CA 1
ATOM 6967 C C . TYR B 1 513 ? 63.549 83.578 40.881 1.00 37.71 513 TYR B C 1
ATOM 6968 O O . TYR B 1 513 ? 63.256 82.521 41.453 1.00 36.29 513 TYR B O 1
ATOM 6977 N N . TYR B 1 514 ? 64.585 83.699 40.053 1.00 36.03 514 TYR B N 1
ATOM 6978 C CA . TYR B 1 514 ? 65.560 82.628 39.875 1.00 34.60 514 TYR B CA 1
ATOM 6979 C C . TYR B 1 514 ? 66.975 83.206 39.835 1.00 36.23 514 TYR B C 1
ATOM 6980 O O . TYR B 1 514 ? 67.290 84.037 38.975 1.00 35.90 514 TYR B O 1
ATOM 6989 N N . LYS B 1 515 ? 67.814 82.771 40.775 1.00 32.63 515 LYS B N 1
ATOM 6990 C CA . LYS B 1 515 ? 69.238 83.119 40.784 1.00 33.73 515 LYS B CA 1
ATOM 6991 C C . LYS B 1 515 ? 70.003 81.821 40.566 1.00 37.23 515 LYS B C 1
ATOM 6992 O O . LYS B 1 515 ? 69.817 80.858 41.297 1.00 34.94 515 LYS B O 1
ATOM 6998 N N . PRO B 1 516 ? 70.851 81.783 39.536 1.00 31.73 516 PRO B N 1
ATOM 6999 C CA . PRO B 1 516 ? 71.322 80.483 39.044 1.00 33.63 516 PRO B CA 1
ATOM 7000 C C . PRO B 1 516 ? 72.498 79.882 39.793 1.00 35.07 516 PRO B C 1
ATOM 7001 O O . PRO B 1 516 ? 72.923 78.774 39.434 1.00 35.67 516 PRO B O 1
ATOM 7005 N N . GLY B 1 517 ? 73.031 80.584 40.789 1.00 36.35 517 GLY B N 1
ATOM 7006 C CA . GLY B 1 517 ? 74.190 80.083 41.508 1.00 38.05 517 GLY B CA 1
ATOM 7007 C C . GLY B 1 517 ? 75.482 80.613 40.911 1.00 35.13 517 GLY B C 1
ATOM 7008 O O . GLY B 1 517 ? 75.580 81.800 40.576 1.00 34.08 517 GLY B O 1
ATOM 7009 N N . ALA B 1 518 ? 76.477 79.734 40.776 1.00 34.99 518 ALA B N 1
ATOM 7010 C CA . ALA B 1 518 ? 77.768 80.110 40.194 1.00 34.50 518 ALA B CA 1
ATOM 7011 C C . ALA B 1 518 ? 78.360 78.969 39.378 1.00 33.29 518 ALA B C 1
ATOM 7012 O O . ALA B 1 518 ? 78.024 77.802 39.583 1.00 34.83 518 ALA B O 1
ATOM 7014 N N . ASN B 1 519 ? 79.253 79.326 38.459 1.00 32.21 519 ASN B N 1
ATOM 7015 C CA . ASN B 1 519 ? 79.990 78.361 37.653 1.00 33.77 519 ASN B CA 1
ATOM 7016 C C . ASN B 1 519 ? 81.399 78.886 37.428 1.00 34.51 519 ASN B C 1
ATOM 7017 O O . ASN B 1 519 ? 81.700 79.465 36.375 1.00 35.86 519 ASN B O 1
ATOM 7022 N N . PRO B 1 520 ? 82.277 78.700 38.425 1.00 33.38 520 PRO B N 1
ATOM 7023 C CA . PRO B 1 520 ? 83.619 79.288 38.351 1.00 35.07 520 PRO B CA 1
ATOM 7024 C C . PRO B 1 520 ? 84.501 78.615 37.297 1.00 34.85 520 PRO B C 1
ATOM 7025 O O . PRO B 1 520 ? 84.199 77.500 36.881 1.00 36.34 520 PRO B O 1
ATOM 7029 N N . ASP B 1 521 ? 85.550 79.319 36.866 1.00 38.55 521 ASP B N 1
ATOM 7030 C CA . ASP B 1 521 ? 86.633 78.750 36.052 1.00 41.29 521 ASP B CA 1
ATOM 7031 C C . ASP B 1 521 ? 86.250 78.303 34.642 1.00 37.82 521 ASP B C 1
ATOM 7032 O O . ASP B 1 521 ? 86.830 77.364 34.100 1.00 38.00 521 ASP B O 1
ATOM 7037 N N . THR B 1 522 ? 85.282 78.989 34.050 1.00 33.79 522 THR B N 1
ATOM 7038 C CA . THR B 1 522 ? 84.958 78.788 32.647 1.00 34.84 522 THR B CA 1
ATOM 7039 C C . THR B 1 522 ? 86.034 79.450 31.794 1.00 35.16 522 THR B C 1
ATOM 7040 O O . THR B 1 522 ? 86.733 80.349 32.260 1.00 36.44 522 THR B O 1
ATOM 7044 N N . PRO B 1 523 ? 86.184 79.005 30.536 1.00 31.96 523 PRO B N 1
ATOM 7045 C CA . PRO B 1 523 ? 87.202 79.613 29.673 1.00 36.25 523 PRO B CA 1
ATOM 7046 C C . PRO B 1 523 ? 86.915 81.071 29.332 1.00 37.16 523 PRO B C 1
ATOM 7047 O O . PRO B 1 523 ? 87.862 81.848 29.159 1.00 37.24 523 PRO B O 1
ATOM 7051 N N . LEU B 1 524 ? 85.643 81.449 29.245 1.00 37.30 524 LEU B N 1
ATOM 7052 C CA . LEU B 1 524 ? 85.323 82.818 28.842 1.00 31.96 524 LEU B CA 1
ATOM 7053 C C . LEU B 1 524 ? 85.067 83.810 29.984 1.00 33.47 524 LEU B C 1
ATOM 7054 O O . LEU B 1 524 ? 85.009 85.012 29.735 1.00 35.78 524 LEU B O 1
ATOM 7059 N N . SER B 1 525 ? 84.932 83.325 31.224 1.00 33.11 525 SER B N 1
ATOM 7060 C CA . SER B 1 525 ? 84.724 84.215 32.370 1.00 33.77 525 SER B CA 1
ATOM 7061 C C . SER B 1 525 ? 85.732 84.040 33.504 1.00 35.60 525 SER B C 1
ATOM 7062 O O . SER B 1 525 ? 85.667 84.762 34.499 1.00 38.79 525 SER B O 1
ATOM 7065 N N . GLY B 1 526 ? 86.660 83.101 33.361 1.00 35.66 526 GLY B N 1
ATOM 7066 C CA . GLY B 1 526 ? 87.589 82.827 34.454 1.00 40.97 526 GLY B CA 1
ATOM 7067 C C . GLY B 1 526 ? 88.853 83.674 34.432 1.00 41.63 526 GLY B C 1
ATOM 7068 O O . GLY B 1 526 ? 88.888 84.729 33.786 1.00 38.59 526 GLY B O 1
ATOM 7069 N N . ASN B 1 527 ? 89.885 83.214 35.146 1.00 35.52 527 ASN B N 1
ATOM 7070 C CA . ASN B 1 527 ? 91.180 83.902 35.218 1.00 33.77 527 ASN B CA 1
ATOM 7071 C C . ASN B 1 527 ? 91.153 85.297 35.835 1.00 31.26 527 ASN B C 1
ATOM 7072 O O . ASN B 1 527 ? 92.133 86.035 35.720 1.00 35.50 527 ASN B O 1
ATOM 7077 N N . GLY B 1 528 ? 90.050 85.653 36.496 1.00 32.51 528 GLY B N 1
ATOM 7078 C CA . GLY B 1 528 ? 89.930 86.941 37.154 1.00 35.80 528 GLY B CA 1
ATOM 7079 C C . GLY B 1 528 ? 90.059 88.129 36.215 1.00 38.06 528 GLY B C 1
ATOM 7080 O O . GLY B 1 528 ? 90.460 89.224 36.636 1.00 36.41 528 GLY B O 1
ATOM 7081 N N . LEU B 1 529 ? 89.711 87.922 34.946 1.00 36.61 529 LEU B N 1
ATOM 7082 C CA . LEU B 1 529 ? 89.917 88.942 33.923 1.00 33.77 529 LEU B CA 1
ATOM 7083 C C . LEU B 1 529 ? 88.638 89.674 33.494 1.00 35.41 529 LEU B C 1
ATOM 7084 O O . LEU B 1 529 ? 88.641 90.395 32.489 1.00 39.00 529 LEU B O 1
ATOM 7089 N N . ASN B 1 530 ? 87.561 89.512 34.257 1.00 35.20 530 ASN B N 1
ATOM 7090 C CA . ASN B 1 530 ? 86.298 90.173 33.926 1.00 39.56 530 ASN B CA 1
ATOM 7091 C C . ASN B 1 530 ? 86.319 91.695 34.118 1.00 34.64 530 ASN B C 1
ATOM 7092 O O . ASN B 1 530 ? 87.012 92.208 34.996 1.00 35.70 530 ASN B O 1
ATOM 7097 N N . TRP B 1 531 ? 85.546 92.407 33.295 1.00 34.14 531 TRP B N 1
ATOM 7098 C CA . TRP B 1 531 ? 85.466 93.859 33.387 1.00 36.62 531 TRP B CA 1
ATOM 7099 C C . TRP B 1 531 ? 84.107 94.368 33.879 1.00 33.23 531 TRP B C 1
ATOM 7100 O O . TRP B 1 531 ? 83.935 95.566 34.116 1.00 36.53 531 TRP B O 1
ATOM 7111 N N . THR B 1 532 ? 83.153 93.456 34.061 1.00 34.60 532 THR B N 1
ATOM 7112 C CA . THR B 1 532 ? 81.777 93.840 34.387 1.00 33.38 532 THR B CA 1
ATOM 7113 C C . THR B 1 532 ? 81.529 94.042 35.884 1.00 34.95 532 THR B C 1
ATOM 7114 O O . THR B 1 532 ? 80.458 94.515 36.282 1.00 35.76 532 THR B O 1
ATOM 7118 N N . GLY B 1 533 ? 82.500 93.668 36.713 1.00 34.99 533 GLY B N 1
ATOM 7119 C CA . GLY B 1 533 ? 82.309 93.713 38.157 1.00 35.24 533 GLY B CA 1
ATOM 7120 C C . GLY B 1 533 ? 81.674 92.443 38.688 1.00 34.20 533 GLY B C 1
ATOM 7121 O O . GLY B 1 533 ? 81.504 92.272 39.901 1.00 36.72 533 GLY B O 1
ATOM 7122 N N . LEU B 1 534 ? 81.334 91.524 37.790 1.00 32.59 534 LEU B N 1
ATOM 7123 C CA . LEU B 1 534 ? 80.722 90.271 38.220 1.00 32.17 534 LEU B CA 1
ATOM 7124 C C . LEU B 1 534 ? 81.777 89.321 38.786 1.00 35.42 534 LEU B C 1
ATOM 7125 O O . LEU B 1 534 ? 82.781 89.027 38.138 1.00 39.68 534 LEU B O 1
ATOM 7130 N N . ASN B 1 535 ? 81.554 88.853 40.007 1.00 34.95 535 ASN B N 1
ATOM 7131 C CA . ASN B 1 535 ? 82.482 87.935 40.645 1.00 32.42 535 ASN B CA 1
ATOM 7132 C C . ASN B 1 535 ? 82.110 86.504 40.268 1.00 36.29 535 ASN B C 1
ATOM 7133 O O . ASN B 1 535 ? 81.250 85.897 40.903 1.00 34.87 535 ASN B O 1
ATOM 7138 N N . ASP B 1 536 ? 82.756 85.944 39.249 1.00 32.36 536 ASP B N 1
ATOM 7139 C CA . ASP B 1 536 ? 82.351 84.622 38.767 1.00 30.65 536 ASP B CA 1
ATOM 7140 C C . ASP B 1 536 ? 82.811 83.495 39.684 1.00 34.26 536 ASP B C 1
ATOM 7141 O O . ASP B 1 536 ? 82.434 82.339 39.494 1.00 35.73 536 ASP B O 1
ATOM 7146 N N . GLN B 1 537 ? 83.625 83.819 40.684 1.00 32.46 537 GLN B N 1
ATOM 7147 C CA . GLN B 1 537 ? 84.073 82.804 41.621 1.00 34.48 537 GLN B CA 1
ATOM 7148 C C . GLN B 1 537 ? 82.958 82.375 42.569 1.00 38.74 537 GLN B C 1
ATOM 7149 O O . GLN B 1 537 ? 82.970 81.245 43.067 1.00 38.51 537 GLN B O 1
ATOM 7155 N N . VAL B 1 538 ? 82.008 83.272 42.840 1.00 34.35 538 VAL B N 1
ATOM 7156 C CA . VAL B 1 538 ? 81.001 82.992 43.869 1.00 36.73 538 VAL B CA 1
ATOM 7157 C C . VAL B 1 538 ? 79.554 83.245 43.472 1.00 34.89 538 VAL B C 1
ATOM 7158 O O . VAL B 1 538 ? 78.645 82.884 44.218 1.00 33.83 538 VAL B O 1
ATOM 7162 N N . THR B 1 539 ? 79.328 83.858 42.308 1.00 30.81 539 THR B N 1
ATOM 7163 C CA . THR B 1 539 ? 77.960 84.151 41.894 1.00 33.79 539 THR B CA 1
ATOM 7164 C C . THR B 1 539 ? 77.863 84.251 40.372 1.00 38.19 539 THR B C 1
ATOM 7165 O O . THR B 1 539 ? 78.801 83.892 39.663 1.00 34.51 539 THR B O 1
ATOM 7169 N N . ASP B 1 540 ? 76.721 84.689 39.860 1.00 32.37 540 ASP B N 1
ATOM 7170 C CA . ASP B 1 540 ? 76.572 84.794 38.415 1.00 31.00 540 ASP B CA 1
ATOM 7171 C C . ASP B 1 540 ? 75.675 85.979 38.122 1.00 37.12 540 ASP B C 1
ATOM 7172 O O . ASP B 1 540 ? 75.034 86.520 39.025 1.00 35.71 540 ASP B O 1
ATOM 7177 N N . GLY B 1 541 ? 75.647 86.398 36.865 1.00 32.56 541 GLY B N 1
ATOM 7178 C CA . GLY B 1 541 ? 74.845 87.543 36.467 1.00 32.53 541 GLY B CA 1
ATOM 7179 C C . GLY B 1 541 ? 73.994 87.175 35.277 1.00 33.03 541 GLY B C 1
ATOM 7180 O O . GLY B 1 541 ? 74.450 86.465 34.381 1.00 35.46 541 GLY B O 1
ATOM 7181 N N . CYS B 1 542 ? 72.753 87.642 35.261 1.00 33.88 542 CYS B N 1
ATOM 7182 C CA . CYS B 1 542 ? 71.874 87.383 34.125 1.00 34.06 542 CYS B CA 1
ATOM 7183 C C . CYS B 1 542 ? 71.670 88.688 33.366 1.00 36.58 542 CYS B C 1
ATOM 7184 O O . CYS B 1 542 ? 71.194 89.677 33.939 1.00 35.02 542 CYS B O 1
ATOM 7187 N N . MET B 1 543 ? 72.038 88.678 32.079 1.00 32.23 543 MET B N 1
ATOM 7188 C CA . MET B 1 543 ? 72.137 89.888 31.260 1.00 34.45 543 MET B CA 1
ATOM 7189 C C . MET B 1 543 ? 71.308 89.817 29.979 1.00 32.50 543 MET B C 1
ATOM 7190 O O . MET B 1 543 ? 71.405 90.712 29.154 1.00 32.17 543 MET B O 1
ATOM 7195 N N . SER B 1 544 ? 70.539 88.754 29.780 1.00 32.81 544 SER B N 1
ATOM 7196 C CA . SER B 1 544 ? 69.949 88.520 28.457 1.00 31.46 544 SER B CA 1
ATOM 7197 C C . SER B 1 544 ? 68.497 88.946 28.399 1.00 31.23 544 SER B C 1
ATOM 7198 O O . SER B 1 544 ? 67.822 89.032 29.422 1.00 30.49 544 SER B O 1
ATOM 7201 N N . HIS B 1 545 ? 68.002 89.179 27.181 1.00 29.53 545 HIS B N 1
ATOM 7202 C CA . HIS B 1 545 ? 66.564 89.273 26.985 1.00 30.85 545 HIS B CA 1
ATOM 7203 C C . HIS B 1 545 ? 65.916 87.972 27.445 1.00 32.08 545 HIS B C 1
ATOM 7204 O O . HIS B 1 545 ? 66.576 86.927 27.485 1.00 33.10 545 HIS B O 1
ATOM 7211 N N . VAL B 1 546 ? 64.631 88.042 27.795 1.00 31.32 546 VAL B N 1
ATOM 7212 C CA . VAL B 1 546 ? 63.912 86.901 28.339 1.00 33.85 546 VAL B CA 1
ATOM 7213 C C . VAL B 1 546 ? 62.696 86.604 27.488 1.00 35.00 546 VAL B C 1
ATOM 7214 O O . VAL B 1 546 ? 61.962 87.526 27.102 1.00 36.42 546 VAL B O 1
ATOM 7218 N N . ARG B 1 547 ? 62.489 85.319 27.198 1.00 33.63 547 ARG B N 1
ATOM 7219 C CA . ARG B 1 547 ? 61.336 84.877 26.417 1.00 36.26 547 ARG B CA 1
ATOM 7220 C C . ARG B 1 547 ? 60.259 84.251 27.295 1.00 35.15 547 ARG B C 1
ATOM 7221 O O . ARG B 1 547 ? 60.563 83.567 28.285 1.00 36.25 547 ARG B O 1
ATOM 7229 N N . TYR B 1 548 ? 58.999 84.493 26.930 1.00 36.81 548 TYR B N 1
ATOM 7230 C CA . TYR B 1 548 ? 57.877 83.762 27.513 1.00 38.06 548 TYR B CA 1
ATOM 7231 C C . TYR B 1 548 ? 57.136 83.063 26.386 1.00 37.94 548 TYR B C 1
ATOM 7232 O O . TYR B 1 548 ? 56.835 83.689 25.376 1.00 36.61 548 TYR B O 1
ATOM 7241 N N . VAL B 1 549 ? 56.848 81.775 26.571 1.00 41.17 549 VAL B N 1
ATOM 7242 C CA . VAL B 1 549 ? 56.106 80.980 25.590 1.00 39.54 549 VAL B CA 1
ATOM 7243 C C . VAL B 1 549 ? 54.727 80.666 26.170 1.00 40.03 549 VAL B C 1
ATOM 7244 O O . VAL B 1 549 ? 54.601 79.795 27.026 1.00 40.18 549 VAL B O 1
ATOM 7248 N N . PRO B 1 550 ? 53.689 81.387 25.709 1.00 45.99 550 PRO B N 1
ATOM 7249 C CA . PRO B 1 550 ? 52.342 81.306 26.297 1.00 44.65 550 PRO B CA 1
ATOM 7250 C C . PRO B 1 550 ? 51.749 79.890 26.279 1.00 46.36 550 PRO B C 1
ATOM 7251 O O . PRO B 1 550 ? 51.057 79.503 27.222 1.00 45.01 550 PRO B O 1
ATOM 7255 N N . GLU B 1 551 ? 52.027 79.129 25.224 1.00 49.30 551 GLU B N 1
ATOM 7256 C CA . GLU B 1 551 ? 51.447 77.795 25.071 1.00 55.20 551 GLU B CA 1
ATOM 7257 C C . GLU B 1 551 ? 51.929 76.834 26.155 1.00 54.89 551 GLU B C 1
ATOM 7258 O O . GLU B 1 551 ? 51.176 75.974 26.614 1.00 57.05 551 GLU B O 1
ATOM 7264 N N . SER B 1 552 ? 53.182 76.990 26.571 1.00 49.27 552 SER B N 1
ATOM 7265 C CA . SER B 1 552 ? 53.780 76.089 27.553 1.00 45.68 552 SER B CA 1
ATOM 7266 C C . SER B 1 552 ? 53.955 76.742 28.917 1.00 44.97 552 SER B C 1
ATOM 7267 O O . SER B 1 552 ? 54.061 76.047 29.939 1.00 45.41 552 SER B O 1
ATOM 7270 N N . GLY B 1 553 ? 54.014 78.072 28.931 1.00 43.05 553 GLY B N 1
ATOM 7271 C CA . GLY B 1 553 ? 54.277 78.808 30.160 1.00 40.27 553 GLY B CA 1
ATOM 7272 C C . GLY B 1 553 ? 55.759 78.877 30.487 1.00 41.31 553 GLY B C 1
ATOM 7273 O O . GLY B 1 553 ? 56.145 79.328 31.575 1.00 44.60 553 GLY B O 1
ATOM 7274 N N . HIS B 1 554 ? 56.595 78.427 29.553 1.00 37.03 554 HIS B N 1
ATOM 7275 C CA . HIS B 1 554 ? 58.036 78.398 29.790 1.00 34.63 554 HIS B CA 1
ATOM 7276 C C . HIS B 1 554 ? 58.672 79.769 29.620 1.00 34.20 554 HIS B C 1
ATOM 7277 O O . HIS B 1 554 ? 58.223 80.582 28.823 1.00 37.18 554 HIS B O 1
ATOM 7284 N N . ILE B 1 555 ? 59.736 79.996 30.378 1.00 36.09 555 ILE B N 1
ATOM 7285 C CA . ILE B 1 555 ? 60.476 81.242 30.347 1.00 37.02 555 ILE B CA 1
ATOM 7286 C C . ILE B 1 555 ? 61.927 80.889 30.033 1.00 38.01 555 ILE B C 1
ATOM 7287 O O . ILE B 1 555 ? 62.496 79.991 30.673 1.00 37.00 555 ILE B O 1
ATOM 7292 N N . TRP B 1 556 ? 62.510 81.567 29.045 1.00 35.82 556 TRP B N 1
ATOM 7293 C CA . TRP B 1 556 ? 63.902 81.334 28.643 1.00 31.17 556 TRP B CA 1
ATOM 7294 C C . TRP B 1 556 ? 64.788 82.516 29.006 1.00 33.87 556 TRP B C 1
ATOM 7295 O O . TRP B 1 556 ? 64.430 83.668 28.741 1.00 36.01 556 TRP B O 1
ATOM 7306 N N . PHE B 1 557 ? 65.966 82.238 29.562 1.00 32.34 557 PHE B N 1
ATOM 7307 C CA . PHE B 1 557 ? 66.966 83.279 29.776 1.00 33.08 557 PHE B CA 1
ATOM 7308 C C . PHE B 1 557 ? 68.380 82.703 29.815 1.00 33.70 557 PHE B C 1
ATOM 7309 O O . PHE B 1 557 ? 68.576 81.504 30.042 1.00 36.38 557 PHE B O 1
ATOM 7317 N N . ALA B 1 558 ? 69.363 83.565 29.584 1.00 34.09 558 ALA B N 1
ATOM 7318 C CA . ALA B 1 558 ? 70.756 83.155 29.668 1.00 35.09 558 ALA B CA 1
ATOM 7319 C C . ALA B 1 558 ? 71.440 83.943 30.774 1.00 34.92 558 ALA B C 1
ATOM 7320 O O . ALA B 1 558 ? 71.119 85.120 31.012 1.00 32.09 558 ALA B O 1
ATOM 7322 N N . CYS B 1 559 ? 72.373 83.289 31.462 1.00 32.04 559 CYS B N 1
ATOM 7323 C CA . CYS B 1 559 ? 73.196 83.967 32.458 1.00 30.26 559 CYS B CA 1
ATOM 7324 C C . CYS B 1 559 ? 74.668 83.771 32.095 1.00 33.32 559 CYS B C 1
ATOM 7325 O O . CYS B 1 559 ? 75.015 82.798 31.424 1.00 36.34 559 CYS B O 1
ATOM 7328 N N . VAL B 1 560 ? 75.527 84.686 32.541 1.00 31.69 560 VAL B N 1
ATOM 7329 C CA . VAL B 1 560 ? 76.920 84.733 32.060 1.00 31.68 560 VAL B CA 1
ATOM 7330 C C . VAL B 1 560 ? 77.682 83.402 32.128 1.00 35.73 560 VAL B C 1
ATOM 7331 O O . VAL B 1 560 ? 78.144 82.909 31.098 1.00 34.78 560 VAL B O 1
ATOM 7335 N N . THR B 1 561 ? 77.806 82.809 33.319 1.00 30.85 561 THR B N 1
ATOM 7336 C CA . THR B 1 561 ? 78.551 81.544 33.435 1.00 30.78 561 THR B CA 1
ATOM 7337 C C . THR B 1 561 ? 77.702 80.274 33.464 1.00 33.12 561 THR B C 1
ATOM 7338 O O . THR B 1 561 ? 78.131 79.218 32.986 1.00 36.44 561 THR B O 1
ATOM 7342 N N . THR B 1 562 ? 76.503 80.362 34.028 1.00 33.89 562 THR B N 1
ATOM 7343 C CA . THR B 1 562 ? 75.655 79.177 34.165 1.00 31.57 562 THR B CA 1
ATOM 7344 C C . THR B 1 562 ? 74.875 78.848 32.896 1.00 32.78 562 THR B C 1
ATOM 7345 O O . THR B 1 562 ? 74.336 77.752 32.774 1.00 37.70 562 THR B O 1
ATOM 7349 N N . GLY B 1 563 ? 74.795 79.796 31.966 1.00 32.20 563 GLY B N 1
ATOM 7350 C CA . GLY B 1 563 ? 74.266 79.493 30.641 1.00 30.99 563 GLY B CA 1
ATOM 7351 C C . GLY B 1 563 ? 72.765 79.628 30.429 1.00 36.38 563 GLY B C 1
ATOM 7352 O O . GLY B 1 563 ? 72.122 80.512 30.998 1.00 36.18 563 GLY B O 1
ATOM 7353 N N . PHE B 1 564 ? 72.210 78.741 29.603 1.00 31.66 564 PHE B N 1
ATOM 7354 C CA . PHE B 1 564 ? 70.825 78.841 29.152 1.00 30.87 564 PHE B CA 1
ATOM 7355 C C . PHE B 1 564 ? 69.862 78.083 30.054 1.00 37.17 564 PHE B C 1
ATOM 7356 O O . PHE B 1 564 ? 70.053 76.890 30.315 1.00 36.32 564 PHE B O 1
ATOM 7364 N N . HIS B 1 565 ? 68.819 78.770 30.514 1.00 33.85 565 HIS B N 1
ATOM 7365 C CA . HIS B 1 565 ? 67.856 78.174 31.437 1.00 35.26 565 HIS B CA 1
ATOM 7366 C C . HIS B 1 565 ? 66.449 78.217 30.868 1.00 38.66 565 HIS B C 1
ATOM 7367 O O . HIS B 1 565 ? 66.074 79.180 30.201 1.00 36.02 565 HIS B O 1
ATOM 7374 N N . VAL B 1 566 ? 65.670 77.173 31.153 1.00 35.92 566 VAL B N 1
ATOM 7375 C CA . VAL B 1 566 ? 64.226 77.201 30.935 1.00 36.15 566 VAL B CA 1
ATOM 7376 C C . VAL B 1 566 ? 63.573 77.018 32.305 1.00 36.30 566 VAL B C 1
ATOM 7377 O O . VAL B 1 566 ? 63.878 76.053 33.006 1.00 37.58 566 VAL B O 1
ATOM 7381 N N . VAL B 1 567 ? 62.716 77.957 32.712 1.00 36.80 567 VAL B N 1
ATOM 7382 C CA . VAL B 1 567 ? 61.978 77.794 33.970 1.00 40.27 567 VAL B CA 1
ATOM 7383 C C . VAL B 1 567 ? 60.488 77.937 33.705 1.00 37.29 567 VAL B C 1
ATOM 7384 O O . VAL B 1 567 ? 60.080 78.348 32.621 1.00 40.39 567 VAL B O 1
ATOM 7388 N N . GLU B 1 568 ? 59.672 77.604 34.699 1.00 38.50 568 GLU B N 1
ATOM 7389 C CA . GLU B 1 568 ? 58.231 77.802 34.570 1.00 34.26 568 GLU B CA 1
ATOM 7390 C C . GLU B 1 568 ? 57.637 78.209 35.906 1.00 39.43 568 GLU B C 1
ATOM 7391 O O . GLU B 1 568 ? 58.233 77.971 36.965 1.00 41.13 568 GLU B O 1
ATOM 7397 N N . LEU B 1 569 ? 56.459 78.815 35.846 1.00 40.33 569 LEU B N 1
ATOM 7398 C CA . LEU B 1 569 ? 55.746 79.252 37.039 1.00 40.92 569 LEU B CA 1
ATOM 7399 C C . LEU B 1 569 ? 55.069 78.064 37.708 1.00 49.01 569 LEU B C 1
ATOM 7400 O O . LEU B 1 569 ? 54.541 77.184 37.024 1.00 50.93 569 LEU B O 1
ATOM 7405 N N . ASN B 1 570 ? 55.091 78.036 39.039 1.00 46.93 570 ASN B N 1
ATOM 7406 C CA . ASN B 1 570 ? 54.285 77.078 39.792 1.00 50.87 570 ASN B CA 1
ATOM 7407 C C . ASN B 1 570 ? 52.809 77.277 39.445 1.00 52.67 570 ASN B C 1
ATOM 7408 O O . ASN B 1 570 ? 52.367 78.416 39.251 1.00 51.05 570 ASN B O 1
ATOM 7413 N N . PRO B 1 571 ? 52.043 76.173 39.344 1.00 61.13 571 PRO B N 1
ATOM 7414 C CA . PRO B 1 571 ? 50.648 76.257 38.885 1.00 60.12 571 PRO B CA 1
ATOM 7415 C C . PRO B 1 571 ? 49.781 77.159 39.763 1.00 55.18 571 PRO B C 1
ATOM 7416 O O . PRO B 1 571 ? 48.902 77.853 39.241 1.00 60.34 571 PRO B O 1
ATOM 7420 N N . ASP B 1 572 ? 50.033 77.161 41.070 1.00 57.97 572 ASP B N 1
ATOM 7421 C CA . ASP B 1 572 ? 49.302 78.034 41.983 1.00 60.63 572 ASP B CA 1
ATOM 7422 C C . ASP B 1 572 ? 49.576 79.509 41.679 1.00 58.10 572 ASP B C 1
ATOM 7423 O O . ASP B 1 572 ? 48.669 80.349 41.735 1.00 52.24 572 ASP B O 1
ATOM 7428 N N . LEU B 1 573 ? 50.829 79.817 41.351 1.00 51.21 573 LEU B N 1
ATOM 7429 C CA . LEU B 1 573 ? 51.203 81.169 40.961 1.00 50.62 573 LEU B CA 1
ATOM 7430 C C . LEU B 1 573 ? 50.457 81.604 39.691 1.00 50.81 573 LEU B C 1
ATOM 7431 O O . LEU B 1 573 ? 49.947 82.728 39.614 1.00 51.25 573 LEU B O 1
ATOM 7436 N N . ARG B 1 574 ? 50.383 80.711 38.703 1.00 53.83 574 ARG B N 1
ATOM 7437 C CA . ARG B 1 574 ? 49.674 81.003 37.454 1.00 50.81 574 ARG B CA 1
ATOM 7438 C C . ARG B 1 574 ? 48.209 81.389 37.683 1.00 53.39 574 ARG B C 1
ATOM 7439 O O . ARG B 1 574 ? 47.703 82.345 37.095 1.00 54.59 574 ARG B O 1
ATOM 7447 N N . ALA B 1 575 ? 47.533 80.633 38.541 1.00 56.20 575 ALA B N 1
ATOM 7448 C CA . ALA B 1 575 ? 46.128 80.879 38.857 1.00 59.52 575 ALA B CA 1
ATOM 7449 C C . ALA B 1 575 ? 45.945 82.236 39.525 1.00 58.32 575 ALA B C 1
ATOM 7450 O O . ALA B 1 575 ? 45.033 82.998 39.188 1.00 63.30 575 ALA B O 1
ATOM 7452 N N . ARG B 1 576 ? 46.818 82.514 40.486 1.00 53.97 576 ARG B N 1
ATOM 7453 C CA . ARG B 1 576 ? 46.830 83.774 41.213 1.00 58.43 576 ARG B CA 1
ATOM 7454 C C . ARG B 1 576 ? 46.960 84.945 40.238 1.00 56.46 576 ARG B C 1
ATOM 7455 O O . ARG B 1 576 ? 46.286 85.967 40.381 1.00 56.64 576 ARG B O 1
ATOM 7463 N N . LEU B 1 577 ? 47.822 84.774 39.237 1.00 54.84 577 LEU B N 1
ATOM 7464 C CA . LEU B 1 577 ? 48.075 85.799 38.226 1.00 52.74 577 LEU B CA 1
ATOM 7465 C C . LEU B 1 577 ? 46.995 85.874 37.148 1.00 54.12 577 LEU B C 1
ATOM 7466 O O . LEU B 1 577 ? 46.969 86.822 36.351 1.00 48.61 577 LEU B O 1
ATOM 7471 N N . GLY B 1 578 ? 46.125 84.868 37.099 1.00 54.70 578 GLY B N 1
ATOM 7472 C CA . GLY B 1 578 ? 45.085 84.823 36.083 1.00 50.69 578 GLY B CA 1
ATOM 7473 C C . GLY B 1 578 ? 45.494 84.216 34.749 1.00 51.10 578 GLY B C 1
ATOM 7474 O O . GLY B 1 578 ? 44.816 84.426 33.739 1.00 51.67 578 GLY B O 1
ATOM 7475 N N . PHE B 1 579 ? 46.602 83.475 34.729 1.00 52.93 579 PHE B N 1
ATOM 7476 C CA . PHE B 1 579 ? 47.002 82.734 33.529 1.00 52.35 579 PHE B CA 1
ATOM 7477 C C . PHE B 1 579 ? 46.054 81.565 33.296 1.00 55.53 579 PHE B C 1
ATOM 7478 O O . PHE B 1 579 ? 45.567 80.962 34.247 1.00 52.92 579 PHE B O 1
ATOM 7486 N N . PRO B 1 580 ? 45.802 81.227 32.024 1.00 57.46 580 PRO B N 1
ATOM 7487 C CA . PRO B 1 580 ? 45.024 80.016 31.742 1.00 60.88 580 PRO B CA 1
ATOM 7488 C C . PRO B 1 580 ? 45.913 78.788 31.932 1.00 65.66 580 PRO B C 1
ATOM 7489 O O . PRO B 1 580 ? 47.120 78.894 31.717 1.00 66.32 580 PRO B O 1
ATOM 7493 N N . THR B 1 581 ? 45.347 77.656 32.346 1.00 67.02 581 THR B N 1
ATOM 7494 C CA . THR B 1 581 ? 46.144 76.437 32.502 1.00 72.20 581 THR B CA 1
ATOM 7495 C C . THR B 1 581 ? 46.482 75.833 31.142 1.00 75.87 581 THR B C 1
ATOM 7496 O O . THR B 1 581 ? 45.672 75.887 30.217 1.00 77.44 581 THR B O 1
ATOM 7500 N N . VAL B 1 582 ? 47.683 75.267 31.033 1.00 77.30 582 VAL B N 1
ATOM 7501 C CA . VAL B 1 582 ? 48.122 74.553 29.834 1.00 78.39 582 VAL B CA 1
ATOM 7502 C C . VAL B 1 582 ? 49.260 73.598 30.169 1.00 80.03 582 VAL B C 1
ATOM 7503 O O . VAL B 1 582 ? 50.420 73.867 29.857 1.00 79.00 582 VAL B O 1
#

Foldseek 3Di:
DADADDVFQADPDFQLADAVVCLVVQVLQAKGKGQWFFQAFDLQVLFFQWFAWEDDDQKIKIAGAFLVDQQPFPVVRPLGQDPPHWIWIWGCPPVSYIHTDDGHCDLFTSHQHQAKYWADAVVFTKIKGWRLNAQDPPDDPSRFTKIFIFGCVVVNDTHTQDIDGDNHRFHYWDAARRRFKIKTFHCPPCPALQATFIWMWGCNPVNDIDTDDGAFEQEPVRDGWHWGFNDWDADNLRQKIKTQTRYTNVRPADAWDDLQDADPDIDGAFTKIFIWGPVCVSVVPPPDDTYTQAMDHSQGRHDKAWAAAPNFIKIKYKYAHHHWVAIFIFIWGPSPVSYIDGQATDGTPRNDRVSSQVSFPDRCVRDPCCPVPNDHTPSLQAATQYFQDWAFADNRYGQWIFTWRFQSATWIWGCNPVNDIHTHMGMFRRASEDRSRPYPPSHDRSHDRVTGWGWRYDWYADQVVQWIWGAIRSRGITIMHGDPVVCVVSVRDD/DADADPPFQADDDFQLADAVVCLVVLVLQAKGKGQWFFQAFDLQVLFFQWFAWEDDDQKIKIAGAFLVDQQDFVVVRPLGQDPPHWIWIWGCPPVSYIGTDDGHCDLFTSHQHQAWYWADAVVFTKIKGWRQNACDPPDDPSRFTKIFIWGCPVVSDTHTQDIDGDNHRFHYWDAANRRFKIKTFHCPPCPALQATFIWMWGCNPVNDIDTPDGAFEQEPVRDGWHWGFQDWDADNLRQKIKTQTQYTNVRPADAWDDLQDQDDDTDGAFTKIFIWGQVCVSVVPDPGHTYTQAMEHSQGRHDKAWAAAPNFIWIKYKYAHHHWVAIFIFIWGCSPVNYIYGQATDGTCRNDRVSVQVSFPDHCVRDPCVPVPNDHTPSSQAATQYFQDWDAADNRYGQWIFTFRFQSATWIWGCNPVNDIHTHMGMFRRASEDRSRPYPPSHDRSHDRVTGWTWRYDKYADLVQQWIWGAIRSRGITIMHGDPVSCVVSPRDDD

Radius of gyration: 31.07 Å; Cα contacts (8 Å, |Δi|>4): 3148; chains: 2; bounding box: 88×58×83 Å

Organism: NCBI:txid453246

B-factor: mean 43.09, std 11.2, range [27.4, 118.32]